Protein AF-0000000081344407 (afdb_homodimer)

pLDDT: mean 95.79, std 4.72, range [38.0, 98.88]

Nearest PDB structures (foldseek):
  2zog-assembly1_B  TM=9.843E-01  e=4.806E-73  Mus musculus
  4ruh-assembly1_A  TM=9.666E-01  e=5.910E-70  Homo sapiens
  4ruh-assembly1_B  TM=9.715E-01  e=1.635E-68  Homo sapiens
  4g1p-assembly1_A-2  TM=9.788E-01  e=7.712E-67  Saccharomyces cerevisiae S288C
  4mmo-assembly1_B  TM=7.861E-01  e=1.253E-28  Saccharolobus solfataricus P2

Foldseek 3Di:
DALCVCLVVLLVLLVVCVVVLLVVLQVLLLQQLAQVDQVSQVSLLVSQVVLLVLLVVLPWDKDWFFLAAPDPPGGFRTKIKTKADDPPVAAEEEEEAESHFHDDDVVQPFPDGQSGFDDDPQWTWHTCCVQPSLVSSLLSSSSNSCSVVVRDFLHMYMYIYGRCQVPQRRRVLVSCVVVLVVQQRHAEYEYQRDAAQFFAFFEWEFKEWKKWKKKKKWFWDPFKDQCVVCPPPTDFRVVVVVVLVCQQADPLQHGNQPPQVVQQDDDDPVNLVLQVPDDHDPVRVCVLVVHPDASDDDRSVRQCCFFRHKGKDWDDKPQDDDDDDDDRIRGRMMMTIMMMTHHPSDDNVNVVVSVVVRSVVVVVVVPHPIDIDMDTGHIAHMGGHDCPDQLNVLLQVLSCVLNVDGHRYGHGNHDRRCQVSSCVSNVHYYMYGHLAYPSQQGVHHRRIGRSVSSSSVSSSSSSSSSSSSD/DALCVCLVVLLVLLVVCVVVLLVVLQVLLLQQLAQVDQVSQVSLLVSQVVLLVLLVVLPWDKDWFFLAAPDPVGGFRTKIKTKDDDPPVAAEEEEEAESHFHDDDVVQPFPDGQSGFDDDPQWTWHTCCVQPVLVSSLLSVSSNSCSVVVHDFLHMYMYIYGRCQVPQRRRVLVSCVVVLVVQQRHAEYEYQRDAAQFFAFFEWEFKEWKKWKKKKKWFWDPFKDQCVVCPPPTDFRVVLVVVLVCQQADPLQHGNQPPQVVQQDDDDPVNLVLQVPDDHDPVRVCVLVVHPDASDDDRSVRQCCFFRHKGKDWDDKPQDDDDDDDDRIRGRMMMTIMMMTHHPSDDNVNVVVSVVVRSVVVVVVVPHPIDIDMDTGHIAHMGGHDCPDQLNVLLQVLCCVLNVDGHRYGHGNHDRRCQVSSCVSNVHYYMYGHLAYPSQQGVHHRRIGRSVSSSSVSSSSSSSSSSSSD

Secondary structure (DSSP, 8-state):
--GGGGHHHHHHHHHHTHHHHHHHHHHHHHS--BTT-GGGHHHHHHHHHHHHHHHHHTT-EEEEEP--EEETTEEPPPEEEEEE---TTS-EEEEEEE--B----GGGT-SS-TTS-EEETTEEESTTTTTTHHHHHHHHHHHHHHHHHTPPPSSEEEEEEES-GGGT-TTHHHHHHHTHHHHTT--EEEE--SB-SSSSS-EEEEEE-EEEEEEEEEE-SSS-EEHHHHTTTS--HHHHHHHHHTTSB-TT--B-STTTGGGSPPPPHHHHHHTTTS---HHHHHHHHT-S--S-SSHHHHHHHHHTS-EEEEEEEESS--SSS---EE-SEEEEEEEEEE-TT--HHHHHHHHHHHHHHHHHHHT-SSEEEEEEEEEE--EE--TTSHHHHHHHHHHHHHHSSPPEEEEESS--THHHHHHHHHTS-EEE---B-TTS-TTSTT-EEEHHHHHHHHHHHHHHHHHHH-/--GGGGHHHHHHHHHHTHHHHHHHHHHHHHS--BTT-GGGHHHHHHHHHHHHHHHHHTT-EEEEEP--EEETTEEPPPEEEEEE---TTS-EEEEEEE--B----GGGT-SS-TTS-EEETTEEESTTTTTTHHHHHHHHHHHHHHHHHTPPPSSEEEEEEES-GGGT-TTHHHHHHHTHHHHTT--EEEE--SB-SSSSS-EEEEEE-EEEEEEEEEE-SSS-EEHHHHTTTS--HHHHHHHHHTTSB-TT--B-STTTGGGSPPPPHHHHHHTTTS---HHHHHHHHT-S--S-SSHHHHHHHHHTS-EEEEEEEESS--SSS---EE-SEEEEEEEEEE-TT--HHHHHHHHHHHHHHHHHHHT-SSEEEEEEEEEE--EE--TTSHHHHHHHHHHHHHHSSPPEEEEESS--THHHHHHHHHTS-EEE---B-TTS-TTSTT-EEEHHHHHHHHHHHHHHHHHHH-

InterPro domains:
  IPR001261 ArgE/DapE/ACY1/CPG2/YscS, conserved site [PS00759] (129-168)
  IPR002933 Peptidase M20 [PF01546] (94-465)
  IPR011650 Peptidase M20, dimerisation domain [PF07687] (206-362)
  IPR017153 Cytosolic nonspecific dipeptidase/DUG1 [PIRSF037242] (6-469)
  IPR051458 Cytosolic and Metallo Dipeptidase [PTHR43270] (6-467)

Organism: NCBI:txid860376

Sequence (940 aa):
MGHLEHLNEVFKAIDENQEEFVELLREAVEIRSVSADPARRPDCIKMCEWARDQLKSVGADTSLWDLGFEKPDLPLPPAVFGVYGRDKAKKTLLIYGHLDVQPAEKEDGWNTDPFKLIEIDGKLFGRGSTDDKGPVIAWIAVLKILKRLGIELPVNLKFVLEGMEESGSEGLEEGLKNNLDKISDVNFSCISDNYWLGKNKPCLTYGLRGICYYFVEISCARQDLHSGINGGSVPEAMNDLVWIMSQLVSVQGEILIPGIAELVAPLTKEEETLYDNIDFCMETFKGEMGSHGLLADNKQRLLMNRWRYPSLSLHGIEGAFSQPGAKTVIPAKVTGKFSLRIVPDLTPEATDKLVVNYLNALWAKRGSPNQIKITPCHGGKPWLADFRDANFSAGARAIERVFGTTPDFTREGGSIPITLTIQELTGSPVMLLPIGASDDMAHSQNEKLNRENFVKGMKVLAAYLFELGAMGHLEHLNEVFKAIDENQEEFVELLREAVEIRSVSADPARRPDCIKMCEWARDQLKSVGADTSLWDLGFEKPDLPLPPAVFGVYGRDKAKKTLLIYGHLDVQPAEKEDGWNTDPFKLIEIDGKLFGRGSTDDKGPVIAWIAVLKILKRLGIELPVNLKFVLEGMEESGSEGLEEGLKNNLDKISDVNFSCISDNYWLGKNKPCLTYGLRGICYYFVEISCARQDLHSGINGGSVPEAMNDLVWIMSQLVSVQGEILIPGIAELVAPLTKEEETLYDNIDFCMETFKGEMGSHGLLADNKQRLLMNRWRYPSLSLHGIEGAFSQPGAKTVIPAKVTGKFSLRIVPDLTPEATDKLVVNYLNALWAKRGSPNQIKITPCHGGKPWLADFRDANFSAGARAIERVFGTTPDFTREGGSIPITLTIQELTGSPVMLLPIGASDDMAHSQNEKLNRENFVKGMKVLAAYLFELGA

Solvent-accessible surface area (backbone atoms only — not comparable to full-atom values): 47240 Å² total; per-residue (Å²): 132,60,82,63,69,51,46,62,59,52,46,51,51,47,67,74,44,46,67,61,50,53,50,52,46,32,58,54,23,49,46,63,12,21,46,55,41,75,89,26,39,66,32,16,34,49,46,35,52,50,50,42,50,53,43,41,73,60,64,24,52,63,48,74,42,78,36,53,59,80,45,98,90,37,66,43,43,36,31,30,37,33,34,38,66,82,56,83,91,36,56,25,36,34,40,45,44,35,59,19,27,70,86,81,54,50,88,78,65,32,89,52,58,44,51,44,58,43,74,57,95,61,26,35,29,14,50,26,30,44,50,21,40,32,46,50,46,31,55,52,47,40,47,45,51,31,57,72,70,68,53,81,72,52,40,20,36,32,37,47,35,34,24,28,56,68,57,63,36,69,39,46,67,60,42,48,63,74,39,39,85,80,42,52,72,33,54,32,34,40,31,38,78,52,55,16,81,34,84,80,54,58,34,36,38,37,30,30,11,6,32,36,32,38,39,42,34,26,35,20,29,73,46,39,34,29,32,34,58,46,25,42,33,47,54,54,20,52,57,53,49,29,42,56,61,38,61,43,48,47,85,75,56,47,68,58,51,72,66,56,74,76,44,51,70,80,88,46,71,72,61,58,58,59,50,71,77,54,82,72,54,64,67,57,53,37,61,74,43,44,38,61,50,58,56,46,93,45,61,56,58,30,50,37,24,21,38,69,41,59,24,73,45,53,21,27,45,25,59,38,50,45,64,80,70,71,68,68,30,34,36,13,42,34,33,39,34,35,38,35,32,34,21,71,81,48,42,46,69,61,48,48,52,40,52,52,51,48,52,51,49,51,49,63,69,62,64,63,61,53,48,78,47,80,42,78,60,55,60,25,52,36,40,77,50,76,65,90,39,69,68,43,48,18,45,40,52,14,38,26,71,70,70,71,42,83,50,46,78,38,62,34,19,32,64,61,44,62,55,53,54,51,28,64,69,32,69,26,58,64,39,34,51,34,42,42,42,48,83,21,34,56,80,22,57,67,14,19,27,45,45,64,36,51,54,53,31,28,43,25,54,49,38,22,48,41,43,62,47,98,132,61,81,63,70,52,47,63,58,52,46,52,51,48,67,74,44,46,67,60,52,52,50,52,46,31,57,54,24,48,45,62,11,22,47,57,39,78,89,25,40,67,32,17,35,48,46,36,52,50,50,41,52,55,43,41,73,59,65,26,52,65,50,72,43,78,37,53,58,80,44,98,92,36,66,42,42,37,30,27,35,32,36,38,66,80,57,84,91,36,55,24,36,34,41,42,44,34,59,20,26,72,86,80,55,50,89,77,64,32,90,52,58,43,52,44,58,43,75,56,95,62,28,34,29,14,51,25,31,44,48,22,41,33,47,48,48,31,57,51,45,42,46,44,51,33,57,74,69,69,54,81,72,53,38,21,38,34,37,48,34,34,25,28,56,67,57,62,37,70,41,48,68,61,41,48,64,74,41,38,85,80,42,52,71,33,54,33,33,41,31,37,77,52,56,16,82,34,85,81,53,58,36,36,37,35,31,31,12,8,31,38,31,37,38,44,34,26,35,20,29,73,44,39,33,29,31,34,58,44,26,43,32,46,55,54,21,51,57,53,50,28,42,56,63,40,60,44,49,49,84,73,58,47,70,58,52,71,68,56,75,76,44,51,70,80,88,46,72,71,62,58,56,58,49,72,78,53,82,71,54,64,67,57,54,36,59,74,44,44,37,60,47,58,56,47,93,45,62,57,58,30,50,37,24,22,37,67,40,59,23,72,44,56,20,25,44,25,60,38,51,44,66,79,69,70,70,68,32,34,34,13,43,34,31,40,32,36,36,35,33,31,19,71,81,48,43,46,70,63,48,49,53,40,53,51,51,46,52,51,50,50,49,64,70,62,65,63,63,52,49,75,48,79,41,78,60,55,60,25,52,38,39,75,50,77,66,91,39,70,69,42,48,18,44,40,52,14,39,27,72,70,70,71,41,83,49,48,81,37,62,36,18,31,63,62,45,63,54,53,54,51,28,63,70,31,69,25,58,63,38,34,51,34,42,40,43,48,81,22,34,55,80,22,58,69,13,21,27,43,46,65,35,50,53,51,30,27,42,24,55,49,38,22,48,41,43,61,46,98

Radius of gyration: 32.91 Å; Cα contacts (8 Å, |Δi|>4): 2278; chains: 2; bounding box: 55×106×67 Å

Structure (mmCIF, N/CA/C/O backbone):
data_AF-0000000081344407-model_v1
#
loop_
_entity.id
_entity.type
_entity.pdbx_description
1 polymer 'Peptidase M20 dimerisation domain-containing protein'
#
loop_
_atom_site.group_PDB
_atom_site.id
_atom_site.type_symbol
_atom_site.label_atom_id
_atom_site.label_alt_id
_atom_site.label_comp_id
_atom_site.label_asym_id
_atom_site.label_entity_id
_atom_site.label_seq_id
_atom_site.pdbx_PDB_ins_code
_atom_site.Cartn_x
_atom_site.Cartn_y
_atom_site.Cartn_z
_atom_site.occupancy
_atom_site.B_iso_or_equiv
_atom_site.auth_seq_id
_atom_site.auth_comp_id
_atom_site.auth_asym_id
_atom_site.auth_atom_id
_atom_site.pdbx_PDB_model_num
ATOM 1 N N . MET A 1 1 ? -10.328 -53.75 -29.484 1 38.34 1 MET A N 1
ATOM 2 C CA . MET A 1 1 ? -10.438 -52.375 -29.984 1 38.34 1 MET A CA 1
ATOM 3 C C . MET A 1 1 ? -10.203 -51.344 -28.875 1 38.34 1 MET A C 1
ATOM 5 O O . MET A 1 1 ? -10.938 -51.344 -27.875 1 38.34 1 MET A O 1
ATOM 9 N N . GLY A 1 2 ? -9.023 -50.906 -28.594 1 54.72 2 GLY A N 1
ATOM 10 C CA . GLY A 1 2 ? -8.414 -50.438 -27.359 1 54.72 2 GLY A CA 1
ATOM 11 C C . GLY A 1 2 ? -9.133 -49.219 -26.766 1 54.72 2 GLY A C 1
ATOM 12 O O . GLY A 1 2 ? -10.031 -48.656 -27.391 1 54.72 2 GLY A O 1
ATOM 13 N N . HIS A 1 3 ? -9.164 -49.062 -25.453 1 66.25 3 HIS A N 1
ATOM 14 C CA . HIS A 1 3 ? -9.773 -47.969 -24.688 1 66.25 3 HIS A CA 1
ATOM 15 C C . HIS A 1 3 ? -9.656 -46.625 -25.438 1 66.25 3 HIS A C 1
ATOM 17 O O . HIS A 1 3 ? -10.469 -45.75 -25.234 1 66.25 3 HIS A O 1
ATOM 23 N N . LEU A 1 4 ? -8.992 -46.625 -26.516 1 75.44 4 LEU A N 1
ATOM 24 C CA . LEU A 1 4 ? -8.727 -45.375 -27.234 1 75.44 4 LEU A CA 1
ATOM 25 C C . LEU A 1 4 ? -9.789 -45.125 -28.297 1 75.44 4 LEU A C 1
ATOM 27 O O . LEU A 1 4 ? -9.938 -44 -28.781 1 75.44 4 LEU A O 1
ATOM 31 N N . GLU A 1 5 ? -10.547 -46.156 -28.516 1 79.5 5 GLU A N 1
ATOM 32 C CA . GLU A 1 5 ? -11.586 -46.031 -29.531 1 79.5 5 GLU A CA 1
ATOM 33 C C . GLU A 1 5 ? -12.688 -45.062 -29.094 1 79.5 5 GLU A C 1
ATOM 35 O O . GLU A 1 5 ? -13.367 -44.469 -29.938 1 79.5 5 GLU A O 1
ATOM 40 N N . HIS A 1 6 ? -12.766 -44.875 -27.797 1 88.56 6 HIS A N 1
ATOM 41 C CA . HIS A 1 6 ? -13.836 -44.062 -27.234 1 88.56 6 HIS A CA 1
ATOM 42 C C . HIS A 1 6 ? -13.461 -42.594 -27.234 1 88.56 6 HIS A C 1
ATOM 44 O O . HIS A 1 6 ? -14.312 -41.719 -27.016 1 88.56 6 HIS A O 1
ATOM 50 N N . LEU A 1 7 ? -12.281 -42.281 -27.594 1 93.38 7 LEU A N 1
ATOM 51 C CA . LEU A 1 7 ? -11.773 -40.938 -27.422 1 93.38 7 LEU A CA 1
ATOM 52 C C . LEU A 1 7 ? -12.469 -39.969 -28.375 1 93.38 7 LEU A C 1
ATOM 54 O O . LEU A 1 7 ? -12.75 -38.812 -28.016 1 93.38 7 LEU A O 1
ATOM 58 N N . ASN A 1 8 ? -12.711 -40.438 -29.531 1 94.25 8 ASN A N 1
ATOM 59 C CA . ASN A 1 8 ? -13.367 -39.562 -30.5 1 94.25 8 ASN A CA 1
ATOM 60 C C . ASN A 1 8 ? -14.758 -39.156 -30.016 1 94.25 8 ASN A C 1
ATOM 62 O O . ASN A 1 8 ? -15.172 -38 -30.219 1 94.25 8 ASN A O 1
ATOM 66 N N . GLU A 1 9 ? -15.422 -40.094 -29.469 1 95.94 9 GLU A N 1
ATOM 67 C CA . GLU A 1 9 ? -16.75 -39.812 -28.906 1 95.94 9 GLU A CA 1
ATOM 68 C C . GLU A 1 9 ? -16.656 -38.844 -27.734 1 95.94 9 GLU A C 1
ATOM 70 O O . GLU A 1 9 ? -17.5 -37.969 -27.578 1 95.94 9 GLU A O 1
ATOM 75 N N . VAL A 1 10 ? -15.695 -39.062 -26.953 1 97.12 10 VAL A N 1
ATOM 76 C CA . VAL A 1 10 ? -15.461 -38.188 -25.797 1 97.12 10 VAL A CA 1
ATOM 77 C C . VAL A 1 10 ? -15.148 -36.781 -26.281 1 97.12 10 VAL A C 1
ATOM 79 O O . VAL A 1 10 ? -15.703 -35.812 -25.766 1 97.12 10 VAL A O 1
ATOM 82 N N . PHE A 1 11 ? -14.289 -36.625 -27.328 1 97.94 11 PHE A N 1
ATOM 83 C CA . PHE A 1 11 ? -13.898 -35.344 -27.875 1 97.94 11 PHE A CA 1
ATOM 84 C C . PHE A 1 11 ? -15.102 -34.594 -28.438 1 97.94 11 PHE A C 1
ATOM 86 O O . PHE A 1 11 ? -15.273 -33.406 -28.188 1 97.94 11 PHE A O 1
ATOM 93 N N . LYS A 1 12 ? -15.906 -35.344 -29.109 1 97.69 12 LYS A N 1
ATOM 94 C CA . LYS A 1 12 ? -17.109 -34.75 -29.688 1 97.69 12 LYS A CA 1
ATOM 95 C C . LYS A 1 12 ? -18.062 -34.25 -28.609 1 97.69 12 LYS A C 1
ATOM 97 O O . LYS A 1 12 ? -18.625 -33.156 -28.719 1 97.69 12 LYS A O 1
ATOM 102 N N . ALA A 1 13 ? -18.234 -35.031 -27.594 1 98.12 13 ALA A N 1
ATOM 103 C CA . ALA A 1 13 ? -19.109 -34.656 -26.484 1 98.12 13 ALA A CA 1
ATOM 104 C C . ALA A 1 13 ? -18.609 -33.406 -25.766 1 98.12 13 ALA A C 1
ATOM 106 O O . ALA A 1 13 ? -19.406 -32.594 -25.312 1 98.12 13 ALA A O 1
ATOM 107 N N . ILE A 1 14 ? -17.328 -33.312 -25.625 1 98.19 14 ILE A N 1
ATOM 108 C CA . ILE A 1 14 ? -16.734 -32.125 -25 1 98.19 14 ILE A CA 1
ATOM 109 C C . ILE A 1 14 ? -17.078 -30.891 -25.828 1 98.19 14 ILE A C 1
ATOM 111 O O . ILE A 1 14 ? -17.5 -29.875 -25.297 1 98.19 14 ILE A O 1
ATOM 115 N N . ASP A 1 15 ? -16.922 -31.016 -27.125 1 98.19 15 ASP A N 1
ATOM 116 C CA . ASP A 1 15 ? -17.234 -29.906 -28.031 1 98.19 15 ASP A CA 1
ATOM 117 C C . ASP A 1 15 ? -18.703 -29.5 -27.922 1 98.19 15 ASP A C 1
ATOM 119 O O . ASP A 1 15 ? -19.016 -28.312 -27.906 1 98.19 15 ASP A O 1
ATOM 123 N N . GLU A 1 16 ? -19.484 -30.438 -27.812 1 98.06 16 GLU A N 1
ATOM 124 C CA . GLU A 1 16 ? -20.922 -30.203 -27.859 1 98.06 16 GLU A CA 1
ATOM 125 C C . GLU A 1 16 ? -21.438 -29.656 -26.547 1 98.06 16 GLU A C 1
ATOM 127 O O . GLU A 1 16 ? -22.516 -29.047 -26.484 1 98.06 16 GLU A O 1
ATOM 132 N N . ASN A 1 17 ? -20.688 -29.844 -25.5 1 98.06 17 ASN A N 1
ATOM 133 C CA . ASN A 1 17 ? -21.188 -29.453 -24.188 1 98.06 17 ASN A CA 1
ATOM 134 C C . ASN A 1 17 ? -20.297 -28.391 -23.547 1 98.06 17 ASN A C 1
ATOM 136 O O . ASN A 1 17 ? -20.375 -28.141 -22.344 1 98.06 17 ASN A O 1
ATOM 140 N N . GLN A 1 18 ? -19.438 -27.766 -24.281 1 97.44 18 GLN A N 1
ATOM 141 C CA . GLN A 1 18 ? -18.422 -26.859 -23.734 1 97.44 18 GLN A CA 1
ATOM 142 C C . GLN A 1 18 ? -19.078 -25.703 -23 1 97.44 18 GLN A C 1
ATOM 144 O O . GLN A 1 18 ? -18.531 -25.203 -22.016 1 97.44 18 GLN A O 1
ATOM 149 N N . GLU A 1 19 ? -20.359 -25.266 -23.328 1 98.25 19 GLU A N 1
ATOM 150 C CA . GLU A 1 19 ? -21.031 -24.172 -22.641 1 98.25 19 GLU A CA 1
ATOM 151 C C . GLU A 1 19 ? -21.328 -24.516 -21.188 1 98.25 19 GLU A C 1
ATOM 153 O O . GLU A 1 19 ? -21.266 -23.641 -20.312 1 98.25 19 GLU A O 1
ATOM 158 N N . GLU A 1 20 ? -21.672 -25.719 -20.984 1 98 20 GLU A N 1
ATOM 159 C CA . GLU A 1 20 ? -21.922 -26.188 -19.625 1 98 20 GLU A CA 1
ATOM 160 C C . GLU A 1 20 ? -20.688 -26.016 -18.75 1 98 20 GLU A C 1
ATOM 162 O O . GLU A 1 20 ? -20.797 -25.625 -17.578 1 98 20 GLU A O 1
ATOM 167 N N . PHE A 1 21 ? -19.641 -26.266 -19.297 1 98.06 21 PHE A N 1
ATOM 168 C CA . PHE A 1 21 ? -18.406 -26.266 -18.516 1 98.06 21 PHE A CA 1
ATOM 169 C C . PHE A 1 21 ? -17.922 -24.828 -18.297 1 98.06 21 PHE A C 1
ATOM 171 O O . PHE A 1 21 ? -17.328 -24.516 -17.266 1 98.06 21 PHE A O 1
ATOM 178 N N . VAL A 1 22 ? -18.172 -23.938 -19.25 1 98.56 22 VAL A N 1
ATOM 179 C CA . VAL A 1 22 ? -17.891 -22.516 -19.062 1 98.56 22 VAL A CA 1
ATOM 180 C C . VAL A 1 22 ? -18.766 -21.984 -17.922 1 98.56 22 VAL A C 1
ATOM 182 O O . VAL A 1 22 ? -18.312 -21.156 -17.125 1 98.56 22 VAL A O 1
ATOM 185 N N . GLU A 1 23 ? -19.953 -22.469 -17.828 1 98.38 23 GLU A N 1
ATOM 186 C CA . GLU A 1 23 ? -20.844 -22.031 -16.75 1 98.38 23 GLU A CA 1
ATOM 187 C C . GLU A 1 23 ? -20.359 -22.531 -15.398 1 98.38 23 GLU A C 1
ATOM 189 O O . GLU A 1 23 ? -20.547 -21.875 -14.375 1 98.38 23 GLU A O 1
ATOM 194 N N . LEU A 1 24 ? -19.875 -23.75 -15.391 1 98.12 24 LEU A N 1
ATOM 195 C CA . LEU A 1 24 ? -19.297 -24.266 -14.148 1 98.12 24 LEU A CA 1
ATOM 196 C C . LEU A 1 24 ? -18.125 -23.406 -13.703 1 98.12 24 LEU A C 1
ATOM 198 O O . LEU A 1 24 ? -17.953 -23.141 -12.516 1 98.12 24 LEU A O 1
ATOM 202 N N . LEU A 1 25 ? -17.297 -23.062 -14.695 1 98.69 25 LEU A N 1
ATOM 203 C CA . LEU A 1 25 ? -16.156 -22.188 -14.398 1 98.69 25 LEU A CA 1
ATOM 204 C C . LEU A 1 25 ? -16.641 -20.844 -13.875 1 98.69 25 LEU A C 1
ATOM 206 O O . LEU A 1 25 ? -16.031 -20.281 -12.969 1 98.69 25 LEU A O 1
ATOM 210 N N . ARG A 1 26 ? -17.719 -20.312 -14.414 1 98.56 26 ARG A N 1
ATOM 211 C CA . ARG A 1 26 ? -18.312 -19.047 -13.977 1 98.56 26 ARG A CA 1
ATOM 212 C C . ARG A 1 26 ? -18.734 -19.125 -12.516 1 98.56 26 ARG A C 1
ATOM 214 O O . ARG A 1 26 ? -18.438 -18.203 -11.734 1 98.56 26 ARG A O 1
ATOM 221 N N . GLU A 1 27 ? -19.391 -20.188 -12.117 1 98.44 27 GLU A N 1
ATOM 222 C CA . GLU A 1 27 ? -19.797 -20.391 -10.727 1 98.44 27 GLU A CA 1
ATOM 223 C C . GLU A 1 27 ? -18.594 -20.359 -9.781 1 98.44 27 GLU A C 1
ATOM 225 O O . GLU A 1 27 ? -18.641 -19.719 -8.734 1 98.44 27 GLU A O 1
ATOM 230 N N . ALA A 1 28 ? -17.594 -21.062 -10.227 1 98.56 28 ALA A N 1
ATOM 231 C CA . ALA A 1 28 ? -16.406 -21.172 -9.383 1 98.56 28 ALA A CA 1
ATOM 232 C C . ALA A 1 28 ? -15.711 -19.828 -9.234 1 98.56 28 ALA A C 1
ATOM 234 O O . ALA A 1 28 ? -15.305 -19.453 -8.133 1 98.56 28 ALA A O 1
ATOM 235 N N . VAL A 1 29 ? -15.578 -19.094 -10.367 1 98.5 29 VAL A N 1
ATOM 236 C CA . VAL A 1 29 ? -14.898 -17.812 -10.375 1 98.5 29 VAL A CA 1
ATOM 237 C C . VAL A 1 29 ? -15.656 -16.828 -9.492 1 98.5 29 VAL A C 1
ATOM 239 O O . VAL A 1 29 ? -15.039 -15.984 -8.828 1 98.5 29 VAL A O 1
ATOM 242 N N . GLU A 1 30 ? -16.922 -16.938 -9.422 1 98.06 30 GLU A N 1
ATOM 243 C CA . GLU A 1 30 ? -17.766 -15.984 -8.695 1 98.06 30 GLU A CA 1
ATOM 244 C C . GLU A 1 30 ? -17.672 -16.203 -7.191 1 98.06 30 GLU A C 1
ATOM 246 O O . GLU A 1 30 ? -18.078 -15.352 -6.406 1 98.06 30 GLU A O 1
ATOM 251 N N . ILE A 1 31 ? -17.109 -17.375 -6.762 1 98.44 31 ILE A N 1
ATOM 252 C CA . ILE A 1 31 ? -16.797 -17.594 -5.355 1 98.44 31 ILE A CA 1
ATOM 253 C C . ILE A 1 31 ? -15.422 -17 -5.043 1 98.44 31 ILE A C 1
ATOM 255 O O . ILE A 1 31 ? -14.398 -17.531 -5.465 1 98.44 31 ILE A O 1
ATOM 259 N N . ARG A 1 32 ? -15.391 -15.945 -4.285 1 97.25 32 ARG A N 1
ATOM 260 C CA . ARG A 1 32 ? -14.188 -15.164 -4.051 1 97.25 32 ARG A CA 1
ATOM 261 C C . ARG A 1 32 ? -13.32 -15.797 -2.971 1 97.25 32 ARG A C 1
ATOM 263 O O . ARG A 1 32 ? -13.094 -15.211 -1.913 1 97.25 32 ARG A O 1
ATOM 270 N N . SER A 1 33 ? -12.703 -16.922 -3.27 1 98.56 33 SER A N 1
ATOM 271 C CA . SER A 1 33 ? -11.945 -17.688 -2.295 1 98.56 33 SER A CA 1
ATOM 272 C C . SER A 1 33 ? -10.508 -17.188 -2.186 1 98.56 33 SER A C 1
ATOM 274 O O . SER A 1 33 ? -9.562 -17.922 -2.465 1 98.56 33 SER A O 1
ATOM 276 N N . VAL A 1 34 ? -10.359 -16.031 -1.7 1 97.19 34 VAL A N 1
ATOM 277 C CA . VAL A 1 34 ? -9.055 -15.406 -1.504 1 97.19 34 VAL A CA 1
ATOM 278 C C . VAL A 1 34 ? -8.477 -15.844 -0.16 1 97.19 34 VAL A C 1
ATOM 280 O O . VAL A 1 34 ? -8.82 -15.281 0.883 1 97.19 34 VAL A O 1
ATOM 283 N N . SER A 1 35 ? -7.492 -16.672 -0.208 1 96.38 35 SER A N 1
ATOM 284 C CA . SER A 1 35 ? -7.023 -17.328 1.011 1 96.38 35 SER A CA 1
ATOM 285 C C . SER A 1 35 ? -6.168 -16.391 1.851 1 96.38 35 SER A C 1
ATOM 287 O O . SER A 1 35 ? -6.062 -16.562 3.068 1 96.38 35 SER A O 1
ATOM 289 N N . ALA A 1 36 ? -5.531 -15.422 1.207 1 92.5 36 ALA A N 1
ATOM 290 C CA . ALA A 1 36 ? -4.668 -14.5 1.94 1 92.5 36 ALA A CA 1
ATOM 291 C C . ALA A 1 36 ? -5.488 -13.57 2.832 1 92.5 36 ALA A C 1
ATOM 293 O O . ALA A 1 36 ? -4.957 -12.961 3.76 1 92.5 36 ALA A O 1
ATOM 294 N N . ASP A 1 37 ? -6.793 -13.422 2.568 1 91.69 37 ASP A N 1
ATOM 295 C CA . ASP A 1 37 ? -7.688 -12.531 3.305 1 91.69 37 ASP A CA 1
ATOM 296 C C . ASP A 1 37 ? -8.508 -13.312 4.332 1 91.69 37 ASP A C 1
ATOM 298 O O . ASP A 1 37 ? -9.453 -14.023 3.977 1 91.69 37 ASP A O 1
ATOM 302 N N . PRO A 1 38 ? -8.242 -13.07 5.613 1 93 38 PRO A N 1
ATOM 303 C CA . PRO A 1 38 ? -9 -13.797 6.637 1 93 38 PRO A CA 1
ATOM 304 C C . PRO A 1 38 ? -10.5 -13.57 6.523 1 93 38 PRO A C 1
ATOM 306 O O . PRO A 1 38 ? -11.289 -14.469 6.84 1 93 38 PRO A O 1
ATOM 309 N N . ALA A 1 39 ? -10.883 -12.43 6.07 1 92.06 39 ALA A N 1
ATOM 310 C CA . ALA A 1 39 ? -12.305 -12.109 5.941 1 92.06 39 ALA A CA 1
ATOM 311 C C . ALA A 1 39 ? -12.961 -12.961 4.863 1 92.06 39 ALA A C 1
ATOM 313 O O . ALA A 1 39 ? -14.188 -13.109 4.84 1 92.06 39 ALA A O 1
ATOM 314 N N . ARG A 1 40 ? -12.156 -13.586 3.975 1 96.25 40 ARG A N 1
ATOM 315 C CA . ARG A 1 40 ? -12.672 -14.383 2.859 1 96.25 40 ARG A CA 1
ATOM 316 C C . ARG A 1 40 ? -12.547 -15.875 3.143 1 96.25 40 ARG A C 1
ATOM 318 O O . ARG A 1 40 ? -12.797 -16.703 2.264 1 96.25 40 ARG A O 1
ATOM 325 N N . ARG A 1 41 ? -12.242 -16.219 4.375 1 97.25 41 ARG A N 1
ATOM 326 C CA . ARG A 1 41 ? -12.078 -17.625 4.754 1 97.25 41 ARG A CA 1
ATOM 327 C C . ARG A 1 41 ? -13.367 -18.406 4.52 1 97.25 41 ARG A C 1
ATOM 329 O O . ARG A 1 41 ? -13.328 -19.531 4.043 1 97.25 41 ARG A O 1
ATOM 336 N N . PRO A 1 42 ? -14.516 -17.781 4.84 1 97.81 42 PRO A N 1
ATOM 337 C CA . PRO A 1 42 ? -15.75 -18.516 4.543 1 97.81 42 PRO A CA 1
ATOM 338 C C . PRO A 1 42 ? -15.906 -18.812 3.055 1 97.81 42 PRO A C 1
ATOM 340 O O . PRO A 1 42 ? -16.453 -19.859 2.689 1 97.81 42 PRO A O 1
ATOM 343 N N . ASP A 1 43 ? -15.422 -17.938 2.225 1 98.5 43 ASP A N 1
ATOM 344 C CA . ASP A 1 43 ? -15.492 -18.156 0.784 1 98.5 43 ASP A CA 1
ATOM 345 C C . ASP A 1 43 ? -14.594 -19.328 0.372 1 98.5 43 ASP A C 1
ATOM 347 O O . ASP A 1 43 ? -14.945 -20.094 -0.528 1 98.5 43 ASP A O 1
ATOM 351 N N . CYS A 1 44 ? -13.453 -19.438 1.013 1 98.62 44 CYS A N 1
ATOM 352 C CA . CYS A 1 44 ? -12.562 -20.547 0.738 1 98.62 44 CYS A CA 1
ATOM 353 C C . CYS A 1 44 ? -13.203 -21.875 1.135 1 98.62 44 CYS A C 1
ATOM 355 O O . CYS A 1 44 ? -13.102 -22.859 0.404 1 98.62 44 CYS A O 1
ATOM 357 N N . ILE A 1 45 ? -13.852 -21.875 2.25 1 98.5 45 ILE A N 1
ATOM 358 C CA . ILE A 1 45 ? -14.547 -23.078 2.717 1 98.5 45 ILE A CA 1
ATOM 359 C C . ILE A 1 45 ? -15.68 -23.422 1.758 1 98.5 45 ILE A C 1
ATOM 361 O O . ILE A 1 45 ? -15.836 -24.578 1.355 1 98.5 45 ILE A O 1
ATOM 365 N N . LYS A 1 46 ? -16.422 -22.375 1.373 1 98.69 46 LYS A N 1
ATOM 366 C CA . LYS A 1 46 ? -17.516 -22.562 0.427 1 98.69 46 LYS A CA 1
ATOM 367 C C . LYS A 1 46 ? -17.016 -23.156 -0.886 1 98.69 46 LYS A C 1
ATOM 369 O O . LYS A 1 46 ? -17.672 -24.031 -1.468 1 98.69 46 LYS A O 1
ATOM 374 N N . MET A 1 47 ? -15.906 -22.734 -1.354 1 98.81 47 MET A N 1
ATOM 375 C CA . MET A 1 47 ? -15.336 -23.219 -2.607 1 98.81 47 MET A CA 1
ATOM 376 C C . MET A 1 47 ? -14.977 -24.688 -2.504 1 98.81 47 MET A C 1
ATOM 378 O O . MET A 1 47 ? -15.203 -25.453 -3.441 1 98.81 47 MET A O 1
ATOM 382 N N . CYS A 1 48 ? -14.414 -25.078 -1.396 1 98.75 48 CYS A N 1
ATOM 383 C CA . CYS A 1 48 ? -14.078 -26.469 -1.174 1 98.75 48 CYS A CA 1
ATOM 384 C C . CYS A 1 48 ? -15.336 -27.344 -1.144 1 98.75 48 CYS A C 1
ATOM 386 O O . CYS A 1 48 ? -15.367 -28.406 -1.746 1 98.75 48 CYS A O 1
ATOM 388 N N . GLU A 1 49 ? -16.344 -26.844 -0.46 1 98.69 49 GLU A N 1
ATOM 389 C CA . GLU A 1 49 ? -17.609 -27.578 -0.404 1 98.69 49 GLU A CA 1
ATOM 390 C C . GLU A 1 49 ? -18.234 -27.688 -1.787 1 98.69 49 GLU A C 1
ATOM 392 O O . GLU A 1 49 ? -18.797 -28.734 -2.143 1 98.69 49 GLU A O 1
ATOM 397 N N . TRP A 1 50 ? -18.156 -26.594 -2.473 1 98.69 50 TRP A N 1
ATOM 398 C CA . TRP A 1 50 ? -18.672 -26.594 -3.838 1 98.69 50 TRP A CA 1
ATOM 399 C C . TRP A 1 50 ? -17.984 -27.656 -4.684 1 98.69 50 TRP A C 1
ATOM 401 O O . TRP A 1 50 ? -18.625 -28.406 -5.406 1 98.69 50 TRP A O 1
ATOM 411 N N . ALA A 1 51 ? -16.688 -27.75 -4.617 1 98.75 51 ALA A N 1
ATOM 412 C CA . ALA A 1 51 ? -15.906 -28.719 -5.383 1 98.75 51 ALA A CA 1
ATOM 413 C C . ALA A 1 51 ? -16.25 -30.141 -4.965 1 98.75 51 ALA A C 1
ATOM 415 O O . ALA A 1 51 ? -16.375 -31.047 -5.809 1 98.75 51 ALA A O 1
ATOM 416 N N . ARG A 1 52 ? -16.344 -30.328 -3.648 1 98.62 52 ARG A N 1
ATOM 417 C CA . ARG A 1 52 ? -16.781 -31.625 -3.137 1 98.62 52 ARG A CA 1
ATOM 418 C C . ARG A 1 52 ? -18.109 -32.031 -3.77 1 98.62 52 ARG A C 1
ATOM 420 O O . ARG A 1 52 ? -18.25 -33.188 -4.215 1 98.62 52 ARG A O 1
ATOM 427 N N . ASP A 1 53 ? -19.031 -31.141 -3.814 1 98.62 53 ASP A N 1
ATOM 428 C CA . ASP A 1 53 ? -20.359 -31.438 -4.344 1 98.62 53 ASP A CA 1
ATOM 429 C C . ASP A 1 53 ? -20.297 -31.75 -5.84 1 98.62 53 ASP A C 1
ATOM 431 O O . ASP A 1 53 ? -21.047 -32.594 -6.332 1 98.62 53 ASP A O 1
ATOM 435 N N . GLN A 1 54 ? -19.453 -31.047 -6.57 1 98.38 54 GLN A N 1
ATOM 436 C CA . GLN A 1 54 ? -19.281 -31.344 -7.984 1 98.38 54 GLN A CA 1
ATOM 437 C C . GLN A 1 54 ? -18.719 -32.75 -8.18 1 98.38 54 GLN A C 1
ATOM 439 O O . GLN A 1 54 ? -19.188 -33.5 -9.055 1 98.38 54 GLN A O 1
ATOM 444 N N . LEU A 1 55 ? -17.719 -33.125 -7.395 1 98.5 55 LEU A N 1
ATOM 445 C CA . LEU A 1 55 ? -17.141 -34.469 -7.48 1 98.5 55 LEU A CA 1
ATOM 446 C C . LEU A 1 55 ? -18.188 -35.531 -7.133 1 98.5 55 LEU A C 1
ATOM 448 O O . LEU A 1 55 ? -18.25 -36.594 -7.781 1 98.5 55 LEU A O 1
ATOM 452 N N . LYS A 1 56 ? -18.969 -35.219 -6.176 1 98.12 56 LYS A N 1
ATOM 453 C CA . LYS A 1 56 ? -20.047 -36.125 -5.797 1 98.12 56 LYS A CA 1
ATOM 454 C C . LYS A 1 56 ? -21.031 -36.344 -6.945 1 98.12 56 LYS A C 1
ATOM 456 O O . LYS A 1 56 ? -21.531 -37.438 -7.16 1 98.12 56 LYS A O 1
ATOM 461 N N . SER A 1 57 ? -21.297 -35.312 -7.586 1 97.06 57 SER A N 1
ATOM 462 C CA . SER A 1 57 ? -22.281 -35.344 -8.656 1 97.06 57 SER A CA 1
ATOM 463 C C . SER A 1 57 ? -21.844 -36.25 -9.797 1 97.06 57 SER A C 1
ATOM 465 O O . SER A 1 57 ? -22.672 -36.75 -10.562 1 97.06 57 SER A O 1
ATOM 467 N N . VAL A 1 58 ? -20.562 -36.5 -9.914 1 96.62 58 VAL A N 1
ATOM 468 C CA . VAL A 1 58 ? -20.094 -37.344 -11 1 96.62 58 VAL A CA 1
ATOM 469 C C . VAL A 1 58 ? -19.859 -38.781 -10.492 1 96.62 58 VAL A C 1
ATOM 471 O O . VAL A 1 58 ? -19.375 -39.625 -11.227 1 96.62 58 VAL A O 1
ATOM 474 N N . GLY A 1 59 ? -20.125 -39.031 -9.227 1 96 59 GLY A N 1
ATOM 475 C CA . GLY A 1 59 ? -20.094 -40.375 -8.695 1 96 59 GLY A CA 1
ATOM 476 C C . GLY A 1 59 ? -18.859 -40.656 -7.875 1 96 59 GLY A C 1
ATOM 477 O O . GLY A 1 59 ? -18.609 -41.812 -7.512 1 96 59 GLY A O 1
ATOM 478 N N . ALA A 1 60 ? -18.078 -39.688 -7.559 1 97.88 60 ALA A N 1
ATOM 479 C CA . ALA A 1 60 ? -16.906 -39.906 -6.707 1 97.88 60 ALA A CA 1
ATOM 480 C C . ALA A 1 60 ? -17.297 -40 -5.238 1 97.88 60 ALA A C 1
ATOM 482 O O . ALA A 1 60 ? -18.219 -39.312 -4.789 1 97.88 60 ALA A O 1
ATOM 483 N N . ASP A 1 61 ? -16.656 -40.906 -4.543 1 98.25 61 ASP A N 1
ATOM 484 C CA . ASP A 1 61 ? -16.719 -40.875 -3.086 1 98.25 61 ASP A CA 1
ATOM 485 C C . ASP A 1 61 ? -15.875 -39.719 -2.523 1 98.25 61 ASP A C 1
ATOM 487 O O . ASP A 1 61 ? -14.672 -39.656 -2.775 1 98.25 61 ASP A O 1
ATOM 491 N N . THR A 1 62 ? -16.578 -38.875 -1.763 1 98.44 62 THR A N 1
ATOM 492 C CA . THR A 1 62 ? -15.867 -37.656 -1.35 1 98.44 62 THR A CA 1
ATOM 493 C C . THR A 1 62 ? -15.805 -37.562 0.172 1 98.44 62 THR A C 1
ATOM 495 O O . THR A 1 62 ? -16.625 -38.156 0.872 1 98.44 62 THR A O 1
ATOM 498 N N . SER A 1 63 ? -14.781 -36.938 0.678 1 97.62 63 SER A N 1
ATOM 499 C CA . SER A 1 63 ? -14.641 -36.531 2.076 1 97.62 63 SER A CA 1
ATOM 500 C C . SER A 1 63 ? -13.898 -35.219 2.205 1 97.62 63 SER A C 1
ATOM 502 O O . SER A 1 63 ? -13.18 -34.812 1.293 1 97.62 63 SER A O 1
ATOM 504 N N . LEU A 1 64 ? -14.227 -34.531 3.27 1 98.19 64 LEU A N 1
ATOM 505 C CA . LEU A 1 64 ? -13.508 -33.312 3.635 1 98.19 64 LEU A CA 1
ATOM 506 C C . LEU A 1 64 ? -12.5 -33.594 4.75 1 98.19 64 LEU A C 1
ATOM 508 O O . LEU A 1 64 ? -12.867 -34.125 5.801 1 98.19 64 LEU A O 1
ATOM 512 N N . TRP A 1 65 ? -11.242 -33.375 4.461 1 98.31 65 TRP A N 1
ATOM 513 C CA . TRP A 1 65 ? -10.203 -33.5 5.477 1 98.31 65 TRP A CA 1
ATOM 514 C C . TRP A 1 65 ? -10.055 -32.219 6.293 1 98.31 65 TRP A C 1
ATOM 516 O O . TRP A 1 65 ? -9.742 -31.172 5.746 1 98.31 65 TRP A O 1
ATOM 526 N N . ASP A 1 66 ? -10.25 -32.344 7.578 1 97.62 66 ASP A N 1
ATOM 527 C CA . ASP A 1 66 ? -10.016 -31.219 8.477 1 97.62 66 ASP A CA 1
ATOM 528 C C . ASP A 1 66 ? -8.523 -30.922 8.602 1 97.62 66 ASP A C 1
ATOM 530 O O . ASP A 1 66 ? -7.742 -31.781 9 1 97.62 66 ASP A O 1
ATOM 534 N N . LEU A 1 67 ? -8.148 -29.719 8.297 1 97.56 67 LEU A N 1
ATOM 535 C CA . LEU A 1 67 ? -6.734 -29.375 8.281 1 97.56 67 LEU A CA 1
ATOM 536 C C . LEU A 1 67 ? -6.383 -28.5 9.484 1 97.56 67 LEU A C 1
ATOM 538 O O . LEU A 1 67 ? -5.27 -27.969 9.562 1 97.56 67 LEU A O 1
ATOM 542 N N . GLY A 1 68 ? -7.289 -28.281 10.352 1 96.56 68 GLY A N 1
ATOM 543 C CA . GLY A 1 68 ? -7.031 -27.531 11.578 1 96.56 68 GLY A CA 1
ATOM 544 C C . GLY A 1 68 ? -7.273 -26.047 11.438 1 96.56 68 GLY A C 1
ATOM 545 O O . GLY A 1 68 ? -8.234 -25.625 10.781 1 96.56 68 GLY A O 1
ATOM 546 N N . PHE A 1 69 ? -6.48 -25.219 12.266 1 95.69 69 PHE A N 1
ATOM 547 C CA . PHE A 1 69 ? -6.676 -23.766 12.359 1 95.69 69 PHE A CA 1
ATOM 548 C C . PHE A 1 69 ? -5.398 -23.031 11.977 1 95.69 69 PHE A C 1
ATOM 550 O O . PHE A 1 69 ? -4.293 -23.5 12.266 1 95.69 69 PHE A O 1
ATOM 557 N N . GLU A 1 70 ? -5.535 -22.016 11.203 1 90.88 70 GLU A N 1
ATOM 558 C CA . GLU A 1 70 ? -4.402 -21.109 10.977 1 90.88 70 GLU A CA 1
ATOM 559 C C . GLU A 1 70 ? -4.082 -20.312 12.234 1 90.88 70 GLU A C 1
ATOM 561 O O . GLU A 1 70 ? -2.914 -20.156 12.602 1 90.88 70 GLU A O 1
ATOM 566 N N . LYS A 1 71 ? -5.191 -19.641 12.883 1 89.19 71 LYS A N 1
ATOM 567 C CA . LYS A 1 71 ? -5.234 -18.953 14.172 1 89.19 71 LYS A CA 1
ATOM 568 C C . LYS A 1 71 ? -6.406 -19.453 15.016 1 89.19 71 LYS A C 1
ATOM 570 O O . LYS A 1 71 ? -7.332 -20.078 14.492 1 89.19 71 LYS A O 1
ATOM 575 N N . PRO A 1 72 ? -6.336 -19.281 16.266 1 89.81 72 PRO A N 1
ATOM 576 C CA . PRO A 1 72 ? -7.379 -19.844 17.125 1 89.81 72 PRO A CA 1
ATOM 577 C C . PRO A 1 72 ? -8.789 -19.562 16.594 1 89.81 72 PRO A C 1
ATOM 579 O O . PRO A 1 72 ? -9.656 -20.422 16.656 1 89.81 72 PRO A O 1
ATOM 582 N N . ASP A 1 73 ? -9.062 -18.469 16 1 92.44 73 ASP A N 1
ATOM 583 C CA . ASP A 1 73 ? -10.414 -18.156 15.562 1 92.44 73 ASP A CA 1
ATOM 584 C C . ASP A 1 73 ? -10.492 -18.078 14.039 1 92.44 73 ASP A C 1
ATOM 586 O O . ASP A 1 73 ? -11.375 -17.422 13.492 1 92.44 73 ASP A O 1
ATOM 590 N N . LEU A 1 74 ? -9.672 -18.906 13.367 1 95.06 74 LEU A N 1
ATOM 591 C CA . LEU A 1 74 ? -9.641 -18.891 11.914 1 95.06 74 LEU A CA 1
ATOM 592 C C . LEU A 1 74 ? -9.32 -20.281 11.359 1 95.06 74 LEU A C 1
ATOM 594 O O . LEU A 1 74 ? -8.172 -20.562 11.016 1 95.06 74 LEU A O 1
ATOM 598 N N . PRO A 1 75 ? -10.391 -21.078 11.18 1 96.94 75 PRO A N 1
ATOM 599 C CA . PRO A 1 75 ? -10.164 -22.438 10.68 1 96.94 75 PRO A CA 1
ATOM 600 C C . PRO A 1 75 ? -9.594 -22.453 9.258 1 96.94 75 PRO A C 1
ATOM 602 O O . PRO A 1 75 ? -9.938 -21.594 8.445 1 96.94 75 PRO A O 1
ATOM 605 N N . LEU A 1 76 ? -8.734 -23.438 9.008 1 98 76 LEU A N 1
ATOM 606 C CA . LEU A 1 76 ? -8.297 -23.656 7.633 1 98 76 LEU A CA 1
ATOM 607 C C . LEU A 1 76 ? -9.414 -24.266 6.793 1 98 76 LEU A C 1
ATOM 609 O O . LEU A 1 76 ? -10.234 -25.047 7.301 1 98 76 LEU A O 1
ATOM 613 N N . PRO A 1 77 ? -9.531 -23.859 5.469 1 98.31 77 PRO A N 1
ATOM 614 C CA . PRO A 1 77 ? -10.453 -24.625 4.629 1 98.31 77 PRO A CA 1
ATOM 615 C C . PRO A 1 77 ? -10.102 -26.109 4.574 1 98.31 77 PRO A C 1
ATOM 617 O O . PRO A 1 77 ? -8.922 -26.469 4.531 1 98.31 77 PRO A O 1
ATOM 620 N N . PRO A 1 78 ? -11.117 -26.953 4.629 1 98.44 78 PRO A N 1
ATOM 621 C CA . PRO A 1 78 ? -10.812 -28.375 4.512 1 98.44 78 PRO A CA 1
ATOM 622 C C . PRO A 1 78 ? -10.273 -28.75 3.133 1 98.44 78 PRO A C 1
ATOM 624 O O . PRO A 1 78 ? -10.562 -28.062 2.146 1 98.44 78 PRO A O 1
ATOM 627 N N . ALA A 1 79 ? -9.453 -29.797 3.102 1 98.62 79 ALA A N 1
ATOM 628 C CA . ALA A 1 79 ? -9.102 -30.375 1.812 1 98.62 79 ALA A CA 1
ATOM 629 C C . ALA A 1 79 ? -10.203 -31.297 1.3 1 98.62 79 ALA A C 1
ATOM 631 O O . ALA A 1 79 ? -10.836 -32 2.082 1 98.62 79 ALA A O 1
ATOM 632 N N . VAL A 1 80 ? -10.453 -31.266 0.005 1 98.81 80 VAL A N 1
ATOM 633 C CA . VAL A 1 80 ? -11.438 -32.156 -0.619 1 98.81 80 VAL A CA 1
ATOM 634 C C . VAL A 1 80 ? -10.742 -33.406 -1.131 1 98.81 80 VAL A C 1
ATOM 636 O O . VAL A 1 80 ? -9.812 -33.344 -1.934 1 98.81 80 VAL A O 1
ATOM 639 N N . PHE A 1 81 ? -11.148 -34.5 -0.621 1 98.75 81 PHE A N 1
ATOM 640 C CA . PHE A 1 81 ? -10.664 -35.781 -1.104 1 98.75 81 PHE A CA 1
ATOM 641 C C . PHE A 1 81 ? -11.758 -36.531 -1.858 1 98.75 81 PHE A C 1
ATOM 643 O O . PHE A 1 81 ? -12.898 -36.625 -1.385 1 98.75 81 PHE A O 1
ATOM 650 N N . GLY A 1 82 ? -11.453 -37 -3.053 1 98.69 82 GLY A N 1
ATOM 651 C CA . GLY A 1 82 ? -12.391 -37.75 -3.875 1 98.69 82 GLY A CA 1
ATOM 652 C C . GLY A 1 82 ? -11.805 -39.031 -4.441 1 98.69 82 GLY A C 1
ATOM 653 O O . GLY A 1 82 ? -10.625 -39.062 -4.809 1 98.69 82 GLY A O 1
ATOM 654 N N . VAL A 1 83 ? -12.641 -40.031 -4.516 1 98.44 83 VAL A N 1
ATOM 655 C CA . VAL A 1 83 ? -12.258 -41.281 -5.113 1 98.44 83 VAL A CA 1
ATOM 656 C C . VAL A 1 83 ? -13.25 -41.656 -6.207 1 98.44 83 VAL A C 1
ATOM 658 O O . VAL A 1 83 ? -14.461 -41.719 -5.961 1 98.44 83 VAL A O 1
ATOM 661 N N . TYR A 1 84 ? -12.742 -41.875 -7.375 1 98 84 TYR A N 1
ATOM 662 C CA . TYR A 1 84 ? -13.531 -42.312 -8.516 1 98 84 TYR A CA 1
ATOM 663 C C . TYR A 1 84 ? -13 -43.656 -9.055 1 98 84 TYR A C 1
ATOM 665 O O . TYR A 1 84 ? -12.031 -43.656 -9.812 1 98 84 TYR A O 1
ATOM 673 N N . GLY A 1 85 ? -13.641 -44.75 -8.734 1 95.5 85 GLY A N 1
ATOM 674 C CA . GLY A 1 85 ? -13.195 -46.094 -9.102 1 95.5 85 GLY A CA 1
ATOM 675 C C . GLY A 1 85 ? -12.281 -46.719 -8.07 1 95.5 85 GLY A C 1
ATOM 676 O O . GLY A 1 85 ? -11.469 -46.031 -7.445 1 95.5 85 GLY A O 1
ATOM 677 N N . ARG A 1 86 ? -12.414 -48.094 -7.859 1 94.94 86 ARG A N 1
ATOM 678 C CA . ARG A 1 86 ? -11.602 -48.812 -6.891 1 94.94 86 ARG A CA 1
ATOM 679 C C . ARG A 1 86 ? -11.195 -50.188 -7.434 1 94.94 86 ARG A C 1
ATOM 681 O O . ARG A 1 86 ? -11.008 -51.125 -6.672 1 94.94 86 ARG A O 1
ATOM 688 N N . ASP A 1 87 ? -11.164 -50.25 -8.727 1 95.88 87 ASP A N 1
ATOM 689 C CA . ASP A 1 87 ? -10.758 -51.5 -9.344 1 95.88 87 ASP A CA 1
ATOM 690 C C . ASP A 1 87 ? -9.281 -51.781 -9.086 1 95.88 87 ASP A C 1
ATOM 692 O O . ASP A 1 87 ? -8.406 -51.094 -9.602 1 95.88 87 ASP A O 1
ATOM 696 N N . LYS A 1 88 ? -9 -52.844 -8.406 1 95.12 88 LYS A N 1
ATOM 697 C CA . LYS A 1 88 ? -7.637 -53.156 -7.98 1 95.12 88 LYS A CA 1
ATOM 698 C C . LYS A 1 88 ? -6.766 -53.531 -9.172 1 95.12 88 LYS A C 1
ATOM 700 O O . LYS A 1 88 ? -5.535 -53.5 -9.086 1 95.12 88 LYS A O 1
ATOM 705 N N . ALA A 1 89 ? -7.398 -53.875 -10.266 1 95.06 89 ALA A N 1
ATOM 706 C CA . ALA A 1 89 ? -6.66 -54.281 -11.461 1 95.06 89 ALA A CA 1
ATOM 707 C C . ALA A 1 89 ? -6.191 -53.031 -12.242 1 95.06 89 ALA A C 1
ATOM 709 O O . ALA A 1 89 ? -5.336 -53.156 -13.117 1 95.06 89 ALA A O 1
ATOM 710 N N . LYS A 1 90 ? -6.699 -51.875 -11.859 1 96.38 90 LYS A N 1
ATOM 711 C CA . LYS A 1 90 ? -6.383 -50.656 -12.57 1 96.38 90 LYS A CA 1
ATOM 712 C C . LYS A 1 90 ? -5.344 -49.844 -11.812 1 96.38 90 LYS A C 1
ATOM 714 O O . LYS A 1 90 ? -5.23 -49.938 -10.594 1 96.38 90 LYS A O 1
ATOM 719 N N . LYS A 1 91 ? -4.566 -49.031 -12.57 1 96.81 91 LYS A N 1
ATOM 720 C CA . LYS A 1 91 ? -3.695 -48.062 -11.945 1 96.81 91 LYS A CA 1
ATOM 721 C C . LYS A 1 91 ? -4.508 -46.938 -11.32 1 96.81 91 LYS A C 1
ATOM 723 O O . LYS A 1 91 ? -5.648 -46.688 -11.719 1 96.81 91 LYS A O 1
ATOM 728 N N . THR A 1 92 ? -3.936 -46.281 -10.32 1 98.25 92 THR A N 1
ATOM 729 C CA . THR A 1 92 ? -4.594 -45.156 -9.656 1 98.25 92 THR A CA 1
ATOM 730 C C . THR A 1 92 ? -3.838 -43.844 -9.914 1 98.25 92 THR A C 1
ATOM 732 O O . THR A 1 92 ? -2.631 -43.781 -9.688 1 98.25 92 THR A O 1
ATOM 735 N N . LEU A 1 93 ? -4.531 -42.906 -10.438 1 98.56 93 LEU A N 1
ATOM 736 C CA . LEU A 1 93 ? -4.004 -41.562 -10.672 1 98.56 93 LEU A CA 1
ATOM 737 C C . LEU A 1 93 ? -4.512 -40.594 -9.609 1 98.56 93 LEU A C 1
ATOM 739 O O . LEU A 1 93 ? -5.715 -40.5 -9.359 1 98.56 93 LEU A O 1
ATOM 743 N N . LEU A 1 94 ? -3.592 -39.875 -8.977 1 98.81 94 LEU A N 1
ATOM 744 C CA . LEU A 1 94 ? -3.963 -38.781 -8.07 1 98.81 94 LEU A CA 1
ATOM 745 C C . LEU A 1 94 ? -3.916 -37.438 -8.789 1 98.81 94 LEU A C 1
ATOM 747 O O . LEU A 1 94 ? -2.9 -37.094 -9.391 1 98.81 94 LEU A O 1
ATOM 751 N N . ILE A 1 95 ? -5.016 -36.719 -8.773 1 98.75 95 ILE A N 1
ATOM 752 C CA . ILE A 1 95 ? -5.125 -35.375 -9.328 1 98.75 95 ILE A CA 1
ATOM 753 C C . ILE A 1 95 ? -5.121 -34.344 -8.195 1 98.75 95 ILE A C 1
ATOM 755 O O . ILE A 1 95 ? -5.945 -34.438 -7.281 1 98.75 95 ILE A O 1
ATOM 759 N N . TYR A 1 96 ? -4.18 -33.438 -8.281 1 98.56 96 TYR A N 1
ATOM 760 C CA . TYR A 1 96 ? -4.102 -32.344 -7.32 1 98.56 96 TYR A CA 1
ATOM 761 C C . TYR A 1 96 ? -4.48 -31.016 -7.977 1 98.56 96 TYR A C 1
ATOM 763 O O . TYR A 1 96 ? -4.168 -30.781 -9.148 1 98.56 96 TYR A O 1
ATOM 771 N N . GLY A 1 97 ? -5.113 -30.109 -7.266 1 98.25 97 GLY A N 1
ATOM 772 C CA . GLY A 1 97 ? -5.406 -28.734 -7.641 1 98.25 97 GLY A CA 1
ATOM 773 C C . GLY A 1 97 ? -5.77 -27.859 -6.457 1 98.25 97 GLY A C 1
ATOM 774 O O . GLY A 1 97 ? -6 -28.375 -5.355 1 98.25 97 GLY A O 1
ATOM 775 N N . HIS A 1 98 ? -5.691 -26.562 -6.652 1 98.44 98 HIS A N 1
ATOM 776 C CA . HIS A 1 98 ? -6.113 -25.688 -5.574 1 98.44 98 HIS A CA 1
ATOM 777 C C . HIS A 1 98 ? -7.273 -24.797 -6.012 1 98.44 98 HIS A C 1
ATOM 779 O O . HIS A 1 98 ? -7.473 -24.578 -7.207 1 98.44 98 HIS A O 1
ATOM 785 N N . LEU A 1 99 ? -7.988 -24.375 -4.992 1 98.69 99 LEU A N 1
ATOM 786 C CA . LEU A 1 99 ? -9.281 -23.75 -5.238 1 98.69 99 LEU A CA 1
ATOM 787 C C . LEU A 1 99 ? -9.289 -22.297 -4.77 1 98.69 99 LEU A C 1
ATOM 789 O O . LEU A 1 99 ? -10.25 -21.562 -5.012 1 98.69 99 LEU A O 1
ATOM 793 N N . ASP A 1 100 ? -8.234 -21.922 -4.047 1 98.12 100 ASP A N 1
ATOM 794 C CA . ASP A 1 100 ? -8.094 -20.531 -3.627 1 98.12 100 ASP A CA 1
ATOM 795 C C . ASP A 1 100 ? -7.426 -19.688 -4.711 1 98.12 100 ASP A C 1
ATOM 797 O O . ASP A 1 100 ? -6.902 -20.234 -5.688 1 98.12 100 ASP A O 1
ATOM 801 N N . VAL A 1 101 ? -7.602 -18.359 -4.59 1 97.81 101 VAL A N 1
ATOM 802 C CA . VAL A 1 101 ? -7.059 -17.469 -5.602 1 97.81 101 VAL A CA 1
ATOM 803 C C . VAL A 1 101 ? -6.336 -16.297 -4.93 1 97.81 101 VAL A C 1
ATOM 805 O O . VAL A 1 101 ? -6.43 -16.125 -3.713 1 97.81 101 VAL A O 1
ATOM 808 N N . GLN A 1 102 ? -5.527 -15.602 -5.699 1 96 102 GLN A N 1
ATOM 809 C CA . GLN A 1 102 ? -4.863 -14.383 -5.25 1 96 102 GLN A CA 1
ATOM 810 C C . GLN A 1 102 ? -5.855 -13.234 -5.117 1 96 102 GLN A C 1
ATOM 812 O O . GLN A 1 102 ? -6.891 -13.219 -5.789 1 96 102 GLN A O 1
ATOM 817 N N . PRO A 1 103 ? -5.508 -12.219 -4.254 1 93.94 103 PRO A N 1
ATOM 818 C CA . PRO A 1 103 ? -6.367 -11.039 -4.148 1 93.94 103 PRO A CA 1
ATOM 819 C C . PRO A 1 103 ? -6.5 -10.289 -5.473 1 93.94 103 PRO A C 1
ATOM 821 O O . PRO A 1 103 ? -5.559 -10.266 -6.27 1 93.94 103 PRO A O 1
ATOM 824 N N . ALA A 1 104 ? -7.629 -9.688 -5.695 1 94.31 104 ALA A N 1
ATOM 825 C CA . ALA A 1 104 ? -7.887 -8.875 -6.883 1 94.31 104 ALA A CA 1
ATOM 826 C C . ALA A 1 104 ? -8.961 -7.832 -6.609 1 94.31 104 ALA A C 1
ATOM 828 O O . ALA A 1 104 ? -9.945 -8.109 -5.914 1 94.31 104 ALA A O 1
ATOM 829 N N . GLU A 1 105 ? -8.695 -6.645 -7.02 1 89.81 105 GLU A N 1
ATOM 830 C CA . GLU A 1 105 ? -9.68 -5.566 -7.016 1 89.81 105 GLU A CA 1
ATOM 831 C C . GLU A 1 105 ? -9.773 -4.898 -8.383 1 89.81 105 GLU A C 1
ATOM 833 O O . GLU A 1 105 ? -8.789 -4.848 -9.125 1 89.81 105 GLU A O 1
ATOM 838 N N . LYS A 1 106 ? -11 -4.422 -8.688 1 91.44 106 LYS A N 1
ATOM 839 C CA . LYS A 1 106 ? -11.172 -3.725 -9.961 1 91.44 106 LYS A CA 1
ATOM 840 C C . LYS A 1 106 ? -10.195 -2.564 -10.094 1 91.44 106 LYS A C 1
ATOM 842 O O . LYS A 1 106 ? -9.648 -2.326 -11.172 1 91.44 106 LYS A O 1
ATOM 847 N N . GLU A 1 107 ? -9.93 -1.876 -9.023 1 85.56 107 GLU A N 1
ATOM 848 C CA . GLU A 1 107 ? -9.117 -0.662 -8.992 1 85.56 107 GLU A CA 1
ATOM 849 C C . GLU A 1 107 ? -7.645 -0.976 -9.234 1 85.56 107 GLU A C 1
ATOM 851 O O . GLU A 1 107 ? -6.848 -0.073 -9.492 1 85.56 107 GLU A O 1
ATOM 856 N N . ASP A 1 108 ? -7.34 -2.258 -9.258 1 86.75 108 ASP A N 1
ATOM 857 C CA . ASP A 1 108 ? -5.965 -2.658 -9.539 1 86.75 108 ASP A CA 1
ATOM 858 C C . ASP A 1 108 ? -5.625 -2.451 -11.016 1 86.75 108 ASP A C 1
ATOM 860 O O . ASP A 1 108 ? -4.453 -2.484 -11.391 1 86.75 108 ASP A O 1
ATOM 864 N N . GLY A 1 109 ? -6.652 -2.344 -11.828 1 89.56 109 GLY A N 1
ATOM 865 C CA . GLY A 1 109 ? -6.438 -2.186 -13.258 1 89.56 109 GLY A CA 1
ATOM 866 C C . GLY A 1 109 ? -7.121 -3.254 -14.086 1 89.56 109 GLY A C 1
ATOM 867 O O . GLY A 1 109 ? -6.711 -3.529 -15.219 1 89.56 109 GLY A O 1
ATOM 868 N N . TRP A 1 110 ? -8.086 -3.918 -13.531 1 95 110 TRP A N 1
ATOM 869 C CA . TRP A 1 110 ? -8.875 -4.891 -14.273 1 95 110 TRP A CA 1
ATOM 870 C C . TRP A 1 110 ? -9.836 -4.199 -15.234 1 95 110 TRP A C 1
ATOM 872 O O . TRP A 1 110 ? -10.43 -3.172 -14.898 1 95 110 TRP A O 1
ATOM 882 N N . ASN A 1 111 ? -9.93 -4.793 -16.406 1 95.25 111 ASN A N 1
ATOM 883 C CA . ASN A 1 111 ? -10.883 -4.277 -17.391 1 95.25 111 ASN A CA 1
ATOM 884 C C . ASN A 1 111 ? -12.305 -4.746 -17.094 1 95.25 111 ASN A C 1
ATOM 886 O O . ASN A 1 111 ? -13.273 -4.121 -17.531 1 95.25 111 ASN A O 1
ATOM 890 N N . THR A 1 112 ? -12.391 -5.883 -16.438 1 96.44 112 THR A N 1
ATOM 891 C CA . THR A 1 112 ? -13.656 -6.473 -16.016 1 96.44 112 THR A CA 1
ATOM 892 C C . THR A 1 112 ? -13.641 -6.766 -14.523 1 96.44 112 THR A C 1
ATOM 894 O O . THR A 1 112 ? -12.609 -6.637 -13.867 1 96.44 112 THR A O 1
ATOM 897 N N . ASP A 1 113 ? -14.867 -6.965 -13.992 1 96.88 113 ASP A N 1
ATOM 898 C CA . ASP A 1 113 ? -14.906 -7.391 -12.602 1 96.88 113 ASP A CA 1
ATOM 899 C C . ASP A 1 113 ? -14.141 -8.695 -12.398 1 96.88 113 ASP A C 1
ATOM 901 O O . ASP A 1 113 ? -14.469 -9.719 -13.016 1 96.88 113 ASP A O 1
ATOM 905 N N . PRO A 1 114 ? -13.133 -8.695 -11.578 1 97.81 114 PRO A N 1
ATOM 906 C CA . PRO A 1 114 ? -12.281 -9.883 -11.445 1 97.81 114 PRO A CA 1
ATOM 907 C C . PRO A 1 114 ? -13.055 -11.117 -11 1 97.81 114 PRO A C 1
ATOM 909 O O . PRO A 1 114 ? -12.625 -12.242 -11.258 1 97.81 114 PRO A O 1
ATOM 912 N N . PHE A 1 115 ? -14.203 -11.016 -10.367 1 98.25 115 PHE A N 1
ATOM 913 C CA . PHE A 1 115 ? -14.898 -12.172 -9.812 1 98.25 115 PHE A CA 1
ATOM 914 C C . PHE A 1 115 ? -16.219 -12.398 -10.539 1 98.25 115 PHE A C 1
ATOM 916 O O . PHE A 1 115 ? -17.156 -12.984 -9.977 1 98.25 115 PHE A O 1
ATOM 923 N N . LYS A 1 116 ? -16.281 -11.883 -11.727 1 98.06 116 LYS A N 1
ATOM 924 C CA . LYS A 1 116 ? -17.266 -12.242 -12.75 1 98.06 116 LYS A CA 1
ATOM 925 C C . LYS A 1 116 ? -16.578 -12.773 -14.008 1 98.06 116 LYS A C 1
ATOM 927 O O . LYS A 1 116 ? -15.797 -12.062 -14.633 1 98.06 116 LYS A O 1
ATOM 932 N N . LEU A 1 117 ? -16.922 -13.977 -14.312 1 98.5 117 LEU A N 1
ATOM 933 C CA . LEU A 1 117 ? -16.328 -14.531 -15.516 1 98.5 117 LEU A CA 1
ATOM 934 C C . LEU A 1 117 ? -16.938 -13.914 -16.766 1 98.5 117 LEU A C 1
ATOM 936 O O . LEU A 1 117 ? -18.141 -14.055 -17 1 98.5 117 LEU A O 1
ATOM 940 N N . ILE A 1 118 ? -16.141 -13.25 -17.516 1 98.25 118 ILE A N 1
ATOM 941 C CA . ILE A 1 118 ? -16.609 -12.594 -18.734 1 98.25 118 ILE A CA 1
ATOM 942 C C . ILE A 1 118 ? -15.812 -13.094 -19.922 1 98.25 118 ILE A C 1
ATOM 944 O O . ILE A 1 118 ? -14.578 -13.094 -19.906 1 98.25 118 ILE A O 1
ATOM 948 N N . GLU A 1 119 ? -16.5 -13.516 -20.938 1 98.25 119 GLU A N 1
ATOM 949 C CA . GLU A 1 119 ? -15.82 -13.977 -22.156 1 98.25 119 GLU A CA 1
ATOM 950 C C . GLU A 1 119 ? -15.719 -12.859 -23.188 1 98.25 119 GLU A C 1
ATOM 952 O O . GLU A 1 119 ? -16.734 -12.242 -23.547 1 98.25 119 GLU A O 1
ATOM 957 N N . ILE A 1 120 ? -14.539 -12.531 -23.562 1 98.25 120 ILE A N 1
ATOM 958 C CA . ILE A 1 120 ? -14.266 -11.555 -24.625 1 98.25 120 ILE A CA 1
ATOM 959 C C . ILE A 1 120 ? -13.336 -12.164 -25.656 1 98.25 120 ILE A C 1
ATOM 961 O O . ILE A 1 120 ? -12.195 -12.531 -25.344 1 98.25 120 ILE A O 1
ATOM 965 N N . ASP A 1 121 ? -13.766 -12.336 -26.891 1 97.5 121 ASP A N 1
ATOM 966 C CA . ASP A 1 121 ? -12.961 -12.812 -28.016 1 97.5 121 ASP A CA 1
ATOM 967 C C . ASP A 1 121 ? -12.328 -14.172 -27.719 1 97.5 121 ASP A C 1
ATOM 969 O O . ASP A 1 121 ? -11.117 -14.344 -27.859 1 97.5 121 ASP A O 1
ATOM 973 N N . GLY A 1 122 ? -13.07 -15.062 -27.156 1 97.81 122 GLY A N 1
ATOM 974 C CA . GLY A 1 122 ? -12.625 -16.422 -26.906 1 97.81 122 GLY A CA 1
ATOM 975 C C . GLY A 1 122 ? -11.75 -16.562 -25.688 1 97.81 122 GLY A C 1
ATOM 976 O O . GLY A 1 122 ? -11.062 -17.578 -25.5 1 97.81 122 GLY A O 1
ATOM 977 N N . LYS A 1 123 ? -11.742 -15.539 -24.875 1 98.38 123 LYS A N 1
ATOM 978 C CA . LYS A 1 123 ? -10.961 -15.539 -23.641 1 98.38 123 LYS A CA 1
ATOM 979 C C . LYS A 1 123 ? -11.859 -15.406 -22.422 1 98.38 123 LYS A C 1
ATOM 981 O O . LYS A 1 123 ? -12.742 -14.547 -22.375 1 98.38 123 LYS A O 1
ATOM 986 N N . LEU A 1 124 ? -11.719 -16.25 -21.469 1 98.75 124 LEU A N 1
ATOM 987 C CA . LEU A 1 124 ? -12.523 -16.281 -20.266 1 98.75 124 LEU A CA 1
ATOM 988 C C . LEU A 1 124 ? -11.828 -15.523 -19.125 1 98.75 124 LEU A C 1
ATOM 990 O O . LEU A 1 124 ? -11.094 -16.125 -18.344 1 98.75 124 LEU A O 1
ATOM 994 N N . PHE A 1 125 ? -12.219 -14.266 -18.984 1 98.5 125 PHE A N 1
ATOM 995 C CA . PHE A 1 125 ? -11.562 -13.398 -18.016 1 98.5 125 PHE A CA 1
ATOM 996 C C . PHE A 1 125 ? -12.188 -13.57 -16.641 1 98.5 125 PHE A C 1
ATOM 998 O O . PHE A 1 125 ? -13.414 -13.562 -16.5 1 98.5 125 PHE A O 1
ATOM 1005 N N . GLY A 1 126 ? -11.336 -13.727 -15.656 1 98.44 126 GLY A N 1
ATOM 1006 C CA . GLY A 1 126 ? -11.734 -13.828 -14.258 1 98.44 126 GLY A CA 1
ATOM 1007 C C . GLY A 1 126 ? -10.641 -14.375 -13.367 1 98.44 126 GLY A C 1
ATOM 1008 O O . GLY A 1 126 ? -9.859 -15.234 -13.781 1 98.44 126 GLY A O 1
ATOM 1009 N N . ARG A 1 127 ? -10.586 -13.844 -12.141 1 98.31 127 ARG A N 1
ATOM 1010 C CA . ARG A 1 127 ? -9.609 -14.359 -11.188 1 98.31 127 ARG A CA 1
ATOM 1011 C C . ARG A 1 127 ? -9.891 -15.82 -10.859 1 98.31 127 ARG A C 1
ATOM 1013 O O . ARG A 1 127 ? -11 -16.172 -10.445 1 98.31 127 ARG A O 1
ATOM 1020 N N . GLY A 1 128 ? -8.922 -16.672 -11.109 1 98.06 128 GLY A N 1
ATOM 1021 C CA . GLY A 1 128 ? -9.07 -18.094 -10.859 1 98.06 128 GLY A CA 1
ATOM 1022 C C . GLY A 1 128 ? -9.391 -18.891 -12.109 1 98.06 128 GLY A C 1
ATOM 1023 O O . GLY A 1 128 ? -9.344 -20.125 -12.094 1 98.06 128 GLY A O 1
ATOM 1024 N N . SER A 1 129 ? -9.594 -18.188 -13.211 1 98.5 129 SER A N 1
ATOM 1025 C CA . SER A 1 129 ? -9.961 -18.906 -14.422 1 98.5 129 SER A CA 1
ATOM 1026 C C . SER A 1 129 ? -8.852 -19.875 -14.852 1 98.5 129 SER A C 1
ATOM 1028 O O . SER A 1 129 ? -9.125 -21.031 -15.18 1 98.5 129 SER A O 1
ATOM 1030 N N . THR A 1 130 ? -7.645 -19.375 -14.773 1 98.06 130 THR A N 1
ATOM 1031 C CA . THR A 1 130 ? -6.535 -20.25 -15.141 1 98.06 130 THR A CA 1
ATOM 1032 C C . THR A 1 130 ? -5.82 -20.766 -13.906 1 98.06 130 THR A C 1
ATOM 1034 O O . THR A 1 130 ? -5.227 -21.844 -13.93 1 98.06 130 THR A O 1
ATOM 1037 N N . ASP A 1 131 ? -5.77 -20.141 -12.789 1 96.56 131 ASP A N 1
ATOM 1038 C CA . ASP A 1 131 ? -4.969 -20.438 -11.602 1 96.56 131 ASP A CA 1
ATOM 1039 C C . ASP A 1 131 ? -5.836 -20.469 -10.352 1 96.56 131 ASP A C 1
ATOM 1041 O O . ASP A 1 131 ? -5.938 -19.469 -9.625 1 96.56 131 ASP A O 1
ATOM 1045 N N . ASP A 1 132 ? -6.422 -21.547 -10.031 1 96.81 132 ASP A N 1
ATOM 1046 C CA . ASP A 1 132 ? -6.293 -22.859 -10.68 1 96.81 132 ASP A CA 1
ATOM 1047 C C . ASP A 1 132 ? -7.648 -23.547 -10.805 1 96.81 132 ASP A C 1
ATOM 1049 O O . ASP A 1 132 ? -7.723 -24.766 -10.969 1 96.81 132 ASP A O 1
ATOM 1053 N N . LYS A 1 133 ? -8.703 -22.75 -10.734 1 98.62 133 LYS A N 1
ATOM 1054 C CA . LYS A 1 133 ? -10.047 -23.312 -10.773 1 98.62 133 LYS A CA 1
ATOM 1055 C C . LYS A 1 133 ? -10.359 -23.906 -12.141 1 98.62 133 LYS A C 1
ATOM 1057 O O . LYS A 1 133 ? -11.039 -24.938 -12.242 1 98.62 133 LYS A O 1
ATOM 1062 N N . GLY A 1 134 ? -9.898 -23.266 -13.188 1 98.5 134 GLY A N 1
ATOM 1063 C CA . GLY A 1 134 ? -10.117 -23.734 -14.547 1 98.5 134 GLY A CA 1
ATOM 1064 C C . GLY A 1 134 ? -9.695 -25.188 -14.75 1 98.5 134 GLY A C 1
ATOM 1065 O O . GLY A 1 134 ? -10.516 -26.031 -15.109 1 98.5 134 GLY A O 1
ATOM 1066 N N . PRO A 1 135 ? -8.469 -25.484 -14.477 1 98.69 135 PRO A N 1
ATOM 1067 C CA . PRO A 1 135 ? -8 -26.859 -14.633 1 98.69 135 PRO A CA 1
ATOM 1068 C C . PRO A 1 135 ? -8.773 -27.859 -13.758 1 98.69 135 PRO A C 1
ATOM 1070 O O . PRO A 1 135 ? -9.062 -28.969 -14.195 1 98.69 135 PRO A O 1
ATOM 1073 N N . VAL A 1 136 ? -9.078 -27.5 -12.539 1 98.69 136 VAL A N 1
ATOM 1074 C CA . VAL A 1 136 ? -9.859 -28.375 -11.672 1 98.69 136 VAL A CA 1
ATOM 1075 C C . VAL A 1 136 ? -11.211 -28.672 -12.32 1 98.69 136 VAL A C 1
ATOM 1077 O O . VAL A 1 136 ? -11.641 -29.828 -12.367 1 98.69 136 VAL A O 1
ATOM 1080 N N . ILE A 1 137 ? -11.844 -27.672 -12.812 1 98.62 137 ILE A N 1
ATOM 1081 C CA . ILE A 1 137 ? -13.148 -27.812 -13.453 1 98.62 137 ILE A CA 1
ATOM 1082 C C . ILE A 1 137 ? -13.008 -28.641 -14.727 1 98.62 137 ILE A C 1
ATOM 1084 O O . ILE A 1 137 ? -13.891 -29.438 -15.055 1 98.62 137 ILE A O 1
ATOM 1088 N N . ALA A 1 138 ? -11.906 -28.469 -15.438 1 98.69 138 ALA A N 1
ATOM 1089 C CA . ALA A 1 138 ? -11.656 -29.266 -16.641 1 98.69 138 ALA A CA 1
ATOM 1090 C C . ALA A 1 138 ? -11.664 -30.766 -16.297 1 98.69 138 ALA A C 1
ATOM 1092 O O . ALA A 1 138 ? -12.234 -31.562 -17.047 1 98.69 138 ALA A O 1
ATOM 1093 N N . TRP A 1 139 ? -11.023 -31.156 -15.227 1 98.69 139 TRP A N 1
ATOM 1094 C CA . TRP A 1 139 ? -11.031 -32.562 -14.797 1 98.69 139 TRP A CA 1
ATOM 1095 C C . TRP A 1 139 ? -12.453 -33.031 -14.5 1 98.69 139 TRP A C 1
ATOM 1097 O O . TRP A 1 139 ? -12.852 -34.125 -14.914 1 98.69 139 TRP A O 1
ATOM 1107 N N . ILE A 1 140 ? -13.195 -32.188 -13.766 1 98.38 140 ILE A N 1
ATOM 1108 C CA . ILE A 1 140 ? -14.57 -32.531 -13.398 1 98.38 140 ILE A CA 1
ATOM 1109 C C . ILE A 1 140 ? -15.414 -32.656 -14.664 1 98.38 140 ILE A C 1
ATOM 1111 O O . ILE A 1 140 ? -16.25 -33.562 -14.766 1 98.38 140 ILE A O 1
ATOM 1115 N N . ALA A 1 141 ? -15.18 -31.797 -15.578 1 98.25 141 ALA A N 1
ATOM 1116 C CA . ALA A 1 141 ? -15.922 -31.797 -16.844 1 98.25 141 ALA A CA 1
ATOM 1117 C C . ALA A 1 141 ? -15.695 -33.125 -17.594 1 98.25 141 ALA A C 1
ATOM 1119 O O . ALA A 1 141 ? -16.625 -33.688 -18.156 1 98.25 141 ALA A O 1
ATOM 1120 N N . VAL A 1 142 ? -14.461 -33.562 -17.672 1 98.19 142 VAL A N 1
ATOM 1121 C CA . VAL A 1 142 ? -14.133 -34.812 -18.344 1 98.19 142 VAL A CA 1
ATOM 1122 C C . VAL A 1 142 ? -14.906 -35.969 -17.703 1 98.19 142 VAL A C 1
ATOM 1124 O O . VAL A 1 142 ? -15.469 -36.812 -18.391 1 98.19 142 VAL A O 1
ATOM 1127 N N . LEU A 1 143 ? -14.992 -36 -16.375 1 98.06 143 LEU A N 1
ATOM 1128 C CA . LEU A 1 143 ? -15.719 -37.062 -15.68 1 98.06 143 LEU A CA 1
ATOM 1129 C C . LEU A 1 143 ? -17.219 -36.969 -15.969 1 98.06 143 LEU A C 1
ATOM 1131 O O . LEU A 1 143 ? -17.875 -38 -16.109 1 98.06 143 LEU A O 1
ATOM 1135 N N . LYS A 1 144 ? -17.719 -35.719 -16.016 1 97.69 144 LYS A N 1
ATOM 1136 C CA . LYS A 1 144 ? -19.141 -35.562 -16.344 1 97.69 144 LYS A CA 1
ATOM 1137 C C . LYS A 1 144 ? -19.453 -36.125 -17.719 1 97.69 144 LYS A C 1
ATOM 1139 O O . LYS A 1 144 ? -20.484 -36.781 -17.906 1 97.69 144 LYS A O 1
ATOM 1144 N N . ILE A 1 145 ? -18.609 -35.844 -18.672 1 97.88 145 ILE A N 1
ATOM 1145 C CA . ILE A 1 145 ? -18.797 -36.312 -20.031 1 97.88 145 ILE A CA 1
ATOM 1146 C C . ILE A 1 145 ? -18.734 -37.844 -20.078 1 97.88 145 ILE A C 1
ATOM 1148 O O . ILE A 1 145 ? -19.562 -38.5 -20.703 1 97.88 145 ILE A O 1
ATOM 1152 N N . LEU A 1 146 ? -17.703 -38.438 -19.438 1 96.38 146 LEU A N 1
ATOM 1153 C CA . LEU A 1 146 ? -17.547 -39.875 -19.422 1 96.38 146 LEU A CA 1
ATOM 1154 C C . LEU A 1 146 ? -18.75 -40.562 -18.766 1 96.38 146 LEU A C 1
ATOM 1156 O O . LEU A 1 146 ? -19.234 -41.594 -19.266 1 96.38 146 LEU A O 1
ATOM 1160 N N . LYS A 1 147 ? -19.203 -40 -17.703 1 95.88 147 LYS A N 1
ATOM 1161 C CA . LYS A 1 147 ? -20.391 -40.5 -17.047 1 95.88 147 LYS A CA 1
ATOM 1162 C C . LYS A 1 147 ? -21.609 -40.469 -17.969 1 95.88 147 LYS A C 1
ATOM 1164 O O . LYS A 1 147 ? -22.359 -41.438 -18.078 1 95.88 147 LYS A O 1
ATOM 1169 N N . ARG A 1 148 ? -21.766 -39.406 -18.641 1 96.19 148 ARG A N 1
ATOM 1170 C CA . ARG A 1 148 ? -22.891 -39.219 -19.562 1 96.19 148 ARG A CA 1
ATOM 1171 C C . ARG A 1 148 ? -22.828 -40.219 -20.688 1 96.19 148 ARG A C 1
ATOM 1173 O O . ARG A 1 148 ? -23.875 -40.719 -21.141 1 96.19 148 ARG A O 1
ATOM 1180 N N . LEU A 1 149 ? -21.641 -40.531 -21.172 1 96.31 149 LEU A N 1
ATOM 1181 C CA . LEU A 1 149 ? -21.453 -41.438 -22.297 1 96.31 149 LEU A CA 1
ATOM 1182 C C . LEU A 1 149 ? -21.438 -42.906 -21.844 1 96.31 149 LEU A C 1
ATOM 1184 O O . LEU A 1 149 ? -21.469 -43.812 -22.672 1 96.31 149 LEU A O 1
ATOM 1188 N N . GLY A 1 150 ? -21.391 -43.156 -20.516 1 94.75 150 GLY A N 1
ATOM 1189 C CA . GLY A 1 150 ? -21.297 -44.5 -19.969 1 94.75 150 GLY A CA 1
ATOM 1190 C C . GLY A 1 150 ? -19.984 -45.188 -20.281 1 94.75 150 GLY A C 1
ATOM 1191 O O . GLY A 1 150 ? -19.922 -46.406 -20.438 1 94.75 150 GLY A O 1
ATOM 1192 N N . ILE A 1 151 ? -18.984 -44.375 -20.438 1 94.75 151 ILE A N 1
ATOM 1193 C CA . ILE A 1 151 ? -17.672 -44.906 -20.75 1 94.75 151 ILE A CA 1
ATOM 1194 C C . ILE A 1 151 ? -16.891 -45.156 -19.453 1 94.75 151 ILE A C 1
ATOM 1196 O O . ILE A 1 151 ? -16.75 -44.25 -18.641 1 94.75 151 ILE A O 1
ATOM 1200 N N . GLU A 1 152 ? -16.422 -46.375 -19.281 1 91.62 152 GLU A N 1
ATOM 1201 C CA . GLU A 1 152 ? -15.625 -46.719 -18.094 1 91.62 152 GLU A CA 1
ATOM 1202 C C . GLU A 1 152 ? -14.18 -46.25 -18.25 1 91.62 152 GLU A C 1
ATOM 1204 O O . GLU A 1 152 ? -13.57 -46.438 -19.297 1 91.62 152 GLU A O 1
ATOM 1209 N N . LEU A 1 153 ? -13.695 -45.656 -17.234 1 93.25 153 LEU A N 1
ATOM 1210 C CA . LEU A 1 153 ? -12.297 -45.219 -17.219 1 93.25 153 LEU A CA 1
ATOM 1211 C C . LEU A 1 153 ? -11.367 -46.406 -17.047 1 93.25 153 LEU A C 1
ATOM 1213 O O . LEU A 1 153 ? -11.672 -47.344 -16.266 1 93.25 153 LEU A O 1
ATOM 1217 N N . PRO A 1 154 ? -10.312 -46.375 -17.734 1 94.44 154 PRO A N 1
ATOM 1218 C CA . PRO A 1 154 ? -9.344 -47.469 -17.594 1 94.44 154 PRO A CA 1
ATOM 1219 C C . PRO A 1 154 ? -8.438 -47.312 -16.375 1 94.44 154 PRO A C 1
ATOM 1221 O O . PRO A 1 154 ? -7.551 -48.125 -16.156 1 94.44 154 PRO A O 1
ATOM 1224 N N . VAL A 1 155 ? -8.578 -46.281 -15.555 1 97.19 155 VAL A N 1
ATOM 1225 C CA . VAL A 1 155 ? -7.809 -46.031 -14.344 1 97.19 155 VAL A CA 1
ATOM 1226 C C . VAL A 1 155 ? -8.75 -45.625 -13.211 1 97.19 155 VAL A C 1
ATOM 1228 O O . VAL A 1 155 ? -9.898 -45.25 -13.453 1 97.19 155 VAL A O 1
ATOM 1231 N N . ASN A 1 156 ? -8.266 -45.812 -11.945 1 97.88 156 ASN A N 1
ATOM 1232 C CA . ASN A 1 156 ? -8.906 -45.156 -10.805 1 97.88 156 ASN A CA 1
ATOM 1233 C C . ASN A 1 156 ? -8.406 -43.719 -10.633 1 97.88 156 ASN A C 1
ATOM 1235 O O . ASN A 1 156 ? -7.273 -43.406 -10.992 1 97.88 156 ASN A O 1
ATOM 1239 N N . LEU A 1 157 ? -9.281 -42.906 -10.133 1 98.5 157 LEU A N 1
ATOM 1240 C CA . LEU A 1 157 ? -8.883 -41.531 -9.875 1 98.5 157 LEU A CA 1
ATOM 1241 C C . LEU A 1 157 ? -9.031 -41.188 -8.398 1 98.5 157 LEU A C 1
ATOM 1243 O O . LEU A 1 157 ? -9.984 -41.625 -7.746 1 98.5 157 LEU A O 1
ATOM 1247 N N . LYS A 1 158 ? -8.102 -40.5 -7.898 1 98.75 158 LYS A N 1
ATOM 1248 C CA . LYS A 1 158 ? -8.188 -39.812 -6.609 1 98.75 158 LYS A CA 1
ATOM 1249 C C . LYS A 1 158 ? -7.945 -38.312 -6.766 1 98.75 158 LYS A C 1
ATOM 1251 O O . LYS A 1 158 ? -7.125 -37.906 -7.586 1 98.75 158 LYS A O 1
ATOM 1256 N N . PHE A 1 159 ? -8.742 -37.531 -6.043 1 98.81 159 PHE A N 1
ATOM 1257 C CA . PHE A 1 159 ? -8.586 -36.094 -6.039 1 98.81 159 PHE A CA 1
ATOM 1258 C C . PHE A 1 159 ? -8.141 -35.594 -4.672 1 98.81 159 PHE A C 1
ATOM 1260 O O . PHE A 1 159 ? -8.641 -36.062 -3.645 1 98.81 159 PHE A O 1
ATOM 1267 N N . VAL A 1 160 ? -7.148 -34.75 -4.656 1 98.75 160 VAL A N 1
ATOM 1268 C CA . VAL A 1 160 ? -6.812 -33.906 -3.514 1 98.75 160 VAL A CA 1
ATOM 1269 C C . VAL A 1 160 ? -6.879 -32.438 -3.92 1 98.75 160 VAL A C 1
ATOM 1271 O O . VAL A 1 160 ? -6.012 -31.938 -4.645 1 98.75 160 VAL A O 1
ATOM 1274 N N . LEU A 1 161 ? -7.895 -31.719 -3.473 1 98.81 161 LEU A N 1
ATOM 1275 C CA . LEU A 1 161 ? -8.086 -30.297 -3.754 1 98.81 161 LEU A CA 1
ATOM 1276 C C . LEU A 1 161 ? -7.988 -29.469 -2.477 1 98.81 161 LEU A C 1
ATOM 1278 O O . LEU A 1 161 ? -8.5 -29.875 -1.43 1 98.81 161 LEU A O 1
ATOM 1282 N N . GLU A 1 162 ? -7.297 -28.328 -2.57 1 98.38 162 GLU A N 1
ATOM 1283 C CA . GLU A 1 162 ? -7.086 -27.547 -1.354 1 98.38 162 GLU A CA 1
ATOM 1284 C C . GLU A 1 162 ? -7.5 -26.094 -1.556 1 98.38 162 GLU A C 1
ATOM 1286 O O . GLU A 1 162 ? -7.797 -25.672 -2.676 1 98.38 162 GLU A O 1
ATOM 1291 N N . GLY A 1 163 ? -7.535 -25.359 -0.422 1 97.69 163 GLY A N 1
ATOM 1292 C CA . GLY A 1 163 ? -7.984 -23.984 -0.462 1 97.69 163 GLY A CA 1
ATOM 1293 C C . GLY A 1 163 ? -6.961 -23 0.081 1 97.69 163 GLY A C 1
ATOM 1294 O O . GLY A 1 163 ? -7.293 -21.859 0.415 1 97.69 163 GLY A O 1
ATOM 1295 N N . MET A 1 164 ? -5.648 -23.453 0.179 1 96.44 164 MET A N 1
ATOM 1296 C CA . MET A 1 164 ? -4.668 -22.578 0.818 1 96.44 164 MET A CA 1
ATOM 1297 C C . MET A 1 164 ? -3.373 -22.547 0.017 1 96.44 164 MET A C 1
ATOM 1299 O O . MET A 1 164 ? -2.33 -22.141 0.535 1 96.44 164 MET A O 1
ATOM 1303 N N . GLU A 1 165 ? -3.393 -23 -1.234 1 95.31 165 GLU A N 1
ATOM 1304 C CA . GLU A 1 165 ? -2.168 -23.062 -2.025 1 95.31 165 GLU A CA 1
ATOM 1305 C C . GLU A 1 165 ? -1.52 -21.688 -2.156 1 95.31 165 GLU A C 1
ATOM 1307 O O . GLU A 1 165 ? -0.301 -21.562 -2.027 1 95.31 165 GLU A O 1
ATOM 1312 N N . GLU A 1 166 ? -2.234 -20.641 -2.305 1 92.56 166 GLU A N 1
ATOM 1313 C CA . GLU A 1 166 ? -1.729 -19.281 -2.518 1 92.56 166 GLU A CA 1
ATOM 1314 C C . GLU A 1 166 ? -1.169 -18.703 -1.226 1 92.56 166 GLU A C 1
ATOM 1316 O O . GLU A 1 166 ? -0.604 -17.609 -1.23 1 92.56 166 GLU A O 1
ATOM 1321 N N . SER A 1 167 ? -1.43 -19.422 -0.154 1 90.44 167 SER A N 1
ATOM 1322 C CA . SER A 1 167 ? -0.958 -18.984 1.156 1 90.44 167 SER A CA 1
ATOM 1323 C C . SER A 1 167 ? -0.097 -20.047 1.818 1 90.44 167 SER A C 1
ATOM 1325 O O . SER A 1 167 ? -0.15 -20.234 3.037 1 90.44 167 SER A O 1
ATOM 1327 N N . GLY A 1 168 ? 0.529 -20.875 0.984 1 89.12 168 GLY A N 1
ATOM 1328 C CA . GLY A 1 168 ? 1.559 -21.766 1.489 1 89.12 168 GLY A CA 1
ATOM 1329 C C . GLY A 1 168 ? 1.049 -23.172 1.764 1 89.12 168 GLY A C 1
ATOM 1330 O O . GLY A 1 168 ? 1.733 -23.969 2.402 1 89.12 168 GLY A O 1
ATOM 1331 N N . SER A 1 169 ? -0.196 -23.484 1.352 1 94.12 169 SER A N 1
ATOM 1332 C CA . SER A 1 169 ? -0.799 -24.797 1.549 1 94.12 169 SER A CA 1
ATOM 1333 C C . SER A 1 169 ? -0.792 -25.188 3.021 1 94.12 169 SER A C 1
ATOM 1335 O O . SER A 1 169 ? -0.506 -26.344 3.359 1 94.12 169 SER A O 1
ATOM 1337 N N . GLU A 1 170 ? -1.099 -24.297 3.814 1 91.81 170 GLU A N 1
ATOM 1338 C CA . GLU A 1 170 ? -1.071 -24.547 5.254 1 91.81 170 GLU A CA 1
ATOM 1339 C C . GLU A 1 170 ? -1.974 -25.719 5.633 1 91.81 170 GLU A C 1
ATOM 1341 O O . GLU A 1 170 ? -3.135 -25.766 5.223 1 91.81 170 GLU A O 1
ATOM 1346 N N . GLY A 1 171 ? -1.384 -26.688 6.375 1 94.62 171 GLY A N 1
ATOM 1347 C CA . GLY A 1 171 ? -2.148 -27.797 6.918 1 94.62 171 GLY A CA 1
ATOM 1348 C C . GLY A 1 171 ? -2.213 -29 5.984 1 94.62 171 GLY A C 1
ATOM 1349 O O . GLY A 1 171 ? -2.494 -30.109 6.414 1 94.62 171 GLY A O 1
ATOM 1350 N N . LEU A 1 172 ? -1.97 -28.859 4.699 1 96.62 172 LEU A N 1
ATOM 1351 C CA . LEU A 1 172 ? -2.205 -29.938 3.736 1 96.62 172 LEU A CA 1
ATOM 1352 C C . LEU A 1 172 ? -1.178 -31.047 3.902 1 96.62 172 LEU A C 1
ATOM 1354 O O . LEU A 1 172 ? -1.507 -32.219 3.76 1 96.62 172 LEU A O 1
ATOM 1358 N N . GLU A 1 173 ? 0.101 -30.703 4.102 1 95.5 173 GLU A N 1
ATOM 1359 C CA . GLU A 1 173 ? 1.117 -31.734 4.289 1 95.5 173 GLU A CA 1
ATOM 1360 C C . GLU A 1 173 ? 0.73 -32.688 5.406 1 95.5 173 GLU A C 1
ATOM 1362 O O . GLU A 1 173 ? 0.774 -33.906 5.23 1 95.5 173 GLU A O 1
ATOM 1367 N N . GLU A 1 174 ? 0.337 -32.156 6.543 1 96.56 174 GLU A N 1
ATOM 1368 C CA . GLU A 1 174 ? -0.114 -32.969 7.664 1 96.56 174 GLU A CA 1
ATOM 1369 C C . GLU A 1 174 ? -1.384 -33.75 7.309 1 96.56 174 GLU A C 1
ATOM 1371 O O . GLU A 1 174 ? -1.563 -34.906 7.73 1 96.56 174 GLU A O 1
ATOM 1376 N N . GLY A 1 175 ? -2.234 -33.062 6.605 1 97.62 175 GLY A N 1
ATOM 1377 C CA . GLY A 1 175 ? -3.434 -33.75 6.148 1 97.62 175 GLY A CA 1
ATOM 1378 C C . GLY A 1 175 ? -3.135 -35 5.305 1 97.62 175 GLY A C 1
ATOM 1379 O O . GLY A 1 175 ? -3.771 -36.031 5.473 1 97.62 175 GLY A O 1
ATOM 1380 N N . LEU A 1 176 ? -2.215 -34.875 4.406 1 98 176 LEU A N 1
ATOM 1381 C CA . LEU A 1 176 ? -1.797 -35.969 3.564 1 98 176 LEU A CA 1
ATOM 1382 C C . LEU A 1 176 ? -1.161 -37.094 4.402 1 98 176 LEU A C 1
ATOM 1384 O O . LEU A 1 176 ? -1.454 -38.281 4.203 1 98 176 LEU A O 1
ATOM 1388 N N . LYS A 1 177 ? -0.307 -36.688 5.328 1 97.5 177 LYS A N 1
ATOM 1389 C CA . LYS A 1 177 ? 0.345 -37.656 6.207 1 97.5 177 LYS A CA 1
ATOM 1390 C C . LYS A 1 177 ? -0.68 -38.438 7.039 1 97.5 177 LYS A C 1
ATOM 1392 O O . LYS A 1 177 ? -0.57 -39.625 7.207 1 97.5 177 LYS A O 1
ATOM 1397 N N . ASN A 1 178 ? -1.647 -37.719 7.504 1 97.62 178 ASN A N 1
ATOM 1398 C CA . ASN A 1 178 ? -2.691 -38.312 8.328 1 97.62 178 ASN A CA 1
ATOM 1399 C C . ASN A 1 178 ? -3.588 -39.25 7.516 1 97.62 178 ASN A C 1
ATOM 1401 O O . ASN A 1 178 ? -4.32 -40.062 8.078 1 97.62 178 ASN A O 1
ATOM 1405 N N . ASN A 1 179 ? -3.553 -39.094 6.246 1 97.88 179 ASN A N 1
ATOM 1406 C CA . ASN A 1 179 ? -4.395 -39.906 5.371 1 97.88 179 ASN A CA 1
ATOM 1407 C C . ASN A 1 179 ? -3.557 -40.719 4.383 1 97.88 179 ASN A C 1
ATOM 1409 O O . ASN A 1 179 ? -3.975 -40.938 3.246 1 97.88 179 ASN A O 1
ATOM 1413 N N . LEU A 1 180 ? -2.434 -41.094 4.809 1 97.44 180 LEU A N 1
ATOM 1414 C CA . LEU A 1 180 ? -1.503 -41.812 3.949 1 97.44 180 LEU A CA 1
ATOM 1415 C C . LEU A 1 180 ? -2.131 -43.094 3.434 1 97.44 180 LEU A C 1
ATOM 1417 O O . LEU A 1 180 ? -1.861 -43.531 2.307 1 97.44 180 LEU A O 1
ATOM 1421 N N . ASP A 1 181 ? -2.932 -43.719 4.203 1 96.94 181 ASP A N 1
ATOM 1422 C CA . ASP A 1 181 ? -3.596 -44.938 3.818 1 96.94 181 ASP A CA 1
ATOM 1423 C C . ASP A 1 181 ? -4.496 -44.75 2.604 1 96.94 181 ASP A C 1
ATOM 1425 O O . ASP A 1 181 ? -4.734 -45.656 1.832 1 96.94 181 ASP A O 1
ATOM 1429 N N . LYS A 1 182 ? -4.965 -43.562 2.426 1 97.25 182 LYS A N 1
ATOM 1430 C CA . LYS A 1 182 ? -5.891 -43.25 1.336 1 97.25 182 LYS A CA 1
ATOM 1431 C C . LYS A 1 182 ? -5.137 -42.969 0.037 1 97.25 182 LYS A C 1
ATOM 1433 O O . LYS A 1 182 ? -5.715 -43.062 -1.05 1 97.25 182 LYS A O 1
ATOM 1438 N N . ILE A 1 183 ? -3.82 -42.688 0.177 1 97.44 183 ILE A N 1
ATOM 1439 C CA . ILE A 1 183 ? -3.129 -42.281 -1.043 1 97.44 183 ILE A CA 1
ATOM 1440 C C . ILE A 1 183 ? -1.943 -43.219 -1.298 1 97.44 183 ILE A C 1
ATOM 1442 O O . ILE A 1 183 ? -1.201 -43.031 -2.266 1 97.44 183 ILE A O 1
ATOM 1446 N N . SER A 1 184 ? -1.767 -44.219 -0.562 1 94.88 184 SER A N 1
ATOM 1447 C CA . SER A 1 184 ? -0.613 -45.125 -0.643 1 94.88 184 SER A CA 1
ATOM 1448 C C . SER A 1 184 ? -0.662 -45.969 -1.904 1 94.88 184 SER A C 1
ATOM 1450 O O . SER A 1 184 ? 0.357 -46.531 -2.33 1 94.88 184 SER A O 1
ATOM 1452 N N . ASP A 1 185 ? -1.836 -46.094 -2.484 1 96.38 185 ASP A N 1
ATOM 1453 C CA . ASP A 1 185 ? -1.982 -46.969 -3.648 1 96.38 185 ASP A CA 1
ATOM 1454 C C . ASP A 1 185 ? -1.886 -46.188 -4.945 1 96.38 185 ASP A C 1
ATOM 1456 O O . ASP A 1 185 ? -2.188 -46.688 -6.023 1 96.38 185 ASP A O 1
ATOM 1460 N N . VAL A 1 186 ? -1.476 -44.938 -4.82 1 98.06 186 VAL A N 1
ATOM 1461 C CA . VAL A 1 186 ? -1.376 -44.094 -5.992 1 98.06 186 VAL A CA 1
ATOM 1462 C C . VAL A 1 186 ? -0.197 -44.531 -6.859 1 98.06 186 VAL A C 1
ATOM 1464 O O . VAL A 1 186 ? 0.912 -44.719 -6.355 1 98.06 186 VAL A O 1
ATOM 1467 N N . ASN A 1 187 ? -0.46 -44.656 -8.172 1 97.69 187 ASN A N 1
ATOM 1468 C CA . ASN A 1 187 ? 0.587 -45.062 -9.102 1 97.69 187 ASN A CA 1
ATOM 1469 C C . ASN A 1 187 ? 1.207 -43.844 -9.805 1 97.69 187 ASN A C 1
ATOM 1471 O O . ASN A 1 187 ? 2.379 -43.875 -10.188 1 97.69 187 ASN A O 1
ATOM 1475 N N . PHE A 1 188 ? 0.418 -42.875 -10.055 1 97.69 188 PHE A N 1
ATOM 1476 C CA . PHE A 1 188 ? 0.817 -41.656 -10.727 1 97.69 188 PHE A CA 1
ATOM 1477 C C . PHE A 1 188 ? 0.102 -40.438 -10.133 1 97.69 188 PHE A C 1
ATOM 1479 O O . PHE A 1 188 ? -0.97 -40.594 -9.539 1 97.69 188 PHE A O 1
ATOM 1486 N N . SER A 1 189 ? 0.71 -39.312 -10.25 1 98.19 189 SER A N 1
ATOM 1487 C CA . SER A 1 189 ? 0.054 -38.062 -9.898 1 98.19 189 SER A CA 1
ATOM 1488 C C . SER A 1 189 ? 0.153 -37.062 -11.031 1 98.19 189 SER A C 1
ATOM 1490 O O . SER A 1 189 ? 1.099 -37.094 -11.82 1 98.19 189 SER A O 1
ATOM 1492 N N . CYS A 1 190 ? -0.85 -36.219 -11.125 1 98.44 190 CYS A N 1
ATOM 1493 C CA . CYS A 1 190 ? -0.909 -35.188 -12.148 1 98.44 190 CYS A CA 1
ATOM 1494 C C . CYS A 1 190 ? -1.376 -33.844 -11.562 1 98.44 190 CYS A C 1
ATOM 1496 O O . CYS A 1 190 ? -2.316 -33.812 -10.766 1 98.44 190 CYS A O 1
ATOM 1498 N N . ILE A 1 191 ? -0.681 -32.812 -11.891 1 98.19 191 ILE A N 1
ATOM 1499 C CA . ILE A 1 191 ? -1.003 -31.438 -11.469 1 98.19 191 ILE A CA 1
ATOM 1500 C C . ILE A 1 191 ? -1.104 -30.531 -12.688 1 98.19 191 ILE A C 1
ATOM 1502 O O . ILE A 1 191 ? -0.162 -30.438 -13.477 1 98.19 191 ILE A O 1
ATOM 1506 N N . SER A 1 192 ? -2.227 -29.891 -12.883 1 98 192 SER A N 1
ATOM 1507 C CA . SER A 1 192 ? -2.426 -29 -14.016 1 98 192 SER A CA 1
ATOM 1508 C C . SER A 1 192 ? -2.455 -27.531 -13.57 1 98 192 SER A C 1
ATOM 1510 O O . SER A 1 192 ? -3.301 -26.766 -14.023 1 98 192 SER A O 1
ATOM 1512 N N . ASP A 1 193 ? -1.571 -27.188 -12.609 1 95 193 ASP A N 1
ATOM 1513 C CA . ASP A 1 193 ? -1.444 -25.844 -12.031 1 95 193 ASP A CA 1
ATOM 1514 C C . ASP A 1 193 ? -0.226 -25.109 -12.602 1 95 193 ASP A C 1
ATOM 1516 O O . ASP A 1 193 ? 0.684 -24.75 -11.852 1 95 193 ASP A O 1
ATOM 1520 N N . ASN A 1 194 ? -0.002 -24.984 -13.844 1 94.31 194 ASN A N 1
ATOM 1521 C CA . ASN A 1 194 ? 1.073 -24.281 -14.539 1 94.31 194 ASN A CA 1
ATOM 1522 C C . ASN A 1 194 ? 0.708 -24 -16 1 94.31 194 ASN A C 1
ATOM 1524 O O . ASN A 1 194 ? -0.449 -24.156 -16.391 1 94.31 194 ASN A O 1
ATOM 1528 N N . TYR A 1 195 ? 1.632 -23.5 -16.797 1 93.56 195 TYR A N 1
ATOM 1529 C CA . TYR A 1 195 ? 1.27 -22.953 -18.094 1 93.56 195 TYR A CA 1
ATOM 1530 C C . TYR A 1 195 ? 2.285 -23.359 -19.156 1 93.56 195 TYR A C 1
ATOM 1532 O O . TYR A 1 195 ? 3.396 -23.781 -18.844 1 93.56 195 TYR A O 1
ATOM 1540 N N . TRP A 1 196 ? 1.784 -23.188 -20.406 1 95.12 196 TRP A N 1
ATOM 1541 C CA . TRP A 1 196 ? 2.691 -23.344 -21.531 1 95.12 196 TRP A CA 1
ATOM 1542 C C . TRP A 1 196 ? 3.73 -22.234 -21.562 1 95.12 196 TRP A C 1
ATOM 1544 O O . TRP A 1 196 ? 3.531 -21.172 -20.953 1 95.12 196 TRP A O 1
ATOM 1554 N N . LEU A 1 197 ? 4.836 -22.562 -22.219 1 92.69 197 LEU A N 1
ATOM 1555 C CA . LEU A 1 197 ? 5.875 -21.547 -22.406 1 92.69 197 LEU A CA 1
ATOM 1556 C C . LEU A 1 197 ? 5.418 -20.469 -23.375 1 92.69 197 LEU A C 1
ATOM 1558 O O . LEU A 1 197 ? 5.793 -19.297 -23.219 1 92.69 197 LEU A O 1
ATOM 1562 N N . GLY A 1 198 ? 4.723 -20.875 -24.344 1 90.12 198 GLY A N 1
ATOM 1563 C CA . GLY A 1 198 ? 4.16 -19.969 -25.328 1 90.12 198 GLY A CA 1
ATOM 1564 C C . GLY A 1 198 ? 2.66 -20.125 -25.5 1 90.12 198 GLY A C 1
ATOM 1565 O O . GLY A 1 198 ? 1.98 -20.625 -24.594 1 90.12 198 GLY A O 1
ATOM 1566 N N . LYS A 1 199 ? 2.164 -19.719 -26.672 1 89.25 199 LYS A N 1
ATOM 1567 C CA . LYS A 1 199 ? 0.721 -19.719 -26.891 1 89.25 199 LYS A CA 1
ATOM 1568 C C . LYS A 1 199 ? 0.301 -20.859 -27.812 1 89.25 199 LYS A C 1
ATOM 1570 O O . LYS A 1 199 ? -0.88 -21.203 -27.875 1 89.25 199 LYS A O 1
ATOM 1575 N N . ASN A 1 200 ? 1.264 -21.422 -28.312 1 87.88 200 ASN A N 1
ATOM 1576 C CA . ASN A 1 200 ? 0.881 -22.266 -29.438 1 87.88 200 ASN A CA 1
ATOM 1577 C C . ASN A 1 200 ? 1.26 -23.734 -29.203 1 87.88 200 ASN A C 1
ATOM 1579 O O . ASN A 1 200 ? 0.677 -24.625 -29.797 1 87.88 200 ASN A O 1
ATOM 1583 N N . LYS A 1 201 ? 2.27 -24.016 -28.469 1 93.5 201 LYS A N 1
ATOM 1584 C CA . LYS A 1 201 ? 2.766 -25.375 -28.266 1 93.5 201 LYS A CA 1
ATOM 1585 C C . LYS A 1 201 ? 2.562 -25.844 -26.828 1 93.5 201 LYS A C 1
ATOM 1587 O O . LYS A 1 201 ? 3.023 -25.188 -25.891 1 93.5 201 LYS A O 1
ATOM 1592 N N . PRO A 1 202 ? 1.851 -27 -26.656 1 96.31 202 PRO A N 1
ATOM 1593 C CA . PRO A 1 202 ? 1.688 -27.531 -25.297 1 96.31 202 PRO A CA 1
ATOM 1594 C C . PRO A 1 202 ? 3.01 -27.984 -24.688 1 96.31 202 PRO A C 1
ATOM 1596 O O . PRO A 1 202 ? 3.973 -28.25 -25.406 1 96.31 202 PRO A O 1
ATOM 1599 N N . CYS A 1 203 ? 3.008 -28 -23.406 1 95.31 203 CYS A N 1
ATOM 1600 C CA . CYS A 1 203 ? 4.207 -28.391 -22.672 1 95.31 203 CYS A CA 1
ATOM 1601 C C . CYS A 1 203 ? 3.889 -29.453 -21.641 1 95.31 203 CYS A C 1
ATOM 1603 O O . CYS A 1 203 ? 2.727 -29.641 -21.266 1 95.31 203 CYS A O 1
ATOM 1605 N N . LEU A 1 204 ? 4.863 -30.203 -21.266 1 96.88 204 LEU A N 1
ATOM 1606 C CA . LEU A 1 204 ? 4.926 -30.984 -20.031 1 96.88 204 LEU A CA 1
ATOM 1607 C C . LEU A 1 204 ? 6.035 -30.484 -19.125 1 96.88 204 LEU A C 1
ATOM 1609 O O . LEU A 1 204 ? 7.168 -30.281 -19.562 1 96.88 204 LEU A O 1
ATOM 1613 N N . THR A 1 205 ? 5.719 -30.234 -17.906 1 96.56 205 THR A N 1
ATOM 1614 C CA . THR A 1 205 ? 6.676 -29.609 -16.984 1 96.56 205 THR A CA 1
ATOM 1615 C C . THR A 1 205 ? 7.246 -30.625 -16.016 1 96.56 205 THR A C 1
ATOM 1617 O O . THR A 1 205 ? 6.496 -31.391 -15.398 1 96.56 205 THR A O 1
ATOM 1620 N N . TYR A 1 206 ? 8.555 -30.625 -15.852 1 95.06 206 TYR A N 1
ATOM 1621 C CA . TYR A 1 206 ? 9.211 -31.641 -15.031 1 95.06 206 TYR A CA 1
ATOM 1622 C C . TYR A 1 206 ? 10.008 -31 -13.906 1 95.06 206 TYR A C 1
ATOM 1624 O O . TYR A 1 206 ? 10.719 -31.688 -13.164 1 95.06 206 TYR A O 1
ATOM 1632 N N . GLY A 1 207 ? 9.906 -29.703 -13.789 1 95.44 207 GLY A N 1
ATOM 1633 C CA . GLY A 1 207 ? 10.633 -29.031 -12.734 1 95.44 207 GLY A CA 1
ATOM 1634 C C . GLY A 1 207 ? 9.992 -27.719 -12.305 1 95.44 207 GLY A C 1
ATOM 1635 O O . GLY A 1 207 ? 9.453 -26.984 -13.133 1 95.44 207 GLY A O 1
ATOM 1636 N N . LEU A 1 208 ? 10.062 -27.453 -11.008 1 96.88 208 LEU A N 1
ATOM 1637 C CA . LEU A 1 208 ? 9.586 -26.219 -10.391 1 96.88 208 LEU A CA 1
ATOM 1638 C C . LEU A 1 208 ? 10.641 -25.625 -9.461 1 96.88 208 LEU A C 1
ATOM 1640 O O . LEU A 1 208 ? 11.352 -26.375 -8.773 1 96.88 208 LEU A O 1
ATOM 1644 N N . ARG A 1 209 ? 10.734 -24.297 -9.5 1 97.31 209 ARG A N 1
ATOM 1645 C CA . ARG A 1 209 ? 11.523 -23.672 -8.445 1 97.31 209 ARG A CA 1
ATOM 1646 C C . ARG A 1 209 ? 10.797 -23.719 -7.109 1 97.31 209 ARG A C 1
ATOM 1648 O O . ARG A 1 209 ? 9.578 -23.891 -7.066 1 97.31 209 ARG A O 1
ATOM 1655 N N . GLY A 1 210 ? 11.648 -23.688 -6.027 1 96.69 210 GLY A N 1
ATOM 1656 C CA . GLY A 1 210 ? 11.094 -23.469 -4.699 1 96.69 210 GLY A CA 1
ATOM 1657 C C . GLY A 1 210 ? 10.867 -22 -4.383 1 96.69 210 GLY A C 1
ATOM 1658 O O . GLY A 1 210 ? 11 -21.141 -5.254 1 96.69 210 GLY A O 1
ATOM 1659 N N . ILE A 1 211 ? 10.469 -21.781 -3.141 1 97.25 211 ILE A N 1
ATOM 1660 C CA . ILE A 1 211 ? 10.211 -20.391 -2.775 1 97.25 211 ILE A CA 1
ATOM 1661 C C . ILE A 1 211 ? 10.516 -20.172 -1.293 1 97.25 211 ILE A C 1
ATOM 1663 O O . ILE A 1 211 ? 10.344 -21.094 -0.484 1 97.25 211 ILE A O 1
ATOM 1667 N N . CYS A 1 212 ? 11.086 -19.094 -1.001 1 97.75 212 CYS A N 1
ATOM 1668 C CA . CYS A 1 212 ? 11.188 -18.547 0.343 1 97.75 212 CYS A CA 1
ATOM 1669 C C . CYS A 1 212 ? 10.641 -17.125 0.387 1 97.75 212 CYS A C 1
ATOM 1671 O O . CYS A 1 212 ? 11.086 -16.25 -0.364 1 97.75 212 CYS A O 1
ATOM 1673 N N . TYR A 1 213 ? 9.633 -16.906 1.211 1 97.56 213 TYR A N 1
ATOM 1674 C CA . TYR A 1 213 ? 9.008 -15.602 1.324 1 97.56 213 TYR A CA 1
ATOM 1675 C C . TYR A 1 213 ? 9.391 -14.922 2.639 1 97.56 213 TYR A C 1
ATOM 1677 O O . TYR A 1 213 ? 9.461 -15.578 3.68 1 97.56 213 TYR A O 1
ATOM 1685 N N . TYR A 1 214 ? 9.617 -13.594 2.609 1 98.56 214 TYR A N 1
ATOM 1686 C CA . TYR A 1 214 ? 10.125 -12.898 3.789 1 98.56 214 TYR A CA 1
ATOM 1687 C C . TYR A 1 214 ? 9.352 -11.609 4.035 1 98.56 214 TYR A C 1
ATOM 1689 O O . TYR A 1 214 ? 8.93 -10.938 3.092 1 98.56 214 TYR A O 1
ATOM 1697 N N . PHE A 1 215 ? 9.18 -11.312 5.305 1 98.5 215 PHE A N 1
ATOM 1698 C CA . PHE A 1 215 ? 8.734 -10.016 5.785 1 98.5 215 PHE A CA 1
ATOM 1699 C C . PHE A 1 215 ? 9.836 -9.312 6.562 1 98.5 215 PHE A C 1
ATOM 1701 O O . PHE A 1 215 ? 10.477 -9.914 7.43 1 98.5 215 PHE A O 1
ATOM 1708 N N . VAL A 1 216 ? 10.125 -8.109 6.219 1 98.81 216 VAL A N 1
ATOM 1709 C CA . VAL A 1 216 ? 11 -7.246 7 1 98.81 216 VAL A CA 1
ATOM 1710 C C . VAL A 1 216 ? 10.203 -6.074 7.57 1 98.81 216 VAL A C 1
ATOM 1712 O O . VAL A 1 216 ? 9.859 -5.141 6.844 1 98.81 216 VAL A O 1
ATOM 1715 N N . GLU A 1 217 ? 9.961 -6.133 8.844 1 98.75 217 GLU A N 1
ATOM 1716 C CA . GLU A 1 217 ? 9.172 -5.113 9.523 1 98.75 217 GLU A CA 1
ATOM 1717 C C . GLU A 1 217 ? 10.062 -4.125 10.273 1 98.75 217 GLU A C 1
ATOM 1719 O O . GLU A 1 217 ? 10.961 -4.527 11.016 1 98.75 217 GLU A O 1
ATOM 1724 N N . ILE A 1 218 ? 9.906 -2.865 10.039 1 98.81 218 ILE A N 1
ATOM 1725 C CA . ILE A 1 218 ? 10.609 -1.817 10.773 1 98.81 218 ILE A CA 1
ATOM 1726 C C . ILE A 1 218 ? 9.594 -0.867 11.406 1 98.81 218 ILE A C 1
ATOM 1728 O O . ILE A 1 218 ? 8.648 -0.431 10.75 1 98.81 218 ILE A O 1
ATOM 1732 N N . SER A 1 219 ? 9.734 -0.568 12.656 1 98.38 219 SER A N 1
ATOM 1733 C CA . SER A 1 219 ? 8.875 0.357 13.391 1 98.38 219 SER A CA 1
ATOM 1734 C C . SER A 1 219 ? 9.68 1.518 13.969 1 98.38 219 SER A C 1
ATOM 1736 O O . SER A 1 219 ? 10.805 1.328 14.438 1 98.38 219 SER A O 1
ATOM 1738 N N . CYS A 1 220 ? 9.109 2.727 13.922 1 98.12 220 CYS A N 1
ATOM 1739 C CA . CYS A 1 220 ? 9.836 3.895 14.406 1 98.12 220 CYS A CA 1
ATOM 1740 C C . CYS A 1 220 ? 9.023 4.641 15.461 1 98.12 220 CYS A C 1
ATOM 1742 O O . CYS A 1 220 ? 9.57 5.445 16.219 1 98.12 220 CYS A O 1
ATOM 1744 N N . ALA A 1 221 ? 7.688 4.402 15.578 1 96.88 221 ALA A N 1
ATOM 1745 C CA . ALA A 1 221 ? 6.793 5.09 16.5 1 96.88 221 ALA A CA 1
ATOM 1746 C C . ALA A 1 221 ? 5.551 4.246 16.797 1 96.88 221 ALA A C 1
ATOM 1748 O O . ALA A 1 221 ? 5.367 3.18 16.203 1 96.88 221 ALA A O 1
ATOM 1749 N N . ARG A 1 222 ? 4.746 4.66 17.734 1 94.56 222 ARG A N 1
ATOM 1750 C CA . ARG A 1 222 ? 3.566 3.904 18.141 1 94.56 222 ARG A CA 1
ATOM 1751 C C . ARG A 1 222 ? 2.422 4.109 17.141 1 94.56 222 ARG A C 1
ATOM 1753 O O . ARG A 1 222 ? 1.544 3.252 17.016 1 94.56 222 ARG A O 1
ATOM 1760 N N . GLN A 1 223 ? 2.393 5.215 16.516 1 94.44 223 GLN A N 1
ATOM 1761 C CA . GLN A 1 223 ? 1.421 5.559 15.477 1 94.44 223 GLN A CA 1
ATOM 1762 C C . GLN A 1 223 ? 2.033 6.488 14.43 1 94.44 223 GLN A C 1
ATOM 1764 O O . GLN A 1 223 ? 3.133 7.012 14.633 1 94.44 223 GLN A O 1
ATOM 1769 N N . ASP A 1 224 ? 1.324 6.531 13.312 1 95.94 224 ASP A N 1
ATOM 1770 C CA . ASP A 1 224 ? 1.821 7.414 12.258 1 95.94 224 ASP A CA 1
ATOM 1771 C C . ASP A 1 224 ? 2.008 8.836 12.781 1 95.94 224 ASP A C 1
ATOM 1773 O O . ASP A 1 224 ? 1.413 9.219 13.789 1 95.94 224 ASP A O 1
ATOM 1777 N N . LEU A 1 225 ? 2.854 9.586 12.102 1 96.5 225 LEU A N 1
ATOM 1778 C CA . LEU A 1 225 ? 3.146 10.953 12.516 1 96.5 225 LEU A CA 1
ATOM 1779 C C . LEU A 1 225 ? 2.938 11.922 11.359 1 96.5 225 LEU A C 1
ATOM 1781 O O . LEU A 1 225 ? 3.018 11.531 10.188 1 96.5 225 LEU A O 1
ATOM 1785 N N . HIS A 1 226 ? 2.619 13.133 11.688 1 95.19 226 HIS A N 1
ATOM 1786 C CA . HIS A 1 226 ? 2.576 14.203 10.703 1 95.19 226 HIS A CA 1
ATOM 1787 C C . HIS A 1 226 ? 3.975 14.547 10.203 1 95.19 226 HIS A C 1
ATOM 1789 O O . HIS A 1 226 ? 4.824 14.984 10.977 1 95.19 226 HIS A O 1
ATOM 1795 N N . SER A 1 227 ? 4.238 14.43 8.922 1 96.62 227 SER A N 1
ATOM 1796 C CA . SER A 1 227 ? 5.594 14.547 8.398 1 96.62 227 SER A CA 1
ATOM 1797 C C . SER A 1 227 ? 6.105 15.977 8.508 1 96.62 227 SER A C 1
ATOM 1799 O O . SER A 1 227 ? 7.316 16.219 8.523 1 96.62 227 SER A O 1
ATOM 1801 N N . GLY A 1 228 ? 5.242 16.953 8.508 1 95.56 228 GLY A N 1
ATOM 1802 C CA . GLY A 1 228 ? 5.668 18.328 8.727 1 95.56 228 GLY A CA 1
ATOM 1803 C C . GLY A 1 228 ? 6.051 18.609 10.164 1 95.56 228 GLY A C 1
ATOM 1804 O O . GLY A 1 228 ? 7.152 19.078 10.438 1 95.56 228 GLY A O 1
ATOM 1805 N N . ILE A 1 229 ? 5.172 18.234 11.062 1 94.44 229 ILE A N 1
ATOM 1806 C CA . ILE A 1 229 ? 5.336 18.516 12.484 1 94.44 229 ILE A CA 1
ATOM 1807 C C . ILE A 1 229 ? 6.512 17.719 13.039 1 94.44 229 ILE A C 1
ATOM 1809 O O . ILE A 1 229 ? 7.316 18.234 13.812 1 94.44 229 ILE A O 1
ATOM 1813 N N . ASN A 1 230 ? 6.648 16.5 12.609 1 95.81 230 ASN A N 1
ATOM 1814 C CA . ASN A 1 230 ? 7.625 15.602 13.203 1 95.81 230 ASN A CA 1
ATOM 1815 C C . ASN A 1 230 ? 8.805 15.352 12.266 1 95.81 230 ASN A C 1
ATOM 1817 O O . ASN A 1 230 ? 9.797 14.742 12.664 1 95.8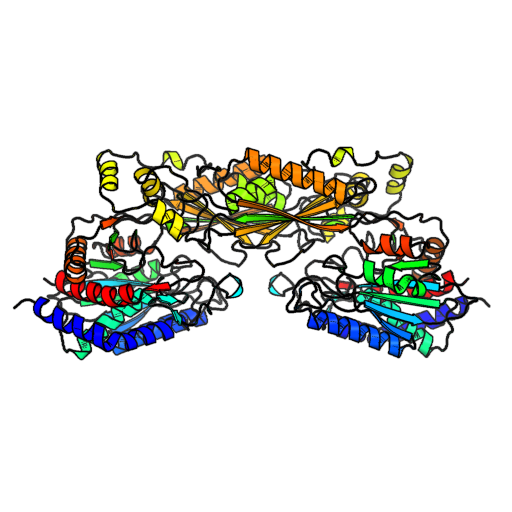1 230 ASN A O 1
ATOM 1821 N N . GLY A 1 231 ? 8.703 15.805 11.047 1 96.19 231 GLY A N 1
ATOM 1822 C CA . GLY A 1 231 ? 9.812 15.609 10.125 1 96.19 231 GLY A CA 1
ATOM 1823 C C . GLY A 1 231 ? 11.117 16.219 10.625 1 96.19 231 GLY A C 1
ATOM 1824 O O . GLY A 1 231 ? 11.133 17.328 11.148 1 96.19 231 GLY A O 1
ATOM 1825 N N . GLY A 1 232 ? 12.219 15.492 10.484 1 97 232 GLY A N 1
ATOM 1826 C CA . GLY A 1 232 ? 13.516 15.953 10.938 1 97 232 GLY A CA 1
ATOM 1827 C C . GLY A 1 232 ? 13.789 15.641 12.391 1 97 232 GLY A C 1
ATOM 1828 O O . GLY A 1 232 ? 14.914 15.812 12.867 1 97 232 GLY A O 1
ATOM 1829 N N . SER A 1 233 ? 12.805 15.156 13.07 1 96.56 233 SER A N 1
ATOM 1830 C CA . SER A 1 233 ? 13 14.938 14.5 1 96.56 233 SER A CA 1
ATOM 1831 C C . SER A 1 233 ? 13.086 13.453 14.828 1 96.56 233 SER A C 1
ATOM 1833 O O . SER A 1 233 ? 13.68 13.07 15.844 1 96.56 233 SER A O 1
ATOM 1835 N N . VAL A 1 234 ? 12.5 12.594 14.008 1 96.94 234 VAL A N 1
ATOM 1836 C CA . VAL A 1 234 ? 12.43 11.164 14.305 1 96.94 234 VAL A CA 1
ATOM 1837 C C . VAL A 1 234 ? 13.047 10.367 13.156 1 96.94 234 VAL A C 1
ATOM 1839 O O . VAL A 1 234 ? 12.883 10.727 11.992 1 96.94 234 VAL A O 1
ATOM 1842 N N . PRO A 1 235 ? 13.867 9.297 13.523 1 97.75 235 PRO A N 1
ATOM 1843 C CA . PRO A 1 235 ? 14.25 8.359 12.461 1 97.75 235 PRO A CA 1
ATOM 1844 C C . PRO A 1 235 ? 13.047 7.688 11.805 1 97.75 235 PRO A C 1
ATOM 1846 O O . PRO A 1 235 ? 12.188 7.137 12.5 1 97.75 235 PRO A O 1
ATOM 1849 N N . GLU A 1 236 ? 12.992 7.742 10.539 1 98.31 236 GLU A N 1
ATOM 1850 C CA . GLU A 1 236 ? 11.781 7.285 9.859 1 98.31 236 GLU A CA 1
ATOM 1851 C C . GLU A 1 236 ? 11.93 5.836 9.391 1 98.31 236 GLU A C 1
ATOM 1853 O O . GLU A 1 236 ? 12.945 5.465 8.805 1 98.31 236 GLU A O 1
ATOM 1858 N N . ALA A 1 237 ? 10.914 5.016 9.609 1 98.69 237 ALA A N 1
ATOM 1859 C CA . ALA A 1 237 ? 10.914 3.588 9.297 1 98.69 237 ALA A CA 1
ATOM 1860 C C . ALA A 1 237 ? 11.047 3.357 7.793 1 98.69 237 ALA A C 1
ATOM 1862 O O . ALA A 1 237 ? 11.758 2.449 7.359 1 98.69 237 ALA A O 1
ATOM 1863 N N . MET A 1 238 ? 10.352 4.156 6.98 1 98.69 238 MET A N 1
ATOM 1864 C CA . MET A 1 238 ? 10.375 3.984 5.531 1 98.69 238 MET A CA 1
ATOM 1865 C C . MET A 1 238 ? 11.789 4.176 4.984 1 98.69 238 MET A C 1
ATOM 1867 O O . MET A 1 238 ? 12.195 3.486 4.043 1 98.69 238 MET A O 1
ATOM 1871 N N . ASN A 1 239 ? 12.508 5.141 5.551 1 98.56 239 ASN A N 1
ATOM 1872 C CA . ASN A 1 239 ? 13.891 5.383 5.133 1 98.56 239 ASN A CA 1
ATOM 1873 C C . ASN A 1 239 ? 14.758 4.145 5.332 1 98.56 239 ASN A C 1
ATOM 1875 O O . ASN A 1 239 ? 15.516 3.762 4.438 1 98.56 239 ASN A O 1
ATOM 1879 N N . ASP A 1 240 ? 14.602 3.572 6.484 1 98.81 240 ASP A N 1
ATOM 1880 C CA . ASP A 1 240 ? 15.375 2.369 6.797 1 98.81 240 ASP A CA 1
ATOM 1881 C C . ASP A 1 240 ? 14.961 1.208 5.895 1 98.81 240 ASP A C 1
ATOM 1883 O O . ASP A 1 240 ? 15.82 0.483 5.379 1 98.81 240 ASP A O 1
ATOM 1887 N N . LEU A 1 241 ? 13.672 1.014 5.703 1 98.88 241 LEU A N 1
ATOM 1888 C CA . LEU A 1 241 ? 13.18 -0.148 4.973 1 98.88 241 LEU A CA 1
ATOM 1889 C C . LEU A 1 241 ? 13.625 -0.103 3.516 1 98.88 241 LEU A C 1
ATOM 1891 O O . LEU A 1 241 ? 14.094 -1.107 2.975 1 98.88 241 LEU A O 1
ATOM 1895 N N . VAL A 1 242 ? 13.469 1.071 2.859 1 98.81 242 VAL A N 1
ATOM 1896 C CA . VAL A 1 242 ? 13.828 1.138 1.447 1 98.81 242 VAL A CA 1
ATOM 1897 C C . VAL A 1 242 ? 15.336 0.956 1.289 1 98.81 242 VAL A C 1
ATOM 1899 O O . VAL A 1 242 ? 15.797 0.384 0.298 1 98.81 242 VAL A O 1
ATOM 1902 N N . TRP A 1 243 ? 16.125 1.44 2.27 1 98.81 243 TRP A N 1
ATOM 1903 C CA . TRP A 1 243 ? 17.562 1.224 2.219 1 98.81 243 TRP A CA 1
ATOM 1904 C C . TRP A 1 243 ? 17.891 -0.264 2.281 1 98.81 243 TRP A C 1
ATOM 1906 O O . TRP A 1 243 ? 18.688 -0.766 1.48 1 98.81 243 TRP A O 1
ATOM 1916 N N . ILE A 1 244 ? 17.266 -0.964 3.189 1 98.88 244 ILE A N 1
ATOM 1917 C CA . ILE A 1 244 ? 17.516 -2.395 3.344 1 98.88 244 ILE A CA 1
ATOM 1918 C C . ILE A 1 244 ? 17.109 -3.127 2.062 1 98.88 244 ILE A C 1
ATOM 1920 O O . ILE A 1 244 ? 17.891 -3.922 1.527 1 98.88 244 ILE A O 1
ATOM 1924 N N . MET A 1 245 ? 15.938 -2.908 1.533 1 98.88 245 MET A N 1
ATOM 1925 C CA . MET A 1 245 ? 15.414 -3.605 0.363 1 98.88 245 MET A CA 1
ATOM 1926 C C . MET A 1 245 ? 16.266 -3.318 -0.869 1 98.88 245 MET A C 1
ATOM 1928 O O . MET A 1 245 ? 16.406 -4.172 -1.747 1 98.88 245 MET A O 1
ATOM 1932 N N . SER A 1 246 ? 16.906 -2.113 -0.886 1 98.75 246 SER A N 1
ATOM 1933 C CA . SER A 1 246 ? 17.734 -1.729 -2.031 1 98.75 246 SER A CA 1
ATOM 1934 C C . SER A 1 246 ? 19.031 -2.51 -2.061 1 98.75 246 SER A C 1
ATOM 1936 O O . SER A 1 246 ? 19.766 -2.473 -3.055 1 98.75 246 SER A O 1
ATOM 1938 N N . GLN A 1 247 ? 19.297 -3.24 -0.976 1 98.69 247 GLN A N 1
ATOM 1939 C CA . GLN A 1 247 ? 20.547 -3.975 -0.867 1 98.69 247 GLN A CA 1
ATOM 1940 C C . GLN A 1 247 ? 20.359 -5.441 -1.236 1 98.69 247 GLN A C 1
ATOM 1942 O O . GLN A 1 247 ? 21.266 -6.258 -1.036 1 98.69 247 GLN A O 1
ATOM 1947 N N . LEU A 1 248 ? 19.266 -5.84 -1.803 1 98.81 248 LEU A N 1
ATOM 1948 C CA . LEU A 1 248 ? 18.969 -7.258 -1.946 1 98.81 248 LEU A CA 1
ATOM 1949 C C . LEU A 1 248 ? 19.281 -7.742 -3.359 1 98.81 248 LEU A C 1
ATOM 1951 O O . LEU A 1 248 ? 19.641 -8.906 -3.557 1 98.81 248 LEU A O 1
ATOM 1955 N N . VAL A 1 249 ? 19.047 -6.938 -4.367 1 98 249 VAL A N 1
ATOM 1956 C CA . VAL A 1 249 ? 19.203 -7.336 -5.762 1 98 249 VAL A CA 1
ATOM 1957 C C . VAL A 1 249 ? 19.766 -6.168 -6.57 1 98 249 VAL A C 1
ATOM 1959 O O . VAL A 1 249 ? 19.375 -5.016 -6.367 1 98 249 VAL A O 1
ATOM 1962 N N . SER A 1 250 ? 20.672 -6.422 -7.492 1 97.62 250 SER A N 1
ATOM 1963 C CA . SER A 1 250 ? 21.25 -5.391 -8.352 1 97.62 250 SER A CA 1
ATOM 1964 C C . SER A 1 250 ? 20.328 -5.059 -9.516 1 97.62 250 SER A C 1
ATOM 1966 O O . SER A 1 250 ? 19.312 -5.73 -9.719 1 97.62 250 SER A O 1
ATOM 1968 N N . VAL A 1 251 ? 20.656 -4.023 -10.289 1 97 251 VAL A N 1
ATOM 1969 C CA . VAL A 1 251 ? 19.875 -3.586 -11.438 1 97 251 VAL A CA 1
ATOM 1970 C C . VAL A 1 251 ? 19.859 -4.672 -12.508 1 97 251 VAL A C 1
ATOM 1972 O O . VAL A 1 251 ? 18.938 -4.758 -13.312 1 97 251 VAL A O 1
ATOM 1975 N N . GLN A 1 252 ? 20.859 -5.598 -12.477 1 95.38 252 GLN A N 1
ATOM 1976 C CA . GLN A 1 252 ? 20.969 -6.676 -13.453 1 95.38 252 GLN A CA 1
ATOM 1977 C C . GLN A 1 252 ? 20.281 -7.945 -12.953 1 95.38 252 GLN A C 1
ATOM 1979 O O . GLN A 1 252 ? 20.359 -8.992 -13.602 1 95.38 252 GLN A O 1
ATOM 1984 N N . GLY A 1 253 ? 19.703 -7.883 -11.797 1 95.31 253 GLY A N 1
ATOM 1985 C CA . GLY A 1 253 ? 18.969 -9.031 -11.273 1 95.31 253 GLY A CA 1
ATOM 1986 C C . GLY A 1 253 ? 19.828 -9.953 -10.438 1 95.31 253 GLY A C 1
ATOM 1987 O O . GLY A 1 253 ? 19.422 -11.07 -10.109 1 95.31 253 GLY A O 1
ATOM 1988 N N . GLU A 1 254 ? 21.047 -9.547 -10.102 1 97.06 254 GLU A N 1
ATOM 1989 C CA . GLU A 1 254 ? 21.922 -10.352 -9.266 1 97.06 254 GLU A CA 1
ATOM 1990 C C . GLU A 1 254 ? 21.516 -10.281 -7.801 1 97.06 254 GLU A C 1
ATOM 1992 O O . GLU A 1 254 ? 21.359 -9.195 -7.246 1 97.06 254 GLU A O 1
ATOM 1997 N N . ILE A 1 255 ? 21.297 -11.469 -7.238 1 98.5 255 ILE A N 1
ATOM 1998 C CA . ILE A 1 255 ? 21.016 -11.531 -5.809 1 98.5 255 ILE A CA 1
ATOM 1999 C C . ILE A 1 255 ? 22.281 -11.195 -5.016 1 98.5 255 ILE A C 1
ATOM 2001 O O . ILE A 1 255 ? 23.312 -11.844 -5.176 1 98.5 255 ILE A O 1
ATOM 2005 N N . LEU A 1 256 ? 22.188 -10.227 -4.094 1 98.56 256 LEU A N 1
ATOM 2006 C CA . LEU A 1 256 ? 23.359 -9.695 -3.418 1 98.56 256 LEU A CA 1
ATOM 2007 C C . LEU A 1 256 ? 23.594 -10.406 -2.092 1 98.56 256 LEU A C 1
ATOM 2009 O O . LEU A 1 256 ? 24.578 -10.141 -1.404 1 98.56 256 LEU A O 1
ATOM 2013 N N . ILE A 1 257 ? 22.781 -11.305 -1.688 1 98.69 257 ILE A N 1
ATOM 2014 C CA . ILE A 1 257 ? 22.906 -12.062 -0.451 1 98.69 257 ILE A CA 1
ATOM 2015 C C . ILE A 1 257 ? 24.047 -13.078 -0.58 1 98.69 257 ILE A C 1
ATOM 2017 O O . ILE A 1 257 ? 23.953 -14.031 -1.359 1 98.69 257 ILE A O 1
ATOM 2021 N N . PRO A 1 258 ? 25.062 -12.914 0.236 1 98.25 258 PRO A N 1
ATOM 2022 C CA . PRO A 1 258 ? 26.172 -13.844 0.137 1 98.25 258 PRO A CA 1
ATOM 2023 C C . PRO A 1 258 ? 25.781 -15.289 0.432 1 98.25 258 PRO A C 1
ATOM 2025 O O . PRO A 1 258 ? 24.984 -15.539 1.344 1 98.25 258 PRO A O 1
ATOM 2028 N N . GLY A 1 259 ? 26.328 -16.219 -0.363 1 97.56 259 GLY A N 1
ATOM 2029 C CA . GLY A 1 259 ? 26.125 -17.625 -0.117 1 97.56 259 GLY A CA 1
ATOM 2030 C C . GLY A 1 259 ? 25.094 -18.25 -1.051 1 97.56 259 GLY A C 1
ATOM 2031 O O . GLY A 1 259 ? 25.125 -19.453 -1.303 1 97.56 259 GLY A O 1
ATOM 2032 N N . ILE A 1 260 ? 24.141 -17.469 -1.624 1 97.81 260 ILE A N 1
ATOM 2033 C CA . ILE A 1 260 ? 23.062 -18 -2.453 1 97.81 260 ILE A CA 1
ATOM 2034 C C . ILE A 1 260 ? 23.641 -18.516 -3.773 1 97.81 260 ILE A C 1
ATOM 2036 O O . ILE A 1 260 ? 23.375 -19.641 -4.176 1 97.81 260 ILE A O 1
ATOM 2040 N N . ALA A 1 261 ? 24.422 -17.672 -4.465 1 95.25 261 ALA A N 1
ATOM 2041 C CA . ALA A 1 261 ? 24.984 -18.031 -5.766 1 95.25 261 ALA A CA 1
ATOM 2042 C C . ALA A 1 261 ? 25.891 -19.266 -5.656 1 95.25 261 ALA A C 1
ATOM 2044 O O . ALA A 1 261 ? 25.938 -20.094 -6.57 1 95.25 261 ALA A O 1
ATOM 2045 N N . GLU A 1 262 ? 26.578 -19.422 -4.539 1 94.62 262 GLU A N 1
ATOM 2046 C CA . GLU A 1 262 ? 27.531 -20.5 -4.332 1 94.62 262 GLU A CA 1
ATOM 2047 C C . GLU A 1 262 ? 26.828 -21.844 -4.191 1 94.62 262 GLU A C 1
ATOM 2049 O O . GLU A 1 262 ? 27.422 -22.891 -4.434 1 94.62 262 GLU A O 1
ATOM 2054 N N . LEU A 1 263 ? 25.594 -21.812 -3.865 1 94.56 263 LEU A N 1
ATOM 2055 C CA . LEU A 1 263 ? 24.859 -23.047 -3.609 1 94.56 263 LEU A CA 1
ATOM 2056 C C . LEU A 1 263 ? 24.172 -23.547 -4.875 1 94.56 263 LEU A C 1
ATOM 2058 O O . LEU A 1 263 ? 23.641 -24.641 -4.902 1 94.56 263 LEU A O 1
ATOM 2062 N N . VAL A 1 264 ? 24.219 -22.797 -5.934 1 95.38 264 VAL A N 1
ATOM 2063 C CA . VAL A 1 264 ? 23.609 -23.188 -7.195 1 95.38 264 VAL A CA 1
ATOM 2064 C C . VAL A 1 264 ? 24.484 -24.203 -7.91 1 95.38 264 VAL A C 1
ATOM 2066 O O . VAL A 1 264 ? 25.688 -23.984 -8.07 1 95.38 264 VAL A O 1
ATOM 2069 N N . ALA A 1 265 ? 23.906 -25.312 -8.336 1 93.62 265 ALA A N 1
ATOM 2070 C CA . ALA A 1 265 ? 24.656 -26.344 -9.047 1 93.62 265 ALA A CA 1
ATOM 2071 C C . ALA A 1 265 ? 25.234 -25.797 -10.344 1 93.62 265 ALA A C 1
ATOM 2073 O O . ALA A 1 265 ? 24.609 -24.984 -11.023 1 93.62 265 ALA A O 1
ATOM 2074 N N . PRO A 1 266 ? 26.406 -26.266 -10.727 1 94.44 266 PRO A N 1
ATOM 2075 C CA . PRO A 1 266 ? 26.984 -25.828 -12 1 94.44 266 PRO A CA 1
ATOM 2076 C C . PRO A 1 266 ? 26.156 -26.281 -13.211 1 94.44 266 PRO A C 1
ATOM 2078 O O . PRO A 1 266 ? 25.5 -27.328 -13.156 1 94.44 266 PRO A O 1
ATOM 2081 N N . LEU A 1 267 ? 26.203 -25.484 -14.227 1 93.56 267 LEU A N 1
ATOM 2082 C CA . LEU A 1 267 ? 25.547 -25.828 -15.484 1 93.56 267 LEU A CA 1
ATOM 2083 C C . LEU A 1 267 ? 26.328 -26.922 -16.219 1 93.56 267 LEU A C 1
ATOM 2085 O O . LEU A 1 267 ? 27.516 -26.766 -16.5 1 93.56 267 LEU A O 1
ATOM 2089 N N . THR A 1 268 ? 25.609 -27.984 -16.516 1 92.25 268 THR A N 1
ATOM 2090 C CA . THR A 1 268 ? 26.25 -29.062 -17.266 1 92.25 268 THR A CA 1
ATOM 2091 C C . THR A 1 268 ? 26.031 -28.891 -18.766 1 92.25 268 THR A C 1
ATOM 2093 O O . THR A 1 268 ? 25.094 -28.203 -19.188 1 92.25 268 THR A O 1
ATOM 2096 N N . LYS A 1 269 ? 26.859 -29.531 -19.516 1 92.38 269 LYS A N 1
ATOM 2097 C CA . LYS A 1 269 ? 26.703 -29.484 -20.969 1 92.38 269 LYS A CA 1
ATOM 2098 C C . LYS A 1 269 ? 25.391 -30.141 -21.391 1 92.38 269 LYS A C 1
ATOM 2100 O O . LYS A 1 269 ? 24.75 -29.672 -22.344 1 92.38 269 LYS A O 1
ATOM 2105 N N . GLU A 1 270 ? 25.141 -31.141 -20.781 1 87.62 270 GLU A N 1
ATOM 2106 C CA . GLU A 1 270 ? 23.906 -31.844 -21.094 1 87.62 270 GLU A CA 1
ATOM 2107 C C . GLU A 1 270 ? 22.688 -30.938 -20.875 1 87.62 270 GLU A C 1
ATOM 2109 O O . GLU A 1 270 ? 21.781 -30.891 -21.703 1 87.62 270 GLU A O 1
ATOM 2114 N N . GLU A 1 271 ? 22.625 -30.266 -19.812 1 87.31 271 GLU A N 1
ATOM 2115 C CA . GLU A 1 271 ? 21.5 -29.359 -19.531 1 87.31 271 GLU A CA 1
ATOM 2116 C C . GLU A 1 271 ? 21.469 -28.203 -20.516 1 87.31 271 GLU A C 1
ATOM 2118 O O . GLU A 1 271 ? 20.391 -27.781 -20.938 1 87.31 271 GLU A O 1
ATOM 2123 N N . GLU A 1 272 ? 22.594 -27.703 -20.812 1 90.62 272 GLU A N 1
ATOM 2124 C CA . GLU A 1 272 ? 22.703 -26.562 -21.734 1 90.62 272 GLU A CA 1
ATOM 2125 C C . GLU A 1 272 ? 22.031 -26.875 -23.078 1 90.62 272 GLU A C 1
ATOM 2127 O O . GLU A 1 272 ? 21.391 -26.016 -23.672 1 90.62 272 GLU A O 1
ATOM 2132 N N . THR A 1 273 ? 22.188 -28.047 -23.531 1 89.12 273 THR A N 1
ATOM 2133 C CA . THR A 1 273 ? 21.688 -28.438 -24.844 1 89.12 273 THR A CA 1
ATOM 2134 C C . THR A 1 273 ? 20.156 -28.547 -24.828 1 89.12 273 THR A C 1
ATOM 2136 O O . THR A 1 273 ? 19.516 -28.422 -25.875 1 89.12 273 THR A O 1
ATOM 2139 N N . LEU A 1 274 ? 19.641 -28.719 -23.656 1 85.75 274 LEU A N 1
ATOM 2140 C CA . LEU A 1 274 ? 18.188 -28.875 -23.547 1 85.75 274 LEU A CA 1
ATOM 2141 C C . LEU A 1 274 ? 17.484 -27.594 -23.969 1 85.75 274 LEU A C 1
ATOM 2143 O O . LEU A 1 274 ? 16.344 -27.625 -24.438 1 85.75 274 LEU A O 1
ATOM 2147 N N . TYR A 1 275 ? 18.109 -26.453 -23.812 1 90.69 275 TYR A N 1
ATOM 2148 C CA . TYR A 1 275 ? 17.484 -25.156 -24.062 1 90.69 275 TYR A CA 1
ATOM 2149 C C . TYR A 1 275 ? 17.453 -24.828 -25.547 1 90.69 275 TYR A C 1
ATOM 2151 O O . TYR A 1 275 ? 16.672 -23.984 -26 1 90.69 275 TYR A O 1
ATOM 2159 N N . ASP A 1 276 ? 18.266 -25.484 -26.312 1 88.06 276 ASP A N 1
ATOM 2160 C CA . ASP A 1 276 ? 18.422 -25.172 -27.719 1 88.06 276 ASP A CA 1
ATOM 2161 C C . ASP A 1 276 ? 17.141 -25.484 -28.5 1 88.06 276 ASP A C 1
ATOM 2163 O O . ASP A 1 276 ? 16.75 -24.734 -29.391 1 88.06 276 ASP A O 1
ATOM 2167 N N . ASN A 1 277 ? 16.484 -26.484 -28.141 1 84.38 277 ASN A N 1
ATOM 2168 C CA . ASN A 1 277 ? 15.367 -26.969 -28.953 1 84.38 277 ASN A CA 1
ATOM 2169 C C . ASN A 1 277 ? 14.023 -26.531 -28.391 1 84.38 277 ASN A C 1
ATOM 2171 O O . ASN A 1 277 ? 12.977 -26.906 -28.906 1 84.38 277 ASN A O 1
ATOM 2175 N N . ILE A 1 278 ? 14.023 -25.688 -27.438 1 88.88 278 ILE A N 1
ATOM 2176 C CA . ILE A 1 278 ? 12.773 -25.234 -26.844 1 88.88 278 ILE A CA 1
ATOM 2177 C C . ILE A 1 278 ? 12.164 -24.125 -27.688 1 88.88 278 ILE A C 1
ATOM 2179 O O . ILE A 1 278 ? 12.859 -23.203 -28.125 1 88.88 278 ILE A O 1
ATOM 2183 N N . ASP A 1 279 ? 10.914 -24.219 -27.953 1 88.31 279 ASP A N 1
ATOM 2184 C CA . ASP A 1 279 ? 10.18 -23.172 -28.672 1 88.31 279 ASP A CA 1
ATOM 2185 C C . ASP A 1 279 ? 9.906 -21.969 -27.781 1 88.31 279 ASP A C 1
ATOM 2187 O O . ASP A 1 279 ? 8.945 -21.984 -27 1 88.31 279 ASP A O 1
ATOM 2191 N N . PHE A 1 280 ? 10.805 -20.969 -27.984 1 91.5 280 PHE A N 1
ATOM 2192 C CA . PHE A 1 280 ? 10.695 -19.75 -27.172 1 91.5 280 PHE A CA 1
ATOM 2193 C C . PHE A 1 280 ? 11.219 -18.547 -27.938 1 91.5 280 PHE A C 1
ATOM 2195 O O . PHE A 1 280 ? 12.359 -18.547 -28.406 1 91.5 280 PHE A O 1
ATOM 2202 N N . CYS A 1 281 ? 10.289 -17.547 -28.031 1 92.06 281 CYS A N 1
ATOM 2203 C CA . CYS A 1 281 ? 10.641 -16.312 -28.703 1 92.06 281 CYS A CA 1
ATOM 2204 C C . CYS A 1 281 ? 10.719 -15.148 -27.719 1 92.06 281 CYS A C 1
ATOM 2206 O O . CYS A 1 281 ? 9.695 -14.734 -27.172 1 92.06 281 CYS A O 1
ATOM 2208 N N . MET A 1 282 ? 11.898 -14.602 -27.625 1 94.25 282 MET A N 1
ATOM 2209 C CA . MET A 1 282 ? 12.133 -13.531 -26.656 1 94.25 282 MET A CA 1
ATOM 2210 C C . MET A 1 282 ? 11.281 -12.312 -26.984 1 94.25 282 MET A C 1
ATOM 2212 O O . MET A 1 282 ? 10.75 -11.656 -26.078 1 94.25 282 MET A O 1
ATOM 2216 N N . GLU A 1 283 ? 11.148 -11.984 -28.234 1 94.38 283 GLU A N 1
ATOM 2217 C CA . GLU A 1 283 ? 10.367 -10.828 -28.656 1 94.38 283 GLU A CA 1
ATOM 2218 C C . GLU A 1 283 ? 8.891 -11.008 -28.297 1 94.38 283 GLU A C 1
ATOM 2220 O O . GLU A 1 283 ? 8.242 -10.07 -27.828 1 94.38 283 GLU A O 1
ATOM 2225 N N . THR A 1 284 ? 8.477 -12.18 -28.531 1 92.38 284 THR A N 1
ATOM 2226 C CA . THR A 1 284 ? 7.09 -12.484 -28.188 1 92.38 284 THR A CA 1
ATOM 2227 C C . THR A 1 284 ? 6.883 -12.414 -26.672 1 92.38 284 THR A C 1
ATOM 2229 O O . THR A 1 284 ? 5.891 -11.859 -26.203 1 92.38 284 THR A O 1
ATOM 2232 N N . PHE A 1 285 ? 7.859 -12.977 -26.062 1 92.88 285 PHE A N 1
ATOM 2233 C CA . PHE A 1 285 ? 7.797 -12.984 -24.609 1 92.88 285 PHE A CA 1
ATOM 2234 C C . PHE A 1 285 ? 7.758 -11.555 -24.078 1 92.88 285 PHE A C 1
ATOM 2236 O O . PHE A 1 285 ? 6.883 -11.219 -23.266 1 92.88 285 PHE A O 1
ATOM 2243 N N . LYS A 1 286 ? 8.594 -10.773 -24.5 1 95.12 286 LYS A N 1
ATOM 2244 C CA . LYS A 1 286 ? 8.664 -9.367 -24.094 1 95.12 286 LYS A CA 1
ATOM 2245 C C . LYS A 1 286 ? 7.375 -8.633 -24.469 1 95.12 286 LYS A C 1
ATOM 2247 O O . LYS A 1 286 ? 6.84 -7.871 -23.656 1 95.12 286 LYS A O 1
ATOM 2252 N N . GLY A 1 287 ? 6.867 -8.805 -25.594 1 94.06 287 GLY A N 1
ATOM 2253 C CA . GLY A 1 287 ? 5.672 -8.141 -26.094 1 94.06 287 GLY A CA 1
ATOM 2254 C C . GLY A 1 287 ? 4.418 -8.516 -25.328 1 94.06 287 GLY A C 1
ATOM 2255 O O . GLY A 1 287 ? 3.545 -7.676 -25.094 1 94.06 287 GLY A O 1
ATOM 2256 N N . GLU A 1 288 ? 4.324 -9.773 -24.906 1 90.06 288 GLU A N 1
ATOM 2257 C CA . GLU A 1 288 ? 3.162 -10.258 -24.156 1 90.06 288 GLU A CA 1
ATOM 2258 C C . GLU A 1 288 ? 3.051 -9.578 -22.797 1 90.06 288 GLU A C 1
ATOM 2260 O O . GLU A 1 288 ? 1.946 -9.281 -22.344 1 90.06 288 GLU A O 1
ATOM 2265 N N . MET A 1 289 ? 4.191 -9.336 -22.234 1 91.94 289 MET A N 1
ATOM 2266 C CA . MET A 1 289 ? 4.215 -8.703 -20.922 1 91.94 289 MET A CA 1
ATOM 2267 C C . MET A 1 289 ? 4.207 -7.184 -21.047 1 91.94 289 MET A C 1
ATOM 2269 O O . MET A 1 289 ? 3.895 -6.48 -20.078 1 91.94 289 MET A O 1
ATOM 2273 N N . GLY A 1 290 ? 4.523 -6.656 -22.219 1 94.31 290 GLY A N 1
ATOM 2274 C CA . GLY A 1 290 ? 4.742 -5.227 -22.359 1 94.31 290 GLY A CA 1
ATOM 2275 C C . GLY A 1 290 ? 5.922 -4.719 -21.547 1 94.31 290 GLY A C 1
ATOM 2276 O O . GLY A 1 290 ? 5.863 -3.637 -20.969 1 94.31 290 GLY A O 1
ATOM 2277 N N . SER A 1 291 ? 6.945 -5.543 -21.406 1 95.19 291 SER A N 1
ATOM 2278 C CA . SER A 1 291 ? 8.133 -5.172 -20.641 1 95.19 291 SER A CA 1
ATOM 2279 C C . SER A 1 291 ? 9.031 -4.227 -21.438 1 95.19 291 SER A C 1
ATOM 2281 O O . SER A 1 291 ? 9.086 -4.305 -22.656 1 95.19 291 SER A O 1
ATOM 2283 N N . HIS A 1 292 ? 9.742 -3.357 -20.75 1 94.69 292 HIS A N 1
ATOM 2284 C CA . HIS A 1 292 ? 10.625 -2.387 -21.391 1 94.69 292 HIS A CA 1
ATOM 2285 C C . HIS A 1 292 ? 12.023 -2.967 -21.609 1 94.69 292 HIS A C 1
ATOM 2287 O O . HIS A 1 292 ? 12.844 -2.367 -22.297 1 94.69 292 HIS A O 1
ATOM 2293 N N . GLY A 1 293 ? 12.25 -4.113 -21.047 1 95.44 293 GLY A N 1
ATOM 2294 C CA . GLY A 1 293 ? 13.523 -4.797 -21.188 1 95.44 293 GLY A CA 1
ATOM 2295 C C . GLY A 1 293 ? 13.508 -6.211 -20.656 1 95.44 293 GLY A C 1
ATOM 2296 O O . GLY A 1 293 ? 12.516 -6.645 -20.062 1 95.44 293 GLY A O 1
ATOM 2297 N N . LEU A 1 294 ? 14.547 -6.977 -20.969 1 97.44 294 LEU A N 1
ATOM 2298 C CA . LEU A 1 294 ? 14.789 -8.312 -20.438 1 97.44 294 LEU A CA 1
ATOM 2299 C C . LEU A 1 294 ? 16.156 -8.391 -19.766 1 97.44 294 LEU A C 1
ATOM 2301 O O . LEU A 1 294 ? 17.047 -7.594 -20.062 1 97.44 294 LEU A O 1
ATOM 2305 N N . LEU A 1 295 ? 16.344 -9.281 -18.812 1 96.94 295 LEU A N 1
ATOM 2306 C CA . LEU A 1 295 ? 17.562 -9.367 -18.031 1 96.94 295 LEU A CA 1
ATOM 2307 C C . LEU A 1 295 ? 18.609 -10.25 -18.719 1 96.94 295 LEU A C 1
ATOM 2309 O O . LEU A 1 295 ? 19.672 -10.508 -18.156 1 96.94 295 LEU A O 1
ATOM 2313 N N . ALA A 1 296 ? 18.25 -10.75 -19.906 1 95.81 296 ALA A N 1
ATOM 2314 C CA . ALA A 1 296 ? 19.203 -11.523 -20.703 1 95.81 296 ALA A CA 1
ATOM 2315 C C . ALA A 1 296 ? 19.078 -11.164 -22.188 1 95.81 296 ALA A C 1
ATOM 2317 O O . ALA A 1 296 ? 18.062 -10.648 -22.625 1 95.81 296 ALA A O 1
ATOM 2318 N N . ASP A 1 297 ? 20.141 -11.477 -22.938 1 94.19 297 ASP A N 1
ATOM 2319 C CA . ASP A 1 297 ? 20.203 -11.047 -24.328 1 94.19 297 ASP A CA 1
ATOM 2320 C C . ASP A 1 297 ? 20.016 -12.227 -25.281 1 94.19 297 ASP A C 1
ATOM 2322 O O . ASP A 1 297 ? 20.109 -12.07 -26.5 1 94.19 297 ASP A O 1
ATOM 2326 N N . ASN A 1 298 ? 19.844 -13.391 -24.703 1 95.12 298 ASN A N 1
ATOM 2327 C CA . ASN A 1 298 ? 19.547 -14.547 -25.547 1 95.12 298 ASN A CA 1
ATOM 2328 C C . ASN A 1 298 ? 18.578 -15.5 -24.844 1 95.12 298 ASN A C 1
ATOM 2330 O O . ASN A 1 298 ? 18.422 -15.453 -23.625 1 95.12 298 ASN A O 1
ATOM 2334 N N . LYS A 1 299 ? 18.016 -16.344 -25.703 1 94.25 299 LYS A N 1
ATOM 2335 C CA . LYS A 1 299 ? 16.922 -17.219 -25.25 1 94.25 299 LYS A CA 1
ATOM 2336 C C . LYS A 1 299 ? 17.422 -18.203 -24.188 1 94.25 299 LYS A C 1
ATOM 2338 O O . LYS A 1 299 ? 16.719 -18.453 -23.203 1 94.25 299 LYS A O 1
ATOM 2343 N N . GLN A 1 300 ? 18.578 -18.797 -24.391 1 94.81 300 GLN A N 1
ATOM 2344 C CA . GLN A 1 300 ? 19.094 -19.797 -23.453 1 94.81 300 GLN A CA 1
ATOM 2345 C C . GLN A 1 300 ? 19.266 -19.203 -22.062 1 94.81 300 GLN A C 1
ATOM 2347 O O . GLN A 1 300 ? 18.812 -19.781 -21.078 1 94.81 300 GLN A O 1
ATOM 2352 N N . ARG A 1 301 ? 19.906 -18.062 -22.047 1 95 301 ARG A N 1
ATOM 2353 C CA . ARG A 1 301 ? 20.172 -17.422 -20.766 1 95 301 ARG A CA 1
ATOM 2354 C C . ARG A 1 301 ? 18.875 -16.969 -20.094 1 95 301 ARG A C 1
ATOM 2356 O O . ARG A 1 301 ? 18.734 -17.078 -18.875 1 95 301 ARG A O 1
ATOM 2363 N N . LEU A 1 302 ? 17.984 -16.438 -20.859 1 96.56 302 LEU A N 1
ATOM 2364 C CA . LEU A 1 302 ? 16.719 -15.992 -20.312 1 96.56 302 LEU A CA 1
ATOM 2365 C C . LEU A 1 302 ? 15.938 -17.172 -19.703 1 96.56 302 LEU A C 1
ATOM 2367 O O . LEU A 1 302 ? 15.375 -17.047 -18.625 1 96.56 302 LEU A O 1
ATOM 2371 N N . LEU A 1 303 ? 15.906 -18.297 -20.406 1 95.94 303 LEU A N 1
ATOM 2372 C CA . LEU A 1 303 ? 15.227 -19.484 -19.906 1 95.94 303 LEU A CA 1
ATOM 2373 C C . LEU A 1 303 ? 15.914 -20 -18.641 1 95.94 303 LEU A C 1
ATOM 2375 O O . LEU A 1 303 ? 15.242 -20.453 -17.719 1 95.94 303 LEU A O 1
ATOM 2379 N N . MET A 1 304 ? 17.219 -19.938 -18.609 1 95.5 304 MET A N 1
ATOM 2380 C CA . MET A 1 304 ? 17.938 -20.375 -17.406 1 95.5 304 MET A CA 1
ATOM 2381 C C . MET A 1 304 ? 17.609 -19.5 -16.219 1 95.5 304 MET A C 1
ATOM 2383 O O . MET A 1 304 ? 17.469 -19.984 -15.094 1 95.5 304 MET A O 1
ATOM 2387 N N . ASN A 1 305 ? 17.469 -18.203 -16.438 1 96.44 305 ASN A N 1
ATOM 2388 C CA . ASN A 1 305 ? 17.062 -17.281 -15.383 1 96.44 305 ASN A CA 1
ATOM 2389 C C . ASN A 1 305 ? 15.703 -17.641 -14.82 1 96.44 305 ASN A C 1
ATOM 2391 O O . ASN A 1 305 ? 15.438 -17.438 -13.633 1 96.44 305 ASN A O 1
ATOM 2395 N N . ARG A 1 306 ? 14.875 -18.203 -15.617 1 95.81 306 ARG A N 1
ATOM 2396 C CA . ARG A 1 306 ? 13.5 -18.5 -15.242 1 95.81 306 ARG A CA 1
ATOM 2397 C C . ARG A 1 306 ? 13.398 -19.875 -14.57 1 95.81 306 ARG A C 1
ATOM 2399 O O . ARG A 1 306 ? 12.445 -20.141 -13.844 1 95.81 306 ARG A O 1
ATOM 2406 N N . TRP A 1 307 ? 14.461 -20.75 -14.844 1 94.88 307 TRP A N 1
ATOM 2407 C CA . TRP A 1 307 ? 14.289 -22.141 -14.469 1 94.88 307 TRP A CA 1
ATOM 2408 C C . TRP A 1 307 ? 15.375 -22.578 -13.484 1 94.88 307 TRP A C 1
ATOM 2410 O O . TRP A 1 307 ? 15.07 -23.094 -12.406 1 94.88 307 TRP A O 1
ATOM 2420 N N . ARG A 1 308 ? 16.562 -22.406 -13.805 1 94.06 308 ARG A N 1
ATOM 2421 C CA . ARG A 1 308 ? 17.609 -23.078 -13.062 1 94.06 308 ARG A CA 1
ATOM 2422 C C . ARG A 1 308 ? 18.281 -22.125 -12.078 1 94.06 308 ARG A C 1
ATOM 2424 O O . ARG A 1 308 ? 19 -22.562 -11.18 1 94.06 308 ARG A O 1
ATOM 2431 N N . TYR A 1 309 ? 18.172 -20.781 -12.289 1 96.94 309 TYR A N 1
ATOM 2432 C CA . TYR A 1 309 ? 18.781 -19.844 -11.359 1 96.94 309 TYR A CA 1
ATOM 2433 C C . TYR A 1 309 ? 17.75 -19.25 -10.414 1 96.94 309 TYR A C 1
ATOM 2435 O O . TYR A 1 309 ? 16.578 -19.109 -10.781 1 96.94 309 TYR A O 1
ATOM 2443 N N . PRO A 1 310 ? 18.25 -18.969 -9.148 1 98.06 310 PRO A N 1
ATOM 2444 C CA . PRO A 1 310 ? 17.344 -18.281 -8.227 1 98.06 310 PRO A CA 1
ATOM 2445 C C . PRO A 1 310 ? 17.047 -16.859 -8.656 1 98.06 310 PRO A C 1
ATOM 2447 O O . PRO A 1 310 ? 17.781 -16.266 -9.438 1 98.06 310 PRO A O 1
ATOM 2450 N N . SER A 1 311 ? 15.953 -16.375 -8.242 1 98.06 311 SER A N 1
ATOM 2451 C CA . SER A 1 311 ? 15.562 -15 -8.477 1 98.06 311 SER A CA 1
ATOM 2452 C C . SER A 1 311 ? 14.906 -14.383 -7.246 1 98.06 311 SER A C 1
ATOM 2454 O O . SER A 1 311 ? 14.312 -15.102 -6.438 1 98.06 311 SER A O 1
ATOM 2456 N N . LEU A 1 312 ? 15.164 -13.156 -7.02 1 98.62 312 LEU A N 1
ATOM 2457 C CA . LEU A 1 312 ? 14.57 -12.422 -5.906 1 98.62 312 LEU A CA 1
ATOM 2458 C C . LEU A 1 312 ? 13.68 -11.289 -6.414 1 98.62 312 LEU A C 1
ATOM 2460 O O . LEU A 1 312 ? 14.086 -10.516 -7.281 1 98.62 312 LEU A O 1
ATOM 2464 N N . SER A 1 313 ? 12.438 -11.258 -5.949 1 98.56 313 SER A N 1
ATOM 2465 C CA . SER A 1 313 ? 11.484 -10.227 -6.344 1 98.56 313 SER A CA 1
ATOM 2466 C C . SER A 1 313 ? 10.977 -9.445 -5.133 1 98.56 313 SER A C 1
ATOM 2468 O O . SER A 1 313 ? 10.75 -10.023 -4.066 1 98.56 313 SER A O 1
ATOM 2470 N N . LEU A 1 314 ? 10.898 -8.148 -5.285 1 98.75 314 LEU A N 1
ATOM 2471 C CA . LEU A 1 314 ? 10.273 -7.281 -4.293 1 98.75 314 LEU A CA 1
ATOM 2472 C C . LEU A 1 314 ? 8.789 -7.086 -4.598 1 98.75 314 LEU A C 1
ATOM 2474 O O . LEU A 1 314 ? 8.438 -6.637 -5.688 1 98.75 314 LEU A O 1
ATOM 2478 N N . HIS A 1 315 ? 7.922 -7.363 -3.631 1 98 315 HIS A N 1
ATOM 2479 C CA . HIS A 1 315 ? 6.496 -7.457 -3.918 1 98 315 HIS A CA 1
ATOM 2480 C C . HIS A 1 315 ? 5.762 -6.199 -3.471 1 98 315 HIS A C 1
ATOM 2482 O O . HIS A 1 315 ? 4.797 -5.777 -4.113 1 98 315 HIS A O 1
ATOM 2488 N N . GLY A 1 316 ? 6.148 -5.719 -2.344 1 97.81 316 GLY A N 1
ATOM 2489 C CA . GLY A 1 316 ? 5.41 -4.562 -1.865 1 97.81 316 GLY A CA 1
ATOM 2490 C C . GLY A 1 316 ? 5.773 -4.168 -0.447 1 97.81 316 GLY A C 1
ATOM 2491 O O . GLY A 1 316 ? 6.715 -4.715 0.134 1 97.81 316 GLY A O 1
ATOM 2492 N N . ILE A 1 317 ? 5.121 -3.109 0.076 1 98.31 317 ILE A N 1
ATOM 2493 C CA . ILE A 1 317 ? 5.297 -2.576 1.422 1 98.31 317 ILE A CA 1
ATOM 2494 C C . ILE A 1 317 ? 3.936 -2.369 2.078 1 98.31 317 ILE A C 1
ATOM 2496 O O . ILE A 1 317 ? 3.066 -1.695 1.521 1 98.31 317 ILE A O 1
ATOM 2500 N N . GLU A 1 318 ? 3.75 -2.998 3.199 1 96.56 318 GLU A N 1
ATOM 2501 C CA . GLU A 1 318 ? 2.561 -2.836 4.031 1 96.56 318 GLU A CA 1
ATOM 2502 C C . GLU A 1 318 ? 2.771 -1.755 5.09 1 96.56 318 GLU A C 1
ATOM 2504 O O . GLU A 1 318 ? 3.85 -1.655 5.676 1 96.56 318 GLU A O 1
ATOM 2509 N N . GLY A 1 319 ? 1.752 -0.965 5.285 1 96.12 319 GLY A N 1
ATOM 2510 C CA . GLY A 1 319 ? 1.801 -0.01 6.379 1 96.12 319 GLY A CA 1
ATOM 2511 C C . GLY A 1 319 ? 2.086 1.408 5.922 1 96.12 319 GLY A C 1
ATOM 2512 O O . GLY A 1 319 ? 1.815 2.367 6.648 1 96.12 319 GLY A O 1
ATOM 2513 N N . ALA A 1 320 ? 2.701 1.62 4.777 1 96.56 320 ALA A N 1
ATOM 2514 C CA . ALA A 1 320 ? 2.953 2.943 4.211 1 96.56 320 ALA A CA 1
ATOM 2515 C C . ALA A 1 320 ? 1.775 3.408 3.359 1 96.56 320 ALA A C 1
ATOM 2517 O O . ALA A 1 320 ? 0.886 2.617 3.035 1 96.56 320 ALA A O 1
ATOM 2518 N N . PHE A 1 321 ? 1.752 4.645 2.953 1 95 321 PHE A N 1
ATOM 2519 C CA . PHE A 1 321 ? 0.643 5.195 2.182 1 95 321 PHE A CA 1
ATOM 2520 C C . PHE A 1 321 ? 0.64 4.637 0.765 1 95 321 PHE A C 1
ATOM 2522 O O . PHE A 1 321 ? 1.476 5.012 -0.059 1 95 321 PHE A O 1
ATOM 2529 N N . SER A 1 322 ? -0.4 3.814 0.514 1 94.88 322 SER A N 1
ATOM 2530 C CA . SER A 1 322 ? -0.435 3.123 -0.771 1 94.88 322 SER A CA 1
ATOM 2531 C C . SER A 1 322 ? -1.584 3.625 -1.638 1 94.88 322 SER A C 1
ATOM 2533 O O . SER A 1 322 ? -1.705 3.24 -2.803 1 94.88 322 SER A O 1
ATOM 2535 N N . GLN A 1 323 ? -2.469 4.5 -1.122 1 91.5 323 GLN A N 1
ATOM 2536 C CA . GLN A 1 323 ? -3.639 4.969 -1.858 1 91.5 323 GLN A CA 1
ATOM 2537 C C . GLN A 1 323 ? -3.283 6.137 -2.771 1 91.5 323 GLN A C 1
ATOM 2539 O O . GLN A 1 323 ? -2.244 6.777 -2.592 1 91.5 323 GLN A O 1
ATOM 2544 N N . PRO A 1 324 ? -4.16 6.41 -3.75 1 90.12 324 PRO A N 1
ATOM 2545 C CA . PRO A 1 324 ? -3.893 7.566 -4.605 1 90.12 324 PRO A CA 1
ATOM 2546 C C . PRO A 1 324 ? -3.877 8.883 -3.832 1 90.12 324 PRO A C 1
ATOM 2548 O O . PRO A 1 324 ? -4.586 9.023 -2.832 1 90.12 324 PRO A O 1
ATOM 2551 N N . GLY A 1 325 ? -3.129 9.836 -4.383 1 89.94 325 GLY A N 1
ATOM 2552 C CA . GLY A 1 325 ? -3.094 11.164 -3.789 1 89.94 325 GLY A CA 1
ATOM 2553 C C . GLY A 1 325 ? -1.861 11.406 -2.938 1 89.94 325 GLY A C 1
ATOM 2554 O O . GLY A 1 325 ? -0.879 10.664 -3.035 1 89.94 325 GLY A O 1
ATOM 2555 N N . ALA A 1 326 ? -1.885 12.484 -2.15 1 92.06 326 ALA A N 1
ATOM 2556 C CA . ALA A 1 326 ? -0.747 12.914 -1.341 1 92.06 326 ALA A CA 1
ATOM 2557 C C . ALA A 1 326 ? -1.105 12.93 0.143 1 92.06 326 ALA A C 1
ATOM 2559 O O . ALA A 1 326 ? -2.025 13.641 0.557 1 92.06 326 ALA A O 1
ATOM 2560 N N . LYS A 1 327 ? -0.542 12.047 0.862 1 93.19 327 LYS A N 1
ATOM 2561 C CA . LYS A 1 327 ? -0.644 12.047 2.318 1 93.19 327 LYS A CA 1
ATOM 2562 C C . LYS A 1 327 ? 0.687 12.43 2.961 1 93.19 327 LYS A C 1
ATOM 2564 O O . LYS A 1 327 ? 1.735 11.8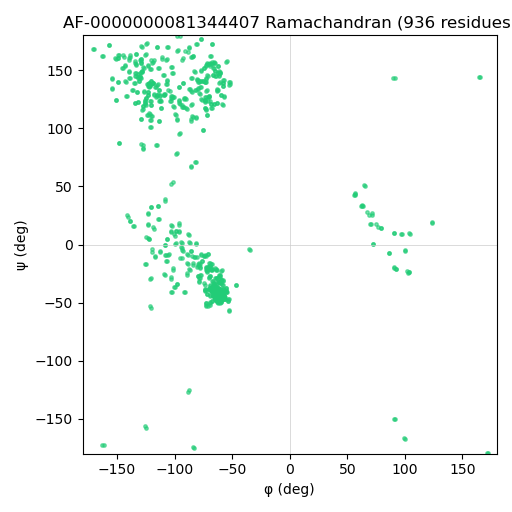98 2.594 1 93.19 327 LYS A O 1
ATOM 2569 N N . THR A 1 328 ? 0.697 13.359 3.836 1 94.69 328 THR A N 1
ATOM 2570 C CA . THR A 1 328 ? 1.922 13.812 4.488 1 94.69 328 THR A CA 1
ATOM 2571 C C . THR A 1 328 ? 2.08 13.156 5.855 1 94.69 328 THR A C 1
ATOM 2573 O O . THR A 1 328 ? 1.89 13.805 6.887 1 94.69 328 THR A O 1
ATOM 2576 N N . VAL A 1 329 ? 2.533 11.906 5.746 1 96.12 329 VAL A N 1
ATOM 2577 C CA . VAL A 1 329 ? 2.604 11.078 6.945 1 96.12 329 VAL A CA 1
ATOM 2578 C C . VAL A 1 329 ? 3.975 10.406 7.031 1 96.12 329 VAL A C 1
ATOM 2580 O O . VAL A 1 329 ? 4.641 10.211 6.016 1 96.12 329 VAL A O 1
ATOM 2583 N N . ILE A 1 330 ? 4.449 10.219 8.25 1 97.69 330 ILE A N 1
ATOM 2584 C CA . ILE A 1 330 ? 5.535 9.289 8.555 1 97.69 330 ILE A CA 1
ATOM 2585 C C . ILE A 1 330 ? 4.961 7.973 9.062 1 97.69 330 ILE A C 1
ATOM 2587 O O . ILE A 1 330 ? 4.445 7.902 10.18 1 97.69 330 ILE A O 1
ATOM 2591 N N . PRO A 1 331 ? 5.031 6.914 8.242 1 97.62 331 PRO A N 1
ATOM 2592 C CA . PRO A 1 331 ? 4.477 5.641 8.711 1 97.62 331 PRO A CA 1
ATOM 2593 C C . PRO A 1 331 ? 5.199 5.102 9.945 1 97.62 331 PRO A C 1
ATOM 2595 O O . PRO A 1 331 ? 6.43 5.066 9.977 1 97.62 331 PRO A O 1
ATOM 2598 N N . ALA A 1 332 ? 4.445 4.688 10.938 1 97.44 332 ALA A N 1
ATOM 2599 C CA . ALA A 1 332 ? 5.004 4.25 12.219 1 97.44 332 ALA A CA 1
ATOM 2600 C C . ALA A 1 332 ? 5.66 2.879 12.086 1 97.44 332 ALA A C 1
ATOM 2602 O O . ALA A 1 332 ? 6.664 2.6 12.75 1 97.44 332 ALA A O 1
ATOM 2603 N N . LYS A 1 333 ? 5.043 2.08 11.336 1 97.81 333 LYS A N 1
ATOM 2604 C CA . LYS A 1 333 ? 5.496 0.711 11.109 1 97.81 333 LYS A CA 1
ATOM 2605 C C . LYS A 1 333 ? 5.266 0.29 9.656 1 97.81 333 LYS A C 1
ATOM 2607 O O . LYS A 1 333 ? 4.172 0.471 9.117 1 97.81 333 LYS A O 1
ATOM 2612 N N . VAL A 1 334 ? 6.316 -0.202 9.055 1 98.38 334 VAL A N 1
ATOM 2613 C CA . VAL A 1 334 ? 6.234 -0.636 7.668 1 98.38 334 VAL A CA 1
ATOM 2614 C C . VAL A 1 334 ? 6.812 -2.043 7.531 1 98.38 334 VAL A C 1
ATOM 2616 O O . VAL A 1 334 ? 7.746 -2.41 8.242 1 98.38 334 VAL A O 1
ATOM 2619 N N . THR A 1 335 ? 6.227 -2.832 6.656 1 98.56 335 THR A N 1
ATOM 2620 C CA . THR A 1 335 ? 6.688 -4.188 6.391 1 98.56 335 THR A CA 1
ATOM 2621 C C . THR A 1 335 ? 7 -4.371 4.906 1 98.56 335 THR A C 1
ATOM 2623 O O . THR A 1 335 ? 6.098 -4.336 4.066 1 98.56 335 THR A O 1
ATOM 2626 N N . GLY A 1 336 ? 8.297 -4.539 4.645 1 98.75 336 GLY A N 1
ATOM 2627 C CA . GLY A 1 336 ? 8.703 -4.902 3.295 1 98.75 336 GLY A CA 1
ATOM 2628 C C . GLY A 1 336 ? 8.539 -6.383 3.002 1 98.75 336 GLY A C 1
ATOM 2629 O O . GLY A 1 336 ? 8.773 -7.223 3.873 1 98.75 336 GLY A O 1
ATOM 2630 N N . LYS A 1 337 ? 8.125 -6.672 1.778 1 98.44 337 LYS A N 1
ATOM 2631 C CA . LYS A 1 337 ? 7.82 -8.047 1.385 1 98.44 337 LYS A CA 1
ATOM 2632 C C . LYS A 1 337 ? 8.617 -8.453 0.144 1 98.44 337 LYS A C 1
ATOM 2634 O O . LYS A 1 337 ? 8.594 -7.746 -0.867 1 98.44 337 LYS A O 1
ATOM 2639 N N . PHE A 1 338 ? 9.305 -9.516 0.23 1 98.62 338 PHE A N 1
ATOM 2640 C CA . PHE A 1 338 ? 10.031 -10.031 -0.925 1 98.62 338 PHE A CA 1
ATOM 2641 C C . PHE A 1 338 ? 10.133 -11.547 -0.868 1 98.62 338 PHE A C 1
ATOM 2643 O O . PHE A 1 338 ? 9.836 -12.156 0.16 1 98.62 338 PHE A O 1
ATOM 2650 N N . SER A 1 339 ? 10.391 -12.133 -1.975 1 98.12 339 SER A N 1
ATOM 2651 C CA . SER A 1 339 ? 10.562 -13.578 -2.039 1 98.12 339 SER A CA 1
ATOM 2652 C C . SER A 1 339 ? 11.789 -13.961 -2.852 1 98.12 339 SER A C 1
ATOM 2654 O O . SER A 1 339 ? 12.305 -13.148 -3.627 1 98.12 339 SER A O 1
ATOM 2656 N N . LEU A 1 340 ? 12.289 -15.102 -2.549 1 98.12 340 LEU A N 1
ATOM 2657 C CA . LEU A 1 340 ? 13.398 -15.727 -3.26 1 98.12 340 LEU A CA 1
ATOM 2658 C C . LEU A 1 340 ? 12.992 -17.094 -3.814 1 98.12 340 LEU A C 1
ATOM 2660 O O . LEU A 1 340 ? 12.594 -17.984 -3.057 1 98.12 340 LEU A O 1
ATOM 2664 N N . ARG A 1 341 ? 12.914 -17.188 -5.133 1 98.31 341 ARG A N 1
ATOM 2665 C CA . ARG A 1 341 ? 12.758 -18.5 -5.758 1 98.31 341 ARG A CA 1
ATOM 2666 C C . ARG A 1 341 ? 14.055 -19.297 -5.688 1 98.31 341 ARG A C 1
ATOM 2668 O O . ARG A 1 341 ? 15.109 -18.812 -6.105 1 98.31 341 ARG A O 1
ATOM 2675 N N . ILE A 1 342 ? 13.93 -20.469 -5.172 1 97.81 342 ILE A N 1
ATOM 2676 C CA . ILE A 1 342 ? 15.141 -21.25 -4.973 1 97.81 342 ILE A CA 1
ATOM 2677 C C . ILE A 1 342 ? 15.148 -22.438 -5.934 1 97.81 342 ILE A C 1
ATOM 2679 O O . ILE A 1 342 ? 14.102 -22.828 -6.457 1 97.81 342 ILE A O 1
ATOM 2683 N N . VAL A 1 343 ? 16.297 -23 -6.152 1 97.19 343 VAL A N 1
ATOM 2684 C CA . VAL A 1 343 ? 16.516 -24.031 -7.152 1 97.19 343 VAL A CA 1
ATOM 2685 C C . VAL A 1 343 ? 17.141 -25.266 -6.488 1 97.19 343 VAL A C 1
ATOM 2687 O O . VAL A 1 343 ? 17.453 -25.25 -5.297 1 97.19 343 VAL A O 1
ATOM 2690 N N . PRO A 1 344 ? 17.25 -26.359 -7.297 1 91.94 344 PRO A N 1
ATOM 2691 C CA . PRO A 1 344 ? 17.766 -27.578 -6.676 1 91.94 344 PRO A CA 1
ATOM 2692 C C . PRO A 1 344 ? 19.078 -27.359 -5.934 1 91.94 344 PRO A C 1
ATOM 2694 O O . PRO A 1 344 ? 19.922 -26.562 -6.371 1 91.94 344 PRO A O 1
ATOM 2697 N N . ASP A 1 345 ? 19.375 -27.891 -4.793 1 91.69 345 ASP A N 1
ATOM 2698 C CA . ASP A 1 345 ? 20.5 -27.812 -3.867 1 91.69 345 ASP A CA 1
ATOM 2699 C C . ASP A 1 345 ? 20.281 -26.734 -2.82 1 91.69 345 ASP A C 1
ATOM 2701 O O . ASP A 1 345 ? 21.016 -26.656 -1.835 1 91.69 345 ASP A O 1
ATOM 2705 N N . LEU A 1 346 ? 19.391 -25.781 -3.164 1 95.44 346 LEU A N 1
ATOM 2706 C CA . LEU A 1 346 ? 18.969 -24.828 -2.129 1 95.44 346 LEU A CA 1
ATOM 2707 C C . LEU A 1 346 ? 17.797 -25.391 -1.325 1 95.44 346 LEU A C 1
ATOM 2709 O O . LEU A 1 346 ? 16.875 -25.984 -1.89 1 95.44 346 LEU A O 1
ATOM 2713 N N . THR A 1 347 ? 17.891 -25.266 -0.027 1 95 347 THR A N 1
ATOM 2714 C CA . THR A 1 347 ? 16.766 -25.625 0.834 1 95 347 THR A CA 1
ATOM 2715 C C . THR A 1 347 ? 16.219 -24.391 1.53 1 95 347 THR A C 1
ATOM 2717 O O . THR A 1 347 ? 16.938 -23.406 1.746 1 95 347 THR A O 1
ATOM 2720 N N . PRO A 1 348 ? 14.906 -24.469 1.842 1 95.94 348 PRO A N 1
ATOM 2721 C CA . PRO A 1 348 ? 14.344 -23.312 2.555 1 95.94 348 PRO A CA 1
ATOM 2722 C C . PRO A 1 348 ? 15.109 -22.969 3.83 1 95.94 348 PRO A C 1
ATOM 2724 O O . PRO A 1 348 ? 15.375 -21.797 4.102 1 95.94 348 PRO A O 1
ATOM 2727 N N . GLU A 1 349 ? 15.523 -24 4.59 1 96.12 349 GLU A N 1
ATOM 2728 C CA . GLU A 1 349 ? 16.219 -23.781 5.852 1 96.12 349 GLU A CA 1
ATOM 2729 C C . GLU A 1 349 ? 17.562 -23.094 5.633 1 96.12 349 GLU A C 1
ATOM 2731 O O . GLU A 1 349 ? 17.875 -22.125 6.312 1 96.12 349 GLU A O 1
ATOM 2736 N N . ALA A 1 350 ? 18.312 -23.609 4.703 1 96.56 350 ALA A N 1
ATOM 2737 C CA . ALA A 1 350 ? 19.625 -23.016 4.41 1 96.56 350 ALA A CA 1
ATOM 2738 C C . ALA A 1 350 ? 19.469 -21.609 3.857 1 96.56 350 ALA A C 1
ATOM 2740 O O . ALA A 1 350 ? 20.25 -20.719 4.199 1 96.56 350 ALA A O 1
ATOM 2741 N N . THR A 1 351 ? 18.516 -21.422 3.02 1 98 351 THR A N 1
ATOM 2742 C CA . THR A 1 351 ? 18.266 -20.109 2.414 1 98 351 THR A CA 1
ATOM 2743 C C . THR A 1 351 ? 17.828 -19.109 3.473 1 98 351 THR A C 1
ATOM 2745 O O . THR A 1 351 ? 18.328 -17.969 3.49 1 98 351 THR A O 1
ATOM 2748 N N . ASP A 1 352 ? 16.938 -19.531 4.367 1 98.19 352 ASP A N 1
ATOM 2749 C CA . ASP A 1 352 ? 16.484 -18.672 5.453 1 98.19 352 ASP A CA 1
ATOM 2750 C C . ASP A 1 352 ? 17.656 -18.188 6.293 1 98.19 352 ASP A C 1
ATOM 2752 O O . ASP A 1 352 ? 17.719 -17.016 6.66 1 98.19 352 ASP A O 1
ATOM 2756 N N . LYS A 1 353 ? 18.516 -19.078 6.594 1 98.19 353 LYS A N 1
ATOM 2757 C CA . LYS A 1 353 ? 19.688 -18.734 7.402 1 98.19 353 LYS A CA 1
ATOM 2758 C C . LYS A 1 353 ? 20.531 -17.672 6.711 1 98.19 353 LYS A C 1
ATOM 2760 O O . LYS A 1 353 ? 20.953 -16.703 7.344 1 98.19 353 LYS A O 1
ATOM 2765 N N . LEU A 1 354 ? 20.781 -17.844 5.414 1 98.56 354 LEU A N 1
ATOM 2766 C CA . LEU A 1 354 ? 21.578 -16.891 4.652 1 98.56 354 LEU A CA 1
ATOM 2767 C C . LEU A 1 354 ? 20.906 -15.531 4.602 1 98.56 354 LEU A C 1
ATOM 2769 O O . LEU A 1 354 ? 21.562 -14.5 4.805 1 98.56 354 LEU A O 1
ATOM 2773 N N . VAL A 1 355 ? 19.578 -15.492 4.348 1 98.75 355 VAL A N 1
ATOM 2774 C CA . VAL A 1 355 ? 18.828 -14.25 4.191 1 98.75 355 VAL A CA 1
ATOM 2775 C C . VAL A 1 355 ? 18.781 -13.508 5.523 1 98.75 355 VAL A C 1
ATOM 2777 O O . VAL A 1 355 ? 19.062 -12.305 5.586 1 98.75 355 VAL A O 1
ATOM 2780 N N . VAL A 1 356 ? 18.438 -14.195 6.602 1 98.75 356 VAL A N 1
ATOM 2781 C CA . VAL A 1 356 ? 18.281 -13.586 7.918 1 98.75 356 VAL A CA 1
ATOM 2782 C C . VAL A 1 356 ? 19.641 -13.047 8.383 1 98.75 356 VAL A C 1
ATOM 2784 O O . VAL A 1 356 ? 19.719 -11.93 8.914 1 98.75 356 VAL A O 1
ATOM 2787 N N . ASN A 1 357 ? 20.734 -13.805 8.188 1 98.75 357 ASN A N 1
ATOM 2788 C CA . ASN A 1 357 ? 22.062 -13.336 8.547 1 98.75 357 ASN A CA 1
ATOM 2789 C C . ASN A 1 357 ? 22.438 -12.062 7.785 1 98.75 357 ASN A C 1
ATOM 2791 O O . ASN A 1 357 ? 22.984 -11.133 8.367 1 98.75 357 ASN A O 1
ATOM 2795 N N . TYR A 1 358 ? 22.188 -12.055 6.531 1 98.81 358 TYR A N 1
ATOM 2796 C CA . TYR A 1 358 ? 22.516 -10.906 5.699 1 98.81 358 TYR A CA 1
ATOM 2797 C C . TYR A 1 358 ? 21.734 -9.672 6.148 1 98.81 358 TYR A C 1
ATOM 2799 O O . TYR A 1 358 ? 22.297 -8.586 6.289 1 98.81 358 TYR A O 1
ATOM 2807 N N . LEU A 1 359 ? 20.391 -9.844 6.383 1 98.88 359 LEU A N 1
ATOM 2808 C CA . LEU A 1 359 ? 19.547 -8.734 6.809 1 98.88 359 LEU A CA 1
ATOM 2809 C C . LEU A 1 359 ? 20 -8.195 8.164 1 98.88 359 LEU A C 1
ATOM 2811 O O . LEU A 1 359 ? 20 -6.984 8.383 1 98.88 359 LEU A O 1
ATOM 2815 N N . ASN A 1 360 ? 20.344 -9.086 9.062 1 98.75 360 ASN A N 1
ATOM 2816 C CA . ASN A 1 360 ? 20.859 -8.664 10.359 1 98.75 360 ASN A CA 1
ATOM 2817 C C . ASN A 1 360 ? 22.156 -7.891 10.219 1 98.75 360 ASN A C 1
ATOM 2819 O O . ASN A 1 360 ? 22.391 -6.91 10.93 1 98.75 360 ASN A O 1
ATOM 2823 N N . ALA A 1 361 ? 23.016 -8.352 9.352 1 98.81 361 ALA A N 1
ATOM 2824 C CA . ALA A 1 361 ? 24.281 -7.656 9.109 1 98.81 361 ALA A CA 1
ATOM 2825 C C . ALA A 1 361 ? 24.031 -6.262 8.539 1 98.81 361 ALA A C 1
ATOM 2827 O O . ALA A 1 361 ? 24.703 -5.301 8.922 1 98.81 361 ALA A O 1
ATOM 2828 N N . LEU A 1 362 ? 23.141 -6.195 7.582 1 98.75 362 LEU A N 1
ATOM 2829 C CA . LEU A 1 362 ? 22.781 -4.898 7.016 1 98.75 362 LEU A CA 1
ATOM 2830 C C . LEU A 1 362 ? 22.266 -3.963 8.102 1 98.75 362 LEU A C 1
ATOM 2832 O O . LEU A 1 362 ? 22.594 -2.775 8.109 1 98.75 362 LEU A O 1
ATOM 2836 N N . TRP A 1 363 ? 21.391 -4.516 8.969 1 98.69 363 TRP A N 1
ATOM 2837 C CA . TRP A 1 363 ? 20.797 -3.709 10.031 1 98.69 363 TRP A CA 1
ATOM 2838 C C . TRP A 1 363 ? 21.859 -3.172 10.977 1 98.69 363 TRP A C 1
ATOM 2840 O O . TRP A 1 363 ? 21.828 -1.999 11.359 1 98.69 363 TRP A O 1
ATOM 2850 N N . ALA A 1 364 ? 22.766 -4.02 11.328 1 98.5 364 ALA A N 1
ATOM 2851 C CA . ALA A 1 364 ? 23.891 -3.605 12.18 1 98.5 364 ALA A CA 1
ATOM 2852 C C . ALA A 1 364 ? 24.703 -2.5 11.516 1 98.5 364 ALA A C 1
ATOM 2854 O O . ALA A 1 364 ? 25.109 -1.542 12.172 1 98.5 364 ALA A O 1
ATOM 2855 N N . LYS A 1 365 ? 24.922 -2.654 10.25 1 98.25 365 LYS A N 1
ATOM 2856 C CA . LYS A 1 365 ? 25.672 -1.659 9.484 1 98.25 365 LYS A CA 1
ATOM 2857 C C . LYS A 1 365 ? 24.922 -0.336 9.422 1 98.25 365 LYS A C 1
ATOM 2859 O O . LYS A 1 365 ? 25.516 0.736 9.484 1 98.25 365 LYS A O 1
ATOM 2864 N N . ARG A 1 366 ? 23.594 -0.343 9.242 1 97.81 366 ARG A N 1
ATOM 2865 C CA . ARG A 1 366 ? 22.75 0.843 9.102 1 97.81 366 ARG A CA 1
ATOM 2866 C C . ARG A 1 366 ? 22.844 1.719 10.352 1 97.81 366 ARG A C 1
ATOM 2868 O O . ARG A 1 366 ? 22.844 2.947 10.25 1 97.81 366 ARG A O 1
ATOM 2875 N N . GLY A 1 367 ? 22.844 1.125 11.562 1 97.69 367 GLY A N 1
ATOM 2876 C CA . GLY A 1 367 ? 22.969 1.85 12.812 1 97.69 367 GLY A CA 1
ATOM 2877 C C . GLY A 1 367 ? 21.734 2.652 13.164 1 97.69 367 GLY A C 1
ATOM 2878 O O . GLY A 1 367 ? 21.828 3.709 13.797 1 97.69 367 GLY A O 1
ATOM 2879 N N . SER A 1 368 ? 20.625 2.275 12.695 1 97.69 368 SER A N 1
ATOM 2880 C CA . SER A 1 368 ? 19.359 2.957 12.977 1 97.69 368 SER A CA 1
ATOM 2881 C C . SER A 1 368 ? 18.859 2.645 14.383 1 97.69 368 SER A C 1
ATOM 2883 O O . SER A 1 368 ? 19.016 1.521 14.867 1 97.69 368 SER A O 1
ATOM 2885 N N . PRO A 1 369 ? 18.297 3.656 15.055 1 97.06 369 PRO A N 1
ATOM 2886 C CA . PRO A 1 369 ? 17.703 3.385 16.375 1 97.06 369 PRO A CA 1
ATOM 2887 C C . PRO A 1 369 ? 16.344 2.701 16.281 1 97.06 369 PRO A C 1
ATOM 2889 O O . PRO A 1 369 ? 15.766 2.336 17.312 1 97.06 369 PRO A O 1
ATOM 2892 N N . ASN A 1 370 ? 15.773 2.586 15.117 1 98.5 370 ASN A N 1
ATOM 2893 C CA . ASN A 1 370 ? 14.477 1.938 14.953 1 98.5 370 ASN A CA 1
ATOM 2894 C C . ASN A 1 370 ? 14.555 0.443 15.25 1 98.5 370 ASN A C 1
ATOM 2896 O O . ASN A 1 370 ? 15.633 -0.081 15.531 1 98.5 370 ASN A O 1
ATOM 2900 N N . GLN A 1 371 ? 13.398 -0.199 15.273 1 98.5 371 GLN A N 1
ATOM 2901 C CA . GLN A 1 371 ? 13.352 -1.631 15.547 1 98.5 371 GLN A CA 1
ATOM 2902 C C . GLN A 1 371 ? 13.047 -2.428 14.281 1 98.5 371 GLN A C 1
ATOM 2904 O O . GLN A 1 371 ? 12.219 -2.014 13.469 1 98.5 371 GLN A O 1
ATOM 2909 N N . ILE A 1 372 ? 13.781 -3.555 14.156 1 98.62 372 ILE A N 1
ATOM 2910 C CA . ILE A 1 372 ? 13.594 -4.406 12.984 1 98.62 372 ILE A CA 1
ATOM 2911 C C . ILE A 1 372 ? 13.117 -5.789 13.422 1 98.62 372 ILE A C 1
ATOM 2913 O O . ILE A 1 372 ? 13.5 -6.273 14.492 1 98.62 372 ILE A O 1
ATOM 2917 N N . LYS A 1 373 ? 12.188 -6.363 12.719 1 98.62 373 LYS A N 1
ATOM 2918 C CA . LYS A 1 373 ? 11.75 -7.754 12.852 1 98.62 373 LYS A CA 1
ATOM 2919 C C . LYS A 1 373 ? 11.773 -8.469 11.508 1 98.62 373 LYS A C 1
ATOM 2921 O O . LYS A 1 373 ? 11.117 -8.031 10.562 1 98.62 373 LYS A O 1
ATOM 2926 N N . ILE A 1 374 ? 12.555 -9.508 11.406 1 98.69 374 ILE A N 1
ATOM 2927 C CA . ILE A 1 374 ? 12.664 -10.305 10.195 1 98.69 374 ILE A CA 1
ATOM 2928 C C . ILE A 1 374 ? 11.875 -11.609 10.367 1 98.69 374 ILE A C 1
ATOM 2930 O O . ILE A 1 374 ? 12.094 -12.352 11.328 1 98.69 374 ILE A O 1
ATOM 2934 N N . THR A 1 375 ? 10.961 -11.875 9.422 1 98 375 THR A N 1
ATOM 2935 C CA . THR A 1 375 ? 10.125 -13.07 9.531 1 98 375 THR A CA 1
ATOM 2936 C C . THR A 1 375 ? 10.156 -13.875 8.234 1 98 375 THR A C 1
ATOM 2938 O O . THR A 1 375 ? 9.602 -13.445 7.219 1 98 375 THR A O 1
ATOM 2941 N N . PRO A 1 376 ? 10.867 -15.055 8.289 1 97.06 376 PRO A N 1
ATOM 2942 C CA . PRO A 1 376 ? 10.609 -16 7.195 1 97.06 376 PRO A CA 1
ATOM 2943 C C . PRO A 1 376 ? 9.188 -16.547 7.203 1 97.06 376 PRO A C 1
ATOM 2945 O O . PRO A 1 376 ? 8.711 -17.016 8.234 1 97.06 376 PRO A O 1
ATOM 2948 N N . CYS A 1 377 ? 8.508 -16.344 6.195 1 91.38 377 CYS A N 1
ATOM 2949 C CA . CYS A 1 377 ? 7.141 -16.844 6.066 1 91.38 377 CYS A CA 1
ATOM 2950 C C . CYS A 1 377 ? 7.125 -18.25 5.48 1 91.38 377 CYS A C 1
ATOM 2952 O O . CYS A 1 377 ? 7.863 -19.125 5.938 1 91.38 377 CYS A O 1
ATOM 2954 N N . HIS A 1 378 ? 6.371 -18.469 4.422 1 86.25 378 HIS A N 1
ATOM 2955 C CA . HIS A 1 378 ? 6.258 -19.828 3.877 1 86.25 378 HIS A CA 1
ATOM 2956 C C . HIS A 1 378 ? 7.414 -20.125 2.93 1 86.25 378 HIS A C 1
ATOM 2958 O O . HIS A 1 378 ? 7.957 -19.234 2.293 1 86.25 378 HIS A O 1
ATOM 2964 N N . GLY A 1 379 ? 7.887 -21.359 2.965 1 90.19 379 GLY A N 1
ATOM 2965 C CA . GLY A 1 379 ? 8.922 -21.875 2.092 1 90.19 379 GLY A CA 1
ATOM 2966 C C . GLY A 1 379 ? 8.547 -23.188 1.434 1 90.19 379 GLY A C 1
ATOM 2967 O O . GLY A 1 379 ? 7.781 -23.984 2 1 90.19 379 GLY A O 1
ATOM 2968 N N . GLY A 1 380 ? 8.938 -23.359 0.253 1 93.12 380 GLY A N 1
ATOM 2969 C CA . GLY A 1 380 ? 8.742 -24.594 -0.5 1 93.12 380 GLY A CA 1
ATOM 2970 C C . GLY A 1 380 ? 9.977 -25.031 -1.257 1 93.12 380 GLY A C 1
ATOM 2971 O O . GLY A 1 380 ? 10.719 -24.203 -1.783 1 93.12 380 GLY A O 1
ATOM 2972 N N . LYS A 1 381 ? 10.18 -26.297 -1.202 1 94.12 381 LYS A N 1
ATOM 2973 C CA . LYS A 1 381 ? 11.336 -26.859 -1.898 1 94.12 381 LYS A CA 1
ATOM 2974 C C . LYS A 1 381 ? 11.102 -26.891 -3.406 1 94.12 381 LYS A C 1
ATOM 2976 O O . LYS A 1 381 ? 9.961 -26.953 -3.863 1 94.12 381 LYS A O 1
ATOM 2981 N N . PRO A 1 382 ? 12.242 -26.812 -4.148 1 96 382 PRO A N 1
ATOM 2982 C CA . PRO A 1 382 ? 12.117 -27.062 -5.586 1 96 382 PRO A CA 1
ATOM 2983 C C . PRO A 1 382 ? 11.781 -28.516 -5.906 1 96 382 PRO A C 1
ATOM 2985 O O . PRO A 1 382 ? 11.898 -29.375 -5.039 1 96 382 PRO A O 1
ATOM 2988 N N . TRP A 1 383 ? 11.312 -28.734 -7.074 1 95.69 383 TRP A N 1
ATOM 2989 C CA . TRP A 1 383 ? 10.938 -30.078 -7.531 1 95.69 383 TRP A CA 1
ATOM 2990 C C . TRP A 1 383 ? 11.516 -30.359 -8.914 1 95.69 383 TRP A C 1
ATOM 2992 O O . TRP A 1 383 ? 11.5 -29.5 -9.789 1 95.69 383 TRP A O 1
ATOM 3002 N N . LEU A 1 384 ? 12.125 -31.469 -9.062 1 93.25 384 LEU A N 1
ATOM 3003 C CA . LEU A 1 384 ? 12.648 -31.953 -10.336 1 93.25 384 LEU A CA 1
ATOM 3004 C C . LEU A 1 384 ? 12.297 -33.406 -10.555 1 93.25 384 LEU A C 1
ATOM 3006 O O . LEU A 1 384 ? 12.633 -34.281 -9.734 1 93.25 384 LEU A O 1
ATOM 3010 N N . ALA A 1 385 ? 11.594 -33.688 -11.641 1 93.25 385 ALA A N 1
ATOM 3011 C CA . ALA A 1 385 ? 11.148 -35.062 -11.93 1 93.25 385 ALA A CA 1
ATOM 3012 C C . ALA A 1 385 ? 11.961 -35.688 -13.062 1 93.25 385 ALA A C 1
ATOM 3014 O O . ALA A 1 385 ? 12.609 -34.969 -13.836 1 93.25 385 ALA A O 1
ATOM 3015 N N . ASP A 1 386 ? 11.922 -37 -13.086 1 91.06 386 ASP A N 1
ATOM 3016 C CA . ASP A 1 386 ? 12.359 -37.75 -14.273 1 91.06 386 ASP A CA 1
ATOM 3017 C C . ASP A 1 386 ? 11.25 -37.781 -15.32 1 91.06 386 ASP A C 1
ATOM 3019 O O . ASP A 1 386 ? 10.242 -38.469 -15.141 1 91.06 386 ASP A O 1
ATOM 3023 N N . PHE A 1 387 ? 11.445 -37.062 -16.391 1 91.56 387 PHE A N 1
ATOM 3024 C CA . PHE A 1 387 ? 10.367 -36.906 -17.359 1 91.56 387 PHE A CA 1
ATOM 3025 C C . PHE A 1 387 ? 10.398 -38.031 -18.391 1 91.56 387 PHE A C 1
ATOM 3027 O O . PHE A 1 387 ? 9.68 -38 -19.391 1 91.56 387 PHE A O 1
ATOM 3034 N N . ARG A 1 388 ? 11.281 -39.281 -18.312 1 89.06 388 ARG A N 1
ATOM 3035 C CA . ARG A 1 388 ? 11.359 -40.438 -19.188 1 89.06 388 ARG A CA 1
ATOM 3036 C C . ARG A 1 388 ? 10.5 -41.594 -18.672 1 89.06 388 ARG A C 1
ATOM 3038 O O . ARG A 1 388 ? 10.508 -42.688 -19.234 1 89.06 388 ARG A O 1
ATOM 3045 N N . ASP A 1 389 ? 9.547 -41.219 -17.719 1 94 389 ASP A N 1
ATOM 3046 C CA . ASP A 1 389 ? 8.742 -42.281 -17.125 1 94 389 ASP A CA 1
ATOM 3047 C C . ASP A 1 389 ? 7.406 -42.438 -17.844 1 94 389 ASP A C 1
ATOM 3049 O O . ASP A 1 389 ? 7.156 -41.75 -18.844 1 94 389 ASP A O 1
ATOM 3053 N N . ALA A 1 390 ? 6.637 -43.375 -17.375 1 95.31 390 ALA A N 1
ATOM 3054 C CA . ALA A 1 390 ? 5.391 -43.719 -18.047 1 95.31 390 ALA A CA 1
ATOM 3055 C C . ALA A 1 390 ? 4.355 -42.625 -17.906 1 95.31 390 ALA A C 1
ATOM 3057 O O . ALA A 1 390 ? 3.482 -42.469 -18.766 1 95.31 390 ALA A O 1
ATOM 3058 N N . ASN A 1 391 ? 4.477 -41.906 -16.812 1 97 391 ASN A N 1
ATOM 3059 C CA . ASN A 1 391 ? 3.553 -40.812 -16.594 1 97 391 ASN A CA 1
ATOM 3060 C C . ASN A 1 391 ? 3.693 -39.75 -17.672 1 97 391 ASN A C 1
ATOM 3062 O O . ASN A 1 391 ? 2.717 -39.375 -18.344 1 97 391 ASN A O 1
ATOM 3066 N N . PHE A 1 392 ? 4.891 -39.312 -17.969 1 97.5 392 PHE A N 1
ATOM 3067 C CA . PHE A 1 392 ? 5.188 -38.281 -18.984 1 97.5 392 PHE A CA 1
ATOM 3068 C C . PHE A 1 392 ? 4.922 -38.812 -20.375 1 97.5 392 PHE A C 1
ATOM 3070 O O . PHE A 1 392 ? 4.461 -38.094 -21.25 1 97.5 392 PHE A O 1
ATOM 3077 N N . SER A 1 393 ? 5.199 -40.094 -20.547 1 97.25 393 SER A N 1
ATOM 3078 C CA . SER A 1 393 ? 4.938 -40.688 -21.844 1 97.25 393 SER A CA 1
ATOM 3079 C C . SER A 1 393 ? 3.447 -40.656 -22.172 1 97.25 393 SER A C 1
ATOM 3081 O O . SER A 1 393 ? 3.061 -40.344 -23.312 1 97.25 393 SER A O 1
ATOM 3083 N N . ALA A 1 394 ? 2.688 -41.031 -21.203 1 97.38 394 ALA A N 1
ATOM 3084 C CA . ALA A 1 394 ? 1.24 -41 -21.391 1 97.38 394 ALA A CA 1
ATOM 3085 C C . ALA A 1 394 ? 0.763 -39.562 -21.688 1 97.38 394 ALA A C 1
ATOM 3087 O O . ALA A 1 394 ? -0.086 -39.344 -22.562 1 97.38 394 ALA A O 1
ATOM 3088 N N . GLY A 1 395 ? 1.314 -38.594 -20.969 1 97.94 395 GLY A N 1
ATOM 3089 C CA . GLY A 1 395 ? 0.976 -37.188 -21.219 1 97.94 395 GLY A CA 1
ATOM 3090 C C . GLY A 1 395 ? 1.36 -36.719 -22.594 1 97.94 395 GLY A C 1
ATOM 3091 O O . GLY A 1 395 ? 0.592 -36.031 -23.266 1 97.94 395 GLY A O 1
ATOM 3092 N N . ALA A 1 396 ? 2.502 -37.156 -23 1 97.81 396 ALA A N 1
ATOM 3093 C CA . ALA A 1 396 ? 2.984 -36.75 -24.328 1 97.81 396 ALA A CA 1
ATOM 3094 C C . ALA A 1 396 ? 2.09 -37.312 -25.422 1 97.81 396 ALA A C 1
ATOM 3096 O O . ALA A 1 396 ? 1.748 -36.625 -26.375 1 97.81 396 ALA A O 1
ATOM 3097 N N . ARG A 1 397 ? 1.718 -38.531 -25.328 1 97.56 397 ARG A N 1
ATOM 3098 C CA . ARG A 1 397 ? 0.839 -39.156 -26.312 1 97.56 397 ARG A CA 1
ATOM 3099 C C . ARG A 1 397 ? -0.526 -38.469 -26.328 1 97.56 397 ARG A C 1
ATOM 3101 O O . ARG A 1 397 ? -1.126 -38.312 -27.406 1 97.56 397 ARG A O 1
ATOM 3108 N N . ALA A 1 398 ? -0.989 -38.188 -25.141 1 97.81 398 ALA A N 1
ATOM 3109 C CA . ALA A 1 398 ? -2.271 -37.469 -25.062 1 97.81 398 ALA A CA 1
ATOM 3110 C C . ALA A 1 398 ? -2.227 -36.156 -25.812 1 97.81 398 ALA A C 1
ATOM 3112 O O . ALA A 1 398 ? -3.145 -35.812 -26.562 1 97.81 398 ALA A O 1
ATOM 3113 N N . ILE A 1 399 ? -1.16 -35.375 -25.594 1 98 399 ILE A N 1
ATOM 3114 C CA . ILE A 1 399 ? -0.99 -34.062 -26.25 1 98 399 ILE A CA 1
ATOM 3115 C C . ILE A 1 399 ? -0.877 -34.25 -27.75 1 98 399 ILE A C 1
ATOM 3117 O O . ILE A 1 399 ? -1.475 -33.5 -28.531 1 98 399 ILE A O 1
ATOM 3121 N N . GLU A 1 400 ? -0.182 -35.25 -28.141 1 97.62 400 GLU A N 1
ATOM 3122 C CA . GLU A 1 400 ? -0.036 -35.531 -29.562 1 97.62 400 GLU A CA 1
ATOM 3123 C C . GLU A 1 400 ? -1.381 -35.875 -30.203 1 97.62 400 GLU A C 1
ATOM 3125 O O . GLU A 1 400 ? -1.652 -35.5 -31.344 1 97.62 400 GLU A O 1
ATOM 3130 N N . ARG A 1 401 ? -2.156 -36.562 -29.547 1 96.06 401 ARG A N 1
ATOM 3131 C CA . ARG A 1 401 ? -3.463 -36.969 -30.062 1 96.06 401 ARG A CA 1
ATOM 3132 C C . ARG A 1 401 ? -4.359 -35.75 -30.281 1 96.06 401 ARG A C 1
ATOM 3134 O O . ARG A 1 401 ? -5.156 -35.719 -31.219 1 96.06 401 ARG A O 1
ATOM 3141 N N . VAL A 1 402 ? -4.258 -34.844 -29.422 1 97.31 402 VAL A N 1
ATOM 3142 C CA . VAL A 1 402 ? -5.184 -33.719 -29.453 1 97.31 402 VAL A CA 1
ATOM 3143 C C . VAL A 1 402 ? -4.609 -32.594 -30.312 1 97.31 402 VAL A C 1
ATOM 3145 O O . VAL A 1 402 ? -5.336 -31.953 -31.078 1 97.31 402 VAL A O 1
ATOM 3148 N N . PHE A 1 403 ? -3.299 -32.344 -30.188 1 97.12 403 PHE A N 1
ATOM 3149 C CA . PHE A 1 403 ? -2.719 -31.172 -30.812 1 97.12 403 PHE A CA 1
ATOM 3150 C C . PHE A 1 403 ? -1.879 -31.562 -32.031 1 97.12 403 PHE A C 1
ATOM 3152 O O . PHE A 1 403 ? -1.468 -30.703 -32.812 1 97.12 403 PHE A O 1
ATOM 3159 N N . GLY A 1 404 ? -1.543 -32.781 -32.219 1 96.19 404 GLY A N 1
ATOM 3160 C CA . GLY A 1 404 ? -0.787 -33.219 -33.375 1 96.19 404 GLY A CA 1
ATOM 3161 C C . GLY A 1 404 ? 0.685 -32.875 -33.281 1 96.19 404 GLY A C 1
ATOM 3162 O O . GLY A 1 404 ? 1.374 -32.875 -34.312 1 96.19 404 GLY A O 1
ATOM 3163 N N . THR A 1 405 ? 1.15 -32.531 -32.125 1 95.12 405 THR A N 1
ATOM 3164 C CA . THR A 1 405 ? 2.549 -32.156 -31.984 1 95.12 405 THR A CA 1
ATOM 3165 C C . THR A 1 405 ? 3.143 -32.719 -30.703 1 95.12 405 THR A C 1
ATOM 3167 O O . THR A 1 405 ? 2.43 -32.938 -29.719 1 95.12 405 THR A O 1
ATOM 3170 N N . THR A 1 406 ? 4.418 -33 -30.781 1 94.5 406 THR A N 1
ATOM 3171 C CA . THR A 1 406 ? 5.141 -33.406 -29.578 1 94.5 406 THR A CA 1
ATOM 3172 C C . THR A 1 406 ? 5.289 -32.219 -28.625 1 94.5 406 THR A C 1
ATOM 3174 O O . THR A 1 406 ? 5.711 -31.141 -29.047 1 94.5 406 THR A O 1
ATOM 3177 N N . PRO A 1 407 ? 4.906 -32.375 -27.359 1 95.62 407 PRO A N 1
ATOM 3178 C CA . PRO A 1 407 ? 5.027 -31.25 -26.422 1 95.62 407 PRO A CA 1
ATOM 3179 C C . PRO A 1 407 ? 6.48 -30.922 -26.094 1 95.62 407 PRO A C 1
ATOM 3181 O O . PRO A 1 407 ? 7.359 -31.766 -26.219 1 95.62 407 PRO A O 1
ATOM 3184 N N . ASP A 1 408 ? 6.703 -29.703 -25.688 1 93.44 408 ASP A N 1
ATOM 3185 C CA . ASP A 1 408 ? 7.98 -29.344 -25.078 1 93.44 408 ASP A CA 1
ATOM 3186 C C . ASP A 1 408 ? 8.047 -29.812 -23.625 1 93.44 408 ASP A C 1
ATOM 3188 O O . ASP A 1 408 ? 7.047 -29.75 -22.906 1 93.44 408 ASP A O 1
ATOM 3192 N N . PHE A 1 409 ? 9.133 -30.359 -23.281 1 93.38 409 PHE A N 1
ATOM 3193 C CA . PHE A 1 409 ? 9.406 -30.656 -21.875 1 93.38 409 PHE A CA 1
ATOM 3194 C C . PHE A 1 409 ? 10.102 -29.469 -21.203 1 93.38 409 PHE A C 1
ATOM 3196 O O . PHE A 1 409 ? 11.219 -29.125 -21.562 1 93.38 409 PHE A O 1
ATOM 3203 N N . THR A 1 410 ? 9.461 -28.891 -20.219 1 93.19 410 THR A N 1
ATOM 3204 C CA . THR A 1 410 ? 9.93 -27.625 -19.672 1 93.19 410 THR A CA 1
ATOM 3205 C C . THR A 1 410 ? 10.047 -27.688 -18.156 1 93.19 410 THR A C 1
ATOM 3207 O O . THR A 1 410 ? 9.516 -28.594 -17.531 1 93.19 410 THR A O 1
ATOM 3210 N N . ARG A 1 411 ? 10.828 -26.797 -17.609 1 93.38 411 ARG A N 1
ATOM 3211 C CA . ARG A 1 411 ? 10.719 -26.391 -16.219 1 93.38 411 ARG A CA 1
ATOM 3212 C C . ARG A 1 411 ? 9.922 -25.094 -16.078 1 93.38 411 ARG A C 1
ATOM 3214 O O . ARG A 1 411 ? 9.477 -24.531 -17.078 1 93.38 411 ARG A O 1
ATOM 3221 N N . GLU A 1 412 ? 9.539 -24.797 -14.875 1 92.44 412 GLU A N 1
ATOM 3222 C CA . GLU A 1 412 ? 8.805 -23.562 -14.625 1 92.44 412 GLU A CA 1
ATOM 3223 C C . GLU A 1 412 ? 9.367 -22.812 -13.422 1 92.44 412 GLU A C 1
ATOM 3225 O O . GLU A 1 412 ? 9.812 -23.438 -12.453 1 92.44 412 GLU A O 1
ATOM 3230 N N . GLY A 1 413 ? 9.266 -21.5 -13.523 1 92.81 413 GLY A N 1
ATOM 3231 C CA . GLY A 1 413 ? 9.852 -20.656 -12.484 1 92.81 413 GLY A CA 1
ATOM 3232 C C . GLY A 1 413 ? 8.984 -20.562 -11.242 1 92.81 413 GLY A C 1
ATOM 3233 O O . GLY A 1 413 ? 9.461 -20.156 -10.18 1 92.81 413 GLY A O 1
ATOM 3234 N N . GLY A 1 414 ? 7.746 -20.922 -11.344 1 92.81 414 GLY A N 1
ATOM 3235 C CA . GLY A 1 414 ? 6.848 -20.875 -10.203 1 92.81 414 GLY A CA 1
ATOM 3236 C C . GLY A 1 414 ? 7.055 -22.016 -9.227 1 92.81 414 GLY A C 1
ATOM 3237 O O . GLY A 1 414 ? 7.965 -22.828 -9.398 1 92.81 414 GLY A O 1
ATOM 3238 N N . SER A 1 415 ? 6.293 -21.953 -8.148 1 93.31 415 SER A N 1
ATOM 3239 C CA . SER A 1 415 ? 6.402 -22.953 -7.094 1 93.31 415 SER A CA 1
ATOM 3240 C C . SER A 1 415 ? 5.047 -23.578 -6.781 1 93.31 415 SER A C 1
ATOM 3242 O O . SER A 1 415 ? 4.043 -22.875 -6.68 1 93.31 415 SER A O 1
ATOM 3244 N N . ILE A 1 416 ? 5.062 -24.844 -6.742 1 93.06 416 ILE A N 1
ATOM 3245 C CA . ILE A 1 416 ? 3.955 -25.625 -6.199 1 93.06 416 ILE A CA 1
ATOM 3246 C C . ILE A 1 416 ? 4.477 -26.609 -5.152 1 93.06 416 ILE A C 1
ATOM 3248 O O . ILE A 1 416 ? 4.539 -27.812 -5.395 1 93.06 416 ILE A O 1
ATOM 3252 N N . PRO A 1 417 ? 4.652 -26.141 -4.023 1 89.88 417 PRO A N 1
ATOM 3253 C CA . PRO A 1 417 ? 5.438 -26.859 -3.021 1 89.88 417 PRO A CA 1
ATOM 3254 C C . PRO A 1 417 ? 4.852 -28.234 -2.697 1 89.88 417 PRO A C 1
ATOM 3256 O O . PRO A 1 417 ? 5.598 -29.172 -2.396 1 89.88 417 PRO A O 1
ATOM 3259 N N . ILE A 1 418 ? 3.605 -28.422 -2.787 1 93.94 418 ILE A N 1
ATOM 3260 C CA . ILE A 1 418 ? 2.955 -29.672 -2.377 1 93.94 418 ILE A CA 1
ATOM 3261 C C . ILE A 1 418 ? 3.338 -30.797 -3.336 1 93.94 418 ILE A C 1
ATOM 3263 O O . ILE A 1 418 ? 3.129 -31.969 -3.035 1 93.94 418 ILE A O 1
ATOM 3267 N N . THR A 1 419 ? 3.875 -30.438 -4.508 1 95.75 419 THR A N 1
ATOM 3268 C CA . THR A 1 419 ? 4.273 -31.422 -5.512 1 95.75 419 THR A CA 1
ATOM 3269 C C . THR A 1 419 ? 5.262 -32.438 -4.926 1 95.75 419 THR A C 1
ATOM 3271 O O . THR A 1 419 ? 5.078 -33.625 -5.062 1 95.75 419 THR A O 1
ATOM 3274 N N . LEU A 1 420 ? 6.227 -31.938 -4.238 1 94.12 420 LEU A N 1
ATOM 3275 C CA . LEU A 1 420 ? 7.242 -32.812 -3.65 1 94.12 420 LEU A CA 1
ATOM 3276 C C . LEU A 1 420 ? 6.645 -33.688 -2.543 1 94.12 420 LEU A C 1
ATOM 3278 O O . LEU A 1 420 ? 7.004 -34.844 -2.402 1 94.12 420 LEU A O 1
ATOM 3282 N N . THR A 1 421 ? 5.797 -33.094 -1.761 1 94.75 421 THR A N 1
ATOM 3283 C CA . THR A 1 421 ? 5.145 -33.844 -0.683 1 94.75 421 THR A CA 1
ATOM 3284 C C . THR A 1 421 ? 4.34 -35 -1.237 1 94.75 421 THR A C 1
ATOM 3286 O O . THR A 1 421 ? 4.418 -36.125 -0.716 1 94.75 421 THR A O 1
ATOM 3289 N N . ILE A 1 422 ? 3.613 -34.719 -2.301 1 97 422 ILE A N 1
ATOM 3290 C CA . ILE A 1 422 ? 2.816 -35.75 -2.934 1 97 422 ILE A CA 1
ATOM 3291 C C . ILE A 1 422 ? 3.736 -36.844 -3.475 1 97 422 ILE A C 1
ATOM 3293 O O . ILE A 1 422 ? 3.484 -38.031 -3.273 1 97 422 ILE A O 1
ATOM 3297 N N . GLN A 1 423 ? 4.762 -36.469 -4.125 1 96.5 423 GLN A N 1
ATOM 3298 C CA . GLN A 1 423 ? 5.707 -37.406 -4.691 1 96.5 423 GLN A CA 1
ATOM 3299 C C . GLN A 1 423 ? 6.32 -38.281 -3.607 1 96.5 423 GLN A C 1
ATOM 3301 O O . GLN A 1 423 ? 6.387 -39.531 -3.76 1 96.5 423 GLN A O 1
ATOM 3306 N N . GLU A 1 424 ? 6.723 -37.719 -2.539 1 95.62 424 GLU A N 1
ATOM 3307 C CA . GLU A 1 424 ? 7.387 -38.438 -1.456 1 95.62 424 GLU A CA 1
ATOM 3308 C C . GLU A 1 424 ? 6.418 -39.375 -0.736 1 95.62 424 GLU A C 1
ATOM 3310 O O . GLU A 1 424 ? 6.758 -40.531 -0.441 1 95.62 424 GLU A O 1
ATOM 3315 N N . LEU A 1 425 ? 5.25 -38.938 -0.457 1 96.81 425 LEU A N 1
ATOM 3316 C CA . LEU A 1 425 ? 4.297 -39.719 0.334 1 96.81 425 LEU A CA 1
ATOM 3317 C C . LEU A 1 425 ? 3.723 -40.875 -0.481 1 96.81 425 LEU A C 1
ATOM 3319 O O . LEU A 1 425 ? 3.443 -41.938 0.063 1 96.81 425 LEU A O 1
ATOM 3323 N N . THR A 1 426 ? 3.549 -40.625 -1.773 1 96.75 426 THR A N 1
ATOM 3324 C CA . THR A 1 426 ? 2.965 -41.688 -2.605 1 96.75 426 THR A CA 1
ATOM 3325 C C . THR A 1 426 ? 4.051 -42.594 -3.158 1 96.75 426 THR A C 1
ATOM 3327 O O . THR A 1 426 ? 3.768 -43.719 -3.559 1 96.75 426 THR A O 1
ATOM 3330 N N . GLY A 1 427 ? 5.238 -42.031 -3.254 1 95.31 427 GLY A N 1
ATOM 3331 C CA . GLY A 1 427 ? 6.324 -42.781 -3.867 1 95.31 427 GLY A CA 1
ATOM 3332 C C . GLY A 1 427 ? 6.152 -42.969 -5.363 1 95.31 427 GLY A C 1
ATOM 3333 O O . GLY A 1 427 ? 6.738 -43.875 -5.957 1 95.31 427 GLY A O 1
ATOM 3334 N N . SER A 1 428 ? 5.336 -42.219 -5.965 1 95 428 SER A N 1
ATOM 3335 C CA . SER A 1 428 ? 4.996 -42.344 -7.375 1 95 428 SER A CA 1
ATOM 3336 C C . SER A 1 428 ? 5.375 -41.094 -8.156 1 95 428 SER A C 1
ATOM 3338 O O . SER A 1 428 ? 5.555 -40.031 -7.574 1 95 428 SER A O 1
ATOM 3340 N N . PRO A 1 429 ? 5.52 -41.25 -9.438 1 96.19 429 PRO A N 1
ATOM 3341 C CA . PRO A 1 429 ? 5.871 -40.094 -10.258 1 96.19 429 PRO A CA 1
ATOM 3342 C C . PRO A 1 429 ? 4.762 -39.062 -10.312 1 96.19 429 PRO A C 1
ATOM 3344 O O . PRO A 1 429 ? 3.58 -39.406 -10.352 1 96.19 429 PRO A O 1
ATOM 3347 N N . VAL A 1 430 ? 5.246 -37.812 -10.383 1 97.25 430 VAL A N 1
ATOM 3348 C CA . VAL A 1 430 ? 4.348 -36.656 -10.555 1 97.25 430 VAL A CA 1
ATOM 3349 C C . VAL A 1 430 ? 4.641 -35.969 -11.883 1 97.25 430 VAL A C 1
ATOM 3351 O O . VAL A 1 430 ? 5.801 -35.844 -12.273 1 97.25 430 VAL A O 1
ATOM 3354 N N . MET A 1 431 ? 3.631 -35.625 -12.602 1 97.94 431 MET A N 1
ATOM 3355 C CA . MET A 1 431 ? 3.744 -34.844 -13.828 1 97.94 431 MET A CA 1
ATOM 3356 C C . MET 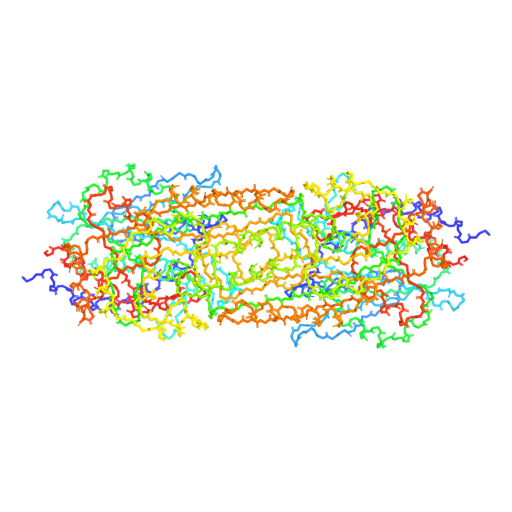A 1 431 ? 2.912 -33.594 -13.734 1 97.94 431 MET A C 1
ATOM 3358 O O . MET A 1 431 ? 1.789 -33.594 -13.227 1 97.94 431 MET A O 1
ATOM 3362 N N . LEU A 1 432 ? 3.482 -32.469 -14.18 1 98.06 432 LEU A N 1
ATOM 3363 C CA . LEU A 1 432 ? 2.678 -31.281 -14.391 1 98.06 432 LEU A CA 1
ATOM 3364 C C . LEU A 1 432 ? 2.191 -31.203 -15.836 1 98.06 432 LEU A C 1
ATOM 3366 O O . LEU A 1 432 ? 3 -31.188 -16.766 1 98.06 432 LEU A O 1
ATOM 3370 N N . LEU A 1 433 ? 0.915 -31.219 -15.984 1 98.25 433 LEU A N 1
ATOM 3371 C CA . LEU A 1 433 ? 0.252 -31.188 -17.281 1 98.25 433 LEU A CA 1
ATOM 3372 C C . LEU A 1 433 ? -0.566 -29.906 -17.453 1 98.25 433 LEU A C 1
ATOM 3374 O O . LEU A 1 433 ? -1.781 -29.906 -17.234 1 98.25 433 LEU A O 1
ATOM 3378 N N . PRO A 1 434 ? 0.124 -28.797 -17.922 1 97.5 434 PRO A N 1
ATOM 3379 C CA . PRO A 1 434 ? -0.58 -27.516 -18.031 1 97.5 434 PRO A CA 1
ATOM 3380 C C . PRO A 1 434 ? -1.586 -27.5 -19.188 1 97.5 434 PRO A C 1
ATOM 3382 O O . PRO A 1 434 ? -1.33 -28.078 -20.234 1 97.5 434 PRO A O 1
ATOM 3385 N N . ILE A 1 435 ? -2.682 -26.766 -18.922 1 97.19 435 ILE A N 1
ATOM 3386 C CA . ILE A 1 435 ? -3.633 -26.578 -20.016 1 97.19 435 ILE A CA 1
ATOM 3387 C C . ILE A 1 435 ? -3.771 -25.078 -20.312 1 97.19 435 ILE A C 1
ATOM 3389 O O . ILE A 1 435 ? -4.465 -24.688 -21.25 1 97.19 435 ILE A O 1
ATOM 3393 N N . GLY A 1 436 ? -3.168 -24.219 -19.516 1 96.19 436 GLY A N 1
ATOM 3394 C CA . GLY A 1 436 ? -3.18 -22.781 -19.766 1 96.19 436 GLY A CA 1
ATOM 3395 C C . GLY A 1 436 ? -2.035 -22.328 -20.656 1 96.19 436 GLY A C 1
ATOM 3396 O O . GLY A 1 436 ? -1.066 -23.062 -20.859 1 96.19 436 GLY A O 1
ATOM 3397 N N . ALA A 1 437 ? -2.168 -21.109 -21.141 1 95.19 437 ALA A N 1
ATOM 3398 C CA . ALA A 1 437 ? -1.173 -20.531 -22.047 1 95.19 437 ALA A CA 1
ATOM 3399 C C . ALA A 1 437 ? -0.317 -19.5 -21.344 1 95.19 437 ALA A C 1
ATOM 3401 O O . ALA A 1 437 ? -0.599 -19.125 -20.203 1 95.19 437 ALA A O 1
ATOM 3402 N N . SER A 1 438 ? 0.759 -19.062 -22.016 1 92.69 438 SER A N 1
ATOM 3403 C CA . SER A 1 438 ? 1.741 -18.156 -21.438 1 92.69 438 SER A CA 1
ATOM 3404 C C . SER A 1 438 ? 1.144 -16.781 -21.188 1 92.69 438 SER A C 1
ATOM 3406 O O . SER A 1 438 ? 1.626 -16.031 -20.328 1 92.69 438 SER A O 1
ATOM 3408 N N . ASP A 1 439 ? 0.1 -16.438 -21.859 1 92.56 439 ASP A N 1
ATOM 3409 C CA . ASP A 1 439 ? -0.442 -15.078 -21.766 1 92.56 439 ASP A CA 1
ATOM 3410 C C . ASP A 1 439 ? -1.684 -15.055 -20.875 1 92.56 439 ASP A C 1
ATOM 3412 O O . ASP A 1 439 ? -2.506 -14.141 -20.969 1 92.56 439 ASP A O 1
ATOM 3416 N N . ASP A 1 440 ? -1.884 -16.109 -20.062 1 95.81 440 ASP A N 1
ATOM 3417 C CA . ASP A 1 440 ? -3.068 -16.203 -19.219 1 95.81 440 ASP A CA 1
ATOM 3418 C C . ASP A 1 440 ? -2.98 -15.227 -18.047 1 95.81 440 ASP A C 1
ATOM 3420 O O . ASP A 1 440 ? -3.994 -14.906 -17.422 1 95.81 440 ASP A O 1
ATOM 3424 N N . MET A 1 441 ? -1.802 -14.797 -17.688 1 92.19 441 MET A N 1
ATOM 3425 C CA . MET A 1 441 ? -1.544 -13.727 -16.734 1 92.19 441 MET A CA 1
ATOM 3426 C C . MET A 1 441 ? -2.033 -14.109 -15.336 1 92.19 441 MET A C 1
ATOM 3428 O O . MET A 1 441 ? -2.768 -13.344 -14.703 1 92.19 441 MET A O 1
ATOM 3432 N N . ALA A 1 442 ? -1.6 -15.312 -14.883 1 93.12 442 ALA A N 1
ATOM 3433 C CA . ALA A 1 442 ? -1.85 -15.711 -13.5 1 93.12 442 ALA A CA 1
ATOM 3434 C C . ALA A 1 442 ? -1.252 -14.703 -12.523 1 93.12 442 ALA A C 1
ATOM 3436 O O . ALA A 1 442 ? -0.163 -14.172 -12.758 1 93.12 442 ALA A O 1
ATOM 3437 N N . HIS A 1 443 ? -1.937 -14.398 -11.383 1 92.25 443 HIS A N 1
ATOM 3438 C CA . HIS A 1 443 ? -1.517 -13.484 -10.328 1 92.25 443 HIS A CA 1
ATOM 3439 C C . HIS A 1 443 ? -1.604 -12.031 -10.781 1 92.25 443 HIS A C 1
ATOM 3441 O O . HIS A 1 443 ? -1.321 -11.117 -10.008 1 92.25 443 HIS A O 1
ATOM 3447 N N . SER A 1 444 ? -2.053 -11.797 -12.031 1 93.81 444 SER A N 1
ATOM 3448 C CA . SER A 1 444 ? -2.057 -10.461 -12.617 1 93.81 444 SER A CA 1
ATOM 3449 C C . SER A 1 444 ? -3.479 -9.984 -12.898 1 93.81 444 SER A C 1
ATOM 3451 O O . SER A 1 444 ? -4.434 -10.758 -12.773 1 93.81 444 SER A O 1
ATOM 3453 N N . GLN A 1 445 ? -3.523 -8.68 -13.242 1 94.69 445 GLN A N 1
ATOM 3454 C CA . GLN A 1 445 ? -4.785 -8.18 -13.773 1 94.69 445 GLN A CA 1
ATOM 3455 C C . GLN A 1 445 ? -5.152 -8.883 -15.078 1 94.69 445 GLN A C 1
ATOM 3457 O O . GLN A 1 445 ? -4.273 -9.344 -15.812 1 94.69 445 GLN A O 1
ATOM 3462 N N . ASN A 1 446 ? -6.453 -9.016 -15.242 1 96 446 ASN A N 1
ATOM 3463 C CA . ASN A 1 446 ? -6.996 -9.562 -16.484 1 96 446 ASN A CA 1
ATOM 3464 C C . ASN A 1 446 ? -6.535 -11 -16.703 1 96 446 ASN A C 1
ATOM 3466 O O . ASN A 1 446 ? -6.227 -11.391 -17.828 1 96 446 ASN A O 1
ATOM 3470 N N . GLU A 1 447 ? -6.391 -11.695 -15.602 1 97.19 447 GLU A N 1
ATOM 3471 C CA . GLU A 1 447 ? -6.207 -13.133 -15.711 1 97.19 447 GLU A CA 1
ATOM 3472 C C . GLU A 1 447 ? -7.301 -13.766 -16.562 1 97.19 447 GLU A C 1
ATOM 3474 O O . GLU A 1 447 ? -8.469 -13.383 -16.484 1 97.19 447 GLU A O 1
ATOM 3479 N N . LYS A 1 448 ? -6.844 -14.719 -17.438 1 98.06 448 LYS A N 1
ATOM 3480 C CA . LYS A 1 448 ? -7.812 -15.352 -18.328 1 98.06 448 LYS A CA 1
ATOM 3481 C C . LYS A 1 448 ? -7.383 -16.766 -18.688 1 98.06 448 LYS A C 1
ATOM 3483 O O . LYS A 1 448 ? -6.246 -17.172 -18.422 1 98.06 448 LYS A O 1
ATOM 3488 N N . LEU A 1 449 ? -8.344 -17.531 -19.109 1 98.44 449 LEU A N 1
ATOM 3489 C CA . LEU A 1 449 ? -8.133 -18.812 -19.766 1 98.44 449 LEU A CA 1
ATOM 3490 C C . LEU A 1 449 ? -8.734 -18.828 -21.172 1 98.44 449 LEU A C 1
ATOM 3492 O O . LEU A 1 449 ? -9.922 -18.562 -21.344 1 98.44 449 LEU A O 1
ATOM 3496 N N . ASN A 1 450 ? -7.883 -19.125 -22.172 1 98.12 450 ASN A N 1
ATOM 3497 C CA . ASN A 1 450 ? -8.453 -19.219 -23.5 1 98.12 450 ASN A CA 1
ATOM 3498 C C . ASN A 1 450 ? -9.469 -20.359 -23.594 1 98.12 450 ASN A C 1
ATOM 3500 O O . ASN A 1 450 ? -9.211 -21.469 -23.141 1 98.12 450 ASN A O 1
ATOM 3504 N N . ARG A 1 451 ? -10.602 -20.031 -24.188 1 98.12 451 ARG A N 1
ATOM 3505 C CA . ARG A 1 451 ? -11.602 -21.078 -24.344 1 98.12 451 ARG A CA 1
ATOM 3506 C C . ARG A 1 451 ? -11.023 -22.281 -25.078 1 98.12 451 ARG A C 1
ATOM 3508 O O . ARG A 1 451 ? -11.312 -23.438 -24.734 1 98.12 451 ARG A O 1
ATOM 3515 N N . GLU A 1 452 ? -10.234 -22.016 -26.094 1 97.94 452 GLU A N 1
ATOM 3516 C CA . GLU A 1 452 ? -9.602 -23.109 -26.828 1 97.94 452 GLU A CA 1
ATOM 3517 C C . GLU A 1 452 ? -8.742 -23.969 -25.922 1 97.94 452 GLU A C 1
ATOM 3519 O O . GLU A 1 452 ? -8.781 -25.203 -26 1 97.94 452 GLU A O 1
ATOM 3524 N N . ASN A 1 453 ? -7.941 -23.297 -25.109 1 98.25 453 ASN A N 1
ATOM 3525 C CA . ASN A 1 453 ? -7.129 -24.031 -24.141 1 98.25 453 ASN A CA 1
ATOM 3526 C C . ASN A 1 453 ? -7.992 -24.828 -23.172 1 98.25 453 ASN A C 1
ATOM 3528 O O . ASN A 1 453 ? -7.641 -25.953 -22.812 1 98.25 453 ASN A O 1
ATOM 3532 N N . PHE A 1 454 ? -9.094 -24.25 -22.766 1 98.5 454 PHE A N 1
ATOM 3533 C CA . PHE A 1 454 ? -10 -24.922 -21.844 1 98.5 454 PHE A CA 1
ATOM 3534 C C . PHE A 1 454 ? -10.609 -26.172 -22.484 1 98.5 454 PHE A C 1
ATOM 3536 O O . PHE A 1 454 ? -10.555 -27.25 -21.906 1 98.5 454 PHE A O 1
ATOM 3543 N N . VAL A 1 455 ? -11.055 -26.047 -23.656 1 98.5 455 VAL A N 1
ATOM 3544 C CA . VAL A 1 455 ? -11.75 -27.125 -24.359 1 98.5 455 VAL A CA 1
ATOM 3545 C C . VAL A 1 455 ? -10.742 -28.188 -24.766 1 98.5 455 VAL A C 1
ATOM 3547 O O . VAL A 1 455 ? -10.93 -29.375 -24.484 1 98.5 455 VAL A O 1
ATOM 3550 N N . LYS A 1 456 ? -9.719 -27.812 -25.422 1 98.31 456 LYS A N 1
ATOM 3551 C CA . LYS A 1 456 ? -8.719 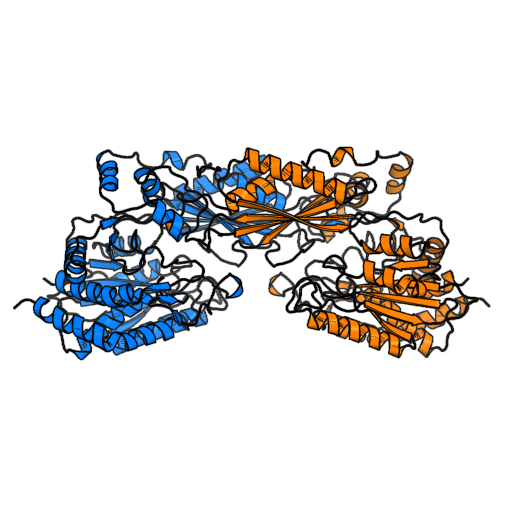-28.797 -25.844 1 98.31 456 LYS A CA 1
ATOM 3552 C C . LYS A 1 456 ? -7.984 -29.391 -24.641 1 98.31 456 LYS A C 1
ATOM 3554 O O . LYS A 1 456 ? -7.52 -30.531 -24.688 1 98.31 456 LYS A O 1
ATOM 3559 N N . GLY A 1 457 ? -7.875 -28.531 -23.641 1 98.44 457 GLY A N 1
ATOM 3560 C CA . GLY A 1 457 ? -7.316 -29.062 -22.406 1 98.44 457 GLY A CA 1
ATOM 3561 C C . GLY A 1 457 ? -8.109 -30.219 -21.844 1 98.44 457 GLY A C 1
ATOM 3562 O O . GLY A 1 457 ? -7.535 -31.219 -21.391 1 98.44 457 GLY A O 1
ATOM 3563 N N . MET A 1 458 ? -9.445 -30.094 -21.859 1 98.62 458 MET A N 1
ATOM 3564 C CA . MET A 1 458 ? -10.305 -31.203 -21.438 1 98.62 458 MET A CA 1
ATOM 3565 C C . MET A 1 458 ? -10.039 -32.438 -22.281 1 98.62 458 MET A C 1
ATOM 3567 O O . MET A 1 458 ? -10 -33.562 -21.766 1 98.62 458 MET A O 1
ATOM 3571 N N . LYS A 1 459 ? -9.859 -32.25 -23.531 1 98.56 459 LYS A N 1
ATOM 3572 C CA . LYS A 1 459 ? -9.57 -33.344 -24.438 1 98.56 459 LYS A CA 1
ATOM 3573 C C . LYS A 1 459 ? -8.242 -34 -24.094 1 98.56 459 LYS A C 1
ATOM 3575 O O . LYS A 1 459 ? -8.125 -35.25 -24.109 1 98.56 459 LYS A O 1
ATOM 3580 N N . VAL A 1 460 ? -7.27 -33.219 -23.797 1 98.56 460 VAL A N 1
ATOM 3581 C CA . VAL A 1 460 ? -5.957 -33.719 -23.422 1 98.56 460 VAL A CA 1
ATOM 3582 C C . VAL A 1 460 ? -6.074 -34.531 -22.125 1 98.56 460 VAL A C 1
ATOM 3584 O O . VAL A 1 460 ? -5.512 -35.625 -22.031 1 98.56 460 VAL A O 1
ATOM 3587 N N . LEU A 1 461 ? -6.762 -33.969 -21.141 1 98.62 461 LEU A N 1
ATOM 3588 C CA . LEU A 1 461 ? -6.926 -34.656 -19.875 1 98.62 461 LEU A CA 1
ATOM 3589 C C . LEU A 1 461 ? -7.633 -36 -20.062 1 98.62 461 LEU A C 1
ATOM 3591 O O . LEU A 1 461 ? -7.238 -37 -19.469 1 98.62 461 LEU A O 1
ATOM 3595 N N . ALA A 1 462 ? -8.656 -36.031 -20.906 1 98.06 462 ALA A N 1
ATOM 3596 C CA . ALA A 1 462 ? -9.359 -37.281 -21.219 1 98.06 462 ALA A CA 1
ATOM 3597 C C . ALA A 1 462 ? -8.43 -38.281 -21.891 1 98.06 462 ALA A C 1
ATOM 3599 O O . ALA A 1 462 ? -8.367 -39.438 -21.484 1 98.06 462 ALA A O 1
ATOM 3600 N N . ALA A 1 463 ? -7.758 -37.812 -22.891 1 97.88 463 ALA A N 1
ATOM 3601 C CA . ALA A 1 463 ? -6.832 -38.688 -23.609 1 97.88 463 ALA A CA 1
ATOM 3602 C C . ALA A 1 463 ? -5.77 -39.25 -22.656 1 97.88 463 ALA A C 1
ATOM 3604 O O . ALA A 1 463 ? -5.387 -40.406 -22.766 1 97.88 463 ALA A O 1
ATOM 3605 N N . TYR A 1 464 ? -5.254 -38.438 -21.797 1 98.12 464 TYR A N 1
ATOM 3606 C CA . TYR A 1 464 ? -4.238 -38.812 -20.828 1 98.12 464 TYR A CA 1
ATOM 3607 C C . TYR A 1 464 ? -4.723 -39.969 -19.953 1 98.12 464 TYR A C 1
ATOM 3609 O O . TYR A 1 464 ? -3.986 -40.938 -19.719 1 98.12 464 TYR A O 1
ATOM 3617 N N . LEU A 1 465 ? -5.961 -39.875 -19.484 1 97.56 465 LEU A N 1
ATOM 3618 C CA . LEU A 1 465 ? -6.535 -40.906 -18.656 1 97.56 465 LEU A CA 1
ATOM 3619 C C . LEU A 1 465 ? -6.547 -42.25 -19.406 1 97.56 465 LEU A C 1
ATOM 3621 O O . LEU A 1 465 ? -6.23 -43.281 -18.844 1 97.56 465 LEU A O 1
ATOM 3625 N N . PHE A 1 466 ? -6.867 -42.219 -20.672 1 96.25 466 PHE A N 1
ATOM 3626 C CA . PHE A 1 466 ? -6.93 -43.406 -21.469 1 96.25 466 PHE A CA 1
ATOM 3627 C C . PHE A 1 466 ? -5.531 -43.938 -21.781 1 96.25 466 PHE A C 1
ATOM 3629 O O . PHE A 1 466 ? -5.289 -45.156 -21.781 1 96.25 466 PHE A O 1
ATOM 3636 N N . GLU A 1 467 ? -4.668 -43 -22.047 1 95.62 467 GLU A N 1
ATOM 3637 C CA . GLU A 1 467 ? -3.287 -43.375 -22.328 1 95.62 467 GLU A CA 1
ATOM 3638 C C . GLU A 1 467 ? -2.629 -44 -21.109 1 95.62 467 GLU A C 1
ATOM 3640 O O . GLU A 1 467 ? -1.81 -44.938 -21.25 1 95.62 467 GLU A O 1
ATOM 3645 N N . LEU A 1 468 ? -2.928 -43.531 -19.969 1 94.88 468 LEU A N 1
ATOM 3646 C CA . LEU A 1 468 ? -2.355 -44.062 -18.719 1 94.88 468 LEU A CA 1
ATOM 3647 C C . LEU A 1 468 ? -2.814 -45.5 -18.469 1 94.88 468 LEU A C 1
ATOM 3649 O O . LEU A 1 468 ? -2.084 -46.281 -17.875 1 94.88 468 LEU A O 1
ATOM 3653 N N . GLY A 1 469 ? -4.008 -45.875 -18.828 1 90.31 469 GLY A N 1
ATOM 3654 C CA . GLY A 1 469 ? -4.555 -47.219 -18.641 1 90.31 469 GLY A CA 1
ATOM 3655 C C . GLY A 1 469 ? -4.066 -48.188 -19.672 1 90.31 469 GLY A C 1
ATOM 3656 O O . GLY A 1 469 ? -4.242 -49.406 -19.5 1 90.31 469 GLY A O 1
ATOM 3657 N N . ALA A 1 470 ? -3.543 -47.75 -20.703 1 81.44 470 ALA A N 1
ATOM 3658 C CA . ALA A 1 470 ? -3.078 -48.656 -21.766 1 81.44 470 ALA A CA 1
ATOM 3659 C C . ALA A 1 470 ? -1.704 -49.219 -21.438 1 81.44 470 ALA A C 1
ATOM 3661 O O . ALA A 1 470 ? -0.943 -48.625 -20.672 1 81.44 470 ALA A O 1
ATOM 3662 N N . MET B 1 1 ? -16.656 50.938 30.891 1 38 1 MET B N 1
ATOM 3663 C CA . MET B 1 1 ? -16.438 49.594 31.391 1 38 1 MET B CA 1
ATOM 3664 C C . MET B 1 1 ? -16.156 48.625 30.234 1 38 1 MET B C 1
ATOM 3666 O O . MET B 1 1 ? -17 48.438 29.359 1 38 1 MET B O 1
ATOM 3670 N N . GLY B 1 2 ? -14.969 48.406 29.797 1 54.66 2 GLY B N 1
ATOM 3671 C CA . GLY B 1 2 ? -14.445 48.062 28.484 1 54.66 2 GLY B CA 1
ATOM 3672 C C . GLY B 1 2 ? -14.977 46.75 27.969 1 54.66 2 GLY B C 1
ATOM 3673 O O . GLY B 1 2 ? -15.664 46.031 28.688 1 54.66 2 GLY B O 1
ATOM 3674 N N . HIS B 1 3 ? -15.133 46.562 26.672 1 66.25 3 HIS B N 1
ATOM 3675 C CA . HIS B 1 3 ? -15.609 45.375 25.969 1 66.25 3 HIS B CA 1
ATOM 3676 C C . HIS B 1 3 ? -15.141 44.094 26.672 1 66.25 3 HIS B C 1
ATOM 3678 O O . HIS B 1 3 ? -15.789 43.062 26.562 1 66.25 3 HIS B O 1
ATOM 3684 N N . LEU B 1 4 ? -14.383 44.219 27.672 1 75.38 4 LEU B N 1
ATOM 3685 C CA . LEU B 1 4 ? -13.797 43.062 28.328 1 75.38 4 LEU B CA 1
ATOM 3686 C C . LEU B 1 4 ? -14.641 42.625 29.516 1 75.38 4 LEU B C 1
ATOM 3688 O O . LEU B 1 4 ? -14.5 41.5 30 1 75.38 4 LEU B O 1
ATOM 3692 N N . GLU B 1 5 ? -15.539 43.469 29.844 1 79.44 5 GLU B N 1
ATOM 3693 C CA . GLU B 1 5 ? -16.391 43.156 31 1 79.44 5 GLU B CA 1
ATOM 3694 C C . GLU B 1 5 ? -17.328 42 30.688 1 79.44 5 GLU B C 1
ATOM 3696 O O . GLU B 1 5 ? -17.766 41.281 31.609 1 79.44 5 GLU B O 1
ATOM 3701 N N . HIS B 1 6 ? -17.531 41.781 29.422 1 88.5 6 HIS B N 1
ATOM 3702 C CA . HIS B 1 6 ? -18.484 40.781 28.984 1 88.5 6 HIS B CA 1
ATOM 3703 C C . HIS B 1 6 ? -17.828 39.406 28.922 1 88.5 6 HIS B C 1
ATOM 3705 O O . HIS B 1 6 ? -18.531 38.375 28.812 1 88.5 6 HIS B O 1
ATOM 3711 N N . LEU B 1 7 ? -16.594 39.312 29.125 1 93.38 7 LEU B N 1
ATOM 3712 C CA . LEU B 1 7 ? -15.859 38.094 28.859 1 93.38 7 LEU B CA 1
ATOM 3713 C C . LEU B 1 7 ? -16.219 37.031 29.891 1 93.38 7 LEU B C 1
ATOM 3715 O O . LEU B 1 7 ? -16.312 35.844 29.547 1 93.38 7 LEU B O 1
ATOM 3719 N N . ASN B 1 8 ? -16.391 37.469 31.078 1 94.25 8 ASN B N 1
ATOM 3720 C CA . ASN B 1 8 ? -16.734 36.5 32.094 1 94.25 8 ASN B CA 1
ATOM 3721 C C . ASN B 1 8 ? -18.062 35.812 31.812 1 94.25 8 ASN B C 1
ATOM 3723 O O . ASN B 1 8 ? -18.219 34.594 32.031 1 94.25 8 ASN B O 1
ATOM 3727 N N . GLU B 1 9 ? -18.969 36.594 31.359 1 95.94 9 GLU B N 1
ATOM 3728 C CA . GLU B 1 9 ? -20.266 36.031 30.984 1 95.94 9 GLU B CA 1
ATOM 3729 C C . GLU B 1 9 ? -20.141 35.094 29.797 1 95.94 9 GLU B C 1
ATOM 3731 O O . GLU B 1 9 ? -20.812 34.062 29.75 1 95.94 9 GLU B O 1
AT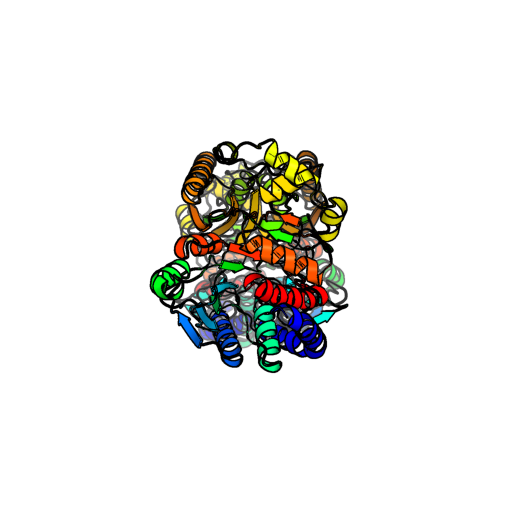OM 3736 N N . VAL B 1 10 ? -19.359 35.469 28.891 1 97.12 10 VAL B N 1
ATOM 3737 C CA . VAL B 1 10 ? -19.125 34.656 27.703 1 97.12 10 VAL B CA 1
ATOM 3738 C C . VAL B 1 10 ? -18.469 33.344 28.125 1 97.12 10 VAL B C 1
ATOM 3740 O O . VAL B 1 10 ? -18.891 32.281 27.672 1 97.12 10 VAL B O 1
ATOM 3743 N N . PHE B 1 11 ? -17.469 33.375 29.047 1 97.94 11 PHE B N 1
ATOM 3744 C CA . PHE B 1 11 ? -16.766 32.188 29.516 1 97.94 11 PHE B CA 1
ATOM 3745 C C . PHE B 1 11 ? -17.719 31.25 30.219 1 97.94 11 PHE B C 1
ATOM 3747 O O . PHE B 1 11 ? -17.688 30.031 29.984 1 97.94 11 PHE B O 1
ATOM 3754 N N . LYS B 1 12 ? -18.562 31.812 31.016 1 97.69 12 LYS B N 1
ATOM 3755 C CA . LYS B 1 12 ? -19.547 31.016 31.734 1 97.69 12 LYS B CA 1
ATOM 3756 C C . LYS B 1 12 ? -20.516 30.328 30.781 1 97.69 12 LYS B C 1
ATOM 3758 O O . LYS B 1 12 ? -20.844 29.156 30.953 1 97.69 12 LYS B O 1
ATOM 3763 N N . ALA B 1 13 ? -20.953 31.047 29.797 1 98.12 13 ALA B N 1
ATOM 3764 C CA . ALA B 1 13 ? -21.891 30.5 28.828 1 98.12 13 ALA B CA 1
ATOM 3765 C C . ALA B 1 13 ? -21.25 29.375 28.031 1 98.12 13 ALA B C 1
ATOM 3767 O O . ALA B 1 13 ? -21.922 28.406 27.672 1 98.12 13 ALA B O 1
ATOM 3768 N N . ILE B 1 14 ? -20 29.516 27.703 1 98.19 14 ILE B N 1
ATOM 3769 C CA . ILE B 1 14 ? -19.281 28.453 27 1 98.19 14 ILE B CA 1
ATOM 3770 C C . ILE B 1 14 ? -19.25 27.188 27.859 1 98.19 14 ILE B C 1
ATOM 3772 O O . ILE B 1 14 ? -19.531 26.094 27.359 1 98.19 14 ILE B O 1
ATOM 3776 N N . ASP B 1 15 ? -18.969 27.359 29.125 1 98.19 15 ASP B N 1
ATOM 3777 C CA . ASP B 1 15 ? -18.922 26.219 30.031 1 98.19 15 ASP B CA 1
ATOM 3778 C C . ASP B 1 15 ? -20.281 25.531 30.125 1 98.19 15 ASP B C 1
ATOM 3780 O O . ASP B 1 15 ? -20.359 24.297 30.141 1 98.19 15 ASP B O 1
ATOM 3784 N N . GLU B 1 16 ? -21.25 26.297 30.125 1 98.06 16 GLU B N 1
ATOM 3785 C CA . GLU B 1 16 ? -22.594 25.797 30.359 1 98.06 16 GLU B CA 1
ATOM 3786 C C . GLU B 1 16 ? -23.172 25.125 29.109 1 98.06 16 GLU B C 1
ATOM 3788 O O . GLU B 1 16 ? -24.094 24.328 29.188 1 98.06 16 GLU B O 1
ATOM 3793 N N . ASN B 1 17 ? -22.609 25.453 27.984 1 98.06 17 ASN B N 1
ATOM 3794 C CA . ASN B 1 17 ? -23.188 24.969 26.734 1 98.06 17 ASN B CA 1
ATOM 3795 C C . ASN B 1 17 ? -22.203 24.078 25.969 1 98.06 17 ASN B C 1
ATOM 3797 O O . ASN B 1 17 ? -22.391 23.812 24.781 1 98.06 17 ASN B O 1
ATOM 3801 N N . GLN B 1 18 ? -21.156 23.641 26.578 1 97.44 18 GLN B N 1
ATOM 3802 C CA . GLN B 1 18 ? -20.062 22.953 25.891 1 97.44 18 GLN B CA 1
ATOM 3803 C C . GLN B 1 18 ? -20.578 21.672 25.234 1 97.44 18 GLN B C 1
ATOM 3805 O O . GLN B 1 18 ? -20.078 21.281 24.172 1 97.44 18 GLN B O 1
ATOM 3810 N N . GLU B 1 19 ? -21.688 21 25.719 1 98.25 19 GLU B N 1
ATOM 3811 C CA . GLU B 1 19 ? -22.203 19.781 25.109 1 98.25 19 GLU B CA 1
ATOM 3812 C C . GLU B 1 19 ? -22.75 20.047 23.719 1 98.25 19 GLU B C 1
ATOM 3814 O O . GLU B 1 19 ? -22.641 19.203 22.828 1 98.25 19 GLU B O 1
ATOM 3819 N N . GLU B 1 20 ? -23.344 21.156 23.578 1 98 20 GLU B N 1
ATOM 3820 C CA . GLU B 1 20 ? -23.859 21.547 22.266 1 98 20 GLU B CA 1
ATOM 3821 C C . GLU B 1 20 ? -22.75 21.609 21.219 1 98 20 GLU B C 1
ATOM 3823 O O . GLU B 1 20 ? -22.938 21.203 20.078 1 98 20 GLU B O 1
ATOM 3828 N N . PHE B 1 21 ? -21.703 22.078 21.641 1 98.06 21 PHE B N 1
ATOM 3829 C CA . PHE B 1 21 ? -20.609 22.297 20.703 1 98.06 21 PHE B CA 1
ATOM 3830 C C . PHE B 1 21 ? -19.875 20.984 20.406 1 98.06 21 PHE B C 1
ATOM 3832 O O . PHE B 1 21 ? -19.375 20.781 19.297 1 98.06 21 PHE B O 1
ATOM 3839 N N . VAL B 1 22 ? -19.828 20.078 21.375 1 98.56 22 VAL B N 1
ATOM 3840 C CA . VAL B 1 22 ? -19.312 18.734 21.125 1 98.56 22 VAL B CA 1
ATOM 3841 C C . VAL B 1 22 ? -20.203 18.016 20.109 1 98.56 22 VAL B C 1
ATOM 3843 O O . VAL B 1 22 ? -19.703 17.297 19.25 1 98.56 22 VAL B O 1
ATOM 3846 N N . GLU B 1 23 ? -21.469 18.266 20.172 1 98.44 23 GLU B N 1
ATOM 3847 C CA . GLU B 1 23 ? -22.391 17.656 19.219 1 98.44 23 GLU B CA 1
ATOM 3848 C C . GLU B 1 23 ? -22.203 18.219 17.828 1 98.44 23 GLU B C 1
ATOM 3850 O O . GLU B 1 23 ? -22.375 17.516 16.828 1 98.44 23 GLU B O 1
ATOM 3855 N N . LEU B 1 24 ? -21.969 19.5 17.766 1 98.12 24 LEU B N 1
ATOM 3856 C CA . LEU B 1 24 ? -21.672 20.109 16.469 1 98.12 24 LEU B CA 1
ATOM 3857 C C . LEU B 1 24 ? -20.406 19.484 15.859 1 98.12 24 LEU B C 1
ATOM 3859 O O . LEU B 1 24 ? -20.344 19.25 14.656 1 98.12 24 LEU B O 1
ATOM 3863 N N . LEU B 1 25 ? -19.406 19.328 16.734 1 98.69 25 LEU B N 1
ATOM 3864 C CA . LEU B 1 25 ? -18.172 18.688 16.281 1 98.69 25 LEU B CA 1
ATOM 3865 C C . LEU B 1 25 ? -18.438 17.266 15.805 1 98.69 25 LEU B C 1
ATOM 3867 O O . LEU B 1 25 ? -17.859 16.812 14.82 1 98.69 25 LEU B O 1
ATOM 3871 N N . ARG B 1 26 ? -19.328 16.547 16.484 1 98.56 26 ARG B N 1
ATOM 3872 C CA . ARG B 1 26 ? -19.703 15.18 16.109 1 98.56 26 ARG B CA 1
ATOM 3873 C C . ARG B 1 26 ? -20.312 15.148 14.719 1 98.56 26 ARG B C 1
ATOM 3875 O O . ARG B 1 26 ? -19.953 14.305 13.891 1 98.56 26 ARG B O 1
ATOM 3882 N N . GLU B 1 27 ? -21.219 16.078 14.422 1 98.44 27 GLU B N 1
ATOM 3883 C CA . GLU B 1 27 ? -21.828 16.156 13.102 1 98.44 27 GLU B CA 1
ATOM 3884 C C . GLU B 1 27 ? -20.781 16.359 12.008 1 98.44 27 GLU B C 1
ATOM 3886 O O . GLU B 1 27 ? -20.844 15.711 10.961 1 98.44 27 GLU B O 1
ATOM 3891 N N . ALA B 1 28 ? -19.891 17.266 12.312 1 98.56 28 ALA B N 1
ATOM 3892 C CA . ALA B 1 28 ? -18.875 17.594 11.328 1 98.56 28 ALA B CA 1
ATOM 3893 C C . ALA B 1 28 ? -17.953 16.391 11.07 1 98.56 28 ALA B C 1
ATOM 3895 O O . ALA B 1 28 ? -17.625 16.094 9.922 1 98.56 28 ALA B O 1
ATOM 3896 N N . VAL B 1 29 ? -17.531 15.719 12.172 1 98.5 29 VAL B N 1
ATOM 3897 C CA . VAL B 1 29 ? -16.625 14.586 12.07 1 98.5 29 VAL B CA 1
ATOM 3898 C C . VAL B 1 29 ? -17.281 13.453 11.281 1 98.5 29 VAL B C 1
ATOM 3900 O O . VAL B 1 29 ? -16.609 12.742 10.531 1 98.5 29 VAL B O 1
ATOM 3903 N N . GLU B 1 30 ? -18.547 13.32 11.383 1 98.12 30 GLU B N 1
ATOM 3904 C CA . GLU B 1 30 ? -19.266 12.219 10.758 1 98.12 30 GLU B CA 1
ATOM 3905 C C . GLU B 1 30 ? -19.422 12.445 9.25 1 98.12 30 GLU B C 1
ATOM 3907 O O . GLU B 1 30 ? -19.75 11.516 8.516 1 98.12 30 GLU B O 1
ATOM 3912 N N . ILE B 1 31 ? -19.172 13.688 8.773 1 98.44 31 ILE B N 1
ATOM 3913 C CA . ILE B 1 31 ? -19.078 13.945 7.344 1 98.44 31 ILE B CA 1
ATOM 3914 C C . ILE B 1 31 ? -17.672 13.625 6.844 1 98.44 31 ILE B C 1
ATOM 3916 O O . ILE B 1 31 ? -16.734 14.359 7.141 1 98.44 31 ILE B O 1
ATOM 3920 N N . ARG B 1 32 ? -17.547 12.586 6.082 1 97.31 32 ARG B N 1
ATOM 3921 C CA . ARG B 1 32 ? -16.25 12.047 5.68 1 97.31 32 ARG B CA 1
ATOM 3922 C C . ARG B 1 32 ? -15.68 12.836 4.508 1 97.31 32 ARG B C 1
ATOM 3924 O O . ARG B 1 32 ? -15.484 12.281 3.42 1 97.31 32 ARG B O 1
ATOM 3931 N N . SER B 1 33 ? -15.258 14.062 4.727 1 98.56 33 SER B N 1
ATOM 3932 C CA . SER B 1 33 ? -14.797 14.961 3.67 1 98.56 33 SER B CA 1
ATOM 3933 C C . SER B 1 33 ? -13.312 14.734 3.365 1 98.56 33 SER B C 1
ATOM 3935 O O . SER B 1 33 ? -12.5 15.641 3.529 1 98.56 33 SER B O 1
ATOM 3937 N N . VAL B 1 34 ? -13.008 13.625 2.844 1 97.19 34 VAL B N 1
ATOM 3938 C CA . VAL B 1 34 ? -11.648 13.258 2.471 1 97.19 34 VAL B CA 1
ATOM 3939 C C . VAL B 1 34 ? -11.336 13.773 1.067 1 97.19 34 VAL B C 1
ATOM 3941 O O . VAL B 1 34 ? -11.703 13.148 0.072 1 97.19 34 VAL B O 1
ATOM 3944 N N . SER B 1 35 ? -10.539 14.797 0.993 1 96.44 35 SER B N 1
ATOM 3945 C CA . SER B 1 35 ? -10.375 15.508 -0.268 1 96.44 35 SER B CA 1
ATOM 3946 C C . SER B 1 35 ? -9.469 14.742 -1.227 1 96.44 35 SER B C 1
ATOM 3948 O O . SER B 1 35 ? -9.57 14.906 -2.445 1 96.44 35 SER B O 1
ATOM 3950 N N . ALA B 1 36 ? -8.578 13.914 -0.682 1 92.56 36 ALA B N 1
ATOM 3951 C CA . ALA B 1 36 ? -7.656 13.172 -1.537 1 92.56 36 ALA B CA 1
ATOM 3952 C C . ALA B 1 36 ? -8.398 12.094 -2.324 1 92.56 36 ALA B C 1
ATOM 3954 O O . ALA B 1 36 ? -7.883 11.586 -3.324 1 92.56 36 ALA B O 1
ATOM 3955 N N . ASP B 1 37 ? -9.594 11.688 -1.889 1 91.81 37 ASP B N 1
ATOM 3956 C CA . ASP B 1 37 ? -10.391 10.641 -2.512 1 91.81 37 ASP B CA 1
ATOM 3957 C C . ASP B 1 37 ? -11.469 11.227 -3.414 1 91.81 37 ASP B C 1
ATOM 3959 O O . ASP B 1 37 ? -12.469 11.75 -2.93 1 91.81 37 ASP B O 1
ATOM 3963 N N . PRO B 1 38 ? -11.328 11.023 -4.719 1 93.12 38 PRO B N 1
ATOM 3964 C CA . PRO B 1 38 ? -12.344 11.57 -5.625 1 93.12 38 PRO B CA 1
ATOM 3965 C C . PRO B 1 38 ? -13.75 11.062 -5.32 1 93.12 38 PRO B C 1
ATOM 3967 O O . PRO B 1 38 ? -14.734 11.781 -5.52 1 93.12 38 PRO B O 1
ATOM 3970 N N . ALA B 1 39 ? -13.836 9.875 -4.824 1 92.19 39 ALA B N 1
ATOM 3971 C CA . ALA B 1 39 ? -15.141 9.289 -4.512 1 92.19 39 ALA B CA 1
ATOM 3972 C C . ALA B 1 39 ? -15.805 10.008 -3.346 1 92.19 39 ALA B C 1
ATOM 3974 O O . ALA B 1 39 ? -17.016 9.922 -3.164 1 92.19 39 ALA B O 1
ATOM 3975 N N . ARG B 1 40 ? -15.023 10.797 -2.566 1 96.31 40 ARG B N 1
ATOM 3976 C CA . ARG B 1 40 ? -15.523 11.492 -1.384 1 96.31 40 ARG B CA 1
ATOM 3977 C C . ARG B 1 40 ? -15.734 12.977 -1.664 1 96.31 40 ARG B C 1
ATOM 3979 O O . ARG B 1 40 ? -16.031 13.75 -0.751 1 96.31 40 ARG B O 1
ATOM 3986 N N . ARG B 1 41 ? -15.664 13.352 -2.918 1 97.31 41 ARG B N 1
ATOM 3987 C CA . ARG B 1 41 ? -15.828 14.75 -3.297 1 97.31 41 ARG B CA 1
ATOM 3988 C C . ARG B 1 41 ? -17.203 15.273 -2.887 1 97.31 41 ARG B C 1
ATOM 3990 O O . ARG B 1 41 ? -17.328 16.406 -2.404 1 97.31 41 ARG B O 1
ATOM 3997 N N . PRO B 1 42 ? -18.234 14.43 -3.064 1 97.88 42 PRO B N 1
ATOM 3998 C CA . PRO B 1 42 ? -19.547 14.922 -2.6 1 97.88 42 PRO B CA 1
ATOM 3999 C C . PRO B 1 42 ? -19.562 15.203 -1.101 1 97.88 42 PRO B C 1
ATOM 4001 O O . PRO B 1 42 ? -20.25 16.125 -0.654 1 97.88 42 PRO B O 1
ATOM 4004 N N . ASP B 1 43 ? -18.812 14.445 -0.347 1 98.56 43 ASP B N 1
ATOM 4005 C CA . ASP B 1 43 ? -18.734 14.672 1.093 1 98.56 43 ASP B CA 1
ATOM 4006 C C . ASP B 1 43 ? -18.031 16 1.398 1 98.56 43 ASP B C 1
ATOM 4008 O O . ASP B 1 43 ? -18.406 16.688 2.35 1 98.56 43 ASP B O 1
ATOM 4012 N N . CYS B 1 44 ? -17.031 16.328 0.615 1 98.62 44 CYS B N 1
ATOM 4013 C CA . CYS B 1 44 ? -16.344 17.594 0.783 1 98.62 44 CYS B CA 1
ATOM 4014 C C . CYS B 1 44 ? -17.281 18.766 0.493 1 98.62 44 CYS B C 1
ATOM 4016 O O . CYS B 1 44 ? -17.281 19.766 1.216 1 98.62 44 CYS B O 1
ATOM 4018 N N . ILE B 1 45 ? -18.062 18.625 -0.523 1 98.56 45 ILE B N 1
ATOM 4019 C CA . ILE B 1 45 ? -19.031 19.656 -0.879 1 98.56 45 ILE B CA 1
ATOM 4020 C C . ILE B 1 45 ? -20.078 19.781 0.225 1 98.56 45 ILE B C 1
ATOM 4022 O O . ILE B 1 45 ? -20.391 20.891 0.657 1 98.56 45 ILE B O 1
ATOM 4026 N N . LYS B 1 46 ? -20.516 18.625 0.692 1 98.69 46 LYS B N 1
ATOM 4027 C CA . LYS B 1 46 ? -21.5 18.609 1.777 1 98.69 46 LYS B CA 1
ATOM 4028 C C . LYS B 1 46 ? -20.953 19.297 3.021 1 98.69 46 LYS B C 1
ATOM 4030 O O . LYS B 1 46 ? -21.688 20.031 3.695 1 98.69 46 LYS B O 1
ATOM 4035 N N . MET B 1 47 ? -19.734 19.094 3.33 1 98.81 47 MET B N 1
ATOM 4036 C CA . MET B 1 47 ? -19.109 19.703 4.504 1 98.81 47 MET B CA 1
ATOM 4037 C C . MET B 1 47 ? -19.062 21.219 4.371 1 98.81 47 MET B C 1
ATOM 4039 O O . MET B 1 47 ? -19.312 21.938 5.344 1 98.81 47 MET B O 1
ATOM 4043 N N . CYS B 1 48 ? -18.734 21.688 3.201 1 98.81 48 CYS B N 1
ATOM 4044 C CA . CYS B 1 48 ? -18.719 23.125 2.955 1 98.81 48 CYS B CA 1
ATOM 4045 C C . CYS B 1 48 ? -20.109 23.734 3.104 1 98.81 48 CYS B C 1
ATOM 4047 O O . CYS B 1 48 ? -20.266 24.781 3.717 1 98.81 48 CYS B O 1
ATOM 4049 N N . GLU B 1 49 ? -21.078 23.047 2.557 1 98.75 49 GLU B N 1
ATOM 4050 C CA . GLU B 1 49 ? -22.453 23.516 2.678 1 98.75 49 GLU B CA 1
ATOM 4051 C C . GLU B 1 49 ? -22.922 23.516 4.133 1 98.75 49 GLU B C 1
ATOM 4053 O O . GLU B 1 49 ? -23.609 24.438 4.57 1 98.75 49 GLU B O 1
ATOM 4058 N N . TRP B 1 50 ? -22.531 22.469 4.785 1 98.75 50 TRP B N 1
ATOM 4059 C CA . TRP B 1 50 ? -22.844 22.375 6.207 1 98.75 50 TRP B CA 1
ATOM 4060 C C . TRP B 1 50 ? -22.266 23.562 6.969 1 98.75 50 TRP B C 1
ATOM 4062 O O . TRP B 1 50 ? -22.953 24.188 7.781 1 98.75 50 TRP B O 1
ATOM 4072 N N . ALA B 1 51 ? -21.031 23.906 6.73 1 98.75 51 ALA B N 1
ATOM 4073 C CA . ALA B 1 51 ? -20.375 25.031 7.398 1 98.75 51 ALA B CA 1
ATOM 4074 C C . ALA B 1 51 ? -21.047 26.359 7.047 1 98.75 51 ALA B C 1
ATOM 4076 O O . ALA B 1 51 ? -21.219 27.219 7.906 1 98.75 51 ALA B O 1
ATOM 4077 N N . ARG B 1 52 ? -21.344 26.5 5.758 1 98.69 52 ARG B N 1
ATOM 4078 C CA . ARG B 1 52 ? -22.094 27.672 5.324 1 98.69 52 ARG B CA 1
ATOM 4079 C C . ARG B 1 52 ? -23.375 27.828 6.133 1 98.69 52 ARG B C 1
ATOM 4081 O O . ARG B 1 52 ? -23.688 28.922 6.605 1 98.69 52 ARG B O 1
ATOM 4088 N N . ASP B 1 53 ? -24.094 26.766 6.293 1 98.62 53 ASP B N 1
ATOM 4089 C CA . ASP B 1 53 ? -25.375 26.812 6.996 1 98.62 53 ASP B CA 1
ATOM 4090 C C . ASP B 1 53 ? -25.172 27.141 8.469 1 98.62 53 ASP B C 1
ATOM 4092 O O . ASP B 1 53 ? -26 27.844 9.07 1 98.62 53 ASP B O 1
ATOM 4096 N N . GLN B 1 54 ? -24.125 26.625 9.078 1 98.38 54 GLN B N 1
ATOM 4097 C CA . GLN B 1 54 ? -23.828 26.984 10.461 1 98.38 54 GLN B CA 1
ATOM 4098 C C . GLN B 1 54 ? -23.531 28.469 10.602 1 98.38 54 GLN B C 1
ATOM 4100 O O . GLN B 1 54 ? -24.016 29.125 11.539 1 98.38 54 GLN B O 1
ATOM 4105 N N . LEU B 1 55 ? -22.734 29.031 9.688 1 98.56 55 LEU B N 1
ATOM 4106 C CA . LEU B 1 55 ? -22.422 30.453 9.711 1 98.56 55 LEU B CA 1
ATOM 4107 C C . LEU B 1 55 ? -23.688 31.281 9.516 1 98.56 55 LEU B C 1
ATOM 4109 O O . LEU B 1 55 ? -23.875 32.312 10.18 1 98.56 55 LEU B O 1
ATOM 4113 N N . LYS B 1 56 ? -24.531 30.828 8.672 1 98.12 56 LYS B N 1
ATOM 4114 C CA . LYS B 1 56 ? -25.797 31.5 8.453 1 98.12 56 LYS B CA 1
ATOM 4115 C C . LYS B 1 56 ? -26.641 31.516 9.727 1 98.12 56 LYS B C 1
ATOM 4117 O O . LYS B 1 56 ? -27.312 32.5 10.016 1 98.12 56 LYS B O 1
ATOM 4122 N N . SER B 1 57 ? -26.609 30.469 10.375 1 97.06 57 SER B N 1
ATOM 4123 C CA . SER B 1 57 ? -27.438 30.312 11.562 1 97.06 57 SER B CA 1
ATOM 4124 C C . SER B 1 57 ? -27.031 31.297 12.656 1 97.06 57 SER B C 1
ATOM 4126 O O . SER B 1 57 ? -27.844 31.625 13.531 1 97.06 57 SER B O 1
ATOM 4128 N N . VAL B 1 58 ? -25.828 31.812 12.602 1 96.62 58 VAL B N 1
ATOM 4129 C CA . VAL B 1 58 ? -25.391 32.75 13.633 1 96.62 58 VAL B CA 1
ATOM 4130 C C . VAL B 1 58 ? -25.516 34.188 13.117 1 96.62 58 VAL B C 1
ATOM 4132 O O . VAL B 1 58 ? -25.109 35.125 13.797 1 96.62 58 VAL B O 1
ATOM 4135 N N . GLY B 1 59 ? -25.984 34.344 11.891 1 96.06 59 GLY B N 1
ATOM 4136 C CA . GLY B 1 59 ? -26.297 35.688 11.383 1 96.06 59 GLY B CA 1
ATOM 4137 C C . GLY B 1 59 ? -25.25 36.188 10.406 1 96.06 59 GLY B C 1
ATOM 4138 O O . GLY B 1 59 ? -25.297 37.375 10.023 1 96.06 59 GLY B O 1
ATOM 4139 N N . ALA B 1 60 ? -24.328 35.375 9.977 1 97.88 60 ALA B N 1
ATOM 4140 C CA . ALA B 1 60 ? -23.344 35.812 8.984 1 97.88 60 ALA B CA 1
ATOM 4141 C C . ALA B 1 60 ? -23.953 35.812 7.586 1 97.88 60 ALA B C 1
ATOM 4143 O O . ALA B 1 60 ? -24.766 34.938 7.25 1 97.88 60 ALA B O 1
ATOM 4144 N N . ASP B 1 61 ? -23.594 36.812 6.832 1 98.25 61 ASP B N 1
ATOM 4145 C CA . ASP B 1 61 ? -23.844 36.75 5.395 1 98.25 61 ASP B CA 1
ATOM 4146 C C . ASP B 1 61 ? -22.875 35.781 4.715 1 98.25 61 ASP B C 1
ATOM 4148 O O . ASP B 1 61 ? -21.656 35.969 4.809 1 98.25 61 ASP B O 1
ATOM 4152 N N . THR B 1 62 ? -23.5 34.812 4.031 1 98.44 62 THR B N 1
ATOM 4153 C CA . THR B 1 62 ? -22.625 33.75 3.512 1 98.44 62 THR B CA 1
ATOM 4154 C C . THR B 1 62 ? -22.734 33.656 1.994 1 98.44 62 THR B C 1
ATOM 4156 O O . THR B 1 62 ? -23.75 34.062 1.416 1 98.44 62 THR B O 1
ATOM 4159 N N . SER B 1 63 ? -21.672 33.219 1.352 1 97.69 63 SER B N 1
ATOM 4160 C CA . SER B 1 63 ? -21.641 32.844 -0.059 1 97.69 63 SER B CA 1
ATOM 4161 C C . SER B 1 63 ? -20.688 31.688 -0.302 1 97.69 63 SER B C 1
ATOM 4163 O O . SER B 1 63 ? -19.781 31.438 0.497 1 97.69 63 SER B O 1
ATOM 4165 N N . LEU B 1 64 ? -21.016 30.938 -1.324 1 98.25 64 LEU B N 1
ATOM 4166 C CA . LEU B 1 64 ? -20.125 29.891 -1.798 1 98.25 64 LEU B CA 1
ATOM 4167 C C . LEU B 1 64 ? -19.359 30.344 -3.033 1 98.25 64 LEU B C 1
ATOM 4169 O O . LEU B 1 64 ? -19.953 30.781 -4.016 1 98.25 64 LEU B O 1
ATOM 4173 N N . TRP B 1 65 ? -18.047 30.375 -2.916 1 98.31 65 TRP B N 1
ATOM 4174 C CA . TRP B 1 65 ? -17.203 30.703 -4.062 1 98.31 65 TRP B CA 1
ATOM 4175 C C . TRP B 1 65 ? -16.906 29.469 -4.906 1 98.31 65 TRP B C 1
ATOM 4177 O O . TRP B 1 65 ? -16.328 28.5 -4.418 1 98.31 65 TRP B O 1
ATOM 4187 N N . ASP B 1 66 ? -17.312 29.516 -6.148 1 97.62 66 ASP B N 1
ATOM 4188 C CA . ASP B 1 66 ? -16.984 28.438 -7.086 1 97.62 66 ASP B CA 1
ATOM 4189 C C . ASP B 1 66 ? -15.484 28.438 -7.414 1 97.62 66 ASP B C 1
ATOM 4191 O O . ASP B 1 66 ? -14.953 29.438 -7.906 1 97.62 66 ASP B O 1
ATOM 4195 N N . LEU B 1 67 ? -14.844 27.344 -7.176 1 97.56 67 LEU B N 1
ATOM 4196 C CA . LEU B 1 67 ? -13.398 27.281 -7.359 1 97.56 67 LEU B CA 1
ATOM 4197 C C . LEU B 1 67 ? -13.047 26.469 -8.609 1 97.56 67 LEU B C 1
ATOM 4199 O O . LEU B 1 67 ? -11.875 26.188 -8.852 1 97.56 67 LEU B O 1
ATOM 4203 N N . GLY B 1 68 ? -14 26.062 -9.336 1 96.62 68 GLY B N 1
ATOM 4204 C CA . GLY B 1 68 ? -13.773 25.375 -10.594 1 96.62 68 GLY B CA 1
ATOM 4205 C C . GLY B 1 68 ? -13.695 23.859 -10.438 1 96.62 68 GLY B C 1
ATOM 4206 O O . GLY B 1 68 ? -14.453 23.266 -9.664 1 96.62 68 GLY B O 1
ATOM 4207 N N . PHE B 1 69 ? -12.875 23.188 -11.367 1 95.75 69 PHE B N 1
ATOM 4208 C CA . PHE B 1 69 ? -12.789 21.734 -11.445 1 95.75 69 PHE B CA 1
ATOM 4209 C C . PHE B 1 69 ? -11.352 21.266 -11.25 1 95.75 69 PHE B C 1
ATOM 4211 O O . PHE B 1 69 ? -10.414 21.938 -11.688 1 95.75 69 PHE B O 1
ATOM 4218 N N . GLU B 1 70 ? -11.18 20.25 -10.477 1 91.06 70 GLU B N 1
ATOM 4219 C CA . GLU B 1 70 ? -9.875 19.594 -10.422 1 91.06 70 GLU B CA 1
ATOM 4220 C C . GLU B 1 70 ? -9.57 18.859 -11.719 1 91.06 70 GLU B C 1
ATOM 4222 O O . GLU B 1 70 ? -8.453 18.938 -12.234 1 91.06 70 GLU B O 1
ATOM 4227 N N . LYS B 1 71 ? -10.594 17.984 -12.227 1 89.25 71 LYS B N 1
ATOM 4228 C CA . LYS B 1 71 ? -10.672 17.297 -13.508 1 89.25 71 LYS B CA 1
ATOM 4229 C C . LYS B 1 71 ? -12.023 17.531 -14.18 1 89.25 71 LYS B C 1
ATOM 4231 O O . LYS B 1 71 ? -12.977 17.953 -13.531 1 89.25 71 LYS B O 1
ATOM 4236 N N . PRO B 1 72 ? -12.078 17.359 -15.422 1 90 72 PRO B N 1
ATOM 4237 C CA . PRO B 1 72 ? -13.32 17.688 -16.125 1 90 72 PRO B CA 1
ATOM 4238 C C . PRO B 1 72 ? -14.562 17.141 -15.43 1 90 72 PRO B C 1
ATOM 4240 O O . PRO B 1 72 ? -15.586 17.812 -15.352 1 90 72 PRO B O 1
ATOM 4243 N N . ASP B 1 73 ? -14.523 16.031 -14.828 1 92.56 73 ASP B N 1
ATOM 4244 C CA . ASP B 1 73 ? -15.719 15.453 -14.219 1 92.56 73 ASP B CA 1
ATOM 4245 C C . ASP B 1 73 ? -15.578 15.375 -12.695 1 92.56 73 ASP B C 1
ATOM 4247 O O . ASP B 1 73 ? -16.234 14.562 -12.047 1 92.56 73 ASP B O 1
ATOM 4251 N N . LEU B 1 74 ? -14.867 16.359 -12.125 1 95.19 74 LEU B N 1
ATOM 4252 C CA . LEU B 1 74 ? -14.641 16.375 -10.688 1 95.19 74 LEU B CA 1
ATOM 4253 C C . LEU B 1 74 ? -14.539 17.797 -10.164 1 95.19 74 LEU B C 1
ATOM 4255 O O . LEU B 1 74 ? -13.438 18.312 -9.977 1 95.19 74 LEU B O 1
ATOM 4259 N N . PRO B 1 75 ? -15.703 18.375 -9.836 1 97 75 PRO B N 1
ATOM 4260 C CA . PRO B 1 75 ? -15.688 19.75 -9.352 1 97 75 PRO B CA 1
ATOM 4261 C C . PRO B 1 75 ? -14.953 19.906 -8.023 1 97 75 PRO B C 1
ATOM 4263 O O . PRO B 1 75 ? -15.008 19.016 -7.176 1 97 75 PRO B O 1
ATOM 4266 N N . LEU B 1 76 ? -14.281 21.047 -7.863 1 98.06 76 LEU B N 1
ATOM 4267 C CA . LEU B 1 76 ? -13.719 21.375 -6.559 1 98.06 76 LEU B CA 1
ATOM 4268 C C . LEU B 1 76 ? -14.805 21.766 -5.574 1 98.06 76 LEU B C 1
ATOM 4270 O O . LEU B 1 76 ? -15.82 22.344 -5.961 1 98.06 76 LEU B O 1
ATOM 4274 N N . PRO B 1 77 ? -14.656 21.359 -4.25 1 98.31 77 PRO B N 1
ATOM 4275 C CA . PRO B 1 77 ? -15.594 21.953 -3.287 1 98.31 77 PRO B CA 1
ATOM 4276 C C . PRO B 1 77 ? -15.531 23.484 -3.266 1 98.31 77 PRO B C 1
ATOM 4278 O O . PRO B 1 77 ? -14.445 24.062 -3.379 1 98.31 77 PRO B O 1
ATOM 4281 N N . PRO B 1 78 ? -16.688 24.109 -3.178 1 98.44 78 PRO B N 1
ATOM 4282 C CA . PRO B 1 78 ? -16.656 25.562 -3.084 1 98.44 78 PRO B CA 1
ATOM 4283 C C . PRO B 1 78 ? -16.016 26.062 -1.784 1 98.44 78 PRO B C 1
ATOM 4285 O O . PRO B 1 78 ? -16.031 25.344 -0.777 1 98.44 78 PRO B O 1
ATOM 4288 N N . ALA B 1 79 ? -15.43 27.234 -1.842 1 98.62 79 ALA B N 1
ATOM 4289 C CA . ALA B 1 79 ? -15.023 27.906 -0.602 1 98.62 79 ALA B CA 1
ATOM 4290 C C . ALA B 1 79 ? -16.203 28.594 0.063 1 98.62 79 ALA B C 1
ATOM 4292 O O . ALA B 1 79 ? -17.062 29.156 -0.618 1 98.62 79 ALA B O 1
ATOM 4293 N N . VAL B 1 80 ? -16.281 28.516 1.373 1 98.81 80 VAL B N 1
ATOM 4294 C CA . VAL B 1 80 ? -17.312 29.188 2.133 1 98.81 80 VAL B CA 1
ATOM 4295 C C . VAL B 1 80 ? -16.828 30.578 2.568 1 98.81 80 VAL B C 1
ATOM 4297 O O . VAL B 1 80 ? -15.797 30.688 3.238 1 98.81 80 VAL B O 1
ATOM 4300 N N . PHE B 1 81 ? -17.5 31.562 2.129 1 98.75 81 PHE B N 1
ATOM 4301 C CA . PHE B 1 81 ? -17.219 32.938 2.561 1 98.75 81 PHE B CA 1
ATOM 4302 C C . PHE B 1 81 ? -18.328 33.438 3.463 1 98.75 81 PHE B C 1
ATOM 4304 O O . PHE B 1 81 ? -19.516 33.312 3.146 1 98.75 81 PHE B O 1
ATOM 4311 N N . GLY B 1 82 ? -17.969 33.969 4.609 1 98.69 82 GLY B N 1
ATOM 4312 C CA . GLY B 1 82 ? -18.922 34.531 5.559 1 98.69 82 GLY B CA 1
ATOM 4313 C C . GLY B 1 82 ? -18.516 35.906 6.062 1 98.69 82 GLY B C 1
ATOM 4314 O O . GLY B 1 82 ? -17.328 36.188 6.27 1 98.69 82 GLY B O 1
ATOM 4315 N N . VAL B 1 83 ? -19.516 36.75 6.254 1 98.44 83 VAL B N 1
ATOM 4316 C CA . VAL B 1 83 ? -19.312 38.062 6.816 1 98.44 83 VAL B CA 1
ATOM 4317 C C . VAL B 1 83 ? -20.219 38.25 8.031 1 98.44 83 VAL B C 1
ATOM 4319 O O . VAL B 1 83 ? -21.422 38.062 7.953 1 98.44 83 VAL B O 1
ATOM 4322 N N . TYR B 1 84 ? -19.594 38.562 9.125 1 98.06 84 TYR B N 1
ATOM 4323 C CA . TYR B 1 84 ? -20.312 38.875 10.359 1 98.06 84 TYR B CA 1
ATOM 4324 C C . TYR B 1 84 ? -19.984 40.281 10.852 1 98.06 84 TYR B C 1
ATOM 4326 O O . TYR B 1 84 ? -18.938 40.5 11.461 1 98.06 84 TYR B O 1
ATOM 4334 N N . GLY B 1 85 ? -20.844 41.25 10.625 1 95.56 85 GLY B N 1
ATOM 4335 C CA . GLY B 1 85 ? -20.625 42.625 10.945 1 95.56 85 GLY B CA 1
ATOM 4336 C C . GLY B 1 85 ? -20 43.406 9.805 1 95.56 85 GLY B C 1
ATOM 4337 O O . GLY B 1 85 ? -19.156 42.875 9.07 1 95.56 85 GLY B O 1
ATOM 4338 N N . ARG B 1 86 ? -20.422 44.719 9.641 1 94.94 86 ARG B N 1
ATOM 4339 C CA . ARG B 1 86 ? -19.906 45.594 8.578 1 94.94 86 ARG B CA 1
ATOM 4340 C C . ARG B 1 86 ? -19.688 47.031 9.086 1 94.94 86 ARG B C 1
ATOM 4342 O O . ARG B 1 86 ? -19.797 47.969 8.312 1 94.94 86 ARG B O 1
ATOM 4349 N N . ASP B 1 87 ? -19.516 47.094 10.352 1 95.94 87 ASP B N 1
ATOM 4350 C CA . ASP B 1 87 ? -19.281 48.438 10.93 1 95.94 87 ASP B CA 1
ATOM 4351 C C . ASP B 1 87 ? -17.938 49 10.484 1 95.94 87 ASP B C 1
ATOM 4353 O O . ASP B 1 87 ? -16.891 48.469 10.867 1 95.94 87 ASP B O 1
ATOM 4357 N N . LYS B 1 88 ? -17.953 50.062 9.789 1 95.19 88 LYS B N 1
ATOM 4358 C CA . LYS B 1 88 ? -16.75 50.656 9.195 1 95.19 88 LYS B CA 1
ATOM 4359 C C . LYS B 1 88 ? -15.82 51.188 10.266 1 95.19 88 LYS B C 1
ATOM 4361 O O . LYS B 1 88 ? -14.633 51.406 10.016 1 95.19 88 LYS B O 1
ATOM 4366 N N . ALA B 1 89 ? -16.359 51.438 11.438 1 95.12 89 ALA B N 1
ATOM 4367 C CA . ALA B 1 89 ? -15.562 51.969 12.531 1 95.12 89 ALA B CA 1
ATOM 4368 C C . ALA B 1 89 ? -14.766 50.875 13.227 1 95.12 89 ALA B C 1
ATOM 4370 O O . ALA B 1 89 ? -13.836 51.156 13.984 1 95.12 89 ALA B O 1
ATOM 4371 N N . LYS B 1 90 ? -15.078 49.625 12.891 1 96.38 90 LYS B N 1
ATOM 4372 C CA . LYS B 1 90 ? -14.438 48.5 13.547 1 96.38 90 LYS B CA 1
ATOM 4373 C C . LYS B 1 90 ? -13.367 47.875 12.656 1 96.38 90 LYS B C 1
ATOM 4375 O O . LYS B 1 90 ? -13.43 47.969 11.43 1 96.38 90 LYS B O 1
ATOM 4380 N N . LYS B 1 91 ? -12.367 47.25 13.289 1 96.81 91 LYS B N 1
ATOM 4381 C CA . LYS B 1 91 ? -11.406 46.438 12.555 1 96.81 91 LYS B CA 1
ATOM 4382 C C . LYS B 1 91 ? -12.055 45.188 12.023 1 96.81 91 LYS B C 1
ATOM 4384 O O . LYS B 1 91 ? -13.062 44.719 12.562 1 96.81 91 LYS B O 1
ATOM 4389 N N . THR B 1 92 ? -11.508 44.656 10.945 1 98.25 92 THR B N 1
ATOM 4390 C CA . THR B 1 92 ? -12.016 43.406 10.352 1 98.25 92 THR B CA 1
ATOM 4391 C C . THR B 1 92 ? -10.992 42.281 10.5 1 98.25 92 THR B C 1
ATOM 4393 O O . THR B 1 92 ? -9.836 42.438 10.109 1 98.25 92 THR B O 1
ATOM 4396 N N . LEU B 1 93 ? -11.414 41.219 11.094 1 98.56 93 LEU B N 1
ATOM 4397 C CA . LEU B 1 93 ? -10.609 40 11.234 1 98.56 93 LEU B CA 1
ATOM 4398 C C . LEU B 1 93 ? -11.055 38.938 10.242 1 98.56 93 LEU B C 1
ATOM 4400 O O . LEU B 1 93 ? -12.242 38.625 10.148 1 98.56 93 LEU B O 1
ATOM 4404 N N . LEU B 1 94 ? -10.102 38.406 9.484 1 98.81 94 LEU B N 1
ATOM 4405 C CA . LEU B 1 94 ? -10.367 37.25 8.625 1 98.81 94 LEU B CA 1
ATOM 4406 C C . LEU B 1 94 ? -9.969 35.938 9.305 1 98.81 94 LEU B C 1
ATOM 4408 O O . LEU B 1 94 ? -8.836 35.812 9.766 1 98.81 94 LEU B O 1
ATOM 4412 N N . ILE B 1 95 ? -10.906 35.031 9.43 1 98.75 95 ILE B N 1
ATOM 4413 C CA . ILE B 1 95 ? -10.672 33.719 9.977 1 98.75 95 ILE B CA 1
ATOM 4414 C C . ILE B 1 95 ? -10.617 32.688 8.836 1 98.75 95 ILE B C 1
ATOM 4416 O O . ILE B 1 95 ? -11.555 32.594 8.039 1 98.75 95 ILE B O 1
ATOM 4420 N N . TYR B 1 96 ? -9.508 31.969 8.781 1 98.5 96 TYR B N 1
ATOM 4421 C CA . TYR B 1 96 ? -9.352 30.906 7.809 1 98.5 96 TYR B CA 1
ATOM 4422 C C . TYR B 1 96 ? -9.367 29.531 8.492 1 98.5 96 TYR B C 1
ATOM 4424 O O . TYR B 1 96 ? -8.867 29.391 9.609 1 98.5 96 TYR B O 1
ATOM 4432 N N . GLY B 1 97 ? -9.906 28.516 7.863 1 98.25 97 GLY B N 1
ATOM 4433 C CA . GLY B 1 97 ? -9.867 27.125 8.25 1 98.25 97 GLY B CA 1
ATOM 4434 C C . GLY B 1 97 ? -10.211 26.172 7.113 1 98.25 97 GLY B C 1
ATOM 4435 O O . GLY B 1 97 ? -10.68 26.609 6.062 1 98.25 97 GLY B O 1
ATOM 4436 N N . HIS B 1 98 ? -9.852 24.922 7.277 1 98.44 98 HIS B N 1
ATOM 4437 C CA . HIS B 1 98 ? -10.234 23.969 6.25 1 98.44 98 HIS B CA 1
ATOM 4438 C C . HIS B 1 98 ? -11.141 22.875 6.828 1 98.44 98 HIS B C 1
ATOM 4440 O O . HIS B 1 98 ? -11.133 22.625 8.039 1 98.44 98 HIS B O 1
ATOM 4446 N N . LEU B 1 99 ? -11.891 22.297 5.902 1 98.69 99 LEU B N 1
ATOM 4447 C CA . LEU B 1 99 ? -12.992 21.438 6.309 1 98.69 99 LEU B CA 1
ATOM 4448 C C . LEU B 1 99 ? -12.766 20 5.828 1 98.69 99 LEU B C 1
ATOM 4450 O O . LEU B 1 99 ? -13.523 19.094 6.188 1 98.69 99 LEU B O 1
ATOM 4454 N N . ASP B 1 100 ? -11.773 19.828 4.969 1 98.19 100 ASP B N 1
ATOM 4455 C CA . ASP B 1 100 ? -11.422 18.484 4.516 1 98.19 100 ASP B CA 1
ATOM 4456 C C . ASP B 1 100 ? -10.461 17.812 5.492 1 98.19 100 ASP B C 1
ATOM 4458 O O . ASP B 1 100 ? -9.922 18.469 6.395 1 98.19 100 ASP B O 1
ATOM 4462 N N . VAL B 1 101 ? -10.391 16.469 5.375 1 97.88 101 VAL B N 1
ATOM 4463 C CA . VAL B 1 101 ? -9.555 15.711 6.301 1 97.88 101 VAL B CA 1
ATOM 4464 C C . VAL B 1 101 ? -8.719 14.703 5.52 1 97.88 101 VAL B C 1
ATOM 4466 O O . VAL B 1 101 ? -8.938 14.492 4.324 1 97.88 101 VAL B O 1
ATOM 4469 N N . GLN B 1 102 ? -7.695 14.18 6.176 1 96.06 102 GLN B N 1
ATOM 4470 C CA . GLN B 1 102 ? -6.871 13.109 5.629 1 96.06 102 GLN B CA 1
ATOM 4471 C C . GLN B 1 102 ? -7.629 11.781 5.613 1 96.06 102 GLN B C 1
ATOM 4473 O O . GLN B 1 102 ? -8.547 11.578 6.41 1 96.06 102 GLN B O 1
ATOM 4478 N N . PRO B 1 103 ? -7.215 10.852 4.688 1 94.06 103 PRO B N 1
ATOM 4479 C CA . PRO B 1 103 ? -7.836 9.531 4.688 1 94.06 103 PRO B CA 1
ATOM 4480 C C . PRO B 1 103 ? -7.641 8.781 6.004 1 94.06 103 PRO B C 1
ATOM 4482 O O . PRO B 1 103 ? -6.613 8.953 6.668 1 94.06 103 PRO B O 1
ATOM 4485 N N . ALA B 1 104 ? -8.586 7.977 6.367 1 94.38 104 ALA B N 1
ATOM 4486 C CA . ALA B 1 104 ? -8.523 7.145 7.566 1 94.38 104 ALA B CA 1
ATOM 4487 C C . ALA B 1 104 ? -9.406 5.906 7.422 1 94.38 104 ALA B C 1
ATOM 4489 O O . ALA B 1 104 ? -10.5 5.977 6.863 1 94.38 104 ALA B O 1
ATOM 4490 N N . GLU B 1 105 ? -8.867 4.805 7.793 1 89.94 105 GLU B N 1
ATOM 4491 C CA . GLU B 1 105 ? -9.609 3.557 7.906 1 89.94 105 GLU B CA 1
ATOM 4492 C C . GLU B 1 105 ? -9.391 2.902 9.266 1 89.94 105 GLU B C 1
ATOM 4494 O O . GLU B 1 105 ? -8.328 3.061 9.875 1 89.94 105 GLU B O 1
ATOM 4499 N N . LYS B 1 106 ? -10.438 2.191 9.727 1 91.38 106 LYS B N 1
ATOM 4500 C CA . LYS B 1 106 ? -10.305 1.49 11 1 91.38 106 LYS B CA 1
ATOM 4501 C C . LYS B 1 106 ? -9.109 0.548 10.984 1 91.38 106 LYS B C 1
ATOM 4503 O O . LYS B 1 106 ? -8.391 0.431 11.977 1 91.38 106 LYS B O 1
ATOM 4508 N N . GLU B 1 107 ? -8.867 -0.085 9.875 1 85.56 107 GLU B N 1
ATOM 4509 C CA . GLU B 1 107 ? -7.84 -1.113 9.719 1 85.56 107 GLU B CA 1
ATOM 4510 C C . GLU B 1 107 ? -6.441 -0.509 9.766 1 85.56 107 GLU B C 1
ATOM 4512 O O . GLU B 1 107 ? -5.449 -1.23 9.898 1 85.56 107 GLU B O 1
ATOM 4517 N N . ASP B 1 108 ? -6.391 0.803 9.773 1 86.81 108 ASP B N 1
ATOM 4518 C CA . ASP B 1 108 ? -5.098 1.476 9.875 1 86.81 108 ASP B CA 1
ATOM 4519 C C . ASP B 1 108 ? -4.523 1.351 11.281 1 86.81 108 ASP B C 1
ATOM 4521 O O . ASP B 1 108 ? -3.338 1.608 11.5 1 86.81 108 ASP B O 1
ATOM 4525 N N . GLY B 1 109 ? -5.387 1.06 12.234 1 89.75 109 GLY B N 1
ATOM 4526 C CA . GLY B 1 109 ? -4.953 0.963 13.617 1 89.75 109 GLY B CA 1
ATOM 4527 C C . GLY B 1 109 ? -5.723 1.883 14.547 1 89.75 109 GLY B C 1
ATOM 4528 O O . GLY B 1 109 ? -5.23 2.238 15.625 1 89.75 109 GLY B O 1
ATOM 4529 N N . TRP B 1 110 ? -6.859 2.34 14.141 1 95.12 110 TRP B N 1
ATOM 4530 C CA . TRP B 1 110 ? -7.723 3.15 14.992 1 95.12 110 TRP B CA 1
ATOM 4531 C C . TRP B 1 110 ? -8.383 2.295 16.062 1 95.12 110 TRP B C 1
ATOM 4533 O O . TRP B 1 110 ? -8.805 1.167 15.797 1 95.12 110 TRP B O 1
ATOM 4543 N N . ASN B 1 111 ? -8.445 2.887 17.25 1 95.38 111 ASN B N 1
ATOM 4544 C CA . ASN B 1 111 ? -9.141 2.209 18.344 1 95.38 111 ASN B CA 1
ATOM 4545 C C . ASN B 1 111 ? -10.648 2.389 18.234 1 95.38 111 ASN B C 1
ATOM 4547 O O . ASN B 1 111 ? -11.414 1.593 18.797 1 95.38 111 ASN B O 1
ATOM 4551 N N . THR B 1 112 ? -11.047 3.477 17.625 1 96.5 112 THR B N 1
ATOM 4552 C CA . THR B 1 112 ? -12.445 3.803 17.375 1 96.5 112 THR B CA 1
ATOM 4553 C C . THR B 1 112 ? -12.688 4.062 15.891 1 96.5 112 THR B C 1
ATOM 4555 O O . THR B 1 112 ? -11.742 4.125 15.102 1 96.5 112 THR B O 1
ATOM 4558 N N . ASP B 1 113 ? -13.984 4.023 15.539 1 96.88 113 ASP B N 1
ATOM 4559 C CA . ASP B 1 113 ? -14.289 4.41 14.164 1 96.88 113 ASP B CA 1
ATOM 4560 C C . ASP B 1 113 ? -13.82 5.836 13.875 1 96.88 113 ASP B C 1
ATOM 4562 O O . ASP B 1 113 ? -14.258 6.781 14.539 1 96.88 113 ASP B O 1
ATOM 4566 N N . PRO B 1 114 ? -12.961 6.012 12.922 1 97.88 114 PRO B N 1
ATOM 4567 C CA . PRO B 1 114 ? -12.383 7.336 12.688 1 97.88 114 PRO B CA 1
ATOM 4568 C C . PRO B 1 114 ? -13.43 8.398 12.367 1 97.88 114 PRO B C 1
ATOM 4570 O O . PRO B 1 114 ? -13.195 9.586 12.578 1 97.88 114 PRO B O 1
ATOM 4573 N N . PHE B 1 115 ? -14.609 8.055 11.883 1 98.25 115 PHE B N 1
ATOM 4574 C CA . PHE B 1 115 ? -15.586 9.047 11.445 1 98.25 115 PHE B CA 1
ATOM 4575 C C . PHE B 1 115 ? -16.812 9.023 12.344 1 98.25 115 PHE B C 1
ATOM 4577 O O . PHE B 1 115 ? -17.906 9.414 11.922 1 98.25 115 PHE B O 1
ATOM 4584 N N . LYS B 1 116 ? -16.625 8.523 13.531 1 98.06 116 LYS B N 1
ATOM 4585 C CA . LYS B 1 116 ? -17.516 8.703 14.672 1 98.06 116 LYS B CA 1
ATOM 4586 C C . LYS B 1 116 ? -16.797 9.375 15.836 1 98.06 116 LYS B C 1
ATOM 4588 O O . LYS B 1 116 ? -15.805 8.836 16.344 1 98.06 116 LYS B O 1
ATOM 4593 N N . LEU B 1 117 ? -17.312 10.484 16.203 1 98.5 117 LEU B N 1
ATOM 4594 C CA . LEU B 1 117 ? -16.688 11.164 17.328 1 98.5 117 LEU B CA 1
ATOM 4595 C C . LEU B 1 117 ? -17 10.453 18.641 1 98.5 117 LEU B C 1
ATOM 4597 O O . LEU B 1 117 ? -18.156 10.359 19.031 1 98.5 117 LEU B O 1
ATOM 4601 N N . ILE B 1 118 ? -16 9.977 19.266 1 98.31 118 ILE B N 1
ATOM 4602 C CA . ILE B 1 118 ? -16.156 9.25 20.516 1 98.31 118 ILE B CA 1
ATOM 4603 C C . ILE B 1 118 ? -15.328 9.914 21.609 1 98.31 118 ILE B C 1
ATOM 4605 O O . ILE B 1 118 ? -14.133 10.148 21.422 1 98.31 118 ILE B O 1
ATOM 4609 N N . GLU B 1 119 ? -15.93 10.195 22.719 1 98.25 119 GLU B N 1
ATOM 4610 C CA . GLU B 1 119 ? -15.203 10.797 23.828 1 98.25 119 GLU B CA 1
ATOM 4611 C C . GLU B 1 119 ? -14.75 9.734 24.828 1 98.25 119 GLU B C 1
ATOM 4613 O O . GLU B 1 119 ? -15.562 8.938 25.297 1 98.25 119 GLU B O 1
ATOM 4618 N N . ILE B 1 120 ? -13.492 9.664 25.047 1 98.25 120 ILE B N 1
ATOM 4619 C CA . ILE B 1 120 ? -12.898 8.773 26.031 1 98.25 120 ILE B CA 1
ATOM 4620 C C . ILE B 1 120 ? -11.977 9.562 26.953 1 98.25 120 ILE B C 1
ATOM 4622 O O . ILE B 1 120 ? -10.984 10.148 26.5 1 98.25 120 ILE B O 1
ATOM 4626 N N . ASP B 1 121 ? -12.266 9.664 28.234 1 97.5 121 ASP B N 1
ATOM 4627 C CA . ASP B 1 121 ? -11.43 10.305 29.25 1 97.5 121 ASP B CA 1
ATOM 4628 C C . ASP B 1 121 ? -11.125 11.75 28.875 1 97.5 121 ASP B C 1
ATOM 4630 O O . ASP B 1 121 ? -9.961 12.164 28.875 1 97.5 121 ASP B O 1
ATOM 4634 N N . GLY B 1 122 ? -12.094 12.477 28.438 1 97.81 122 GLY B N 1
ATOM 4635 C CA . GLY B 1 122 ? -11.969 13.898 28.156 1 97.81 122 GLY B CA 1
ATOM 4636 C C . GLY B 1 122 ? -11.305 14.188 26.828 1 97.81 122 GLY B C 1
ATOM 4637 O O . GLY B 1 122 ? -10.859 15.305 26.562 1 97.81 122 GLY B O 1
ATOM 4638 N N . LYS B 1 123 ? -11.203 13.172 26 1 98.38 123 LYS B N 1
ATOM 4639 C CA . LYS B 1 123 ? -10.602 13.312 24.688 1 98.38 123 LYS B CA 1
ATOM 4640 C C . LYS B 1 123 ? -11.617 12.992 23.594 1 98.38 123 LYS B C 1
ATOM 4642 O O . LYS B 1 123 ? -12.305 11.977 23.656 1 98.38 123 LYS B O 1
ATOM 4647 N N . LEU B 1 124 ? -11.766 13.82 22.641 1 98.75 124 LEU B N 1
ATOM 4648 C CA . LEU B 1 124 ? -12.711 13.68 21.547 1 98.75 124 LEU B CA 1
ATOM 4649 C C . LEU B 1 124 ? -12.031 13.062 20.328 1 98.75 124 LEU B C 1
ATOM 4651 O O . LEU B 1 124 ? -11.531 13.789 19.453 1 98.75 124 LEU B O 1
ATOM 4655 N N . PHE B 1 125 ? -12.172 11.75 20.219 1 98.5 125 PHE B N 1
ATOM 4656 C CA . PHE B 1 125 ? -11.5 11.016 19.172 1 98.5 125 PHE B CA 1
ATOM 4657 C C . PHE B 1 125 ? -12.32 11.039 17.875 1 98.5 125 PHE B C 1
ATOM 4659 O O . PHE B 1 125 ? -13.531 10.797 17.906 1 98.5 125 PHE B O 1
ATOM 4666 N N . GLY B 1 126 ? -11.656 11.352 16.797 1 98.5 126 GLY B N 1
ATOM 4667 C CA . GLY B 1 126 ? -12.25 11.352 15.461 1 98.5 126 GLY B CA 1
ATOM 4668 C C . GLY B 1 126 ? -11.406 12.086 14.438 1 98.5 126 GLY B C 1
ATOM 4669 O O . GLY B 1 126 ? -10.766 13.094 14.758 1 98.5 126 GLY B O 1
ATOM 4670 N N . ARG B 1 127 ? -11.414 11.562 13.211 1 98.38 127 ARG B N 1
ATOM 4671 C CA . ARG B 1 127 ? -10.695 12.25 12.141 1 98.38 127 ARG B CA 1
ATOM 4672 C C . ARG B 1 127 ? -11.297 13.625 11.875 1 98.38 127 ARG B C 1
ATOM 4674 O O . ARG B 1 127 ? -12.492 13.742 11.625 1 98.38 127 ARG B O 1
ATOM 4681 N N . GLY B 1 128 ? -10.492 14.656 12.008 1 98.06 128 GLY B N 1
ATOM 4682 C CA . GLY B 1 128 ? -10.945 16.031 11.789 1 98.06 128 GLY B CA 1
ATOM 4683 C C . GLY B 1 128 ? -11.242 16.766 13.086 1 98.06 128 GLY B C 1
ATOM 4684 O O . GLY B 1 128 ? -11.445 17.984 13.078 1 98.06 128 GLY B O 1
ATOM 4685 N N . SER B 1 129 ? -11.164 16.047 14.188 1 98.5 129 SER B N 1
ATOM 4686 C CA . SER B 1 129 ? -11.492 16.703 15.453 1 98.5 129 SER B CA 1
ATOM 4687 C C . SER B 1 129 ? -10.547 17.859 15.742 1 98.5 129 SER B C 1
ATOM 4689 O O . SER B 1 129 ? -10.992 18.953 16.109 1 98.5 129 SER B O 1
ATOM 4691 N N . THR B 1 130 ? -9.281 17.609 15.5 1 98.12 130 THR B N 1
ATOM 4692 C CA . THR B 1 130 ? -8.32 18.672 15.734 1 98.12 130 THR B CA 1
ATOM 4693 C C . THR B 1 130 ? -7.895 19.312 14.414 1 98.12 130 THR B C 1
ATOM 4695 O O . THR B 1 130 ? -7.52 20.484 14.383 1 98.12 130 THR B O 1
ATOM 4698 N N . ASP B 1 131 ? -7.867 18.688 13.305 1 96.69 131 ASP B N 1
ATOM 4699 C CA . ASP B 1 131 ? -7.309 19.109 12.023 1 96.69 131 ASP B CA 1
ATOM 4700 C C . ASP B 1 131 ? -8.328 18.969 10.906 1 96.69 131 ASP B C 1
ATOM 4702 O O . ASP B 1 131 ? -8.344 17.969 10.188 1 96.69 131 ASP B O 1
ATOM 4706 N N . ASP B 1 132 ? -9.141 19.906 10.688 1 96.81 132 ASP B N 1
ATOM 4707 C CA . ASP B 1 132 ? -9.188 21.234 11.312 1 96.81 132 ASP B CA 1
ATOM 4708 C C . ASP B 1 132 ? -10.625 21.641 11.625 1 96.81 132 ASP B C 1
ATOM 4710 O O . ASP B 1 132 ? -10.914 22.828 11.805 1 96.81 132 ASP B O 1
ATOM 4714 N N . LYS B 1 133 ? -11.508 20.656 11.688 1 98.62 133 LYS B N 1
ATOM 4715 C CA . LYS B 1 133 ? -12.922 20.953 11.906 1 98.62 133 LYS B CA 1
ATOM 4716 C C . LYS B 1 133 ? -13.156 21.484 13.312 1 98.62 133 LYS B C 1
ATOM 4718 O O . LYS B 1 133 ? -14.016 22.344 13.516 1 98.62 133 LYS B O 1
ATOM 4723 N N . GLY B 1 134 ? -12.453 20.969 14.273 1 98.56 134 GLY B N 1
ATOM 4724 C CA . GLY B 1 134 ? -12.578 21.406 15.656 1 98.56 134 GLY B CA 1
ATOM 4725 C C . GLY B 1 134 ? -12.422 22.906 15.828 1 98.56 134 GLY B C 1
ATOM 4726 O O . GLY B 1 134 ? -13.336 23.578 16.297 1 98.56 134 GLY B O 1
ATOM 4727 N N . PRO B 1 135 ? -11.32 23.438 15.391 1 98.69 135 PRO B N 1
ATOM 4728 C CA . PRO B 1 135 ? -11.117 24.875 15.5 1 98.69 135 PRO B CA 1
ATOM 4729 C C . PRO B 1 135 ? -12.172 25.688 14.742 1 98.69 135 PRO B C 1
ATOM 4731 O O . PRO B 1 135 ? -12.617 26.734 15.227 1 98.69 135 PRO B O 1
ATOM 4734 N N . VAL B 1 136 ? -12.562 25.25 13.578 1 98.69 136 VAL B N 1
ATOM 4735 C CA . VAL B 1 136 ? -13.602 25.938 12.828 1 98.69 136 VAL B CA 1
ATOM 4736 C C . VAL B 1 136 ? -14.891 25.984 13.648 1 98.69 136 VAL B C 1
ATOM 4738 O O . VAL B 1 136 ? -15.531 27.031 13.766 1 98.69 136 VAL B O 1
ATOM 4741 N N . ILE B 1 137 ? -15.25 24.891 14.219 1 98.62 137 ILE B N 1
ATOM 4742 C CA . ILE B 1 137 ? -16.453 24.797 15.023 1 98.62 137 ILE B CA 1
ATOM 4743 C C . ILE B 1 137 ? -16.312 25.656 16.281 1 98.62 137 ILE B C 1
ATOM 4745 O O . ILE B 1 137 ? -17.281 26.266 16.734 1 98.62 137 ILE B O 1
ATOM 4749 N N . ALA B 1 138 ? -15.125 25.688 16.828 1 98.69 138 ALA B N 1
ATOM 4750 C CA . ALA B 1 138 ? -14.883 26.547 17.984 1 98.69 138 ALA B CA 1
ATOM 4751 C C . ALA B 1 138 ? -15.227 28 17.688 1 98.69 138 ALA B C 1
ATOM 4753 O O . ALA B 1 138 ? -15.828 28.688 18.5 1 98.69 138 ALA B O 1
ATOM 4754 N N . TRP B 1 139 ? -14.812 28.5 16.547 1 98.69 139 TRP B N 1
ATOM 4755 C CA . TRP B 1 139 ? -15.148 29.859 16.141 1 98.69 139 TRP B CA 1
ATOM 4756 C C . TRP B 1 139 ? -16.656 30.047 16.031 1 98.69 139 TRP B C 1
ATOM 4758 O O . TRP B 1 139 ? -17.203 31.047 16.516 1 98.69 139 TRP B O 1
ATOM 4768 N N . ILE B 1 140 ? -17.312 29.078 15.391 1 98.38 140 ILE B N 1
ATOM 4769 C CA . ILE B 1 140 ? -18.766 29.125 15.219 1 98.38 140 ILE B CA 1
ATOM 4770 C C . ILE B 1 140 ? -19.453 29.109 16.578 1 98.38 140 ILE B C 1
ATOM 4772 O O . ILE B 1 140 ? -20.422 29.844 16.797 1 98.38 140 ILE B O 1
ATOM 4776 N N . ALA B 1 141 ? -18.938 28.312 17.453 1 98.25 141 ALA B N 1
ATOM 4777 C CA . ALA B 1 141 ? -19.484 28.203 18.797 1 98.25 141 ALA B CA 1
ATOM 4778 C C . ALA B 1 141 ? -19.422 29.547 19.531 1 98.25 141 ALA B C 1
ATOM 4780 O O . ALA B 1 141 ? -20.375 29.922 20.219 1 98.25 141 ALA B O 1
ATOM 4781 N N . VAL B 1 142 ? -18.312 3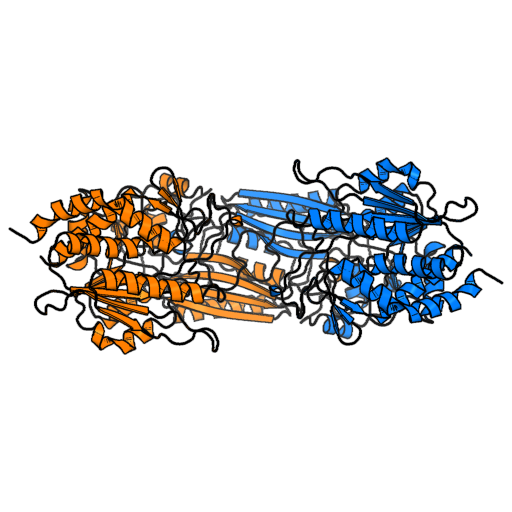0.234 19.453 1 98.19 142 VAL B N 1
ATOM 4782 C CA . VAL B 1 142 ? -18.141 31.531 20.094 1 98.19 142 VAL B CA 1
ATOM 4783 C C . VAL B 1 142 ? -19.203 32.5 19.562 1 98.19 142 VAL B C 1
ATOM 4785 O O . VAL B 1 142 ? -19.828 33.219 20.344 1 98.19 142 VAL B O 1
ATOM 4788 N N . LEU B 1 143 ? -19.469 32.5 18.281 1 98.06 143 LEU B N 1
ATOM 4789 C CA . LEU B 1 143 ? -20.469 33.375 17.688 1 98.06 143 LEU B CA 1
ATOM 4790 C C . LEU B 1 143 ? -21.875 33 18.172 1 98.06 143 LEU B C 1
ATOM 4792 O O . LEU B 1 143 ? -22.703 33.906 18.406 1 98.06 143 LEU B O 1
ATOM 4796 N N . LYS B 1 144 ? -22.125 31.703 18.266 1 97.75 144 LYS B N 1
ATOM 4797 C CA . LYS B 1 144 ? -23.406 31.25 18.781 1 97.75 144 LYS B CA 1
ATOM 4798 C C . LYS B 1 144 ? -23.656 31.781 20.203 1 97.75 144 LYS B C 1
ATOM 4800 O O . LYS B 1 144 ? -24.75 32.219 20.516 1 97.75 144 LYS B O 1
ATOM 4805 N N . ILE B 1 145 ? -22.656 31.672 21.016 1 97.81 145 ILE B N 1
ATOM 4806 C CA . ILE B 1 145 ? -22.75 32.125 22.406 1 97.81 145 ILE B CA 1
ATOM 4807 C C . ILE B 1 145 ? -22.984 33.625 22.453 1 97.81 145 ILE B C 1
ATOM 4809 O O . ILE B 1 145 ? -23.844 34.094 23.203 1 97.81 145 ILE B O 1
ATOM 4813 N N . LEU B 1 146 ? -22.188 34.375 21.688 1 96.38 146 LEU B N 1
ATOM 4814 C CA . LEU B 1 146 ? -22.312 35.844 21.672 1 96.38 146 LEU B CA 1
ATOM 4815 C C . LEU B 1 146 ? -23.703 36.25 21.203 1 96.38 146 LEU B C 1
ATOM 4817 O O . LEU B 1 146 ? -24.297 37.188 21.766 1 96.38 146 LEU B O 1
ATOM 4821 N N . LYS B 1 147 ? -24.156 35.594 20.188 1 95.88 147 LYS B N 1
ATOM 4822 C CA . LYS B 1 147 ? -25.5 35.875 19.703 1 95.88 147 LYS B CA 1
ATOM 4823 C C . LYS B 1 147 ? -26.547 35.594 20.781 1 95.88 147 LYS B C 1
ATOM 4825 O O . LYS B 1 147 ? -27.453 36.406 20.984 1 95.88 147 LYS B O 1
ATOM 4830 N N . ARG B 1 148 ? -26.406 34.531 21.438 1 96.19 148 ARG B N 1
ATOM 4831 C CA . ARG B 1 148 ? -27.344 34.156 22.5 1 96.19 148 ARG B CA 1
ATOM 4832 C C . ARG B 1 148 ? -27.344 35.188 23.625 1 96.19 148 ARG B C 1
ATOM 4834 O O . ARG B 1 148 ? -28.391 35.469 24.203 1 96.19 148 ARG B O 1
ATOM 4841 N N . LEU B 1 149 ? -26.188 35.719 23.953 1 96.31 149 LEU B N 1
ATOM 4842 C CA . LEU B 1 149 ? -26.031 36.656 25.062 1 96.31 149 LEU B CA 1
ATOM 4843 C C . LEU B 1 149 ? -26.375 38.062 24.625 1 96.31 149 LEU B C 1
ATOM 4845 O O . LEU B 1 149 ? -26.484 38.969 25.453 1 96.31 149 LEU B O 1
ATOM 4849 N N . GLY B 1 150 ? -26.547 38.312 23.297 1 94.75 150 GLY B N 1
ATOM 4850 C CA . GLY B 1 150 ? -26.797 39.656 22.781 1 94.75 150 GLY B CA 1
ATOM 4851 C C . GLY B 1 150 ? -25.594 40.594 22.906 1 94.75 150 GLY B C 1
ATOM 4852 O O . GLY B 1 150 ? -25.766 41.812 23.078 1 94.75 150 GLY B O 1
ATOM 4853 N N . ILE B 1 151 ? -24.469 40 22.938 1 94.69 151 ILE B N 1
ATOM 4854 C CA . ILE B 1 151 ? -23.25 40.781 23.062 1 94.69 151 ILE B CA 1
ATOM 4855 C C . ILE B 1 151 ? -22.703 41.156 21.688 1 94.69 151 ILE B C 1
ATOM 4857 O O . ILE B 1 151 ? -22.5 40.25 20.844 1 94.69 151 ILE B O 1
ATOM 4861 N N . GLU B 1 152 ? -22.5 42.438 21.469 1 91.56 152 GLU B N 1
ATOM 4862 C CA . GLU B 1 152 ? -21.953 42.906 20.203 1 91.56 152 GLU B CA 1
ATOM 4863 C C . GLU B 1 152 ? -20.438 42.719 20.156 1 91.56 152 GLU B C 1
ATOM 4865 O O . GLU B 1 152 ? -19.734 43.031 21.109 1 91.56 152 GLU B O 1
ATOM 4870 N N . LEU B 1 153 ? -19.984 42.219 19.062 1 93.25 153 LEU B N 1
ATOM 4871 C CA . LEU B 1 153 ? -18.547 42.062 18.875 1 93.25 153 LEU B CA 1
ATOM 4872 C C . LEU B 1 153 ? -17.906 43.406 18.578 1 93.25 153 LEU B C 1
ATOM 4874 O O . LEU B 1 153 ? -18.469 44.25 17.859 1 93.25 153 LEU B O 1
ATOM 4878 N N . PRO B 1 154 ? -16.781 43.594 19.125 1 94.38 154 PRO B N 1
ATOM 4879 C CA . PRO B 1 154 ? -16.062 44.875 18.891 1 94.38 154 PRO B CA 1
ATOM 4880 C C . PRO B 1 154 ? -15.312 44.875 17.562 1 94.38 154 PRO B C 1
ATOM 4882 O O . PRO B 1 154 ? -14.648 45.844 17.219 1 94.38 154 PRO B O 1
ATOM 4885 N N . VAL B 1 155 ? -15.352 43.812 16.75 1 97.25 155 VAL B N 1
ATOM 4886 C CA . VAL B 1 155 ? -14.711 43.688 15.445 1 97.25 155 VAL B CA 1
ATOM 4887 C C . VAL B 1 155 ? -15.688 43.094 14.438 1 97.25 155 VAL B C 1
ATOM 4889 O O . VAL B 1 155 ? -16.703 42.5 14.82 1 97.25 155 VAL B O 1
ATOM 4892 N N . ASN B 1 156 ? -15.43 43.375 13.117 1 97.88 156 ASN B N 1
ATOM 4893 C CA . ASN B 1 156 ? -16.062 42.594 12.062 1 97.88 156 ASN B CA 1
ATOM 4894 C C . ASN B 1 156 ? -15.32 41.281 11.805 1 97.88 156 ASN B C 1
ATOM 4896 O O . ASN B 1 156 ? -14.109 41.188 12.008 1 97.88 156 ASN B O 1
ATOM 4900 N N . LEU B 1 157 ? -16.078 40.281 11.414 1 98.5 157 LEU B N 1
ATOM 4901 C CA . LEU B 1 157 ? -15.461 39 11.086 1 98.5 157 LEU B CA 1
ATOM 4902 C C . LEU B 1 157 ? -15.727 38.625 9.633 1 98.5 157 LEU B C 1
ATOM 4904 O O . LEU B 1 157 ? -16.828 38.875 9.117 1 98.5 157 LEU B O 1
ATOM 4908 N N . LYS B 1 158 ? -14.75 38.125 9.008 1 98.75 158 LYS B N 1
ATOM 4909 C CA . LYS B 1 158 ? -14.875 37.406 7.738 1 98.75 158 LYS B CA 1
ATOM 4910 C C . LYS B 1 158 ? -14.32 36 7.844 1 98.75 158 LYS B C 1
ATOM 4912 O O . LYS B 1 158 ? -13.336 35.75 8.539 1 98.75 158 LYS B O 1
ATOM 4917 N N . PHE B 1 159 ? -15.039 35.094 7.227 1 98.81 159 PHE B N 1
ATOM 4918 C CA . PHE B 1 159 ? -14.617 33.688 7.184 1 98.81 159 PHE B CA 1
ATOM 4919 C C . PHE B 1 159 ? -14.266 33.281 5.762 1 98.81 159 PHE B C 1
ATOM 4921 O O . PHE B 1 159 ? -14.969 33.625 4.816 1 98.81 159 PHE B O 1
ATOM 4928 N N . VAL B 1 160 ? -13.133 32.625 5.605 1 98.75 160 VAL B N 1
ATOM 4929 C CA . VAL B 1 160 ? -12.789 31.859 4.418 1 98.75 160 VAL B CA 1
ATOM 4930 C C . VAL B 1 160 ? -12.516 30.406 4.809 1 98.75 160 VAL B C 1
ATOM 4932 O O . VAL B 1 160 ? -11.484 30.109 5.414 1 98.75 160 VAL B O 1
ATOM 4935 N N . LEU B 1 161 ? -13.422 29.516 4.488 1 98.81 161 LEU B N 1
ATOM 4936 C CA . LEU B 1 161 ? -13.297 28.078 4.773 1 98.81 161 LEU B CA 1
ATOM 4937 C C . LEU B 1 161 ? -13.203 27.281 3.482 1 98.81 161 LEU B C 1
ATOM 4939 O O . LEU B 1 161 ? -13.906 27.562 2.514 1 98.81 161 LEU B O 1
ATOM 4943 N N . GLU B 1 162 ? -12.297 26.281 3.469 1 98.38 162 GLU B N 1
ATOM 4944 C CA . GLU B 1 162 ? -12.102 25.547 2.225 1 98.38 162 GLU B CA 1
ATOM 4945 C C . GLU B 1 162 ? -12.195 24.047 2.455 1 98.38 162 GLU B C 1
ATOM 4947 O O . GLU B 1 162 ? -12.25 23.578 3.6 1 98.38 162 GLU B O 1
ATOM 4952 N N . GLY B 1 163 ? -12.227 23.297 1.335 1 97.75 163 GLY B N 1
ATOM 4953 C CA . GLY B 1 163 ? -12.391 21.859 1.412 1 97.75 163 GLY B CA 1
ATOM 4954 C C . GLY B 1 163 ? -11.273 21.094 0.731 1 97.75 163 GLY B C 1
ATOM 4955 O O . GLY B 1 163 ? -11.414 19.906 0.436 1 97.75 163 GLY B O 1
ATOM 4956 N N . MET B 1 164 ? -10.102 21.797 0.455 1 96.44 164 MET B N 1
ATOM 4957 C CA . MET B 1 164 ? -9.062 21.109 -0.316 1 96.44 164 MET B CA 1
ATOM 4958 C C . MET B 1 164 ? -7.688 21.344 0.308 1 96.44 164 MET B C 1
ATOM 4960 O O . MET B 1 164 ? -6.664 21.125 -0.344 1 96.44 164 MET B O 1
ATOM 4964 N N . GLU B 1 165 ? -7.633 21.812 1.56 1 95.38 165 GLU B N 1
ATOM 4965 C CA . GLU B 1 165 ? -6.352 22.125 2.184 1 95.38 165 GLU B CA 1
ATOM 4966 C C . GLU B 1 165 ? -5.438 20.906 2.205 1 95.38 165 GLU B C 1
ATOM 4968 O O . GLU B 1 165 ? -4.242 21.016 1.913 1 95.38 165 GLU B O 1
ATOM 4973 N N . GLU B 1 166 ? -5.914 19.734 2.43 1 92.56 166 GLU B N 1
ATOM 4974 C CA . GLU B 1 166 ? -5.133 18.5 2.555 1 92.56 166 GLU B CA 1
ATOM 4975 C C . GLU B 1 166 ? -4.645 18.016 1.193 1 92.56 166 GLU B C 1
ATOM 4977 O O . GLU B 1 166 ? -3.885 17.047 1.108 1 92.56 166 GLU B O 1
ATOM 4982 N N . SER B 1 167 ? -5.184 18.656 0.176 1 90.44 167 SER B N 1
ATOM 4983 C CA . SER B 1 167 ? -4.816 18.312 -1.191 1 90.44 167 SER B CA 1
ATOM 4984 C C . SER B 1 167 ? -4.27 19.516 -1.944 1 90.44 167 SER B C 1
ATOM 4986 O O . SER B 1 167 ? -4.516 19.672 -3.143 1 90.44 167 SER B O 1
ATOM 4988 N N . GLY B 1 168 ? -3.699 20.453 -1.184 1 89.19 168 GLY B N 1
ATOM 4989 C CA . GLY B 1 168 ? -2.938 21.531 -1.808 1 89.19 168 GLY B CA 1
ATOM 4990 C C . GLY B 1 168 ? -3.74 22.797 -1.989 1 89.19 168 GLY B C 1
ATOM 4991 O O . GLY B 1 168 ? -3.314 23.719 -2.701 1 89.19 168 GLY B O 1
ATOM 4992 N N . SER B 1 169 ? -4.961 22.875 -1.413 1 94.12 169 SER B N 1
ATOM 4993 C CA . SER B 1 169 ? -5.828 24.047 -1.512 1 94.12 169 SER B CA 1
ATOM 4994 C C . SER B 1 169 ? -6.102 24.406 -2.967 1 94.12 169 SER B C 1
ATOM 4996 O O . SER B 1 169 ? -6.09 25.594 -3.328 1 94.12 169 SER B O 1
ATOM 4998 N N . GLU B 1 170 ? -6.34 23.453 -3.723 1 91.88 170 GLU B N 1
ATOM 4999 C CA . GLU B 1 170 ? -6.555 23.672 -5.148 1 91.88 170 GLU B CA 1
ATOM 5000 C C . GLU B 1 170 ? -7.703 24.641 -5.395 1 91.88 170 GLU B C 1
ATOM 5002 O O . GLU B 1 170 ? -8.789 24.484 -4.836 1 91.88 170 GLU B O 1
ATOM 5007 N N . GLY B 1 171 ? -7.418 25.703 -6.195 1 94.69 171 GLY B N 1
ATOM 5008 C CA . GLY B 1 171 ? -8.445 26.641 -6.621 1 94.69 171 GLY B CA 1
ATOM 5009 C C . GLY B 1 171 ? -8.617 27.812 -5.672 1 94.69 171 GLY B C 1
ATOM 5010 O O . GLY B 1 171 ? -9.156 28.859 -6.051 1 94.69 171 GLY B O 1
ATOM 5011 N N . LEU B 1 172 ? -8.18 27.75 -4.434 1 96.62 172 LEU B N 1
ATOM 5012 C CA . LEU B 1 172 ? -8.484 28.766 -3.434 1 96.62 172 LEU B CA 1
ATOM 5013 C C . LEU B 1 172 ? -7.73 30.062 -3.719 1 96.62 172 LEU B C 1
ATOM 5015 O O . LEU B 1 172 ? -8.258 31.156 -3.518 1 96.62 172 LEU B O 1
ATOM 5019 N N . GLU B 1 173 ? -6.449 29.969 -4.09 1 95.5 173 GLU B N 1
ATOM 5020 C CA . GLU B 1 173 ? -5.684 31.172 -4.395 1 95.5 173 GLU B CA 1
ATOM 5021 C C . GLU B 1 173 ? -6.398 32.031 -5.441 1 95.5 173 GLU B C 1
ATOM 5023 O O . GLU B 1 173 ? -6.566 33.25 -5.254 1 95.5 173 GLU B O 1
ATOM 5028 N N . GLU B 1 174 ? -6.824 31.406 -6.52 1 96.56 174 GLU B N 1
ATOM 5029 C CA . GLU B 1 174 ? -7.57 32.125 -7.559 1 96.56 174 GLU B CA 1
ATOM 5030 C C . GLU B 1 174 ? -8.906 32.625 -7.027 1 96.56 174 GLU B C 1
ATOM 5032 O O . GLU B 1 174 ? -9.359 33.719 -7.41 1 96.56 174 GLU B O 1
ATOM 5037 N N . GLY B 1 175 ? -9.516 31.812 -6.223 1 97.62 175 GLY B N 1
ATOM 5038 C CA . GLY B 1 175 ? -10.75 32.25 -5.602 1 97.62 175 GLY B CA 1
ATOM 5039 C C . GLY B 1 175 ? -10.586 33.531 -4.793 1 97.62 175 GLY B C 1
ATOM 5040 O O . GLY B 1 175 ? -11.43 34.438 -4.855 1 97.62 175 GLY B O 1
ATOM 5041 N N . LEU B 1 176 ? -9.547 33.594 -4.035 1 98 176 LEU B N 1
ATOM 5042 C CA . LEU B 1 176 ? -9.25 34.781 -3.24 1 98 176 LEU B CA 1
ATOM 5043 C C . LEU B 1 176 ? -8.953 35.969 -4.141 1 98 176 LEU B C 1
ATOM 5045 O O . LEU B 1 176 ? -9.438 37.094 -3.887 1 98 176 LEU B O 1
ATOM 5049 N N . LYS B 1 177 ? -8.172 35.75 -5.176 1 97.5 177 LYS B N 1
ATOM 5050 C CA . LYS B 1 177 ? -7.84 36.812 -6.117 1 97.5 177 LYS B CA 1
ATOM 5051 C C . LYS B 1 177 ? -9.094 37.344 -6.801 1 97.5 177 LYS B C 1
ATOM 5053 O O . LYS B 1 177 ? -9.242 38.562 -6.969 1 97.5 177 LYS B O 1
ATOM 5058 N N . ASN B 1 178 ? -9.961 36.469 -7.141 1 97.62 178 ASN B N 1
ATOM 5059 C CA . ASN B 1 178 ? -11.195 36.844 -7.816 1 97.62 178 ASN B CA 1
ATOM 5060 C C . ASN B 1 178 ? -12.141 37.594 -6.875 1 97.62 178 ASN B C 1
ATOM 5062 O O . ASN B 1 178 ? -13.086 38.219 -7.328 1 97.62 178 ASN B O 1
ATOM 5066 N N . ASN B 1 179 ? -11.922 37.469 -5.621 1 97.88 179 ASN B N 1
ATOM 5067 C CA . ASN B 1 179 ? -12.781 38.125 -4.637 1 97.88 179 ASN B CA 1
ATOM 5068 C C . ASN B 1 179 ? -12 39.094 -3.756 1 97.88 179 ASN B C 1
ATOM 5070 O O . ASN B 1 179 ? -12.297 39.25 -2.57 1 97.88 179 ASN B O 1
ATOM 5074 N N . LEU B 1 180 ? -11.031 39.656 -4.32 1 97.44 180 LEU B N 1
ATOM 5075 C CA . LEU B 1 180 ? -10.156 40.562 -3.584 1 97.44 180 LEU B CA 1
ATOM 5076 C C . LEU B 1 180 ? -10.953 41.719 -2.973 1 97.44 180 LEU B C 1
ATOM 5078 O O . LEU B 1 180 ? -10.625 42.188 -1.884 1 97.44 180 LEU B O 1
ATOM 5082 N N . ASP B 1 181 ? -11.945 42.156 -3.621 1 96.94 181 ASP B N 1
ATOM 5083 C CA . ASP B 1 181 ? -12.789 43.25 -3.135 1 96.94 181 ASP B CA 1
ATOM 5084 C C . ASP B 1 181 ? -13.461 42.875 -1.814 1 96.94 181 ASP B C 1
ATOM 5086 O O . ASP B 1 181 ? -13.773 43.75 -1.005 1 96.94 181 ASP B O 1
ATOM 5090 N N . LYS B 1 182 ? -13.664 41.625 -1.59 1 97.25 182 LYS B N 1
ATOM 5091 C CA . LYS B 1 182 ? -14.359 41.156 -0.393 1 97.25 182 LYS B CA 1
ATOM 5092 C C . LYS B 1 182 ? -13.406 41.031 0.792 1 97.25 182 LYS B C 1
ATOM 5094 O O . LYS B 1 182 ? -13.836 41.031 1.945 1 97.25 182 LYS B O 1
ATOM 5099 N N . ILE B 1 183 ? -12.078 41.031 0.475 1 97.44 183 ILE B N 1
ATOM 5100 C CA . ILE B 1 183 ? -11.164 40.781 1.587 1 97.44 183 ILE B CA 1
ATOM 5101 C C . ILE B 1 183 ? -10.164 41.906 1.697 1 97.44 183 ILE B C 1
ATOM 5103 O O . ILE B 1 183 ? -9.281 41.906 2.559 1 97.44 183 ILE B O 1
ATOM 5107 N N . SER B 1 184 ? -10.281 42.938 0.957 1 94.88 184 SER B N 1
ATOM 5108 C CA . SER B 1 184 ? -9.32 44.031 0.897 1 94.88 184 SER B CA 1
ATOM 5109 C C . SER B 1 184 ? -9.375 44.875 2.164 1 94.88 184 SER B C 1
ATOM 5111 O O . SER B 1 184 ? -8.43 45.625 2.459 1 94.88 184 SER B O 1
ATOM 5113 N N . ASP B 1 185 ? -10.469 44.781 2.893 1 96.38 185 ASP B N 1
ATOM 5114 C CA . ASP B 1 185 ? -10.625 45.625 4.074 1 96.38 185 ASP B CA 1
ATOM 5115 C C . ASP B 1 185 ? -10.203 44.875 5.34 1 96.38 185 ASP B C 1
ATOM 5117 O O . ASP B 1 185 ? -10.461 45.344 6.453 1 96.38 185 ASP B O 1
ATOM 5121 N N . VAL B 1 186 ? -9.578 43.75 5.141 1 98.06 186 VAL B N 1
ATOM 5122 C CA . VAL B 1 186 ? -9.164 42.938 6.281 1 98.06 186 VAL B CA 1
ATOM 5123 C C . VAL B 1 186 ? -7.984 43.594 6.988 1 98.06 186 VAL B C 1
ATOM 5125 O O . VAL B 1 186 ? -7.016 44 6.344 1 98.06 186 VAL B O 1
ATOM 5128 N N . ASN B 1 187 ? -8.102 43.688 8.328 1 97.69 187 ASN B N 1
ATOM 5129 C CA . ASN B 1 187 ? -7.035 44.312 9.117 1 97.69 187 ASN B CA 1
ATOM 5130 C C . ASN B 1 187 ? -6.105 43.25 9.711 1 97.69 187 ASN B C 1
ATOM 5132 O O . ASN B 1 187 ? -4.922 43.531 9.938 1 97.69 187 ASN B O 1
ATOM 5136 N N . PHE B 1 188 ? -6.648 42.156 10.047 1 97.62 188 PHE B N 1
ATOM 5137 C CA . PHE B 1 188 ? -5.93 41.031 10.648 1 97.62 188 PHE B CA 1
ATOM 5138 C C . PHE B 1 188 ? -6.473 39.719 10.141 1 97.62 188 PHE B C 1
ATOM 5140 O O . PHE B 1 188 ? -7.621 39.625 9.695 1 97.62 188 PHE B O 1
ATOM 5147 N N . SER B 1 189 ? -5.648 38.719 10.164 1 98.19 189 SER B N 1
ATOM 5148 C CA . SER B 1 189 ? -6.09 37.344 9.891 1 98.19 189 SER B CA 1
ATOM 5149 C C . SER B 1 189 ? -5.648 36.406 10.992 1 98.19 189 SER B C 1
ATOM 5151 O O . SER B 1 189 ? -4.633 36.625 11.648 1 98.19 189 SER B O 1
ATOM 5153 N N . CYS B 1 190 ? -6.449 35.375 11.203 1 98.44 190 CYS B N 1
ATOM 5154 C CA . CYS B 1 190 ? -6.172 34.375 12.219 1 98.44 190 CYS B CA 1
ATOM 5155 C C . CYS B 1 190 ? -6.445 32.969 11.68 1 98.44 190 CYS B C 1
ATOM 5157 O O . CYS B 1 190 ? -7.457 32.75 11.016 1 98.44 190 CYS B O 1
ATOM 5159 N N . ILE B 1 191 ? -5.516 32.062 11.898 1 98.19 191 ILE B N 1
ATOM 5160 C CA . ILE B 1 191 ? -5.621 30.672 11.508 1 98.19 191 ILE B CA 1
ATOM 5161 C C . ILE B 1 191 ? -5.379 29.781 12.719 1 98.19 191 ILE B C 1
ATOM 5163 O O . ILE B 1 191 ? -4.344 29.891 13.383 1 98.19 191 ILE B O 1
ATOM 5167 N N . SER B 1 192 ? -6.32 28.938 13.055 1 98 192 SER B N 1
ATOM 5168 C CA . SER B 1 192 ? -6.191 28.047 14.203 1 98 192 SER B CA 1
ATOM 5169 C C . SER B 1 192 ? -5.98 26.594 13.758 1 98 192 SER B C 1
ATOM 5171 O O . SER B 1 192 ? -6.562 25.672 14.328 1 98 192 SER B O 1
ATOM 5173 N N . ASP B 1 193 ? -5.203 26.422 12.664 1 94.94 193 ASP B N 1
ATOM 5174 C CA . ASP B 1 193 ? -4.895 25.125 12.07 1 94.94 193 ASP B CA 1
ATOM 5175 C C . ASP B 1 193 ? -3.494 24.656 12.453 1 94.94 193 ASP B C 1
ATOM 5177 O O . ASP B 1 193 ? -2.637 24.453 11.594 1 94.94 193 ASP B O 1
ATOM 5181 N N . ASN B 1 194 ? -3.082 24.562 13.672 1 94.38 194 ASN B N 1
ATOM 5182 C CA . ASN B 1 194 ? -1.811 24.094 14.203 1 94.38 194 ASN B CA 1
ATOM 5183 C C . ASN B 1 194 ? -1.916 23.766 15.695 1 94.38 194 ASN B C 1
ATOM 5185 O O . ASN B 1 194 ? -3.018 23.688 16.234 1 94.38 194 ASN B O 1
ATOM 5189 N N . TYR B 1 195 ? -0.81 23.469 16.359 1 93.69 195 TYR B N 1
ATOM 5190 C CA . TYR B 1 195 ? -0.883 22.875 17.688 1 93.69 195 TYR B CA 1
ATOM 5191 C C . TYR B 1 195 ? 0.167 23.484 18.625 1 93.69 195 TYR B C 1
ATOM 5193 O O . TYR B 1 195 ? 1.13 24.094 18.156 1 93.69 195 TYR B O 1
ATOM 5201 N N . TRP B 1 196 ? -0.124 23.266 19.906 1 95.12 196 TRP B N 1
ATOM 5202 C CA . TRP B 1 196 ? 0.876 23.609 20.922 1 95.12 196 TRP B CA 1
ATOM 5203 C C . TRP B 1 196 ? 2.107 22.719 20.797 1 95.12 196 TRP B C 1
ATOM 5205 O O . TRP B 1 196 ? 2.037 21.625 20.219 1 95.12 196 TRP B O 1
ATOM 5215 N N . LEU B 1 197 ? 3.205 23.25 21.297 1 92.69 197 LEU B N 1
ATOM 5216 C CA . LEU B 1 197 ? 4.438 22.469 21.328 1 92.69 197 LEU B CA 1
ATOM 5217 C C . LEU B 1 197 ? 4.332 21.328 22.344 1 92.69 197 LEU B C 1
ATOM 5219 O O . LEU B 1 197 ? 4.898 20.266 22.125 1 92.69 197 LEU B O 1
ATOM 5223 N N . GLY B 1 198 ? 3.713 21.609 23.391 1 90.12 198 GLY B N 1
ATOM 5224 C CA . GLY B 1 198 ? 3.469 20.625 24.438 1 90.12 198 GLY B CA 1
ATOM 5225 C C . GLY B 1 198 ? 1.999 20.484 24.797 1 90.12 198 GLY B C 1
ATOM 5226 O O . GLY B 1 198 ? 1.128 20.828 23.984 1 90.12 198 GLY B O 1
ATOM 5227 N N . LYS B 1 199 ? 1.744 19.984 26 1 89.12 199 LYS B N 1
ATOM 5228 C CA . LYS B 1 199 ? 0.371 19.703 26.406 1 89.12 199 LYS B CA 1
ATOM 5229 C C . LYS B 1 199 ? -0.147 20.75 27.391 1 89.12 199 LYS B C 1
ATOM 5231 O O . LYS B 1 199 ? -1.355 20.859 27.609 1 89.12 199 LYS B O 1
ATOM 5236 N N . ASN B 1 200 ? 0.744 21.516 27.766 1 87.88 200 ASN B N 1
ATOM 5237 C CA . ASN B 1 200 ? 0.346 22.281 28.938 1 87.88 200 ASN B CA 1
ATOM 5238 C C . ASN B 1 200 ? 0.405 23.781 28.672 1 87.88 200 ASN B C 1
ATOM 5240 O O . ASN B 1 200 ? -0.251 24.562 29.375 1 87.88 200 ASN B O 1
ATOM 5244 N N . LYS B 1 201 ? 1.24 24.266 27.828 1 93.31 201 LYS B N 1
ATOM 5245 C CA . LYS B 1 201 ? 1.436 25.688 27.578 1 93.31 201 LYS B CA 1
ATOM 5246 C C . LYS B 1 201 ? 0.957 26.094 26.188 1 93.31 201 LYS B C 1
ATOM 5248 O O . LYS B 1 201 ? 1.405 25.531 25.188 1 93.31 201 LYS B O 1
ATOM 5253 N N . PRO B 1 202 ? 0.023 27.078 26.141 1 96.19 202 PRO B N 1
ATOM 5254 C CA . PRO B 1 202 ? -0.42 27.562 24.828 1 96.19 202 PRO B CA 1
ATOM 5255 C C . PRO B 1 202 ? 0.694 28.25 24.047 1 96.19 202 PRO B C 1
ATOM 5257 O O . PRO B 1 202 ? 1.673 28.719 24.641 1 96.19 202 PRO B O 1
ATOM 5260 N N . CYS B 1 203 ? 0.521 28.25 22.766 1 95.19 203 CYS B N 1
ATOM 5261 C CA . CYS B 1 203 ? 1.513 28.859 21.891 1 95.19 203 CYS B CA 1
ATOM 5262 C C . CYS B 1 203 ? 0.856 29.828 20.922 1 95.19 203 CYS B C 1
ATOM 5264 O O . CYS B 1 203 ? -0.357 29.781 20.719 1 95.19 203 CYS B O 1
ATOM 5266 N N . LEU B 1 204 ? 1.606 30.75 20.438 1 96.81 204 LEU B N 1
ATOM 5267 C CA . LEU B 1 204 ? 1.353 31.516 19.219 1 96.81 204 LEU B CA 1
ATOM 5268 C C . LEU B 1 204 ? 2.414 31.219 18.156 1 96.81 204 LEU B C 1
ATOM 5270 O O . LEU B 1 204 ? 3.611 31.25 18.453 1 96.81 204 LEU B O 1
ATOM 5274 N N . THR B 1 205 ? 1.993 30.906 16.984 1 96.44 205 THR B N 1
ATOM 5275 C CA . THR B 1 205 ? 2.924 30.453 15.953 1 96.44 205 THR B CA 1
ATOM 5276 C C . THR B 1 205 ? 3.148 31.562 14.922 1 96.44 205 THR B C 1
ATOM 5278 O O . THR B 1 205 ? 2.191 32.156 14.422 1 96.44 205 THR B O 1
ATOM 5281 N N . TYR B 1 206 ? 4.406 31.812 14.586 1 94.81 206 TYR B N 1
ATOM 5282 C CA . TYR B 1 206 ? 4.742 32.938 13.703 1 94.81 206 TYR B CA 1
ATOM 5283 C C . TYR B 1 206 ? 5.496 32.438 12.469 1 94.81 206 TYR B C 1
ATOM 5285 O O . TYR B 1 206 ? 5.953 33.25 11.656 1 94.81 206 TYR B O 1
ATOM 5293 N N . GLY B 1 207 ? 5.625 31.156 12.359 1 95.31 207 GLY B N 1
ATOM 5294 C CA . GLY B 1 207 ? 6.332 30.609 11.211 1 95.31 207 GLY B CA 1
ATOM 5295 C C . GLY B 1 207 ? 5.91 29.203 10.852 1 95.31 207 GLY B C 1
ATOM 5296 O O . GLY B 1 207 ? 5.633 28.391 11.734 1 95.31 207 GLY B O 1
ATOM 5297 N N . LEU B 1 208 ? 5.855 28.922 9.555 1 96.81 208 LEU B N 1
ATOM 5298 C CA . LEU B 1 208 ? 5.555 27.625 8.984 1 96.81 208 LEU B CA 1
ATOM 5299 C C . LEU B 1 208 ? 6.578 27.234 7.918 1 96.81 208 LEU B C 1
ATOM 5301 O O . LEU B 1 208 ? 7.035 28.094 7.156 1 96.81 208 LEU B O 1
ATOM 5305 N N . ARG B 1 209 ? 6.93 25.938 7.934 1 97.25 209 ARG B N 1
ATOM 5306 C CA . ARG B 1 209 ? 7.684 25.469 6.777 1 97.25 209 ARG B CA 1
ATOM 5307 C C . ARG B 1 209 ? 6.789 25.359 5.547 1 97.25 209 ARG B C 1
ATOM 5309 O O . ARG B 1 209 ? 5.566 25.281 5.668 1 97.25 209 ARG B O 1
ATOM 5316 N N . GLY B 1 210 ? 7.48 25.469 4.359 1 96.69 210 GLY B N 1
ATOM 5317 C CA . GLY B 1 210 ? 6.805 25.141 3.117 1 96.69 210 GLY B CA 1
ATOM 5318 C C . GLY B 1 210 ? 6.828 23.656 2.812 1 96.69 210 GLY B C 1
ATOM 5319 O O . GLY B 1 210 ? 7.246 22.844 3.65 1 96.69 210 GLY B O 1
ATOM 5320 N N . ILE B 1 211 ? 6.328 23.328 1.63 1 97.25 211 ILE B N 1
ATOM 5321 C CA . ILE B 1 211 ? 6.305 21.906 1.283 1 97.25 211 ILE B CA 1
ATOM 5322 C C . ILE B 1 211 ? 6.445 21.75 -0.228 1 97.25 211 ILE B C 1
ATOM 5324 O O . ILE B 1 211 ? 6 22.594 -0.996 1 97.25 211 ILE B O 1
ATOM 5328 N N . CYS B 1 212 ? 7.184 20.797 -0.611 1 97.75 212 CYS B N 1
ATOM 5329 C CA . CYS B 1 212 ? 7.215 20.25 -1.964 1 97.75 212 CYS B CA 1
ATOM 5330 C C . CYS B 1 212 ? 6.953 18.75 -1.954 1 97.75 212 CYS B C 1
ATOM 5332 O O . CYS B 1 212 ? 7.664 18 -1.289 1 97.75 212 CYS B O 1
ATOM 5334 N N . TYR B 1 213 ? 5.891 18.328 -2.635 1 97.56 213 TYR B N 1
ATOM 5335 C CA . TYR B 1 213 ? 5.523 16.922 -2.682 1 97.56 213 TYR B CA 1
ATOM 5336 C C . TYR B 1 213 ? 5.848 16.312 -4.043 1 97.56 213 TYR B C 1
ATOM 5338 O O . TYR B 1 213 ? 5.652 16.969 -5.078 1 97.56 213 TYR B O 1
ATOM 5346 N N . TYR B 1 214 ? 6.348 15.062 -4.062 1 98.56 214 TYR B N 1
ATOM 5347 C CA . TYR B 1 214 ? 6.816 14.469 -5.309 1 98.56 214 TYR B CA 1
ATOM 5348 C C . TYR B 1 214 ? 6.277 13.055 -5.469 1 98.56 214 TYR B C 1
ATOM 5350 O O . TYR B 1 214 ? 6.125 12.32 -4.488 1 98.56 214 TYR B O 1
ATOM 5358 N N . PHE B 1 215 ? 6 12.711 -6.707 1 98.5 215 PHE B N 1
ATOM 5359 C CA . PHE B 1 215 ? 5.75 11.344 -7.145 1 98.5 215 PHE B CA 1
ATOM 5360 C C . PHE B 1 215 ? 6.863 10.859 -8.07 1 98.5 215 PHE B C 1
ATOM 5362 O O . PHE B 1 215 ? 7.246 11.562 -9.008 1 98.5 215 PHE B O 1
ATOM 5369 N N . VAL B 1 216 ? 7.426 9.75 -7.777 1 98.81 216 VAL B N 1
ATOM 5370 C CA . VAL B 1 216 ? 8.352 9.062 -8.68 1 98.81 216 VAL B CA 1
ATOM 5371 C C . VAL B 1 216 ? 7.727 7.75 -9.148 1 98.81 216 VAL B C 1
ATOM 5373 O O . VAL B 1 216 ? 7.672 6.773 -8.398 1 98.81 216 VAL B O 1
ATOM 5376 N N . GLU B 1 217 ? 7.309 7.75 -10.383 1 98.75 217 GLU B N 1
ATOM 5377 C CA . GLU B 1 217 ? 6.648 6.582 -10.961 1 98.75 217 GLU B CA 1
ATOM 5378 C C . GLU B 1 217 ? 7.609 5.777 -11.828 1 98.75 217 GLU B C 1
ATOM 5380 O O . GLU B 1 217 ? 8.305 6.34 -12.68 1 98.75 217 GLU B O 1
ATOM 5385 N N . ILE B 1 218 ? 7.738 4.508 -11.594 1 98.81 218 ILE B N 1
ATOM 5386 C CA . ILE B 1 218 ? 8.523 3.609 -12.43 1 98.81 218 ILE B CA 1
ATOM 5387 C C . ILE B 1 218 ? 7.645 2.471 -12.938 1 98.81 218 ILE B C 1
ATOM 5389 O O . ILE B 1 218 ? 6.895 1.865 -12.172 1 98.81 218 ILE B O 1
ATOM 5393 N N . SER B 1 219 ? 7.668 2.186 -14.203 1 98.38 219 SER B N 1
ATOM 5394 C CA . SER B 1 219 ? 6.922 1.101 -14.828 1 98.38 219 SER B CA 1
ATOM 5395 C C . SER B 1 219 ? 7.852 0.112 -15.516 1 98.38 219 SER B C 1
ATOM 5397 O O . SER B 1 219 ? 8.844 0.511 -16.125 1 98.38 219 SER B O 1
ATOM 5399 N N . CYS B 1 220 ? 7.535 -1.188 -15.414 1 98.12 220 CYS B N 1
ATOM 5400 C CA . CYS B 1 220 ? 8.406 -2.195 -16 1 98.12 220 CYS B CA 1
ATOM 5401 C C . CYS B 1 220 ? 7.625 -3.102 -16.953 1 98.12 220 CYS B C 1
ATOM 5403 O O . CYS B 1 220 ? 8.219 -3.801 -17.781 1 98.12 220 CYS B O 1
ATOM 5405 N N . ALA B 1 221 ? 6.273 -3.129 -16.891 1 96.75 221 ALA B N 1
ATOM 5406 C CA . ALA B 1 221 ? 5.414 -3.99 -17.703 1 96.75 221 ALA B CA 1
ATOM 5407 C C . ALA B 1 221 ? 4.008 -3.412 -17.812 1 96.75 221 ALA B C 1
ATOM 5409 O O . ALA B 1 221 ? 3.697 -2.391 -17.203 1 96.75 2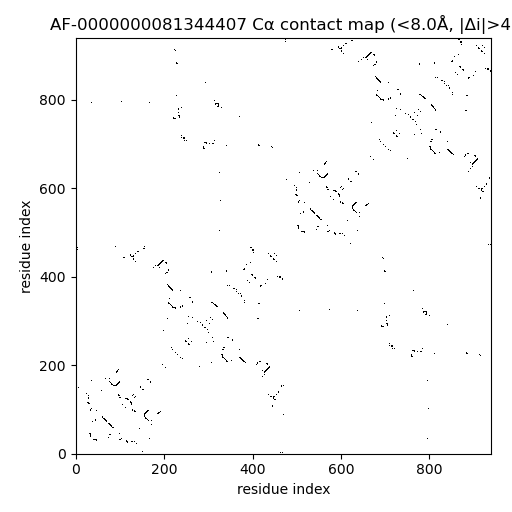21 ALA B O 1
ATOM 5410 N N . ARG B 1 222 ? 3.188 -3.994 -18.656 1 94.5 222 ARG B N 1
ATOM 5411 C CA . ARG B 1 222 ? 1.838 -3.492 -18.891 1 94.5 222 ARG B CA 1
ATOM 5412 C C . ARG B 1 222 ? 0.895 -3.896 -17.766 1 94.5 222 ARG B C 1
ATOM 5414 O O . ARG B 1 222 ? -0.113 -3.23 -17.516 1 94.5 222 ARG B O 1
ATOM 5421 N N . GLN B 1 223 ? 1.163 -4.977 -17.141 1 94.31 223 GLN B N 1
ATOM 5422 C CA . GLN B 1 223 ? 0.422 -5.484 -15.992 1 94.31 223 GLN B CA 1
ATOM 5423 C C . GLN B 1 223 ? 1.334 -6.266 -15.047 1 94.31 223 GLN B C 1
ATOM 5425 O O . GLN B 1 223 ? 2.479 -6.566 -15.391 1 94.31 223 GLN B O 1
ATOM 5430 N N . ASP B 1 224 ? 0.801 -6.438 -13.844 1 95.81 224 ASP B N 1
ATOM 5431 C CA . ASP B 1 224 ? 1.594 -7.191 -12.883 1 95.81 224 ASP B CA 1
ATOM 5432 C C . ASP B 1 224 ? 1.984 -8.555 -13.438 1 95.81 224 ASP B C 1
ATOM 5434 O O . ASP B 1 224 ? 1.349 -9.055 -14.367 1 95.81 224 ASP B O 1
ATOM 5438 N N . LEU B 1 225 ? 3.041 -9.102 -12.898 1 96.38 225 LEU B N 1
ATOM 5439 C CA . LEU B 1 225 ? 3.543 -10.391 -13.367 1 96.38 225 LEU B CA 1
ATOM 5440 C C . LEU B 1 225 ? 3.684 -11.375 -12.203 1 96.38 225 LEU B C 1
ATOM 5442 O O . LEU B 1 225 ? 3.848 -10.961 -11.055 1 96.38 225 LEU B O 1
ATOM 5446 N N . HIS B 1 226 ? 3.557 -12.625 -12.508 1 95.06 226 HIS B N 1
ATOM 5447 C CA . HIS B 1 226 ? 3.857 -13.672 -11.539 1 95.06 226 HIS B CA 1
ATOM 5448 C C . HIS B 1 226 ? 5.352 -13.734 -11.234 1 95.06 226 HIS B C 1
ATOM 5450 O O . HIS B 1 226 ? 6.16 -14 -12.117 1 95.06 226 HIS B O 1
ATOM 5456 N N . SER B 1 227 ? 5.75 -13.555 -9.992 1 96.56 227 SER B N 1
ATOM 5457 C CA . SER B 1 227 ? 7.16 -13.398 -9.648 1 96.56 227 SER B CA 1
ATOM 5458 C C . SER B 1 227 ? 7.926 -14.703 -9.844 1 96.56 227 SER B C 1
ATOM 5460 O O . SER B 1 227 ? 9.141 -14.695 -10.031 1 96.56 227 SER B O 1
ATOM 5462 N N . GLY B 1 228 ? 7.277 -15.82 -9.734 1 95.44 228 GLY B N 1
ATOM 5463 C CA . GLY B 1 228 ? 7.934 -17.078 -10.031 1 95.44 228 GLY B CA 1
ATOM 5464 C C . GLY B 1 228 ? 8.172 -17.297 -11.508 1 95.44 228 GLY B C 1
ATOM 5465 O O . GLY B 1 228 ? 9.305 -17.562 -11.93 1 95.44 228 GLY B O 1
ATOM 5466 N N . ILE B 1 229 ? 7.129 -17.125 -12.281 1 94.38 229 ILE B N 1
ATOM 5467 C CA . ILE B 1 229 ? 7.164 -17.391 -13.719 1 94.38 229 ILE B CA 1
ATOM 5468 C C . ILE B 1 229 ? 8.07 -16.375 -14.406 1 94.38 229 ILE B C 1
ATOM 5470 O O . ILE B 1 229 ? 8.859 -16.734 -15.281 1 94.38 229 ILE B O 1
ATOM 5474 N N . ASN B 1 230 ? 8.023 -15.148 -13.984 1 95.81 230 ASN B N 1
ATOM 5475 C CA . ASN B 1 230 ? 8.719 -14.078 -14.688 1 95.81 230 ASN B CA 1
ATOM 5476 C C . ASN B 1 230 ? 9.938 -13.594 -13.914 1 95.81 230 ASN B C 1
ATOM 5478 O O . ASN B 1 230 ? 10.719 -12.797 -14.422 1 95.81 230 ASN B O 1
ATOM 5482 N N . GLY B 1 231 ? 10.086 -14.039 -12.695 1 96.19 231 GLY B N 1
ATOM 5483 C CA . GLY B 1 231 ? 11.25 -13.625 -11.93 1 96.19 231 GLY B CA 1
ATOM 5484 C C . GLY B 1 231 ? 12.562 -13.969 -12.602 1 96.19 231 GLY B C 1
ATOM 5485 O O . GLY B 1 231 ? 12.727 -15.062 -13.141 1 96.19 231 GLY B O 1
ATOM 5486 N N . GLY B 1 232 ? 13.516 -13.039 -12.594 1 97 232 GLY B N 1
ATOM 5487 C CA . GLY B 1 232 ? 14.812 -13.25 -13.219 1 97 232 GLY B CA 1
ATOM 5488 C C . GLY B 1 232 ? 14.82 -12.914 -14.695 1 97 232 GLY B C 1
ATOM 5489 O O . GLY B 1 232 ? 15.883 -12.875 -15.328 1 97 232 GLY B O 1
ATOM 5490 N N . SER B 1 233 ? 13.672 -12.641 -15.234 1 96.5 233 SER B N 1
ATOM 5491 C CA . SER B 1 233 ? 13.633 -12.414 -16.672 1 96.5 233 SER B CA 1
ATOM 5492 C C . SER B 1 233 ? 13.391 -10.945 -17 1 96.5 233 SER B C 1
ATOM 5494 O O . SER B 1 233 ? 13.766 -10.469 -18.062 1 96.5 233 SER B O 1
ATOM 5496 N N . VAL B 1 234 ? 12.75 -10.203 -16.109 1 96.94 234 VAL B N 1
ATOM 5497 C CA . VAL B 1 234 ? 12.367 -8.82 -16.375 1 96.94 234 VAL B CA 1
ATOM 5498 C C . VAL B 1 234 ? 12.961 -7.902 -15.305 1 96.94 234 VAL B C 1
ATOM 5500 O O . VAL B 1 234 ? 13.023 -8.273 -14.133 1 96.94 234 VAL B O 1
ATOM 5503 N N . PRO B 1 235 ? 13.5 -6.695 -15.742 1 97.69 235 PRO B N 1
ATOM 5504 C CA . PRO B 1 235 ? 13.828 -5.695 -14.727 1 97.69 235 PRO B CA 1
ATOM 5505 C C . PRO B 1 235 ? 12.609 -5.262 -13.906 1 97.69 235 PRO B C 1
ATOM 5507 O O . PRO B 1 235 ? 11.57 -4.918 -14.477 1 97.69 235 PRO B O 1
ATOM 5510 N N . GLU B 1 236 ? 12.734 -5.305 -12.656 1 98.31 236 GLU B N 1
ATOM 5511 C CA . GLU B 1 236 ? 11.562 -5.082 -11.812 1 98.31 236 GLU B CA 1
ATOM 5512 C C . GLU B 1 236 ? 11.484 -3.631 -11.352 1 98.31 236 GLU B C 1
ATOM 5514 O O . GLU B 1 236 ? 12.477 -3.061 -10.898 1 98.31 236 GLU B O 1
ATOM 5519 N N . ALA B 1 237 ? 10.305 -3.021 -11.414 1 98.69 237 ALA B N 1
ATOM 5520 C CA . ALA B 1 237 ? 10.062 -1.62 -11.078 1 98.69 237 ALA B CA 1
ATOM 5521 C C . ALA B 1 237 ? 10.352 -1.346 -9.609 1 98.69 237 ALA B C 1
ATOM 5523 O O . ALA B 1 237 ? 10.93 -0.314 -9.266 1 98.69 237 ALA B O 1
ATOM 5524 N N . MET B 1 238 ? 9.93 -2.254 -8.719 1 98.69 238 MET B N 1
ATOM 5525 C CA . MET B 1 238 ? 10.109 -2.061 -7.281 1 98.69 238 MET B CA 1
ATOM 5526 C C . MET B 1 238 ? 11.594 -1.969 -6.926 1 98.69 238 MET B C 1
ATOM 5528 O O . MET B 1 238 ? 11.977 -1.205 -6.039 1 98.69 238 MET B O 1
ATOM 5532 N N . ASN B 1 239 ? 12.406 -2.783 -7.594 1 98.62 239 ASN B N 1
ATOM 5533 C CA . ASN B 1 239 ? 13.844 -2.75 -7.371 1 98.62 239 ASN B CA 1
ATOM 5534 C C . ASN B 1 239 ? 14.43 -1.372 -7.668 1 98.62 239 ASN B C 1
ATOM 5536 O O . ASN B 1 239 ? 15.211 -0.84 -6.879 1 98.62 239 ASN B O 1
ATOM 5540 N N . ASP B 1 240 ? 14.016 -0.848 -8.781 1 98.81 240 ASP B N 1
ATOM 5541 C CA . ASP B 1 240 ? 14.492 0.477 -9.172 1 98.81 240 ASP B CA 1
ATOM 5542 C C . ASP B 1 240 ? 13.984 1.548 -8.211 1 98.81 240 ASP B C 1
ATOM 5544 O O . ASP B 1 240 ? 14.742 2.432 -7.801 1 98.81 240 ASP B O 1
ATOM 5548 N N . LEU B 1 241 ? 12.727 1.488 -7.848 1 98.88 241 LEU B N 1
ATOM 5549 C CA . LEU B 1 241 ? 12.117 2.541 -7.043 1 98.88 241 LEU B CA 1
ATOM 5550 C C . LEU B 1 241 ? 12.75 2.604 -5.66 1 98.88 241 LEU B C 1
ATOM 5552 O O . LEU B 1 241 ? 13.078 3.688 -5.172 1 98.88 241 LEU B O 1
ATOM 5556 N N . VAL B 1 242 ? 12.906 1.43 -5.004 1 98.81 242 VAL B N 1
ATOM 5557 C CA . VAL B 1 242 ? 13.453 1.451 -3.65 1 98.81 242 VAL B CA 1
ATOM 5558 C C . VAL B 1 242 ? 14.906 1.927 -3.689 1 98.81 242 VAL B C 1
ATOM 5560 O O . VAL B 1 242 ? 15.375 2.59 -2.76 1 98.81 242 VAL B O 1
ATOM 5563 N N . TRP B 1 243 ? 15.633 1.602 -4.77 1 98.81 243 TRP B N 1
ATOM 5564 C CA . TRP B 1 243 ? 17 2.096 -4.906 1 98.81 243 TRP B CA 1
ATOM 5565 C C . TRP B 1 243 ? 17.016 3.617 -4.992 1 98.81 243 TRP B C 1
ATOM 5567 O O . TRP B 1 243 ? 17.797 4.273 -4.297 1 98.81 243 TRP B O 1
ATOM 5577 N N . ILE B 1 244 ? 16.172 4.176 -5.801 1 98.88 244 ILE B N 1
ATOM 5578 C CA . ILE B 1 244 ? 16.094 5.621 -5.965 1 98.88 244 ILE B CA 1
ATOM 5579 C C . ILE B 1 244 ? 15.734 6.277 -4.633 1 98.88 244 ILE B C 1
ATOM 5581 O O . ILE B 1 244 ? 16.406 7.215 -4.195 1 98.88 244 ILE B O 1
ATOM 5585 N N . MET B 1 245 ? 14.711 5.836 -3.961 1 98.88 245 MET B N 1
ATOM 5586 C CA . MET B 1 245 ? 14.219 6.43 -2.723 1 98.88 245 MET B CA 1
ATOM 5587 C C . MET B 1 245 ? 15.266 6.328 -1.617 1 98.88 245 MET B C 1
ATOM 5589 O O . MET B 1 245 ? 15.352 7.203 -0.752 1 98.88 245 MET B O 1
ATOM 5593 N N . SER B 1 246 ? 16.125 5.273 -1.696 1 98.75 246 SER B N 1
ATOM 5594 C CA . SER B 1 246 ? 17.141 5.07 -0.675 1 98.75 246 SER B CA 1
ATOM 5595 C C . SER B 1 246 ? 18.266 6.09 -0.809 1 98.75 246 SER B C 1
ATOM 5597 O O . SER B 1 246 ? 19.109 6.215 0.082 1 98.75 246 SER B O 1
ATOM 5599 N N . GLN B 1 247 ? 18.234 6.848 -1.915 1 98.75 247 GLN B N 1
ATOM 5600 C CA . GLN B 1 247 ? 19.297 7.809 -2.18 1 98.75 247 GLN B CA 1
ATOM 5601 C C . GLN B 1 247 ? 18.891 9.219 -1.771 1 98.75 247 GLN B C 1
ATOM 5603 O O . GLN B 1 247 ? 19.578 10.195 -2.08 1 98.75 247 GLN B O 1
ATOM 5608 N N . LEU B 1 248 ? 17.812 9.398 -1.057 1 98.81 248 LEU B N 1
ATOM 5609 C CA . LEU B 1 248 ? 17.266 10.734 -0.858 1 98.81 248 LEU B CA 1
ATOM 5610 C C . LEU B 1 248 ? 17.672 11.289 0.504 1 98.81 248 LEU B C 1
ATOM 5612 O O . LEU B 1 248 ? 17.812 12.5 0.668 1 98.81 248 LEU B O 1
ATOM 5616 N N . VAL B 1 249 ? 17.734 10.461 1.52 1 97.94 249 VAL B N 1
ATOM 5617 C CA . VAL B 1 249 ? 18 10.906 2.887 1 97.94 249 VAL B CA 1
ATOM 5618 C C . VAL B 1 249 ? 18.875 9.883 3.604 1 97.94 249 VAL B C 1
ATOM 5620 O O . VAL B 1 249 ? 18.703 8.672 3.434 1 97.94 249 VAL B O 1
ATOM 5623 N N . SER B 1 250 ? 19.828 10.32 4.406 1 97.62 250 SER B N 1
ATOM 5624 C CA . SER B 1 250 ? 20.703 9.43 5.168 1 97.62 250 SER B CA 1
ATOM 5625 C C . SER B 1 250 ? 20.016 8.945 6.441 1 97.62 250 SER B C 1
ATOM 5627 O O . SER B 1 250 ? 18.938 9.414 6.785 1 97.62 250 SER B O 1
ATOM 5629 N N . VAL B 1 251 ? 20.656 8 7.164 1 96.94 251 VAL B N 1
ATOM 5630 C CA . VAL B 1 251 ? 20.125 7.434 8.398 1 96.94 251 VAL B CA 1
ATOM 5631 C C . VAL B 1 251 ? 20.047 8.516 9.477 1 96.94 251 VAL B C 1
ATOM 5633 O O . VAL B 1 251 ? 19.234 8.43 10.398 1 96.94 251 VAL B O 1
ATOM 5636 N N . GLN B 1 252 ? 20.828 9.617 9.312 1 95.31 252 GLN B N 1
ATOM 5637 C CA . GLN B 1 252 ? 20.844 10.703 10.281 1 95.31 252 GLN B CA 1
ATOM 5638 C C . GLN B 1 252 ? 19.875 11.812 9.891 1 95.31 252 GLN B C 1
ATOM 5640 O O . GLN B 1 252 ? 19.828 12.859 10.539 1 95.31 252 GLN B O 1
ATOM 5645 N N . GLY B 1 253 ? 19.172 11.617 8.82 1 95.25 253 GLY B N 1
ATOM 5646 C CA . GLY B 1 253 ? 18.172 12.594 8.406 1 95.25 253 GLY B CA 1
ATOM 5647 C C . GLY B 1 253 ? 18.719 13.656 7.477 1 95.25 253 GLY B C 1
ATOM 5648 O O . GLY B 1 253 ? 18.062 14.664 7.219 1 95.25 253 GLY B O 1
ATOM 5649 N N . GLU B 1 254 ? 19.922 13.492 6.984 1 97 254 GLU B N 1
ATOM 5650 C CA . GLU B 1 254 ? 20.516 14.438 6.047 1 97 254 GLU B CA 1
ATOM 5651 C C . GLU B 1 254 ? 19.938 14.273 4.648 1 97 254 GLU B C 1
ATOM 5653 O O . GLU B 1 254 ? 19.906 13.164 4.109 1 97 254 GLU B O 1
ATOM 5658 N N . ILE B 1 255 ? 19.422 15.383 4.129 1 98.44 255 ILE B N 1
ATOM 5659 C CA . ILE B 1 255 ? 18.938 15.375 2.752 1 98.44 255 ILE B CA 1
ATOM 5660 C C . ILE B 1 255 ? 20.125 15.281 1.791 1 98.44 255 ILE B C 1
ATOM 5662 O O . ILE B 1 255 ? 21.016 16.125 1.815 1 98.44 255 ILE B O 1
ATOM 5666 N N . LEU B 1 256 ? 20.094 14.297 0.881 1 98.56 256 LEU B N 1
ATOM 5667 C CA . LEU B 1 256 ? 21.25 13.992 0.048 1 98.56 256 LEU B CA 1
ATOM 5668 C C . LEU B 1 256 ? 21.172 14.727 -1.286 1 98.56 256 LEU B C 1
ATOM 5670 O O . LEU B 1 256 ? 22.094 14.641 -2.104 1 98.56 256 LEU B O 1
ATOM 5674 N N . ILE B 1 257 ? 20.156 15.445 -1.562 1 98.69 257 ILE B N 1
ATOM 5675 C CA . ILE B 1 257 ? 19.953 16.203 -2.795 1 98.69 257 ILE B CA 1
ATOM 5676 C C . ILE B 1 257 ? 20.875 17.422 -2.805 1 98.69 257 ILE B C 1
ATOM 5678 O O . ILE B 1 257 ? 20.703 18.344 -2.008 1 98.69 257 ILE B O 1
ATOM 5682 N N . PRO B 1 258 ? 21.797 17.438 -3.75 1 98.25 258 PRO B N 1
ATOM 5683 C CA . PRO B 1 258 ? 22.703 18.578 -3.791 1 98.25 258 PRO B CA 1
ATOM 5684 C C . PRO B 1 258 ? 22 19.906 -4.008 1 98.25 258 PRO B C 1
ATOM 5686 O O . PRO B 1 258 ? 21.047 19.984 -4.805 1 98.25 258 PRO B O 1
ATOM 5689 N N . GLY B 1 259 ? 22.453 20.953 -3.295 1 97.5 259 GLY B N 1
ATOM 5690 C CA . GLY B 1 259 ? 21.938 22.297 -3.494 1 97.5 259 GLY B CA 1
ATOM 5691 C C . GLY B 1 259 ? 20.938 22.719 -2.424 1 97.5 259 GLY B C 1
ATOM 5692 O O . GLY B 1 259 ? 20.766 23.906 -2.17 1 97.5 259 GLY B O 1
ATOM 5693 N N . ILE B 1 260 ? 20.266 21.75 -1.725 1 97.81 260 ILE B N 1
ATOM 5694 C CA . ILE B 1 260 ? 19.219 22.078 -0.753 1 97.81 260 ILE B CA 1
ATOM 5695 C C . ILE B 1 260 ? 19.859 22.719 0.486 1 97.81 260 ILE B C 1
ATOM 5697 O O . ILE B 1 260 ? 19.438 23.781 0.934 1 97.81 260 ILE B O 1
ATOM 5701 N N . ALA B 1 261 ? 20.859 22.047 1.057 1 95.19 261 ALA B N 1
ATOM 5702 C CA . ALA B 1 261 ? 21.516 22.531 2.275 1 95.19 261 ALA B CA 1
ATOM 5703 C C . ALA B 1 261 ? 22.141 23.906 2.061 1 95.19 261 ALA B C 1
ATOM 5705 O O . ALA B 1 261 ? 22.156 24.734 2.971 1 95.19 261 ALA B O 1
ATOM 5706 N N . GLU B 1 262 ? 22.625 24.172 0.866 1 94.5 262 GLU B N 1
ATOM 5707 C CA . GLU B 1 262 ? 23.328 25.406 0.546 1 94.5 262 GLU B CA 1
ATOM 5708 C C . GLU B 1 262 ? 22.359 26.594 0.517 1 94.5 262 GLU B C 1
ATOM 5710 O O . GLU B 1 262 ? 22.781 27.734 0.696 1 94.5 262 GLU B O 1
ATOM 5715 N N . LEU B 1 263 ? 21.125 26.312 0.367 1 94.44 263 LEU B N 1
ATOM 5716 C CA . LEU B 1 263 ? 20.141 27.391 0.227 1 94.44 263 LEU B CA 1
ATOM 5717 C C . LEU B 1 263 ? 19.547 27.75 1.58 1 94.44 263 LEU B C 1
ATOM 5719 O O . LEU B 1 263 ? 18.812 28.734 1.69 1 94.44 263 LEU B O 1
ATOM 5723 N N . VAL B 1 264 ? 19.891 27.047 2.604 1 95.25 264 VAL B N 1
ATOM 5724 C CA . VAL B 1 264 ? 19.375 27.328 3.939 1 95.25 264 VAL B CA 1
ATOM 5725 C C . VAL B 1 264 ? 20.125 28.5 4.547 1 95.25 264 VAL B C 1
ATOM 5727 O O . VAL B 1 264 ? 21.359 28.531 4.543 1 95.25 264 VAL B O 1
ATOM 5730 N N . ALA B 1 265 ? 19.406 29.484 5.074 1 93.44 265 ALA B N 1
ATOM 5731 C CA . ALA B 1 265 ? 20.016 30.656 5.695 1 93.44 265 ALA B CA 1
ATOM 5732 C C . ALA B 1 265 ? 20.875 30.25 6.898 1 93.44 265 ALA B C 1
ATOM 5734 O O . ALA B 1 265 ? 20.516 29.328 7.633 1 93.44 265 ALA B O 1
ATOM 5735 N N . PRO B 1 266 ? 21.969 30.938 7.121 1 94.31 266 PRO B N 1
ATOM 5736 C CA . PRO B 1 266 ? 22.781 30.641 8.305 1 94.31 266 PRO B CA 1
ATOM 5737 C C . PRO B 1 266 ? 22.047 30.938 9.609 1 94.31 266 PRO B C 1
ATOM 5739 O O . PRO B 1 266 ? 21.188 31.828 9.656 1 94.31 266 PRO B O 1
ATOM 5742 N N . LEU B 1 267 ? 22.391 30.172 10.609 1 93.38 267 LEU B N 1
ATOM 5743 C CA . LEU B 1 267 ? 21.859 30.391 11.953 1 93.38 267 LEU B CA 1
ATOM 5744 C C . LEU B 1 267 ? 22.5 31.625 12.586 1 93.38 267 LEU B C 1
ATOM 5746 O O . LEU B 1 267 ? 23.719 31.703 12.711 1 93.38 267 LEU B O 1
ATOM 5750 N N . THR B 1 268 ? 21.625 32.531 12.992 1 92.06 268 THR B N 1
ATOM 5751 C CA . THR B 1 268 ? 22.141 33.75 13.664 1 92.06 268 THR B CA 1
ATOM 5752 C C . THR B 1 268 ? 22.141 33.531 15.172 1 92.06 268 THR B C 1
ATOM 5754 O O . THR B 1 268 ? 21.422 32.688 15.703 1 92.06 268 THR B O 1
ATOM 5757 N N . LYS B 1 269 ? 22.938 34.312 15.82 1 92.12 269 LYS B N 1
ATOM 5758 C CA . LYS B 1 269 ? 23 34.25 17.281 1 92.12 269 LYS B CA 1
ATOM 5759 C C . LYS B 1 269 ? 21.656 34.656 17.891 1 92.12 269 LYS B C 1
ATOM 5761 O O . LYS B 1 269 ? 21.25 34.094 18.906 1 92.12 269 LYS B O 1
ATOM 5766 N N . GLU B 1 270 ? 21.125 35.594 17.312 1 87.31 270 GLU B N 1
ATOM 5767 C CA . GLU B 1 270 ? 19.828 36.031 17.797 1 87.31 270 GLU B CA 1
ATOM 5768 C C . GLU B 1 270 ? 18.797 34.906 17.734 1 87.31 270 GLU B C 1
ATOM 5770 O O . GLU B 1 270 ? 18.031 34.719 18.688 1 87.31 270 GLU B O 1
ATOM 5775 N N . GLU B 1 271 ? 18.703 34.219 16.688 1 86.94 271 GLU B N 1
ATOM 5776 C CA . GLU B 1 271 ? 17.766 33.125 16.531 1 86.94 271 GLU B CA 1
ATOM 5777 C C . GLU B 1 271 ? 18.094 31.984 17.5 1 86.94 271 GLU B C 1
ATOM 5779 O O . GLU B 1 271 ? 17.188 31.359 18.062 1 86.94 271 GLU B O 1
ATOM 5784 N N . GLU B 1 272 ? 19.312 31.719 17.656 1 90.25 272 GLU B N 1
ATOM 5785 C CA . GLU B 1 272 ? 19.766 30.641 18.531 1 90.25 272 GLU B CA 1
ATOM 5786 C C . GLU B 1 272 ? 19.234 30.828 19.953 1 90.25 272 GLU B C 1
ATOM 5788 O O . GLU B 1 272 ? 18.844 29.859 20.609 1 90.25 272 GLU B O 1
ATOM 5793 N N . THR B 1 273 ? 19.219 32 20.391 1 88.81 273 THR B N 1
ATOM 5794 C CA . THR B 1 273 ? 18.828 32.312 21.766 1 88.81 273 THR B CA 1
ATOM 5795 C C . THR B 1 273 ? 17.328 32.125 21.953 1 88.81 273 THR B C 1
ATOM 5797 O O . THR B 1 273 ? 16.875 31.891 23.078 1 88.81 273 THR B O 1
ATOM 5800 N N . LEU B 1 274 ? 16.625 32.188 20.875 1 85.06 274 LEU B N 1
ATOM 5801 C CA . LEU B 1 274 ? 15.18 32.031 20.953 1 85.06 274 LEU B CA 1
ATOM 5802 C C . LEU B 1 274 ? 14.789 30.656 21.438 1 85.06 274 LEU B C 1
ATOM 5804 O O . LEU B 1 274 ? 13.742 30.484 22.062 1 85.06 274 LEU B O 1
ATOM 5808 N N . TYR B 1 275 ? 15.609 29.641 21.188 1 90.31 275 TYR B N 1
ATOM 5809 C CA . TYR B 1 275 ? 15.273 28.266 21.484 1 90.31 275 TYR B CA 1
ATOM 5810 C C . TYR B 1 275 ? 15.5 27.953 22.969 1 90.31 275 TYR B C 1
ATOM 5812 O O . TYR B 1 275 ? 14.961 26.984 23.5 1 90.31 275 TYR B O 1
ATOM 5820 N N . ASP B 1 276 ? 16.281 28.75 23.609 1 87.62 276 ASP B N 1
ATOM 5821 C CA . ASP B 1 276 ? 16.672 28.484 24.984 1 87.62 276 ASP B CA 1
ATOM 5822 C C . ASP B 1 276 ? 15.461 28.562 25.922 1 87.62 276 ASP B C 1
ATOM 5824 O O . ASP B 1 276 ? 15.328 27.766 26.844 1 87.62 276 ASP B O 1
ATOM 5828 N N . ASN B 1 277 ? 14.594 29.422 25.672 1 83.88 277 ASN B N 1
ATOM 5829 C CA . ASN B 1 277 ? 13.523 29.703 26.625 1 83.88 277 ASN B CA 1
ATOM 5830 C C . ASN B 1 277 ? 12.227 28.984 26.234 1 83.88 277 ASN B C 1
ATOM 5832 O O . ASN B 1 277 ? 11.203 29.156 26.906 1 83.88 277 ASN B O 1
ATOM 5836 N N . ILE B 1 278 ? 12.258 28.156 25.281 1 88.56 278 ILE B N 1
ATOM 5837 C CA . ILE B 1 278 ? 11.055 27.469 24.844 1 88.56 278 ILE B CA 1
ATOM 5838 C C . ILE B 1 278 ? 10.781 26.281 25.75 1 88.56 278 ILE B C 1
ATOM 5840 O O . ILE B 1 278 ? 11.703 25.516 26.078 1 88.56 278 ILE B O 1
ATOM 5844 N N . ASP B 1 279 ? 9.594 26.125 26.188 1 88.19 279 ASP B N 1
ATOM 5845 C CA . ASP B 1 279 ? 9.18 24.984 26.984 1 88.19 279 ASP B CA 1
ATOM 5846 C C . ASP B 1 279 ? 9.023 23.734 26.125 1 88.19 279 ASP B C 1
ATOM 5848 O O . ASP B 1 279 ? 7.996 23.547 25.469 1 88.19 279 ASP B O 1
ATOM 5852 N N . PHE B 1 280 ? 10.125 22.922 26.203 1 91.44 280 PHE B N 1
ATOM 5853 C CA . PHE B 1 280 ? 10.141 21.703 25.406 1 91.44 280 PHE B CA 1
ATOM 5854 C 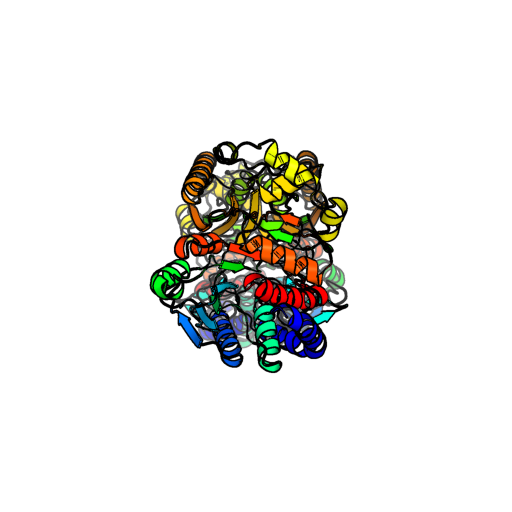C . PHE B 1 280 ? 10.977 20.625 26.062 1 91.44 280 PHE B C 1
ATOM 5856 O O . PHE B 1 280 ? 12.148 20.844 26.391 1 91.44 280 PHE B O 1
ATOM 5863 N N . CYS B 1 281 ? 10.281 19.469 26.266 1 92.06 281 CYS B N 1
ATOM 5864 C CA . CYS B 1 281 ? 10.953 18.328 26.891 1 92.06 281 CYS B CA 1
ATOM 5865 C C . CYS B 1 281 ? 11.117 17.188 25.875 1 92.06 281 CYS B C 1
ATOM 5867 O O . CYS B 1 281 ? 10.125 16.594 25.453 1 92.06 281 CYS B O 1
ATOM 5869 N N . MET B 1 282 ? 12.352 16.875 25.609 1 94.31 282 MET B N 1
ATOM 5870 C CA . MET B 1 282 ? 12.656 15.867 24.609 1 94.31 282 MET B CA 1
ATOM 5871 C C . MET B 1 282 ? 12.109 14.5 25.031 1 94.31 282 MET B C 1
ATOM 5873 O O . MET B 1 282 ? 11.602 13.75 24.203 1 94.31 282 MET B O 1
ATOM 5877 N N . GLU B 1 283 ? 12.211 14.18 26.281 1 94.38 283 GLU B N 1
ATOM 5878 C CA . GLU B 1 283 ? 11.727 12.898 26.781 1 94.38 283 GLU B CA 1
ATOM 5879 C C . GLU B 1 283 ? 10.211 12.781 26.625 1 94.38 283 GLU B C 1
ATOM 5881 O O . GLU B 1 283 ? 9.703 11.727 26.234 1 94.38 283 GLU B O 1
ATOM 5886 N N . THR B 1 284 ? 9.609 13.852 26.922 1 92.38 284 THR B N 1
ATOM 5887 C CA . THR B 1 284 ? 8.156 13.883 26.766 1 92.38 284 THR B CA 1
ATOM 5888 C C . THR B 1 284 ? 7.766 13.75 25.297 1 92.38 284 THR B C 1
ATOM 5890 O O . THR B 1 284 ? 6.848 13.008 24.953 1 92.38 284 THR B O 1
ATOM 5893 N N . PHE B 1 285 ? 8.523 14.484 24.578 1 92.94 285 PHE B N 1
ATOM 5894 C CA . PHE B 1 285 ? 8.273 14.461 23.141 1 92.94 285 PHE B CA 1
ATOM 5895 C C . PHE B 1 285 ? 8.438 13.047 22.594 1 92.94 285 PHE B C 1
ATOM 5897 O O . PHE B 1 285 ? 7.547 12.531 21.906 1 92.94 285 PHE B O 1
ATOM 5904 N N . LYS B 1 286 ? 9.461 12.438 22.891 1 95.25 286 LYS B N 1
ATOM 5905 C CA . LYS B 1 286 ? 9.742 11.07 22.469 1 95.25 286 LYS B CA 1
ATOM 5906 C C . LYS B 1 286 ? 8.688 10.102 23 1 95.25 286 LYS B C 1
ATOM 5908 O O . LYS B 1 286 ? 8.203 9.242 22.25 1 95.25 286 LYS B O 1
ATOM 5913 N N . GLY B 1 287 ? 8.312 10.188 24.188 1 94.19 287 GLY B N 1
ATOM 5914 C CA . GLY B 1 287 ? 7.348 9.312 24.828 1 94.19 287 GLY B CA 1
ATOM 5915 C C . GLY B 1 287 ? 5.953 9.43 24.234 1 94.19 287 GLY B C 1
ATOM 5916 O O . GLY B 1 287 ? 5.234 8.438 24.125 1 94.19 287 GLY B O 1
ATOM 5917 N N . GLU B 1 288 ? 5.555 10.648 23.844 1 90.25 288 GLU B N 1
ATOM 5918 C CA . GLU B 1 288 ? 4.23 10.891 23.281 1 90.25 288 GLU B CA 1
ATOM 5919 C C . GLU B 1 288 ? 4.074 10.18 21.938 1 90.25 288 GLU B C 1
ATOM 5921 O O . GLU B 1 288 ? 2.992 9.672 21.609 1 90.25 288 GLU B O 1
ATOM 5926 N N . MET B 1 289 ? 5.156 10.141 21.219 1 92.19 289 MET B N 1
ATOM 5927 C CA . MET B 1 289 ? 5.125 9.516 19.906 1 92.19 289 MET B CA 1
ATOM 5928 C C . MET B 1 289 ? 5.434 8.023 20 1 92.19 289 MET B C 1
ATOM 5930 O O . MET B 1 289 ? 5.141 7.258 19.078 1 92.19 289 MET B O 1
ATOM 5934 N N . GLY B 1 290 ? 5.996 7.586 21.125 1 94.44 290 GLY B N 1
ATOM 5935 C CA . GLY B 1 290 ? 6.504 6.227 21.219 1 94.44 290 GLY B CA 1
ATOM 5936 C C . GLY B 1 290 ? 7.648 5.949 20.266 1 94.44 290 GLY B C 1
ATOM 5937 O O . GLY B 1 290 ? 7.727 4.867 19.672 1 94.44 290 GLY B O 1
ATOM 5938 N N . SER B 1 291 ? 8.469 6.953 20 1 95.38 291 SER B N 1
ATOM 5939 C CA . SER B 1 291 ? 9.594 6.809 19.078 1 95.38 291 SER B CA 1
ATOM 5940 C C . SER B 1 291 ? 10.75 6.066 19.734 1 95.38 291 SER B C 1
ATOM 5942 O O . SER B 1 291 ? 10.961 6.168 20.938 1 95.38 291 SER B O 1
ATOM 5944 N N . HIS B 1 292 ? 11.531 5.355 18.938 1 94.81 292 HIS B N 1
ATOM 5945 C CA . HIS B 1 292 ? 12.664 4.582 19.453 1 94.81 292 HIS B CA 1
ATOM 5946 C C . HIS B 1 292 ? 13.938 5.422 19.484 1 94.81 292 HIS B C 1
ATOM 5948 O O . HIS B 1 292 ? 14.945 5 20.047 1 94.81 292 HIS B O 1
ATOM 5954 N N . GLY B 1 293 ? 13.852 6.586 18.906 1 95.5 293 GLY B N 1
ATOM 5955 C CA . GLY B 1 293 ? 14.977 7.504 18.891 1 95.5 293 GLY B CA 1
ATOM 5956 C C . GLY B 1 293 ? 14.617 8.883 18.375 1 95.5 293 GLY B C 1
ATOM 5957 O O . GLY B 1 293 ? 13.484 9.109 17.922 1 95.5 293 GLY B O 1
ATOM 5958 N N . LEU B 1 294 ? 15.516 9.836 18.562 1 97.5 294 LEU B N 1
ATOM 5959 C CA . LEU B 1 294 ? 15.422 11.18 18.016 1 97.5 294 LEU B CA 1
ATOM 5960 C C . LEU B 1 294 ? 16.641 11.516 17.172 1 97.5 294 LEU B C 1
ATOM 5962 O O . LEU B 1 294 ? 17.703 10.914 17.344 1 97.5 294 LEU B O 1
ATOM 5966 N N . LEU B 1 295 ? 16.531 12.422 16.219 1 97 295 LEU B N 1
ATOM 5967 C CA . LEU B 1 295 ? 17.609 12.727 15.273 1 97 295 LEU B CA 1
ATOM 5968 C C . LEU B 1 295 ? 18.531 13.797 15.836 1 97 295 LEU B C 1
ATOM 5970 O O . LEU B 1 295 ? 19.438 14.266 15.141 1 97 295 LEU B O 1
ATOM 5974 N N . ALA B 1 296 ? 18.266 14.242 17.062 1 95.81 296 ALA B N 1
ATOM 5975 C CA . ALA B 1 296 ? 19.125 15.195 17.75 1 95.81 296 ALA B CA 1
ATOM 5976 C C . ALA B 1 296 ? 19.281 14.836 19.219 1 95.81 296 ALA B C 1
ATOM 5978 O O . ALA B 1 296 ? 18.438 14.148 19.797 1 95.81 296 ALA B O 1
ATOM 5979 N N . ASP B 1 297 ? 20.344 15.344 19.844 1 94.19 297 ASP B N 1
ATOM 5980 C CA . ASP B 1 297 ? 20.672 14.945 21.203 1 94.19 297 ASP B CA 1
ATOM 5981 C C . ASP B 1 297 ? 20.391 16.094 22.188 1 94.19 297 ASP B C 1
ATOM 5983 O O . ASP B 1 297 ? 20.688 15.977 23.375 1 94.19 297 ASP B O 1
ATOM 5987 N N . ASN B 1 298 ? 19.938 17.188 21.656 1 95.19 298 ASN B N 1
ATOM 5988 C CA . ASN B 1 298 ? 19.531 18.281 22.531 1 95.19 298 ASN B CA 1
ATOM 5989 C C . ASN B 1 298 ? 18.328 19.031 21.984 1 95.19 298 ASN B C 1
ATOM 5991 O O . ASN B 1 298 ? 18.016 18.922 20.797 1 95.19 298 ASN B O 1
ATOM 5995 N N . LYS B 1 299 ? 17.719 19.75 22.922 1 94.19 299 LYS B N 1
ATOM 5996 C CA . LYS B 1 299 ? 16.438 20.391 22.625 1 94.19 299 LYS B CA 1
ATOM 5997 C C . LYS B 1 299 ? 16.578 21.438 21.531 1 94.19 299 LYS B C 1
ATOM 5999 O O . LYS B 1 299 ? 15.719 21.531 20.641 1 94.19 299 LYS B O 1
ATOM 6004 N N . GLN B 1 300 ? 17.625 22.25 21.578 1 94.75 300 GLN B N 1
ATOM 6005 C CA . GLN B 1 300 ? 17.797 23.312 20.594 1 94.75 300 GLN B CA 1
ATOM 6006 C C . GLN B 1 300 ? 17.906 22.766 19.172 1 94.75 300 GLN B C 1
ATOM 6008 O O . GLN B 1 300 ? 17.219 23.219 18.266 1 94.75 300 GLN B O 1
ATOM 6013 N N . ARG B 1 301 ? 18.734 21.766 19.047 1 94.94 301 ARG B N 1
ATOM 6014 C CA . ARG B 1 301 ? 18.953 21.172 17.734 1 94.94 301 ARG B CA 1
ATOM 6015 C C . ARG B 1 301 ? 17.688 20.469 17.25 1 94.94 301 ARG B C 1
ATOM 6017 O O . ARG B 1 301 ? 17.375 20.516 16.047 1 94.94 301 ARG B O 1
ATOM 6024 N N . LEU B 1 302 ? 17.016 19.781 18.125 1 96.5 302 LEU B N 1
ATOM 6025 C CA . LEU B 1 302 ? 15.797 19.094 17.734 1 96.5 302 LEU B CA 1
ATOM 6026 C C . LEU B 1 302 ? 14.742 20.078 17.266 1 96.5 302 LEU B C 1
ATOM 6028 O O . LEU B 1 302 ? 14.062 19.844 16.266 1 96.5 302 LEU B O 1
ATOM 6032 N N . LEU B 1 303 ? 14.578 21.188 17.969 1 95.88 303 LEU B N 1
ATOM 6033 C CA . LEU B 1 303 ? 13.625 22.219 17.578 1 95.88 303 LEU B CA 1
ATOM 6034 C C . LEU B 1 303 ? 14.023 22.844 16.234 1 95.88 303 LEU B C 1
ATOM 6036 O O . LEU B 1 303 ? 13.156 23.156 15.414 1 95.88 303 LEU B O 1
ATOM 6040 N N . MET B 1 304 ? 15.305 23.031 16.031 1 95.44 304 MET B N 1
ATOM 6041 C CA . MET B 1 304 ? 15.766 23.594 14.758 1 95.44 304 MET B CA 1
ATOM 6042 C C . MET B 1 304 ? 15.445 22.641 13.602 1 95.44 304 MET B C 1
ATOM 6044 O O . MET B 1 304 ? 15.07 23.078 12.516 1 95.44 304 MET B O 1
ATOM 6048 N N . ASN B 1 305 ? 15.594 21.344 13.836 1 96.38 305 ASN B N 1
ATOM 6049 C CA . ASN B 1 305 ? 15.242 20.344 12.828 1 96.38 305 ASN B CA 1
ATOM 6050 C C . ASN B 1 305 ? 13.758 20.438 12.453 1 96.38 305 ASN B C 1
ATOM 6052 O O . ASN B 1 305 ? 13.383 20.156 11.32 1 96.38 305 ASN B O 1
ATOM 6056 N N . ARG B 1 306 ? 12.961 20.828 13.367 1 95.81 306 ARG B N 1
ATOM 6057 C CA . ARG B 1 306 ? 11.508 20.859 13.18 1 95.81 306 ARG B CA 1
ATOM 6058 C C . ARG B 1 306 ? 11.062 22.172 12.547 1 95.81 306 ARG B C 1
ATOM 6060 O O . ARG B 1 306 ? 9.984 22.234 11.945 1 95.81 306 ARG B O 1
ATOM 6067 N N . TRP B 1 307 ? 11.953 23.234 12.695 1 94.75 307 TRP B N 1
ATOM 6068 C CA . TRP B 1 307 ? 11.461 24.562 12.359 1 94.75 307 TRP B CA 1
ATOM 6069 C C . TRP B 1 307 ? 12.305 25.203 11.258 1 94.75 307 TRP B C 1
ATOM 6071 O O . TRP B 1 307 ? 11.766 25.672 10.258 1 94.75 307 TRP B O 1
ATOM 6081 N N . ARG B 1 308 ? 13.531 25.25 11.422 1 93.88 308 ARG B N 1
ATOM 6082 C CA . ARG B 1 308 ? 14.352 26.109 10.57 1 93.88 308 ARG B CA 1
ATOM 6083 C C . ARG B 1 308 ? 15.047 25.297 9.477 1 93.88 308 ARG B C 1
ATOM 6085 O O . ARG B 1 308 ? 15.523 25.859 8.492 1 93.88 308 ARG B O 1
ATOM 6092 N N . TYR B 1 309 ? 15.219 23.969 9.68 1 96.88 309 TYR B N 1
ATOM 6093 C CA . TYR B 1 309 ? 15.875 23.156 8.664 1 96.88 309 TYR B CA 1
ATOM 6094 C C . TYR B 1 309 ? 14.852 22.359 7.852 1 96.88 309 TYR B C 1
ATOM 6096 O O . TYR B 1 309 ? 13.789 22 8.359 1 96.88 309 TYR B O 1
ATOM 6104 N N . PRO B 1 310 ? 15.242 22.172 6.535 1 98.06 310 PRO B N 1
ATOM 6105 C CA . PRO B 1 310 ? 14.367 21.312 5.73 1 98.06 310 PRO B CA 1
ATOM 6106 C C . PRO B 1 310 ? 14.406 19.844 6.176 1 98.06 310 PRO B C 1
ATOM 6108 O O . PRO B 1 310 ? 15.352 19.422 6.844 1 98.06 310 PRO B O 1
ATOM 6111 N N . SER B 1 311 ? 13.391 19.172 5.895 1 98.06 311 SER B N 1
ATOM 6112 C CA . SER B 1 311 ? 13.312 17.734 6.168 1 98.06 311 SER B CA 1
ATOM 6113 C C . SER B 1 311 ? 12.625 17 5.027 1 98.06 311 SER B C 1
ATOM 6115 O O . SER B 1 311 ? 11.805 17.578 4.309 1 98.06 311 SER B O 1
ATOM 6117 N N . LEU B 1 312 ? 13.094 15.836 4.758 1 98.62 312 LEU B N 1
ATOM 6118 C CA . LEU B 1 312 ? 12.516 14.984 3.727 1 98.62 312 LEU B CA 1
ATOM 6119 C C . LEU B 1 312 ? 11.922 13.719 4.336 1 98.62 312 LEU B C 1
ATOM 6121 O O . LEU B 1 312 ? 12.578 13.055 5.141 1 98.62 312 LEU B O 1
ATOM 6125 N N . SER B 1 313 ? 10.664 13.438 4.02 1 98.56 313 SER B N 1
ATOM 6126 C CA . SER B 1 313 ? 9.984 12.25 4.52 1 98.56 313 SER B CA 1
ATOM 6127 C C . SER B 1 313 ? 9.492 11.367 3.377 1 98.56 313 SER B C 1
ATOM 6129 O O . SER B 1 313 ? 9.023 11.875 2.355 1 98.56 313 SER B O 1
ATOM 6131 N N . LEU B 1 314 ? 9.68 10.078 3.529 1 98.75 314 LEU B N 1
ATOM 6132 C CA . LEU B 1 314 ? 9.109 9.094 2.617 1 98.75 314 LEU B CA 1
ATOM 6133 C C . LEU B 1 314 ? 7.742 8.625 3.113 1 98.75 314 LEU B C 1
ATOM 6135 O O . LEU B 1 314 ? 7.621 8.133 4.238 1 98.75 314 LEU B O 1
ATOM 6139 N N . HIS B 1 315 ? 6.719 8.711 2.268 1 98.06 315 HIS B N 1
ATOM 6140 C CA . HIS B 1 315 ? 5.352 8.539 2.736 1 98.06 315 HIS B CA 1
ATOM 6141 C C . HIS B 1 315 ? 4.816 7.156 2.373 1 98.06 315 HIS B C 1
ATOM 6143 O O . HIS B 1 315 ? 4.047 6.562 3.131 1 98.06 315 HIS B O 1
ATOM 6149 N N . GLY B 1 316 ? 5.141 6.754 1.2 1 97.88 316 GLY B N 1
ATOM 6150 C CA . GLY B 1 316 ? 4.586 5.469 0.809 1 97.88 316 GLY B CA 1
ATOM 6151 C C . GLY B 1 316 ? 4.84 5.129 -0.648 1 97.88 316 GLY B C 1
ATOM 6152 O O . GLY B 1 316 ? 5.578 5.836 -1.336 1 97.88 316 GLY B O 1
ATOM 6153 N N . ILE B 1 317 ? 4.34 3.953 -1.089 1 98.31 317 ILE B N 1
ATOM 6154 C CA . ILE B 1 317 ? 4.445 3.443 -2.451 1 98.31 317 ILE B CA 1
ATOM 6155 C C . ILE B 1 317 ? 3.074 2.967 -2.932 1 98.31 317 ILE B C 1
ATOM 6157 O O . ILE B 1 317 ? 2.432 2.145 -2.273 1 98.31 317 ILE B O 1
ATOM 6161 N N . GLU B 1 318 ? 2.625 3.531 -4.016 1 96.56 318 GLU B N 1
ATOM 6162 C CA . GLU B 1 318 ? 1.393 3.129 -4.688 1 96.56 318 GLU B CA 1
ATOM 6163 C C . GLU B 1 318 ? 1.67 2.092 -5.773 1 96.56 318 GLU B C 1
ATOM 6165 O O . GLU B 1 318 ? 2.664 2.191 -6.492 1 96.56 318 GLU B O 1
ATOM 6170 N N . GLY B 1 319 ? 0.807 1.118 -5.84 1 96.06 319 GLY B N 1
ATOM 6171 C CA . GLY B 1 319 ? 0.895 0.175 -6.941 1 96.06 319 GLY B CA 1
ATOM 6172 C C . GLY B 1 319 ? 1.508 -1.154 -6.543 1 96.06 319 GLY B C 1
ATOM 6173 O O . GLY B 1 319 ? 1.331 -2.158 -7.238 1 96.06 319 GLY B O 1
ATOM 6174 N N . ALA B 1 320 ? 2.301 -1.222 -5.5 1 96.5 320 ALA B N 1
ATOM 6175 C CA . ALA B 1 320 ? 2.877 -2.463 -4.988 1 96.5 320 ALA B CA 1
ATOM 6176 C C . ALA B 1 320 ? 1.932 -3.139 -3.998 1 96.5 320 ALA B C 1
ATOM 6178 O O . ALA B 1 320 ? 0.953 -2.535 -3.553 1 96.5 320 ALA B O 1
ATOM 6179 N N . PHE B 1 321 ? 2.193 -4.352 -3.609 1 94.88 321 PHE B N 1
ATOM 6180 C CA . PHE B 1 321 ? 1.321 -5.098 -2.709 1 94.88 321 PHE B CA 1
ATOM 6181 C C . PHE B 1 321 ? 1.396 -4.535 -1.295 1 94.88 321 PHE B C 1
ATOM 6183 O O . PHE B 1 321 ? 2.389 -4.734 -0.592 1 94.88 321 PHE B O 1
ATOM 6190 N N . SER B 1 322 ? 0.258 -3.932 -0.895 1 94.81 322 SER B N 1
ATOM 6191 C CA . SER B 1 322 ? 0.259 -3.246 0.393 1 94.81 322 SER B CA 1
ATOM 6192 C C . SER B 1 322 ? -0.647 -3.951 1.396 1 94.81 322 SER B C 1
ATOM 6194 O O . SER B 1 322 ? -0.69 -3.578 2.57 1 94.81 322 SER B O 1
ATOM 6196 N N . GLN B 1 323 ? -1.397 -4.988 0.987 1 91.5 323 GLN B N 1
ATOM 6197 C CA . GLN B 1 323 ? -2.348 -5.668 1.864 1 91.5 323 GLN B CA 1
ATOM 6198 C C . GLN B 1 323 ? -1.654 -6.734 2.703 1 91.5 323 GLN B C 1
ATOM 6200 O O . GLN B 1 323 ? -0.544 -7.164 2.381 1 91.5 323 GLN B O 1
ATOM 6205 N N . PRO B 1 324 ? -2.322 -7.168 3.779 1 90.12 324 PRO B N 1
ATOM 6206 C CA . PRO B 1 324 ? -1.723 -8.242 4.578 1 90.12 324 PRO B CA 1
ATOM 6207 C C . PRO B 1 324 ? -1.547 -9.531 3.789 1 90.12 324 PRO B C 1
ATOM 6209 O O . PRO B 1 324 ? -2.334 -9.82 2.885 1 90.12 324 PRO B O 1
ATOM 6212 N N . GLY B 1 325 ? -0.561 -10.312 4.242 1 90 325 GLY B N 1
ATOM 6213 C CA . GLY B 1 325 ? -0.34 -11.617 3.633 1 90 325 GLY B CA 1
ATOM 6214 C C . GLY B 1 325 ? 0.786 -11.617 2.617 1 90 325 GLY B C 1
ATOM 6215 O O . GLY B 1 325 ? 1.607 -10.695 2.592 1 90 325 GLY B O 1
ATOM 6216 N N . ALA B 1 326 ? 0.872 -12.688 1.813 1 92.06 326 ALA B N 1
ATOM 6217 C CA . ALA B 1 326 ? 1.953 -12.898 0.853 1 92.06 326 ALA B CA 1
ATOM 6218 C C . ALA B 1 326 ? 1.41 -13 -0.569 1 92.06 326 ALA B C 1
ATOM 6220 O O . ALA B 1 326 ? 0.594 -13.875 -0.865 1 92.06 326 ALA B O 1
ATOM 6221 N N . LYS B 1 327 ? 1.687 -12.031 -1.342 1 93.06 327 LYS B N 1
ATOM 6222 C CA . LYS B 1 327 ? 1.396 -12.07 -2.773 1 93.06 327 LYS B CA 1
ATOM 6223 C C . LYS B 1 327 ? 2.68 -12.195 -3.59 1 93.06 327 LYS B C 1
ATOM 6225 O O . LYS B 1 327 ? 3.643 -11.461 -3.355 1 93.06 327 LYS B O 1
ATOM 6230 N N . THR B 1 328 ? 2.752 -13.109 -4.469 1 94.62 328 THR B N 1
ATOM 6231 C CA . THR B 1 328 ? 3.949 -13.32 -5.277 1 94.62 328 THR B CA 1
ATOM 6232 C C . THR B 1 328 ? 3.803 -12.672 -6.648 1 94.62 328 THR B C 1
ATOM 6234 O O . THR B 1 328 ? 3.635 -13.359 -7.656 1 94.62 328 THR B O 1
ATOM 6237 N N . VAL B 1 329 ? 3.994 -11.352 -6.586 1 96 329 VAL B N 1
ATOM 6238 C CA . VAL B 1 329 ? 3.756 -10.547 -7.781 1 96 329 VAL B CA 1
ATOM 6239 C C . VAL B 1 329 ? 4.949 -9.633 -8.031 1 96 329 VAL B C 1
ATOM 6241 O O . VAL B 1 329 ? 5.688 -9.297 -7.102 1 96 329 VAL B O 1
ATOM 6244 N N . ILE B 1 330 ? 5.223 -9.367 -9.289 1 97.62 330 ILE B N 1
ATOM 6245 C CA . ILE B 1 330 ? 6.059 -8.25 -9.719 1 97.62 330 ILE B CA 1
ATOM 6246 C C . ILE B 1 330 ? 5.176 -7.074 -10.133 1 97.62 330 ILE B C 1
ATOM 6248 O O . ILE B 1 330 ? 4.512 -7.121 -11.172 1 97.62 330 ILE B O 1
ATOM 6252 N N . PRO B 1 331 ? 5.137 -6.016 -9.297 1 97.56 331 PRO B N 1
ATOM 6253 C CA . PRO B 1 331 ? 4.285 -4.887 -9.672 1 97.56 331 PRO B CA 1
ATOM 6254 C C . PRO B 1 331 ? 4.723 -4.23 -10.984 1 97.56 331 PRO B C 1
ATOM 6256 O O . PRO B 1 331 ? 5.91 -3.951 -11.172 1 97.56 331 PRO B O 1
ATOM 6259 N N . ALA B 1 332 ? 3.785 -3.98 -11.883 1 97.38 332 ALA B N 1
ATOM 6260 C CA . ALA B 1 332 ? 4.074 -3.455 -13.211 1 97.38 332 ALA B CA 1
ATOM 6261 C C . ALA B 1 332 ? 4.461 -1.981 -13.148 1 97.38 332 ALA B C 1
ATOM 6263 O O . ALA B 1 332 ? 5.297 -1.519 -13.93 1 97.38 332 ALA B O 1
ATOM 6264 N N . LYS B 1 333 ? 3.793 -1.313 -12.312 1 97.75 333 LYS B N 1
ATOM 6265 C CA . LYS B 1 333 ? 3.996 0.12 -12.125 1 97.75 333 LYS B CA 1
ATOM 6266 C C . LYS B 1 333 ? 3.885 0.505 -10.656 1 97.75 333 LYS B C 1
ATOM 6268 O O . LYS B 1 333 ? 2.93 0.12 -9.977 1 97.75 333 LYS B O 1
ATOM 6273 N N . VAL B 1 334 ? 4.898 1.205 -10.188 1 98.38 334 VAL B N 1
ATOM 6274 C CA . VAL B 1 334 ? 4.918 1.635 -8.797 1 98.38 334 VAL B CA 1
ATOM 6275 C C . VAL B 1 334 ? 5.219 3.129 -8.719 1 98.38 334 VAL B C 1
ATOM 6277 O O . VAL B 1 334 ? 5.961 3.662 -9.547 1 98.38 334 VAL B O 1
ATOM 6280 N N . THR B 1 335 ? 4.609 3.807 -7.762 1 98.56 335 THR B N 1
ATOM 6281 C CA . THR B 1 335 ? 4.828 5.23 -7.543 1 98.56 335 THR B CA 1
ATOM 6282 C C . THR B 1 335 ? 5.293 5.492 -6.113 1 98.56 335 THR B C 1
ATOM 6284 O O . THR B 1 335 ? 4.535 5.289 -5.16 1 98.56 335 THR B O 1
ATOM 6287 N N . GLY B 1 336 ? 6.562 5.906 -6.016 1 98.75 336 GLY B N 1
ATOM 6288 C CA . GLY B 1 336 ? 7.062 6.363 -4.73 1 98.75 336 GLY B CA 1
ATOM 6289 C C . GLY B 1 336 ? 6.652 7.785 -4.398 1 98.75 336 GLY B C 1
ATOM 6290 O O . GLY B 1 336 ? 6.605 8.641 -5.281 1 98.75 336 GLY B O 1
ATOM 6291 N N . LYS B 1 337 ? 6.352 8 -3.135 1 98.44 337 LYS B N 1
ATOM 6292 C CA . LYS B 1 337 ? 5.844 9.297 -2.688 1 98.44 337 LYS B CA 1
ATOM 6293 C C . LYS B 1 337 ? 6.695 9.859 -1.556 1 98.44 337 LYS B C 1
ATOM 6295 O O . LYS B 1 337 ? 6.938 9.188 -0.557 1 98.44 337 LYS B O 1
ATOM 6300 N N . PHE B 1 338 ? 7.152 11.039 -1.718 1 98.62 338 PHE B N 1
ATOM 6301 C CA . PHE B 1 338 ? 7.91 11.703 -0.664 1 98.62 338 PHE B CA 1
ATOM 6302 C C . PHE B 1 338 ? 7.711 13.211 -0.713 1 98.62 338 PHE B C 1
ATOM 6304 O O . PHE B 1 338 ? 7.16 13.734 -1.684 1 98.62 338 PHE B O 1
ATOM 6311 N N . SER B 1 339 ? 7.996 13.844 0.362 1 98.12 339 SER B N 1
ATOM 6312 C CA . SER B 1 339 ? 7.883 15.297 0.426 1 98.12 339 SER B CA 1
ATOM 6313 C C . SER B 1 339 ? 9.117 15.922 1.076 1 98.12 339 SER B C 1
ATOM 6315 O O . SER B 1 339 ? 9.875 15.234 1.767 1 98.12 339 SER B O 1
ATOM 6317 N N . LEU B 1 340 ? 9.328 17.141 0.723 1 98.12 340 LEU B N 1
ATOM 6318 C CA . LEU B 1 340 ? 10.375 17.969 1.292 1 98.12 340 LEU B CA 1
ATOM 6319 C C . LEU B 1 340 ? 9.781 19.234 1.914 1 98.12 340 LEU B C 1
ATOM 6321 O O . LEU B 1 340 ? 9.125 20.016 1.229 1 98.12 340 LEU B O 1
ATOM 6325 N N . ARG B 1 341 ? 9.875 19.344 3.229 1 98.31 341 ARG B N 1
ATOM 6326 C CA . ARG B 1 341 ? 9.555 20.609 3.885 1 98.31 341 ARG B CA 1
ATOM 6327 C C . ARG B 1 341 ? 10.648 21.641 3.654 1 98.31 341 ARG B C 1
ATOM 6329 O O . ARG B 1 341 ? 11.82 21.375 3.914 1 98.31 341 ARG B O 1
ATOM 6336 N N . ILE B 1 342 ? 10.219 22.75 3.184 1 97.81 342 ILE B N 1
ATOM 6337 C CA . ILE B 1 342 ? 11.219 23.766 2.834 1 97.81 342 ILE B CA 1
ATOM 6338 C C . ILE B 1 342 ? 11.117 24.938 3.799 1 97.81 342 ILE B C 1
ATOM 6340 O O . ILE B 1 342 ? 10.102 25.125 4.465 1 97.81 342 ILE B O 1
ATOM 6344 N N . VAL B 1 343 ? 12.172 25.703 3.873 1 97.06 343 VAL B N 1
ATOM 6345 C CA . VAL B 1 343 ? 12.305 26.781 4.848 1 97.06 343 VAL B CA 1
ATOM 6346 C C . VAL B 1 343 ? 12.578 28.109 4.125 1 97.06 343 VAL B C 1
ATOM 6348 O O . VAL B 1 343 ? 12.75 28.125 2.902 1 97.06 343 VAL B O 1
ATOM 6351 N N . PRO B 1 344 ? 12.578 29.219 4.918 1 91.56 344 PRO B N 1
ATOM 6352 C CA . PRO B 1 344 ? 12.758 30.5 4.25 1 91.56 344 PRO B CA 1
ATOM 6353 C C . PRO B 1 344 ? 13.992 30.531 3.344 1 91.56 344 PRO B C 1
ATOM 6355 O O . PRO B 1 344 ? 15.016 29.922 3.668 1 91.56 344 PRO B O 1
ATOM 6358 N N . ASP B 1 345 ? 14.031 31.094 2.182 1 91.56 345 ASP B N 1
ATOM 6359 C CA . ASP B 1 345 ? 15.016 31.234 1.114 1 91.56 345 ASP B CA 1
ATOM 6360 C C . ASP B 1 345 ? 14.875 30.109 0.088 1 91.56 345 ASP B C 1
ATOM 6362 O O . ASP B 1 345 ? 15.461 30.172 -0.995 1 91.56 345 ASP B O 1
ATOM 6366 N N . LEU B 1 346 ? 14.227 29 0.539 1 95.38 346 LEU B N 1
ATOM 6367 C CA . LEU B 1 346 ? 13.875 27.984 -0.445 1 95.38 346 LEU B CA 1
ATOM 6368 C C . LEU B 1 346 ? 12.516 28.281 -1.076 1 95.38 346 LEU B C 1
ATOM 6370 O O . LEU B 1 346 ? 11.586 28.703 -0.385 1 95.38 346 LEU B O 1
ATOM 6374 N N . THR B 1 347 ? 12.453 28.172 -2.383 1 94.94 347 THR B N 1
ATOM 6375 C CA . THR B 1 347 ? 11.18 28.297 -3.08 1 94.94 347 THR B CA 1
ATOM 6376 C C . THR B 1 347 ? 10.781 26.953 -3.715 1 94.94 347 THR B C 1
ATOM 6378 O O . THR B 1 347 ? 11.648 26.141 -4.035 1 94.94 347 THR B O 1
ATOM 6381 N N . PRO B 1 348 ? 9.469 26.766 -3.855 1 95.94 348 PRO B N 1
ATOM 6382 C CA . PRO B 1 348 ? 9.047 25.516 -4.504 1 95.94 348 PRO B CA 1
ATOM 6383 C C . PRO B 1 348 ? 9.688 25.328 -5.871 1 95.94 348 PRO B C 1
ATOM 6385 O O . PRO B 1 348 ? 10.141 24.219 -6.195 1 95.94 348 PRO B O 1
ATOM 6388 N N . GLU B 1 349 ? 9.789 26.406 -6.668 1 96.06 349 GLU B N 1
ATOM 6389 C CA . GLU B 1 349 ? 10.344 26.312 -8.016 1 96.06 349 GLU B CA 1
ATOM 6390 C C . GLU B 1 349 ? 11.805 25.906 -7.98 1 96.06 349 GLU B C 1
ATOM 6392 O O . GLU B 1 349 ? 12.219 25 -8.711 1 96.06 349 GLU B O 1
ATOM 6397 N N . ALA B 1 350 ? 12.555 26.562 -7.152 1 96.5 350 ALA B N 1
ATOM 6398 C CA . ALA B 1 350 ? 13.977 26.25 -7.039 1 96.5 350 ALA B CA 1
ATOM 6399 C C . ALA B 1 350 ? 14.18 24.844 -6.492 1 96.5 350 ALA B C 1
ATOM 6401 O O . ALA B 1 350 ? 15.062 24.109 -6.945 1 96.5 350 ALA B O 1
ATOM 6402 N N . THR B 1 351 ? 13.406 24.484 -5.535 1 98 351 THR B N 1
ATOM 6403 C CA . THR B 1 351 ? 13.492 23.156 -4.922 1 98 351 THR B CA 1
ATOM 6404 C C . THR B 1 351 ? 13.141 22.062 -5.93 1 98 351 THR B C 1
ATOM 6406 O O . THR B 1 351 ? 13.836 21.047 -6.027 1 98 351 THR B O 1
ATOM 6409 N N . ASP B 1 352 ? 12.055 22.297 -6.688 1 98.19 352 ASP B N 1
ATOM 6410 C CA . ASP B 1 352 ? 11.641 21.344 -7.711 1 98.19 352 ASP B CA 1
ATOM 6411 C C . ASP B 1 352 ? 12.773 21.094 -8.703 1 98.19 352 ASP B C 1
ATOM 6413 O O . ASP B 1 352 ? 13.016 19.938 -9.094 1 98.19 352 ASP B O 1
ATOM 6417 N N . LYS B 1 353 ? 13.398 22.141 -9.109 1 98.19 353 LYS B N 1
ATOM 6418 C CA . LYS B 1 353 ? 14.492 22.016 -10.07 1 98.19 353 LYS B CA 1
ATOM 6419 C C . LYS B 1 353 ? 15.617 21.141 -9.508 1 98.19 353 LYS B C 1
ATOM 6421 O O . LYS B 1 353 ? 16.141 20.266 -10.203 1 98.19 353 LYS B O 1
ATOM 6426 N N . LEU B 1 354 ? 15.992 21.391 -8.25 1 98.56 354 LEU B N 1
ATOM 6427 C CA . LEU B 1 354 ? 17.062 20.625 -7.613 1 98.56 354 LEU B CA 1
ATOM 6428 C C . LEU B 1 354 ? 16.672 19.156 -7.492 1 98.56 354 LEU B C 1
ATOM 6430 O O . LEU B 1 354 ? 17.484 18.266 -7.793 1 98.56 354 LEU B O 1
ATOM 6434 N N . VAL B 1 355 ? 15.438 18.844 -7.07 1 98.75 355 VAL B N 1
ATOM 6435 C CA . VAL B 1 355 ? 14.969 17.484 -6.828 1 98.75 355 VAL B CA 1
ATOM 6436 C C . VAL B 1 355 ? 14.883 16.719 -8.156 1 98.75 355 VAL B C 1
ATOM 6438 O O . VAL B 1 355 ? 15.391 15.602 -8.266 1 98.75 355 VAL B O 1
ATOM 6441 N N . VAL B 1 356 ? 14.266 17.328 -9.164 1 98.75 356 VAL B N 1
ATOM 6442 C CA . VAL B 1 356 ? 14.07 16.688 -10.461 1 98.75 356 VAL B CA 1
ATOM 6443 C C . VAL B 1 356 ? 15.422 16.406 -11.102 1 98.75 356 VAL B C 1
ATOM 6445 O O . VAL B 1 356 ? 15.648 15.328 -11.656 1 98.75 356 VAL B O 1
ATOM 6448 N N . ASN B 1 357 ? 16.359 17.375 -11.047 1 98.75 357 ASN B N 1
ATOM 6449 C CA . ASN B 1 357 ? 17.703 17.172 -11.586 1 98.75 357 ASN B CA 1
ATOM 6450 C C . ASN B 1 357 ? 18.422 16.016 -10.898 1 98.75 357 ASN B C 1
ATOM 6452 O O . ASN B 1 357 ? 19.062 15.188 -11.555 1 98.75 357 ASN B O 1
ATOM 6456 N N . TYR B 1 358 ? 18.344 15.969 -9.617 1 98.81 358 TYR B N 1
ATOM 6457 C CA . TYR B 1 358 ? 18.984 14.914 -8.852 1 98.81 358 TYR B CA 1
ATOM 6458 C C . TYR B 1 358 ? 18.406 13.547 -9.211 1 98.81 358 TYR B C 1
ATOM 6460 O O . TYR B 1 358 ? 19.156 12.594 -9.438 1 98.81 358 TYR B O 1
ATOM 6468 N N . LEU B 1 359 ? 17.047 13.445 -9.266 1 98.88 359 LEU B N 1
ATOM 6469 C CA . LEU B 1 359 ? 16.391 12.188 -9.586 1 98.88 359 LEU B CA 1
ATOM 6470 C C . LEU B 1 359 ? 16.75 11.727 -11 1 98.88 359 LEU B C 1
ATOM 6472 O O . LEU B 1 359 ? 16.969 10.539 -11.234 1 98.88 359 LEU B O 1
ATOM 6476 N N . ASN B 1 360 ? 16.797 12.656 -11.922 1 98.75 360 ASN B N 1
ATOM 6477 C CA . ASN B 1 360 ? 17.203 12.32 -13.281 1 98.75 360 ASN B CA 1
ATOM 6478 C C . ASN B 1 360 ? 18.641 11.82 -13.328 1 98.75 360 ASN B C 1
ATOM 6480 O O . ASN B 1 360 ? 18.969 10.898 -14.07 1 98.75 360 ASN B O 1
ATOM 6484 N N . ALA B 1 361 ? 19.5 12.461 -12.57 1 98.81 361 ALA B N 1
ATOM 6485 C CA . ALA B 1 361 ? 20.891 12.023 -12.508 1 98.81 361 ALA B CA 1
ATOM 6486 C C . ALA B 1 361 ? 21 10.617 -11.922 1 98.81 361 ALA B C 1
ATOM 6488 O O . ALA B 1 361 ? 21.781 9.797 -12.406 1 98.81 361 ALA B O 1
ATOM 6489 N N . LEU B 1 362 ? 20.281 10.383 -10.859 1 98.75 362 LEU B N 1
ATOM 6490 C CA . LEU B 1 362 ? 20.25 9.047 -10.266 1 98.75 362 LEU B CA 1
ATOM 6491 C C . LEU B 1 362 ? 19.781 8.016 -11.281 1 98.75 362 LEU B C 1
ATOM 6493 O O . LEU B 1 362 ? 20.328 6.914 -11.359 1 98.75 362 LEU B O 1
ATOM 6497 N N . TRP B 1 363 ? 18.719 8.375 -12.023 1 98.69 363 TRP B N 1
ATOM 6498 C CA . TRP B 1 363 ? 18.141 7.457 -13.008 1 98.69 363 TRP B CA 1
ATOM 6499 C C . TRP B 1 363 ? 19.156 7.125 -14.094 1 98.69 363 TRP B C 1
ATOM 6501 O O . TRP B 1 363 ? 19.312 5.961 -14.477 1 98.69 363 TRP B O 1
ATOM 6511 N N . ALA B 1 364 ? 19.844 8.133 -14.555 1 98.5 364 ALA B N 1
ATOM 6512 C CA . ALA B 1 364 ? 20.891 7.93 -15.555 1 98.5 364 ALA B CA 1
ATOM 6513 C C . ALA B 1 364 ? 21.984 7.012 -15.023 1 98.5 364 ALA B C 1
ATOM 6515 O O . ALA B 1 364 ? 22.484 6.145 -15.742 1 98.5 364 ALA B O 1
ATOM 6516 N N . LYS B 1 365 ? 22.344 7.23 -13.789 1 98.31 365 LYS B N 1
ATOM 6517 C CA . LYS B 1 365 ? 23.375 6.41 -13.141 1 98.31 365 LYS B CA 1
ATOM 6518 C C . LYS B 1 365 ? 22.906 4.965 -12.992 1 98.31 365 LYS B C 1
ATOM 6520 O O . LYS B 1 365 ? 23.688 4.031 -13.156 1 98.31 365 LYS B O 1
ATOM 6525 N N . ARG B 1 366 ? 21.641 4.711 -12.641 1 97.81 366 ARG B N 1
ATOM 6526 C CA . ARG B 1 366 ? 21.078 3.385 -12.406 1 97.81 366 ARG B CA 1
ATOM 6527 C C . ARG B 1 366 ? 21.172 2.523 -13.656 1 97.81 366 ARG B C 1
ATOM 6529 O O . ARG B 1 366 ? 21.422 1.319 -13.578 1 97.81 366 ARG B O 1
ATOM 6536 N N . GLY B 1 367 ? 20.891 3.086 -14.852 1 97.69 367 GLY B N 1
ATOM 6537 C CA . GLY B 1 367 ? 20.984 2.381 -16.125 1 97.69 367 GLY B CA 1
ATOM 6538 C C . GLY B 1 367 ? 19.891 1.35 -16.312 1 97.69 367 GLY B C 1
ATOM 6539 O O . GLY B 1 367 ? 20.109 0.321 -16.969 1 97.69 367 GLY B O 1
ATOM 6540 N N . SER B 1 368 ? 18.797 1.522 -15.711 1 97.62 368 SER B N 1
ATOM 6541 C CA . SER B 1 368 ? 17.672 0.605 -15.828 1 97.62 368 SER B CA 1
ATOM 6542 C C . SER B 1 368 ? 16.938 0.793 -17.156 1 97.62 368 SER B C 1
ATOM 6544 O O . SER B 1 368 ? 16.797 1.919 -17.641 1 97.62 368 SER B O 1
ATOM 6546 N N . PRO B 1 369 ? 16.5 -0.323 -17.766 1 97 369 PRO B N 1
ATOM 6547 C CA . PRO B 1 369 ? 15.711 -0.19 -18.984 1 97 369 PRO B CA 1
ATOM 6548 C C . PRO B 1 369 ? 14.266 0.213 -18.703 1 97 369 PRO B C 1
ATOM 6550 O O . PRO B 1 369 ? 13.492 0.442 -19.641 1 97 369 PRO B O 1
ATOM 6553 N N . ASN B 1 370 ? 13.836 0.233 -17.484 1 98.5 370 ASN B N 1
ATOM 6554 C CA . ASN B 1 370 ? 12.469 0.616 -17.141 1 98.5 370 ASN B CA 1
ATOM 6555 C C . ASN B 1 370 ? 12.211 2.092 -17.422 1 98.5 370 ASN B C 1
ATOM 6557 O O . ASN B 1 370 ? 13.117 2.812 -17.844 1 98.5 370 ASN B O 1
ATOM 6561 N N . GLN B 1 371 ? 10.953 2.504 -17.281 1 98.5 371 GLN B N 1
ATOM 6562 C CA . GLN B 1 371 ? 10.594 3.895 -17.547 1 98.5 371 GLN B CA 1
ATOM 6563 C C . GLN B 1 371 ? 10.305 4.633 -16.234 1 98.5 371 GLN B C 1
ATOM 6565 O O . GLN B 1 371 ? 9.688 4.078 -15.32 1 98.5 371 GLN B O 1
ATOM 6570 N N . ILE B 1 372 ? 10.82 5.883 -16.188 1 98.62 372 ILE B N 1
ATOM 6571 C CA . ILE B 1 372 ? 10.625 6.695 -14.992 1 98.62 372 ILE B CA 1
ATOM 6572 C C . ILE B 1 372 ? 9.836 7.953 -15.344 1 98.62 372 ILE B C 1
ATOM 6574 O O . ILE B 1 372 ? 9.977 8.484 -16.453 1 98.62 372 ILE B O 1
ATOM 6578 N N . LYS B 1 373 ? 8.906 8.352 -14.523 1 98.62 373 LYS B N 1
ATOM 6579 C CA . LYS B 1 373 ? 8.203 9.633 -14.578 1 98.62 373 LYS B CA 1
ATOM 6580 C C . LYS B 1 373 ? 8.258 10.352 -13.234 1 98.62 373 LYS B C 1
ATOM 6582 O O . LYS B 1 373 ? 7.836 9.805 -12.211 1 98.62 373 LYS B O 1
ATOM 6587 N N . ILE B 1 374 ? 8.836 11.523 -13.219 1 98.69 374 ILE B N 1
ATOM 6588 C CA . ILE B 1 374 ? 8.945 12.344 -12.023 1 98.69 374 ILE B CA 1
ATOM 6589 C C . ILE B 1 374 ? 7.906 13.461 -12.07 1 98.69 374 ILE B C 1
ATOM 6591 O O . ILE B 1 374 ? 7.848 14.227 -13.031 1 98.69 374 ILE B O 1
ATOM 6595 N N . THR B 1 375 ? 7.082 13.562 -11.016 1 98 375 THR B N 1
ATOM 6596 C CA . THR B 1 375 ? 6.023 14.57 -11 1 98 375 THR B CA 1
ATOM 6597 C C . THR B 1 375 ? 6.07 15.383 -9.711 1 98 375 THR B C 1
ATOM 6599 O O . THR B 1 375 ? 5.742 14.867 -8.633 1 98 375 THR B O 1
ATOM 6602 N N . PRO B 1 376 ? 6.516 16.672 -9.828 1 97.06 376 PRO B N 1
ATOM 6603 C CA . PRO B 1 376 ? 6.23 17.562 -8.695 1 97.06 376 PRO B CA 1
ATOM 6604 C C . PRO B 1 376 ? 4.738 17.828 -8.516 1 97.06 376 PRO B C 1
ATOM 6606 O O . PRO B 1 376 ? 4.047 18.188 -9.469 1 97.06 376 PRO B O 1
ATOM 6609 N N . CYS B 1 377 ? 4.242 17.5 -7.426 1 91.44 377 CYS B N 1
ATOM 6610 C CA . CYS B 1 377 ? 2.836 17.719 -7.117 1 91.44 377 CYS B CA 1
ATOM 6611 C C . CYS B 1 377 ? 2.621 19.109 -6.52 1 91.44 377 CYS B C 1
ATOM 6613 O O . CYS B 1 377 ? 3.094 20.094 -7.066 1 91.44 377 CYS B O 1
ATOM 6615 N N . HIS B 1 378 ? 2.008 19.203 -5.359 1 86.31 378 HIS B N 1
ATOM 6616 C CA . HIS B 1 378 ? 1.709 20.516 -4.793 1 86.31 378 HIS B CA 1
ATOM 6617 C C . HIS B 1 378 ? 2.893 21.047 -3.996 1 86.31 378 HIS B C 1
ATOM 6619 O O . HIS B 1 378 ? 3.688 20.281 -3.457 1 86.31 378 HIS B O 1
ATOM 6625 N N . GLY B 1 379 ? 3.1 22.328 -4.082 1 90.25 379 GLY B N 1
ATOM 6626 C CA . GLY B 1 379 ? 4.121 23.062 -3.342 1 90.25 379 GLY B CA 1
ATOM 6627 C C . GLY B 1 379 ? 3.586 24.281 -2.629 1 90.25 379 GLY B C 1
ATOM 6628 O O . GLY B 1 379 ? 2.621 24.906 -3.084 1 90.25 379 GLY B O 1
ATOM 6629 N N . GLY B 1 380 ? 4.082 24.547 -1.505 1 93.12 380 GLY B N 1
ATOM 6630 C CA . GLY B 1 380 ? 3.75 25.719 -0.72 1 93.12 380 GLY B CA 1
ATOM 6631 C C . GLY B 1 380 ? 4.965 26.422 -0.13 1 93.12 380 GLY B C 1
ATOM 6632 O O . GLY B 1 380 ? 5.922 25.75 0.283 1 93.12 380 GLY B O 1
ATOM 6633 N N . LYS B 1 381 ? 4.914 27.703 -0.19 1 94.06 381 LYS B N 1
ATOM 6634 C CA . LYS B 1 381 ? 6.016 28.484 0.355 1 94.06 381 LYS B CA 1
ATOM 6635 C C . LYS B 1 381 ? 5.984 28.484 1.881 1 94.06 381 LYS B C 1
ATOM 6637 O O . LYS B 1 381 ? 4.926 28.328 2.486 1 94.06 381 LYS B O 1
ATOM 6642 N N . PRO B 1 382 ? 7.211 28.641 2.471 1 95.88 382 PRO B N 1
ATOM 6643 C CA . PRO B 1 382 ? 7.23 28.875 3.916 1 95.88 382 PRO B CA 1
ATOM 6644 C C . PRO B 1 382 ? 6.668 30.234 4.297 1 95.88 382 PRO B C 1
ATOM 6646 O O . PRO B 1 382 ? 6.496 31.109 3.434 1 95.88 382 PRO B O 1
ATOM 6649 N N . TRP B 1 383 ? 6.316 30.391 5.512 1 95.62 383 TRP B N 1
ATOM 6650 C CA . TRP B 1 383 ? 5.75 31.625 6.027 1 95.62 383 TRP B CA 1
ATOM 6651 C C . TRP B 1 383 ? 6.434 32.031 7.324 1 95.62 383 TRP B C 1
ATOM 6653 O O . TRP B 1 383 ? 6.707 31.203 8.188 1 95.62 383 TRP B O 1
ATOM 6663 N N . LEU B 1 384 ? 6.828 33.25 7.406 1 93.12 384 LEU B N 1
ATOM 6664 C CA . LEU B 1 384 ? 7.41 33.844 8.609 1 93.12 384 LEU B CA 1
ATOM 6665 C C . LEU B 1 384 ? 6.801 35.219 8.891 1 93.12 384 LEU B C 1
ATOM 6667 O O . LEU B 1 384 ? 6.855 36.094 8.039 1 93.12 384 LEU B O 1
ATOM 6671 N N . ALA B 1 385 ? 6.219 35.375 10.062 1 93.12 385 ALA B N 1
ATOM 6672 C CA . ALA B 1 385 ? 5.551 36.625 10.422 1 93.12 385 ALA B CA 1
ATOM 6673 C C . ALA B 1 385 ? 6.367 37.406 11.445 1 93.12 385 ALA B C 1
ATOM 6675 O O . ALA B 1 385 ? 7.238 36.844 12.117 1 93.12 385 ALA B O 1
ATOM 6676 N N . ASP B 1 386 ? 6.07 38.688 11.484 1 91 386 ASP B N 1
ATOM 6677 C CA . ASP B 1 386 ? 6.504 39.5 12.617 1 91 386 ASP B CA 1
ATOM 6678 C C . ASP B 1 386 ? 5.555 39.344 13.805 1 91 386 ASP B C 1
ATOM 6680 O O . ASP B 1 386 ? 4.41 39.812 13.758 1 91 386 ASP B O 1
ATOM 6684 N N . PHE B 1 387 ? 6.031 38.688 14.828 1 91.38 387 PHE B N 1
ATOM 6685 C CA . PHE B 1 387 ? 5.137 38.344 15.93 1 91.38 387 PHE B CA 1
ATOM 6686 C C . PHE B 1 387 ? 5.074 39.5 16.953 1 91.38 387 PHE B C 1
ATOM 6688 O O . PHE B 1 387 ? 4.508 39.344 18.031 1 91.38 387 PHE B O 1
ATOM 6695 N N . ARG B 1 388 ? 5.684 40.906 16.766 1 89.19 388 ARG B N 1
ATOM 6696 C CA . ARG B 1 388 ? 5.652 42.062 17.641 1 89.19 388 ARG B CA 1
ATOM 6697 C C . ARG B 1 388 ? 4.527 43 17.25 1 89.19 388 ARG B C 1
ATOM 6699 O O . ARG B 1 388 ? 4.426 44.125 17.781 1 89.19 388 ARG B O 1
ATOM 6706 N N . ASP B 1 389 ? 3.537 42.438 16.453 1 93.88 389 ASP B N 1
ATOM 6707 C CA . ASP B 1 389 ? 2.469 43.312 15.984 1 93.88 389 ASP B CA 1
ATOM 6708 C C . ASP B 1 389 ? 1.235 43.188 16.875 1 93.88 389 ASP B C 1
ATOM 6710 O O . ASP B 1 389 ? 1.257 42.5 17.891 1 93.88 389 ASP B O 1
ATOM 6714 N N . ALA B 1 390 ? 0.233 43.969 16.516 1 95.25 390 ALA B N 1
ATOM 6715 C CA . ALA B 1 390 ? -0.959 44.062 17.359 1 95.25 390 ALA B CA 1
ATOM 6716 C C . ALA B 1 390 ? -1.768 42.781 17.328 1 95.25 390 ALA B C 1
ATOM 6718 O O . ALA B 1 390 ? -2.471 42.469 18.297 1 95.25 390 ALA B O 1
ATOM 6719 N N . ASN B 1 391 ? -1.651 42.094 16.219 1 97 391 ASN B N 1
ATOM 6720 C CA . ASN B 1 391 ? -2.359 40.812 16.125 1 97 391 ASN B CA 1
ATOM 6721 C C . ASN B 1 391 ? -1.869 39.812 17.156 1 97 391 ASN B C 1
ATOM 6723 O O . ASN B 1 391 ? -2.664 39.281 17.938 1 97 391 ASN B O 1
ATOM 6727 N N . PHE B 1 392 ? -0.581 39.625 17.297 1 97.44 392 PHE B N 1
ATOM 6728 C CA . PHE B 1 392 ? 0.038 38.719 18.234 1 97.44 392 PHE B CA 1
ATOM 6729 C C . PHE B 1 392 ? -0.14 39.188 19.672 1 97.44 392 PHE B C 1
ATOM 6731 O O . PHE B 1 392 ? -0.329 38.375 20.578 1 97.44 392 PHE B O 1
ATOM 6738 N N . SER B 1 393 ? -0.097 40.5 19.812 1 97.25 393 SER B N 1
ATOM 6739 C CA . SER B 1 393 ? -0.298 41.031 21.141 1 97.25 393 SER B CA 1
ATOM 6740 C C . SER B 1 393 ? -1.697 40.719 21.672 1 97.25 393 SER B C 1
ATOM 6742 O O . SER B 1 393 ? -1.864 40.375 22.828 1 97.25 393 SER B O 1
ATOM 6744 N N . ALA B 1 394 ? -2.637 40.938 20.812 1 97.38 394 ALA B N 1
ATOM 6745 C CA . ALA B 1 394 ? -4.012 40.594 21.188 1 97.38 394 ALA B CA 1
ATOM 6746 C C . ALA B 1 394 ? -4.156 39.125 21.531 1 97.38 394 ALA B C 1
ATOM 6748 O O . ALA B 1 394 ? -4.828 38.781 22.5 1 97.38 394 ALA B O 1
ATOM 6749 N N . GLY B 1 395 ? -3.529 38.281 20.719 1 97.94 395 GLY B N 1
ATOM 6750 C CA . GLY B 1 395 ? -3.555 36.844 20.984 1 97.94 395 GLY B CA 1
ATOM 6751 C C . GLY B 1 395 ? -2.904 36.469 22.297 1 97.94 395 GLY B C 1
ATOM 6752 O O . GLY B 1 395 ? -3.422 35.625 23.047 1 97.94 395 GLY B O 1
ATOM 6753 N N . ALA B 1 396 ? -1.821 37.094 22.562 1 97.75 396 ALA B N 1
ATOM 6754 C CA . ALA B 1 396 ? -1.102 36.844 23.797 1 97.75 396 ALA B CA 1
ATOM 6755 C C . ALA B 1 396 ? -1.938 37.219 25.016 1 97.75 396 ALA B C 1
ATOM 6757 O O . ALA B 1 396 ? -2.004 36.469 26 1 97.75 396 ALA B O 1
ATOM 6758 N N . ARG B 1 397 ? -2.553 38.344 24.984 1 97.5 397 ARG B N 1
ATOM 6759 C CA . ARG B 1 397 ? -3.4 38.812 26.078 1 97.5 397 ARG B CA 1
ATOM 6760 C C . ARG B 1 397 ? -4.59 37.875 26.281 1 97.5 397 ARG B C 1
ATOM 6762 O O . ARG B 1 397 ? -5 37.594 27.406 1 97.5 397 ARG B O 1
ATOM 6769 N N . ALA B 1 398 ? -5.137 37.469 25.156 1 97.88 398 ALA B N 1
ATOM 6770 C CA . ALA B 1 398 ? -6.258 36.531 25.234 1 97.88 398 ALA B CA 1
ATOM 6771 C C . ALA B 1 398 ? -5.855 35.25 25.953 1 97.88 398 ALA B C 1
ATOM 6773 O O . ALA B 1 398 ? -6.586 34.75 26.812 1 97.88 398 ALA B O 1
ATOM 6774 N N . ILE B 1 399 ? -4.691 34.688 25.594 1 98 399 ILE B N 1
ATOM 6775 C CA . ILE B 1 399 ? -4.188 33.438 26.203 1 98 399 ILE B CA 1
ATOM 6776 C C . ILE B 1 399 ? -3.92 33.688 27.688 1 98 399 ILE B C 1
ATOM 6778 O O . ILE B 1 399 ? -4.25 32.844 28.516 1 98 399 ILE B O 1
ATOM 6782 N N . GLU B 1 400 ? -3.389 34.812 27.984 1 97.56 400 GLU B N 1
ATOM 6783 C CA . GLU B 1 400 ? -3.115 35.125 29.391 1 97.56 400 GLU B CA 1
ATOM 6784 C C . GLU B 1 400 ? -4.406 35.188 30.188 1 97.56 400 GLU B C 1
ATOM 6786 O O . GLU B 1 400 ? -4.445 34.781 31.344 1 97.56 400 GLU B O 1
ATOM 6791 N N . ARG B 1 401 ? -5.379 35.719 29.656 1 96 401 ARG B N 1
ATOM 6792 C CA . ARG B 1 401 ? -6.66 35.844 30.344 1 96 401 ARG B CA 1
ATOM 6793 C C . ARG B 1 401 ? -7.262 34.5 30.656 1 96 401 ARG B C 1
ATOM 6795 O O . ARG B 1 401 ? -7.914 34.312 31.688 1 96 401 ARG B O 1
ATOM 6802 N N . VAL B 1 402 ? -7.094 33.594 29.781 1 97.25 402 VAL B N 1
ATOM 6803 C CA . VAL B 1 402 ? -7.773 32.312 29.922 1 97.25 402 VAL B CA 1
ATOM 6804 C C . VAL B 1 402 ? -6.879 31.328 30.688 1 97.25 402 VAL B C 1
ATOM 6806 O O . VAL B 1 402 ? -7.359 30.578 31.531 1 97.25 402 VAL B O 1
ATOM 6809 N N . PHE B 1 403 ? -5.578 31.359 30.375 1 97.12 403 PHE B N 1
ATOM 6810 C CA . PHE B 1 403 ? -4.699 30.328 30.906 1 97.12 403 PHE B CA 1
ATOM 6811 C C . PHE B 1 403 ? -3.799 30.891 32 1 97.12 403 PHE B C 1
ATOM 6813 O O . PHE B 1 403 ? -3.129 30.141 32.719 1 97.12 403 PHE B O 1
ATOM 6820 N N . GLY B 1 404 ? -3.686 32.156 32.156 1 96.19 404 GLY B N 1
ATOM 6821 C CA . GLY B 1 404 ? -2.891 32.781 33.219 1 96.19 404 GLY B CA 1
ATOM 6822 C C . GLY B 1 404 ? -1.398 32.719 32.969 1 96.19 404 GLY B C 1
ATOM 6823 O O . GLY B 1 404 ? -0.592 32.875 33.875 1 96.19 404 GLY B O 1
ATOM 6824 N N . THR B 1 405 ? -1.042 32.469 31.719 1 95 405 THR B N 1
ATOM 6825 C CA . THR B 1 405 ? 0.374 32.344 31.391 1 95 405 THR B CA 1
ATOM 6826 C C . THR B 1 405 ? 0.669 33.031 30.047 1 95 405 THR B C 1
ATOM 6828 O O . THR B 1 405 ? -0.194 33.062 29.172 1 95 405 THR B O 1
ATOM 6831 N N . THR B 1 406 ? 1.87 33.531 29.969 1 94.38 406 THR B N 1
ATOM 6832 C CA . THR B 1 406 ? 2.338 34.031 28.688 1 94.38 406 THR B CA 1
ATOM 6833 C C . THR B 1 406 ? 2.584 32.906 27.703 1 94.38 406 THR B C 1
ATOM 6835 O O . THR B 1 406 ? 3.254 31.922 28.047 1 94.38 406 THR B O 1
ATOM 6838 N N . PRO B 1 407 ? 2.021 32.969 26.484 1 95.56 407 PRO B N 1
ATOM 6839 C CA . PRO B 1 407 ? 2.236 31.875 25.531 1 95.56 407 PRO B CA 1
ATOM 6840 C C . PRO B 1 407 ? 3.67 31.828 25 1 95.56 407 PRO B C 1
ATOM 6842 O O . PRO B 1 407 ? 4.375 32.844 25.031 1 95.56 407 PRO B O 1
ATOM 6845 N N . ASP B 1 408 ? 4.074 30.672 24.578 1 93.19 408 ASP B N 1
ATOM 6846 C CA . ASP B 1 408 ? 5.305 30.562 23.797 1 93.19 408 ASP B CA 1
ATOM 6847 C C . ASP B 1 408 ? 5.09 31.016 22.359 1 93.19 408 ASP B C 1
ATOM 6849 O O . ASP B 1 408 ? 4.039 30.75 21.766 1 93.19 408 ASP B O 1
ATOM 6853 N N . PHE B 1 409 ? 5.992 31.766 21.875 1 93.25 409 PHE B N 1
ATOM 6854 C CA . PHE B 1 409 ? 6.012 32.094 20.453 1 93.25 409 PHE B CA 1
ATOM 6855 C C . PHE B 1 409 ? 6.832 31.047 19.672 1 93.25 409 PHE B C 1
ATOM 6857 O O . PHE B 1 409 ? 8.039 30.922 19.891 1 93.25 409 PHE B O 1
ATOM 6864 N N . THR B 1 410 ? 6.191 30.328 18.781 1 93.06 410 THR B N 1
ATOM 6865 C CA . THR B 1 410 ? 6.832 29.172 18.172 1 93.06 410 THR B CA 1
ATOM 6866 C C . THR B 1 410 ? 6.734 29.234 16.656 1 93.06 410 THR B C 1
ATOM 6868 O O . THR B 1 410 ? 5.941 30.016 16.109 1 93.06 410 THR B O 1
ATOM 6871 N N . ARG B 1 411 ? 7.594 28.516 16 1 93.25 411 ARG B N 1
ATOM 6872 C CA . ARG B 1 411 ? 7.383 28.078 14.625 1 93.25 411 ARG B CA 1
ATOM 6873 C C . ARG B 1 411 ? 6.84 26.656 14.578 1 93.25 411 ARG B C 1
ATOM 6875 O O . ARG B 1 411 ? 6.621 26.047 15.617 1 93.25 411 ARG B O 1
ATOM 6882 N N . GLU B 1 412 ? 6.379 26.266 13.422 1 92.44 412 GLU B N 1
ATOM 6883 C CA . GLU B 1 412 ? 5.863 24.906 13.25 1 92.44 412 GLU B CA 1
ATOM 6884 C C . GLU B 1 412 ? 6.402 24.281 11.977 1 92.44 412 GLU B C 1
ATOM 6886 O O . GLU B 1 412 ? 6.59 24.953 10.969 1 92.44 412 GLU B O 1
ATOM 6891 N N . GLY B 1 413 ? 6.574 22.969 12.086 1 92.81 413 GLY B N 1
ATOM 6892 C CA . GLY B 1 413 ? 7.172 22.234 10.977 1 92.81 413 GLY B CA 1
ATOM 6893 C C . GLY B 1 413 ? 6.191 21.969 9.852 1 92.81 413 GLY B C 1
ATOM 6894 O O . GLY B 1 413 ? 6.598 21.641 8.734 1 92.81 413 GLY B O 1
ATOM 6895 N N . GLY B 1 414 ? 4.926 22.078 10.117 1 92.88 414 GLY B N 1
ATOM 6896 C CA . GLY B 1 414 ? 3.914 21.828 9.102 1 92.88 414 GLY B CA 1
ATOM 6897 C C . GLY B 1 414 ? 3.766 22.984 8.117 1 92.88 414 GLY B C 1
ATOM 6898 O O . GLY B 1 414 ? 4.516 23.953 8.18 1 92.88 414 GLY B O 1
ATOM 6899 N N . SER B 1 415 ? 2.891 22.75 7.141 1 93.38 415 SER B N 1
ATOM 6900 C CA . SER B 1 415 ? 2.662 23.75 6.102 1 93.38 415 SER B CA 1
ATOM 6901 C C . SER B 1 415 ? 1.179 24.094 5.973 1 93.38 415 SER B C 1
ATOM 6903 O O . SER B 1 415 ? 0.332 23.188 6 1 93.38 415 SER B O 1
ATOM 6905 N N . ILE B 1 416 ? 0.937 25.328 5.941 1 93.19 416 ILE B N 1
ATOM 6906 C CA . ILE B 1 416 ? -0.365 25.859 5.555 1 93.19 416 ILE B CA 1
ATOM 6907 C C . ILE B 1 416 ? -0.189 26.906 4.449 1 93.19 416 ILE B C 1
ATOM 6909 O O . ILE B 1 416 ? -0.324 28.109 4.688 1 93.19 416 ILE B O 1
ATOM 6913 N N . PRO B 1 417 ? -0.084 26.469 3.307 1 89.44 417 PRO B N 1
ATOM 6914 C CA . PRO B 1 417 ? 0.401 27.297 2.207 1 89.44 417 PRO B CA 1
ATOM 6915 C C . PRO B 1 417 ? -0.468 28.531 1.98 1 89.44 417 PRO B C 1
ATOM 6917 O O . PRO B 1 417 ? 0.04 29.594 1.59 1 89.44 417 PRO B O 1
ATOM 6920 N N . ILE B 1 418 ? -1.701 28.5 2.242 1 93.94 418 ILE B N 1
ATOM 6921 C CA . ILE B 1 418 ? -2.623 29.578 1.931 1 93.94 418 ILE B CA 1
ATOM 6922 C C . ILE B 1 418 ? -2.338 30.781 2.842 1 93.94 418 ILE B C 1
ATOM 6924 O O . ILE B 1 418 ? -2.803 31.891 2.58 1 93.94 418 ILE B O 1
ATOM 6928 N N . THR B 1 419 ? -1.587 30.547 3.922 1 95.69 419 THR B N 1
ATOM 6929 C CA . THR B 1 419 ? -1.264 31.594 4.879 1 95.69 419 THR B CA 1
ATOM 6930 C C . THR B 1 419 ? -0.579 32.781 4.184 1 95.69 419 THR B C 1
ATOM 6932 O O . THR B 1 419 ? -0.974 33.938 4.367 1 95.69 419 THR B O 1
ATOM 6935 N N . LEU B 1 420 ? 0.364 32.5 3.375 1 94.06 420 LEU B N 1
ATOM 6936 C CA . LEU B 1 420 ? 1.102 33.531 2.678 1 94.06 420 LEU B CA 1
ATOM 6937 C C . LEU B 1 420 ? 0.208 34.25 1.67 1 94.06 420 LEU B C 1
ATOM 6939 O O . LEU B 1 420 ? 0.31 35.469 1.498 1 94.06 420 LEU B O 1
ATOM 6943 N N . THR B 1 421 ? -0.605 33.531 1 1 94.75 421 THR B N 1
ATOM 6944 C CA . THR B 1 421 ? -1.525 34.094 0.028 1 94.75 421 THR B CA 1
ATOM 6945 C C . THR B 1 421 ? -2.465 35.094 0.7 1 94.75 421 THR B C 1
ATOM 6947 O O . THR B 1 421 ? -2.68 36.219 0.189 1 94.75 421 THR B O 1
ATOM 6950 N N . ILE B 1 422 ? -2.971 34.688 1.846 1 97 422 ILE B N 1
ATOM 6951 C CA . ILE B 1 422 ? -3.865 35.562 2.596 1 97 422 ILE B CA 1
ATOM 6952 C C . ILE B 1 422 ? -3.115 36.812 3.027 1 97 422 ILE B C 1
ATOM 6954 O O . ILE B 1 422 ? -3.623 37.938 2.881 1 97 422 ILE B O 1
ATOM 6958 N N . GLN B 1 423 ? -1.958 36.625 3.525 1 96.5 423 GLN B N 1
ATOM 6959 C CA . GLN B 1 423 ? -1.152 37.75 3.977 1 96.5 423 GLN B CA 1
ATOM 6960 C C . GLN B 1 423 ? -0.874 38.719 2.834 1 96.5 423 GLN B C 1
ATOM 6962 O O . GLN B 1 423 ? -1.024 39.938 2.992 1 96.5 423 GLN B O 1
ATOM 6967 N N . GLU B 1 424 ? -0.514 38.25 1.719 1 95.56 424 GLU B N 1
ATOM 6968 C CA . GLU B 1 424 ? -0.15 39.062 0.567 1 95.56 424 GLU B CA 1
ATOM 6969 C C . GLU B 1 424 ? -1.368 39.781 -0.006 1 95.56 424 GLU B C 1
ATOM 6971 O O . GLU B 1 424 ? -1.303 40.969 -0.322 1 95.56 424 GLU B O 1
ATOM 6976 N N . LEU B 1 425 ? -2.449 39.125 -0.137 1 96.81 425 LEU B N 1
ATOM 6977 C CA . LEU B 1 425 ? -3.629 39.688 -0.786 1 96.81 425 LEU B CA 1
ATOM 6978 C C . LEU B 1 425 ? -4.309 40.688 0.114 1 96.81 425 LEU B C 1
ATOM 6980 O O . LEU B 1 425 ? -4.859 41.688 -0.373 1 96.81 425 LEU B O 1
ATOM 6984 N N . THR B 1 426 ? -4.27 40.469 1.41 1 96.75 426 THR B N 1
ATOM 6985 C CA . THR B 1 426 ? -4.93 41.375 2.326 1 96.75 426 THR B CA 1
ATOM 6986 C C . THR B 1 426 ? -3.982 42.5 2.744 1 96.75 426 THR B C 1
ATOM 6988 O O . THR B 1 426 ? -4.426 43.562 3.189 1 96.75 426 THR B O 1
ATOM 6991 N N . GLY B 1 427 ? -2.705 42.188 2.678 1 95.31 427 GLY B N 1
ATOM 6992 C CA . GLY B 1 427 ? -1.714 43.156 3.152 1 95.31 427 GLY B CA 1
ATOM 6993 C C . GLY B 1 427 ? -1.719 43.312 4.66 1 95.31 427 GLY B C 1
ATOM 6994 O O . GLY B 1 427 ? -1.254 44.312 5.184 1 95.31 427 GLY B O 1
ATOM 6995 N N . SER B 1 428 ? -2.271 42.406 5.355 1 94.94 428 SER B N 1
ATOM 6996 C CA . SER B 1 428 ? -2.445 42.5 6.805 1 94.94 428 SER B CA 1
ATOM 6997 C C . SER B 1 428 ? -1.729 41.344 7.512 1 94.94 428 SER B C 1
ATOM 6999 O O . SER B 1 428 ? -1.428 40.312 6.898 1 94.94 428 SER B O 1
ATOM 7001 N N . PRO B 1 429 ? -1.456 41.562 8.758 1 96.19 429 PRO B N 1
ATOM 7002 C CA . PRO B 1 429 ? -0.777 40.5 9.508 1 96.19 429 PRO B CA 1
ATOM 7003 C C . PRO B 1 429 ? -1.646 39.25 9.703 1 96.19 429 PRO B C 1
ATOM 7005 O O . PRO B 1 429 ? -2.859 39.375 9.898 1 96.19 429 PRO B O 1
ATOM 7008 N N . VAL B 1 430 ? -0.921 38.125 9.695 1 97.19 430 VAL B N 1
ATOM 7009 C CA . VAL B 1 430 ? -1.551 36.844 9.977 1 97.19 430 VAL B CA 1
ATOM 7010 C C . VAL B 1 430 ? -0.958 36.219 11.242 1 97.19 430 VAL B C 1
ATOM 7012 O O . VAL B 1 430 ? 0.249 36.312 11.477 1 97.19 430 VAL B O 1
ATOM 7015 N N . MET B 1 431 ? -1.779 35.719 12.078 1 97.88 431 MET B N 1
ATOM 7016 C CA . MET B 1 431 ? -1.358 35 13.273 1 97.88 431 MET B CA 1
ATOM 7017 C C . MET B 1 431 ? -1.933 33.562 13.273 1 97.88 431 MET B C 1
ATOM 7019 O O . MET B 1 431 ? -3.094 33.375 12.914 1 97.88 431 MET B O 1
ATOM 7023 N N . LEU B 1 432 ? -1.109 32.594 13.633 1 98.06 432 LEU B N 1
ATOM 7024 C CA . LEU B 1 432 ? -1.631 31.266 13.93 1 98.06 432 LEU B CA 1
ATOM 7025 C C . LEU B 1 432 ? -1.897 31.109 15.422 1 98.06 432 LEU B C 1
ATOM 7027 O O . LEU B 1 432 ? -0.988 31.266 16.234 1 98.06 432 LEU B O 1
ATOM 7031 N N . LEU B 1 433 ? -3.119 30.875 15.742 1 98.19 433 LEU B N 1
ATOM 7032 C CA . LEU B 1 433 ? -3.588 30.734 17.109 1 98.19 433 LEU B CA 1
ATOM 7033 C C . LEU B 1 433 ? -4.113 29.328 17.359 1 98.19 433 LEU B C 1
ATOM 7035 O O . LEU B 1 433 ? -5.324 29.094 17.312 1 98.19 433 LEU B O 1
ATOM 7039 N N . PRO B 1 434 ? -3.164 28.391 17.719 1 97.5 434 PRO B N 1
ATOM 7040 C CA . PRO B 1 434 ? -3.584 27 17.922 1 97.5 434 PRO B CA 1
ATOM 7041 C C . PRO B 1 434 ? -4.41 26.797 19.188 1 97.5 434 PRO B C 1
ATOM 7043 O O . PRO B 1 434 ? -4.141 27.438 20.203 1 97.5 434 PRO B O 1
ATOM 7046 N N . ILE B 1 435 ? -5.375 25.875 19.062 1 97.19 435 ILE B N 1
ATOM 7047 C CA . ILE B 1 435 ? -6.121 25.5 20.266 1 97.19 435 ILE B CA 1
ATOM 7048 C C . ILE B 1 435 ? -5.941 24.016 20.547 1 97.19 435 ILE B C 1
ATOM 7050 O O . ILE B 1 435 ? -6.465 23.5 21.547 1 97.19 435 ILE B O 1
ATOM 7054 N N . GLY B 1 436 ? -5.258 23.281 19.703 1 96.19 436 GLY B N 1
ATOM 7055 C CA . GLY B 1 436 ? -4.953 21.875 19.938 1 96.19 436 GLY B CA 1
ATOM 7056 C C . GLY B 1 436 ? -3.639 21.656 20.656 1 96.19 436 GLY B C 1
ATOM 7057 O O . GLY B 1 436 ? -2.82 22.578 20.75 1 96.19 436 GLY B O 1
ATOM 7058 N N . ALA B 1 437 ? -3.457 20.453 21.125 1 95.19 437 ALA B N 1
ATOM 7059 C CA . ALA B 1 437 ? -2.262 20.094 21.891 1 95.19 437 ALA B CA 1
ATOM 7060 C C . ALA B 1 437 ? -1.322 19.219 21.062 1 95.19 437 ALA B C 1
ATOM 7062 O O . ALA B 1 437 ? -1.679 18.781 19.969 1 95.19 437 ALA B O 1
ATOM 7063 N N . SER B 1 438 ? -0.099 19.016 21.594 1 92.75 438 SER B N 1
ATOM 7064 C CA . SER B 1 438 ? 0.955 18.312 20.875 1 92.75 438 SER B CA 1
ATOM 7065 C C . SER B 1 438 ? 0.607 16.844 20.703 1 92.75 438 SER B C 1
ATOM 7067 O O . SER B 1 438 ? 1.112 16.188 19.781 1 92.75 438 SER B O 1
ATOM 7069 N N . ASP B 1 439 ? -0.255 16.312 21.5 1 92.62 439 ASP B N 1
ATOM 7070 C CA . ASP B 1 439 ? -0.536 14.883 21.453 1 92.62 439 ASP B CA 1
ATOM 7071 C C . ASP B 1 439 ? -1.848 14.602 20.719 1 92.62 439 ASP B C 1
ATOM 7073 O O . ASP B 1 439 ? -2.455 13.547 20.906 1 92.62 439 ASP B O 1
ATOM 7077 N N . ASP B 1 440 ? -2.355 15.578 19.969 1 95.94 440 ASP B N 1
ATOM 7078 C CA . ASP B 1 440 ? -3.633 15.43 19.266 1 95.94 440 ASP B CA 1
ATOM 7079 C C . ASP B 1 440 ? -3.508 14.477 18.094 1 95.94 440 ASP B C 1
ATOM 7081 O O . ASP B 1 440 ? -4.512 13.961 17.594 1 95.94 440 ASP B O 1
ATOM 7085 N N . MET B 1 441 ? -2.324 14.289 17.562 1 92.5 441 MET B N 1
ATOM 7086 C CA . MET B 1 441 ? -1.99 13.273 16.578 1 92.5 441 MET B CA 1
ATOM 7087 C C . MET B 1 441 ? -2.721 13.531 15.266 1 92.5 441 MET B C 1
ATOM 7089 O O . MET B 1 441 ? -3.369 12.633 14.719 1 92.5 441 MET B O 1
ATOM 7093 N N . ALA B 1 442 ? -2.605 14.789 14.773 1 93.31 442 ALA B N 1
ATOM 7094 C CA . ALA B 1 442 ? -3.107 15.117 13.438 1 93.31 442 ALA B CA 1
ATOM 7095 C C . ALA B 1 442 ? -2.459 14.234 12.375 1 93.31 442 ALA B C 1
ATOM 7097 O O . ALA B 1 442 ? -1.267 13.93 12.461 1 93.31 442 ALA B O 1
ATOM 7098 N N . HIS B 1 443 ? -3.219 13.789 11.336 1 92.38 443 HIS B N 1
ATOM 7099 C CA . HIS B 1 443 ? -2.775 12.961 10.219 1 92.38 443 HIS B CA 1
ATOM 7100 C C . HIS B 1 443 ? -2.525 11.523 10.664 1 92.38 443 HIS B C 1
ATOM 7102 O O . HIS B 1 443 ? -2.184 10.664 9.844 1 92.38 443 HIS B O 1
ATOM 7108 N N . SER B 1 444 ? -2.746 11.227 11.961 1 94 444 SER B N 1
ATOM 7109 C CA . SER B 1 444 ? -2.412 9.922 12.523 1 94 444 SER B CA 1
ATOM 7110 C C . SER B 1 444 ? -3.662 9.18 12.984 1 94 444 SER B C 1
ATOM 7112 O O . SER B 1 444 ? -4.758 9.75 13 1 94 444 SER B O 1
ATOM 7114 N N . GLN B 1 445 ? -3.41 7.887 13.312 1 94.81 445 GLN B N 1
ATOM 7115 C CA . GLN B 1 445 ? -4.465 7.156 14 1 94.81 445 GLN B CA 1
ATOM 7116 C C . GLN B 1 445 ? -4.789 7.797 15.352 1 94.81 445 GLN B C 1
ATOM 7118 O O . GLN B 1 445 ? -3.928 8.438 15.961 1 94.81 445 GLN B O 1
ATOM 7123 N N . ASN B 1 446 ? -6.059 7.676 15.688 1 96.12 446 ASN B N 1
ATOM 7124 C CA . ASN B 1 446 ? -6.527 8.133 17 1 96.12 446 ASN B CA 1
ATOM 7125 C C . ASN B 1 446 ? -6.328 9.633 17.172 1 96.12 446 ASN B C 1
ATOM 7127 O O . ASN B 1 446 ? -5.957 10.094 18.25 1 96.12 446 ASN B O 1
ATOM 7131 N N . GLU B 1 447 ? -6.461 10.32 16.062 1 97.25 447 GLU B N 1
ATOM 7132 C CA . GLU B 1 447 ? -6.551 11.773 16.156 1 97.25 447 GLU B CA 1
ATOM 7133 C C . GLU B 1 447 ? -7.621 12.195 17.156 1 97.25 447 GLU B C 1
ATOM 7135 O O . GLU B 1 447 ? -8.695 11.594 17.219 1 97.25 447 GLU B O 1
ATOM 7140 N N . LYS B 1 448 ? -7.258 13.234 17.969 1 98.12 448 LYS B N 1
ATOM 7141 C CA . LYS B 1 448 ? -8.203 13.68 18.984 1 98.12 448 LYS B CA 1
ATOM 7142 C C . LYS B 1 448 ? -8.016 15.156 19.312 1 98.12 448 LYS B C 1
ATOM 7144 O O . LYS B 1 448 ? -7.02 15.766 18.906 1 98.12 448 LYS B O 1
ATOM 7149 N N . LEU B 1 449 ? -9.031 15.711 19.875 1 98.44 449 LEU B N 1
ATOM 7150 C CA . LEU B 1 449 ? -9 17.031 20.5 1 98.44 449 LEU B CA 1
ATOM 7151 C C . LEU B 1 449 ? -9.398 16.938 21.969 1 98.44 449 LEU B C 1
ATOM 7153 O O . LEU B 1 449 ? -10.477 16.438 22.297 1 98.44 449 LEU B O 1
ATOM 7157 N N . ASN B 1 450 ? -8.516 17.406 22.859 1 98.12 450 ASN B N 1
ATOM 7158 C CA . ASN B 1 450 ? -8.906 17.406 24.266 1 98.12 450 ASN B CA 1
ATOM 7159 C C . ASN B 1 450 ? -10.102 18.328 24.516 1 98.12 450 ASN B C 1
ATOM 7161 O O . ASN B 1 450 ? -10.125 19.453 24.047 1 98.12 450 ASN B O 1
ATOM 7165 N N . ARG B 1 451 ? -11.062 17.797 25.234 1 98.12 451 ARG B N 1
ATOM 7166 C CA . ARG B 1 451 ? -12.219 18.625 25.531 1 98.12 451 ARG B CA 1
ATOM 7167 C C . ARG B 1 451 ? -11.797 19.922 26.203 1 98.12 451 ARG B C 1
ATOM 7169 O O . ARG B 1 451 ? -12.344 20.984 25.922 1 98.12 451 ARG B O 1
ATOM 7176 N N . GLU B 1 452 ? -10.844 19.828 27.094 1 97.94 452 GLU B N 1
ATOM 7177 C CA . GLU B 1 452 ? -10.352 21.031 27.766 1 97.94 452 GLU B CA 1
ATOM 7178 C C . GLU B 1 452 ? -9.805 22.047 26.75 1 97.94 452 GLU B C 1
ATOM 7180 O O . GLU B 1 452 ? -10.07 23.234 26.859 1 97.94 452 GLU B O 1
ATOM 7185 N N . ASN B 1 453 ? -8.992 21.516 25.844 1 98.19 453 ASN B N 1
ATOM 7186 C CA . ASN B 1 453 ? -8.469 22.391 24.797 1 98.19 453 ASN B CA 1
ATOM 7187 C C . ASN B 1 453 ? -9.594 23 23.953 1 98.19 453 ASN B C 1
ATOM 7189 O O . ASN B 1 453 ? -9.516 24.156 23.562 1 98.19 453 ASN B O 1
ATOM 7193 N N . PHE B 1 454 ? -10.602 22.203 23.688 1 98.5 454 PHE B N 1
ATOM 7194 C CA . PHE B 1 454 ? -11.734 22.672 22.891 1 98.5 454 PHE B CA 1
ATOM 7195 C C . PHE B 1 454 ? -12.484 23.781 23.625 1 98.5 454 PHE B C 1
ATOM 7197 O O . PHE B 1 454 ? -12.727 24.859 23.062 1 98.5 454 PHE B O 1
ATOM 7204 N N . VAL B 1 455 ? -12.742 23.594 24.844 1 98.5 455 VAL B N 1
ATOM 7205 C CA . VAL B 1 455 ? -13.531 24.531 25.641 1 98.5 455 VAL B CA 1
ATOM 7206 C C . VAL B 1 455 ? -12.711 25.781 25.938 1 98.5 455 VAL B C 1
ATOM 7208 O O . VAL B 1 455 ? -13.164 26.906 25.688 1 98.5 455 VAL B O 1
ATOM 7211 N N . LYS B 1 456 ? -11.555 25.609 26.438 1 98.31 456 LYS B N 1
ATOM 7212 C CA . LYS B 1 456 ? -10.711 26.766 26.734 1 98.31 456 LYS B CA 1
ATOM 7213 C C . LYS B 1 456 ? -10.273 27.469 25.453 1 98.31 456 LYS B C 1
ATOM 7215 O O . LYS B 1 456 ? -10.039 28.688 25.469 1 98.31 456 LYS B O 1
ATOM 7220 N N . GLY B 1 457 ? -10.141 26.641 24.438 1 98.44 457 GLY B N 1
ATOM 7221 C CA . GLY B 1 457 ? -9.859 27.25 23.141 1 98.44 457 GLY B CA 1
ATOM 7222 C C . GLY B 1 457 ? -10.938 28.234 22.703 1 98.44 457 GLY B C 1
ATOM 7223 O O . GLY B 1 457 ? -10.625 29.312 22.188 1 98.44 457 GLY B O 1
ATOM 7224 N N . MET B 1 458 ? -12.203 27.844 22.906 1 98.62 458 MET B N 1
ATOM 7225 C CA . MET B 1 458 ? -13.305 28.766 22.609 1 98.62 458 MET B CA 1
ATOM 7226 C C . MET B 1 458 ? -13.188 30.047 23.438 1 98.62 458 MET B C 1
ATOM 7228 O O . MET B 1 458 ? -13.43 31.141 22.922 1 98.62 458 MET B O 1
ATOM 7232 N N . LYS B 1 459 ? -12.805 29.891 24.641 1 98.56 459 LYS B N 1
ATOM 7233 C CA . LYS B 1 459 ? -12.633 31.062 25.516 1 98.56 459 LYS B CA 1
ATOM 7234 C C . LYS B 1 459 ? -11.508 31.953 25 1 98.56 459 LYS B C 1
ATOM 7236 O O . LYS B 1 459 ? -11.633 33.188 25.016 1 98.56 459 LYS B O 1
ATOM 7241 N N . VAL B 1 460 ? -10.438 31.344 24.578 1 98.56 460 VAL B N 1
ATOM 7242 C CA . VAL B 1 460 ? -9.312 32.125 24.047 1 98.56 460 VAL B CA 1
ATOM 7243 C C . VAL B 1 460 ? -9.75 32.875 22.781 1 98.56 460 VAL B C 1
ATOM 7245 O O . VAL B 1 460 ? -9.43 34.031 22.609 1 98.56 460 VAL B O 1
ATOM 7248 N N . LEU B 1 461 ? -10.445 32.188 21.891 1 98.62 461 LEU B N 1
ATOM 7249 C CA . LEU B 1 461 ? -10.906 32.812 20.656 1 98.62 461 LEU B CA 1
ATOM 7250 C C . LEU B 1 461 ? -11.836 33.969 20.969 1 98.62 461 LEU B C 1
ATOM 7252 O O . LEU B 1 461 ? -11.727 35.031 20.344 1 98.62 461 LEU B O 1
ATOM 7256 N N . ALA B 1 462 ? -12.727 33.812 21.938 1 98.06 462 ALA B N 1
ATOM 7257 C CA . ALA B 1 462 ? -13.609 34.906 22.344 1 98.06 462 ALA B CA 1
ATOM 7258 C C . ALA B 1 462 ? -12.82 36.062 22.906 1 98.06 462 ALA B C 1
ATOM 7260 O O . ALA B 1 462 ? -13.039 37.219 22.516 1 98.06 462 ALA B O 1
ATOM 7261 N N . ALA B 1 463 ? -11.938 35.75 23.812 1 97.88 463 ALA B N 1
ATOM 7262 C CA . ALA B 1 463 ? -11.109 36.812 24.406 1 97.88 463 ALA B CA 1
ATOM 7263 C C . ALA B 1 463 ? -10.312 37.562 23.344 1 97.88 463 ALA B C 1
ATOM 7265 O O . ALA B 1 463 ? -10.148 38.781 23.406 1 97.88 463 ALA B O 1
ATOM 7266 N N . TYR B 1 464 ? -9.766 36.844 22.406 1 98.12 464 TYR B N 1
ATOM 7267 C CA . TYR B 1 464 ? -8.984 37.406 21.312 1 98.12 464 TYR B CA 1
ATOM 7268 C C . TYR B 1 464 ? -9.789 38.438 20.531 1 98.12 464 TYR B C 1
ATOM 7270 O O . TYR B 1 464 ? -9.289 39.531 20.203 1 98.12 464 TYR B O 1
ATOM 7278 N N . LEU B 1 465 ? -11.031 38.094 20.219 1 97.56 465 LEU B N 1
ATOM 7279 C CA . LEU B 1 465 ? -11.906 39 19.484 1 97.56 465 LEU B CA 1
ATOM 7280 C C . LEU B 1 465 ? -12.078 40.312 20.25 1 97.56 465 LEU B C 1
ATOM 7282 O O . LEU B 1 465 ? -12.055 41.375 19.656 1 97.56 465 LEU B O 1
ATOM 7286 N N . PHE B 1 466 ? -12.219 40.219 21.531 1 96.25 466 PHE B N 1
ATOM 7287 C CA . PHE B 1 466 ? -12.414 41.406 22.359 1 96.25 466 PHE B CA 1
ATOM 7288 C C . PHE B 1 466 ? -11.109 42.188 22.5 1 96.25 466 PHE B C 1
ATOM 7290 O O . PHE B 1 466 ? -11.117 43.438 22.469 1 96.25 466 PHE B O 1
ATOM 7297 N N . GLU B 1 467 ? -10.055 41.438 22.625 1 95.62 467 GLU B N 1
ATOM 7298 C CA . GLU B 1 467 ? -8.75 42.094 22.734 1 95.62 467 GLU B CA 1
ATOM 7299 C C . GLU B 1 467 ? -8.398 42.844 21.438 1 95.62 467 GLU B C 1
ATOM 7301 O O . GLU B 1 467 ? -7.762 43.875 21.484 1 95.62 467 GLU B O 1
ATOM 7306 N N . LEU B 1 468 ? -8.734 42.281 20.344 1 94.88 468 LEU B N 1
ATOM 7307 C CA . LEU B 1 468 ? -8.445 42.875 19.047 1 94.88 468 LEU B CA 1
ATOM 7308 C C . LEU B 1 468 ? -9.203 44.188 18.875 1 94.88 468 LEU B C 1
ATOM 7310 O O . LEU B 1 468 ? -8.727 45.125 18.203 1 94.88 468 LEU B O 1
ATOM 7314 N N . GLY B 1 469 ? -10.398 44.344 19.375 1 90.44 469 GLY B N 1
ATOM 7315 C CA . GLY B 1 469 ? -11.211 45.531 19.281 1 90.44 469 GLY B CA 1
ATOM 7316 C C . GLY B 1 469 ? -10.797 46.625 20.25 1 90.44 469 GLY B C 1
ATOM 7317 O O . GLY B 1 469 ? -11.203 47.781 20.109 1 90.44 469 GLY B O 1
ATOM 7318 N N . ALA B 1 470 ? -10.062 46.312 21.203 1 81.75 470 ALA B N 1
ATOM 7319 C CA . ALA B 1 470 ? -9.641 47.281 22.203 1 81.75 470 ALA B CA 1
ATOM 7320 C C . ALA B 1 470 ? -8.461 48.094 21.703 1 81.75 470 ALA B C 1
ATOM 7322 O O . ALA B 1 470 ? -7.707 47.656 20.828 1 81.75 470 ALA B O 1
#